Protein AF-0000000065917282 (afdb_homodimer)

pLDDT: mean 94.34, std 6.45, range [41.69, 98.94]

Solvent-accessible surface area (backbone atoms only — not comparable to full-atom values): 44345 Å² total; per-residue (Å²): 129,66,62,30,32,34,39,34,48,49,34,66,62,44,73,68,46,73,60,94,60,43,47,39,60,44,75,43,54,79,36,37,26,33,56,35,34,52,48,23,42,47,71,49,56,40,54,41,34,33,38,26,24,26,60,68,38,63,63,56,49,60,72,50,58,86,47,83,46,60,44,80,20,69,34,88,68,89,47,36,60,18,47,43,55,46,44,39,45,73,84,49,61,89,57,76,35,35,33,34,36,41,42,16,44,25,41,55,42,47,30,66,58,49,41,50,45,54,51,51,32,62,75,68,64,36,45,32,29,37,33,26,34,71,40,95,72,41,81,83,36,28,20,59,38,60,46,96,84,65,39,54,46,36,52,38,45,52,91,72,38,48,77,72,51,63,67,42,35,40,24,52,49,69,32,38,42,26,32,33,67,58,47,61,55,44,40,74,62,57,61,40,89,57,95,81,57,34,20,50,48,54,52,48,46,37,52,34,49,74,69,70,40,47,44,43,75,40,74,53,93,52,60,70,30,52,42,66,48,61,31,63,69,43,44,53,51,50,33,52,52,51,33,47,52,50,47,43,54,42,10,60,59,9,19,41,41,59,36,58,92,48,37,46,52,20,71,76,52,42,71,24,40,52,16,37,39,30,42,54,22,36,41,32,53,81,20,35,39,31,34,47,21,40,39,28,41,42,18,36,39,32,38,23,39,38,30,37,44,24,36,36,28,42,49,17,35,40,34,46,28,43,37,33,33,40,26,37,37,28,40,49,16,38,37,30,42,29,40,36,31,37,48,20,38,37,28,38,44,15,38,39,31,51,53,25,34,38,31,39,45,20,35,37,14,34,51,20,36,36,29,40,24,39,37,25,44,52,15,35,38,51,31,48,24,40,46,36,36,30,43,36,29,36,46,21,42,42,26,43,49,22,32,45,44,25,63,79,86,78,55,75,30,47,34,37,36,34,38,45,22,40,37,29,32,43,22,37,39,41,38,60,33,43,37,27,36,51,16,38,33,39,61,52,15,59,42,72,60,67,38,61,57,68,35,79,46,79,51,73,47,74,66,43,77,42,76,45,44,47,61,56,54,68,77,96,128,65,61,30,31,34,38,33,46,48,37,64,62,44,72,58,31,46,54,94,61,43,48,38,60,43,74,43,50,76,36,35,28,34,55,35,38,53,50,22,44,48,72,48,55,39,56,39,33,34,38,27,24,27,59,68,36,64,63,56,48,60,72,51,57,84,47,84,45,60,42,80,22,72,35,87,66,88,46,36,59,17,47,43,56,46,44,39,45,73,83,48,61,90,56,76,37,35,33,35,36,40,42,18,45,24,39,55,41,49,30,68,59,51,41,50,45,52,50,50,31,62,74,68,64,36,46,32,28,36,34,28,33,73,41,95,74,43,79,83,37,28,21,59,38,62,45,95,85,64,40,55,46,39,54,38,45,52,90,73,36,48,77,71,52,63,66,42,36,42,24,54,49,69,32,38,40,27,32,32,69,59,48,63,54,45,41,73,63,58,61,41,91,56,95,82,57,34,19,50,50,53,52,49,44,37,52,35,48,75,69,70,40,47,44,44,74,40,73,53,92,53,61,69,29,52,43,66,47,62,30,29,50,41,43,25,52,51,29,50,55,52,31,46,52,49,46,48,52,43,40,77,59,43,25,44,57,78,36,56,91,49,34,47,52,20,68,77,47,43,71,25,44,60,15,38,39,30,41,52,20,34,40,28,52,81,18,34,38,29,35,48,22,39,39,30,42,43,19,36,39,30,38,23,38,37,30,38,43,23,37,36,28,41,50,17,35,40,32,47,28,41,37,34,34,40,26,37,38,28,39,48,17,38,37,31,40,27,40,38,31,37,48,20,39,37,26,39,42,16,39,39,31,54,53,24,35,37,32,38,45,20,37,37,14,36,51,19,36,36,28,38,23,40,37,23,45,50,15,36,37,53,30,49,24,41,44,35,36,30,42,36,28,35,46,22,44,43,26,44,46,22,34,43,41,25,63,78,89,80,53,76,32,48,33,38,36,34,38,45,21,40,37,29,36,42,22,36,40,39,38,61,33,42,36,28,36,46,15,38,34,40,59,49,14,46,41,70,60,65,38,60,51,23,13,34,36,43,12,62,76,80,89,81,88,68,83,65,47,70,63,55,58,75,74,103

Sequence (952 aa):
MGDLAAIILAAGKGTRMKSDLVKVMHPLAGAPMVAWPVEAARQAGTSRMVLVVGHQADTIREHFAGTEQVAFALQEEQLGTGHAVASAAAALDGFTGRVLILCGDVPLIRPETLRGMIDAHGATGAALTVLTTRLENPFGYGRIIRGFDGRVIRIVEEKDATPEERGRREVNAGIYCAEAAFLFDAVTRIGNDNAQGEYYLTDIVTMANEQGLRCTAHPVADPVEVMGVNDRAQLAEAGRFARQRINRELMLDGVTIVDPAATYIDRGAVVGRDTTVHPGVHLSGETRIGEGCTIEQGAVIKGSTLGNGCVVEPGAVIRSCRLGSHVMVKAGSVMEDAIIHDHTAIGPMAHLRPGTELMAHVKIGNFVETKKITMGEGSKASHLTYLGDASIGNNVNVGCGTITCNYDGVRKHRTVIEDDVFVGSDVQFVAPVTVGRNSLIAAGTTVTRDVPPDSLAIARAPQVNKDGWKLKQRDQMGDLAAIILAAGKGTRMKSDLVKVMHPLAGAPMVAWPVEAARQAGTSRMVLVVGHQADTIREHFAGTEQVAFALQEEQLGTGHAVASAAAALDGFTGRVLILCGDVPLIRPETLRGMIDAHGATGAALTVLTTRLENPFGYGRIIRGFDGRVIRIVEEKDATPEERGRREVNAGIYCAEAAFLFDAVTRIGNDNAQGEYYLTDIVTMANEQGLRCTAHPVADPVEVMGVNDRAQLAEAGRFARQRINRELMLDGVTIVDPAATYIDRGAVVGRDTTVHPGVHLSGETRIGEGCTIEQGAVIKGSTLGNGCVVEPGAVIRSCRLGSHVMVKAGSVMEDAIIHDHTAIGPMAHLRPGTELMAHVKIGNFVETKKITMGEGSKASHLTYLGDASIGNNVNVGCGTITCNYDGVRKHRTVIEDDVFVGSDVQFVAPVTVGRNSLIAAGTTVTRDVPPDSLAIARAPQVNKDGWKLKQRDQ

Secondary structure (DSSP, 8-state):
--SEEEEEEE----GGG-SSS-GGGSEETTEETTHHHHHHHHHTT-SEEEEEEBTBHHHHHHHTTT-TTEEEEE-SS---HHHHHHHTTGGGTT--SEEEEEETT-TT--HHHHHHHHHHHHHHT-SEEEEEEE-S--TTSPEEEE-TTS-EEEEE-GGG--HHHHT--EEEEEEEEEEHHHHHHHHHH----SSS----TTHHHHHHHHTT--EEEEE-S-GGGG----SHHHHHHHHHHHHHHHHHHHHHTT-EES-GGG-EE-TT-EE-TT-EE-TT-EEESS-EE-SS-EE-TT-EEES-EE-TT-EE-T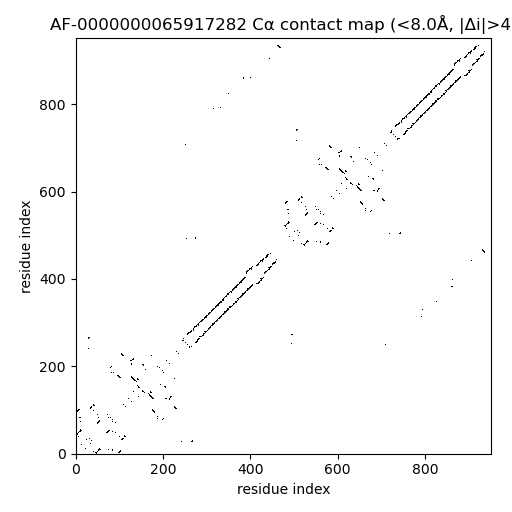T-EEES-EE-SS-EE-TT-EEES-EE-TT-EE-SS-EE-TT-EE-TT-EEEEEEEEEEEEE-TT-EEEEEEEEEEEEE-SS-EE-TT-EEE-B-SSSB--EEE-TT-EE-SS-EEESSEEE-TT-EE-TTPEE-S-B-TT-EE---PPPEEETTHHHHHHH-/--SEEEEEEE----GGG-SSS-GGGSEETTEETTHHHHHHHHHTT-SEEEEEE-TTHHHHHHHTTT-TTEEEEE-SS---HHHHHHHTTGGGTT--SEEEEEETT-TT--HHHHHHHHHHHHHHT-SEEEEEEE-S--TTSPEEEE-TTS-EEEEE-GGG--HHHHT--EEEEEEEEEEHHHHHHHHTT----SSS----TTHHHHHHHHTT--EEEEE-S-GGGG----SHHHHHHHHHHHHHHHHHHHHHTT-EES-GGG-EE-TT-EE-TT-EE-TT-EEESS-EE-SS-EE-TT-EEES-EE-TT-EE-TT-EEES-EE-SS-EE-TT-EEES-EE-TT-EE-SS-EE-TT-EE-TT-EEEEEEEEEEEEE-TT-EEEEEEEEEEEEE-SSPEEPTT-EEE-B-SS-B--EEE-TT-EE-TT-EEESSEEE-TT-EEPTT-EE-S-B-TT-EEE--PPP---TTHHHHHHT-

Organism: Geobacter metallireducens (strain ATCC 53774 / DSM 7210 / GS-15) (NCBI:txid269799)

Foldseek 3Di:
DDQEEEEEEQADQLVQQVDPDRQQQDDFQFGGLLVQVVVLRVLLPHQAYEYEYEVPRVVVCVVCPPPPRYHYFYDHDPQEDLVSVLRCCVVCDPRFHKYKYHYSQLRQAHSVLVNVQVVVCVVVVFQKEFEKEFDPQCAQFWAFDADPVRFGQFTHGNVRDDPVRNPHRIGTLRIMMHGSVLSNVQSVVFAQPDPVSGRYSRCSSNVCVVVVGGYYYDYDPDPSSSQGDSYDVSSVVNSQVVQLVVVVVVVVQAEAEPDSSQERHGPQEAEEHCEYAYGLEHEHANEYEEEQEYEYHNEYAHNEYEYANEYAEAQEYHENEYEYYNEYHYHCEYEYQEYYYACEYAEDCEYEYHLHYEYHCEYHYYLEYEENEYAEYNEYDHECEYYYQEYHEENEYAEYQEYEQQDPPDDGAYDYEYACEYEYHNEYEDPPEYEEYNEYEYHPAYDDYYHHHPYYHHDDDDDDDDPCPVVVVVVD/DDQEEEEEEQADQLVQQVDPDRQQQDDFQFGGLLVQVVVLSVLLPHQAYEYEYEVPRVVVCVVCPPPPRYHYFYDHDPQEDLVSVLRCCVVCDPRFHKYKYHYSQLRQAHSVLVNVQVVVCVVVVFQKEFEKEFDPQCAQFWAFDADPVRAGQFTHGNVRDDPVRNPHRIGTLRIMMHGSVLSNVQSVVFAQPDPVSGRYSRCSSNVCVVVVGGYYYDYDPDPSSSQGDSYVVSSVVNSQVVQLVVLVVVVVQAEAEPDSSQERHGPQEAAEHCEYAYGLEHEHANEYEEENEYEYHNEYAYCEYEYANEYAEHCEYHENEYEYYNEYHYYCEYAYQEYYYACEYAEDCEYEYHLHYEYHCEYHYYCEYEENEYAEYNEYDHECEYYYQEYHYEPEYAEYQEYEQQDPPPDGAYDYEYACEYEYHNEYEDPPEYEAYNEYEYHPAYHDYYHYHPYYHHDDDDDDDDPCPVVVVVVD

Nearest PDB structures (foldseek):
  5vmk-assembly1_A  TM=8.388E-01  e=1.160E-47  Acinetobacter baumannii
  8cu9-assembly1_A  TM=8.690E-01  e=7.665E-47  Klebsiella pneumoniae subsp. pneumoniae
  3d8v-assembly1_A  TM=8.683E-01  e=6.774E-46  Mycobacterium tuberculosis
  3d98-assembly1_A  TM=8.565E-01  e=3.536E-38  Mycobacterium tuberculosis
  5vmk-assembly1_C  TM=8.124E-01  e=8.684E-39  Acinetobacter baumannii

Radius of gyration: 35.91 Å; Cα contacts (8 Å, |Δi|>4): 2703; chains: 2; bounding box: 87×112×72 Å

InterPro domains:
  IPR001451 Hexapeptide repeat [PF00132] (268-303)
  IPR001451 Hexapeptide repeat [PF00132] (415-449)
  IPR005882 Bifunctional protein GlmU [MF_01631] (3-472)
  IPR011004 Trimeric LpxA-like superfamily [SSF51161] (256-465)
  IPR025877 MobA-like NTP transferase [PF12804] (6-134)
  IPR029044 Nucleotide-diphospho-sugar transferases [G3DSA:3.90.550.10] (2-230)
  IPR029044 Nucleotide-diphospho-sugar transferases [SSF53448] (5-343)
  IPR038009 GlmU, C-terminal LbH domain [cd03353] (254-463)
  IPR050065 Bifunctional protein GlmU-like [PTHR43584] (5-329)

Structure (mmCIF, N/CA/C/O backbone):
data_AF-0000000065917282-model_v1
#
loop_
_entity.id
_entity.type
_entity.pdbx_description
1 polymer 'Bifunctional protein GlmU'
#
loop_
_atom_site.group_PDB
_atom_site.id
_atom_site.type_symbol
_atom_site.label_atom_id
_atom_site.label_alt_id
_atom_site.label_comp_id
_atom_site.label_asym_id
_atom_site.label_entity_id
_atom_site.label_seq_id
_atom_site.pdbx_PDB_ins_code
_atom_site.Cartn_x
_atom_site.Cartn_y
_atom_site.Cartn_z
_atom_site.occupancy
_atom_site.B_iso_or_equiv
_atom_site.auth_seq_id
_atom_site.auth_comp_id
_atom_site.auth_asym_id
_atom_site.auth_atom_id
_atom_site.pdbx_PDB_model_num
ATOM 1 N N . MET A 1 1 ? 23.016 37.781 -14.523 1 41.69 1 MET A N 1
ATOM 2 C CA . MET A 1 1 ? 23.422 36.844 -13.477 1 41.69 1 MET A CA 1
ATOM 3 C C . MET A 1 1 ? 22.531 37 -12.25 1 41.69 1 MET A C 1
ATOM 5 O O . MET A 1 1 ? 22.141 38.094 -11.875 1 41.69 1 MET A O 1
ATOM 9 N N . GLY A 1 2 ? 21.891 36 -11.852 1 60.12 2 GLY A N 1
ATOM 10 C CA . GLY A 1 2 ? 20.891 36.125 -10.805 1 60.12 2 GLY A CA 1
ATOM 11 C C . GLY A 1 2 ? 21.438 36.719 -9.523 1 60.12 2 GLY A C 1
ATOM 12 O O . GLY A 1 2 ? 22.656 36.656 -9.281 1 60.12 2 GLY A O 1
ATOM 13 N N . ASP A 1 3 ? 20.688 37.531 -8.711 1 86.62 3 ASP A N 1
ATOM 14 C CA . ASP A 1 3 ? 21.078 38.344 -7.582 1 86.62 3 ASP A CA 1
ATOM 15 C C . ASP A 1 3 ? 21.125 37.531 -6.293 1 86.62 3 ASP A C 1
ATOM 17 O O . ASP A 1 3 ? 21.25 38.094 -5.203 1 86.62 3 ASP A O 1
ATOM 21 N N . LEU A 1 4 ? 21.156 36.094 -6.516 1 96.25 4 LEU A N 1
ATOM 22 C CA . LEU A 1 4 ? 21.141 35.281 -5.312 1 96.25 4 LEU A CA 1
ATOM 23 C C . LEU A 1 4 ? 22.062 34.062 -5.465 1 96.25 4 LEU A C 1
ATOM 25 O O . LEU A 1 4 ? 22 33.375 -6.473 1 96.25 4 LEU A O 1
ATOM 29 N N . ALA A 1 5 ? 22.984 33.844 -4.586 1 97.31 5 ALA A N 1
ATOM 30 C CA . ALA A 1 5 ? 23.859 32.688 -4.523 1 97.31 5 ALA A CA 1
ATOM 31 C C . ALA A 1 5 ? 23.656 31.922 -3.217 1 97.31 5 ALA A C 1
ATOM 33 O O . ALA A 1 5 ? 23.016 32.406 -2.291 1 97.31 5 ALA A O 1
ATOM 34 N N . ALA A 1 6 ? 24.156 30.672 -3.199 1 98 6 ALA A N 1
ATOM 35 C CA . ALA A 1 6 ? 24.047 29.875 -1.977 1 98 6 ALA A CA 1
ATOM 36 C C . ALA A 1 6 ? 25.359 29.203 -1.643 1 98 6 ALA A C 1
ATOM 38 O O . ALA A 1 6 ? 26.078 28.734 -2.539 1 98 6 ALA A O 1
ATOM 39 N N . ILE A 1 7 ? 25.734 29.234 -0.401 1 98.19 7 ILE A N 1
ATOM 40 C CA . ILE A 1 7 ? 26.828 28.438 0.149 1 98.19 7 ILE A CA 1
ATOM 41 C C . ILE A 1 7 ? 26.266 27.328 1.029 1 98.19 7 ILE A C 1
ATOM 43 O O . ILE A 1 7 ? 25.531 27.594 1.984 1 98.19 7 ILE A O 1
ATOM 47 N N . ILE A 1 8 ? 26.562 26.078 0.701 1 98.25 8 ILE A N 1
ATOM 48 C CA . ILE A 1 8 ? 26.094 24.938 1.479 1 98.25 8 ILE A CA 1
ATOM 49 C C . ILE A 1 8 ? 27.281 24.312 2.215 1 98.25 8 ILE A C 1
ATOM 51 O O . ILE A 1 8 ? 28.219 23.812 1.587 1 98.25 8 ILE A O 1
ATOM 55 N N . LEU A 1 9 ? 27.188 24.312 3.535 1 97.25 9 LEU A N 1
ATOM 56 C CA . LEU A 1 9 ? 28.266 23.797 4.371 1 97.25 9 LEU A CA 1
ATOM 57 C C . LEU A 1 9 ? 28.172 22.266 4.484 1 97.25 9 LEU A C 1
ATOM 59 O O . LEU A 1 9 ? 27.219 21.75 5.078 1 97.25 9 LEU A O 1
ATOM 63 N N . ALA A 1 10 ? 29.141 21.562 3.936 1 95.81 10 ALA A N 1
ATOM 64 C CA . ALA A 1 10 ? 29.109 20.094 3.898 1 95.81 10 ALA A CA 1
ATOM 65 C C . ALA A 1 10 ? 30.484 19.5 4.203 1 95.81 10 ALA A C 1
ATOM 67 O O . ALA A 1 10 ? 30.844 18.453 3.67 1 95.81 10 ALA A O 1
ATOM 68 N N . ALA A 1 11 ? 31.234 20.172 5.066 1 91.88 11 ALA A N 1
ATOM 69 C CA . ALA A 1 11 ? 32.625 19.75 5.27 1 91.88 11 ALA A CA 1
ATOM 70 C C . ALA A 1 11 ? 32.781 18.969 6.57 1 91.88 11 ALA A C 1
ATOM 72 O O . ALA A 1 11 ? 33.812 18.312 6.789 1 91.88 11 ALA A O 1
ATOM 73 N N . GLY A 1 12 ? 31.812 18.984 7.398 1 85.75 12 GLY A N 1
ATOM 74 C CA . GLY A 1 12 ? 31.953 18.359 8.703 1 85.75 12 GLY A CA 1
ATOM 75 C C . GLY A 1 12 ? 32.125 16.859 8.641 1 85.75 12 GLY A C 1
ATOM 76 O O . GLY A 1 12 ? 31.531 16.188 7.797 1 85.75 12 GLY A O 1
ATOM 77 N N . LYS A 1 13 ? 32.969 16.266 9.555 1 83.56 13 LYS A N 1
ATOM 78 C CA . LYS A 1 13 ? 33.25 14.844 9.594 1 83.56 13 LYS A CA 1
ATOM 79 C C . LYS A 1 13 ? 32.062 14.039 10.086 1 83.56 13 LYS A C 1
ATOM 81 O O . LYS A 1 13 ? 31.781 12.945 9.586 1 83.56 13 LYS A O 1
ATOM 86 N N . GLY A 1 14 ? 31.297 14.625 10.992 1 89.25 14 GLY A N 1
ATOM 87 C CA . GLY A 1 14 ? 30.125 13.945 11.516 1 89.25 14 GLY A CA 1
ATOM 88 C C . GLY A 1 14 ? 30.484 12.727 12.352 1 89.25 14 GLY A C 1
ATOM 89 O O . GLY A 1 14 ? 29.922 11.641 12.141 1 89.25 14 GLY A O 1
ATOM 90 N N . THR A 1 15 ? 31.297 12.844 13.375 1 90.62 15 THR A N 1
ATOM 91 C CA . THR A 1 15 ? 31.859 11.734 14.148 1 90.62 15 THR A CA 1
ATOM 92 C C . THR A 1 15 ? 30.75 11.008 14.906 1 90.62 15 THR A C 1
ATOM 94 O O . THR A 1 15 ? 30.828 9.797 15.125 1 90.62 15 THR A O 1
ATOM 97 N N . ARG A 1 16 ? 29.703 11.617 15.32 1 92.62 16 ARG A N 1
ATOM 98 C CA . ARG A 1 16 ? 28.625 11.023 16.109 1 92.62 16 ARG A CA 1
ATOM 99 C C . ARG A 1 16 ? 27.781 10.086 15.242 1 92.62 16 ARG A C 1
ATOM 101 O O . ARG A 1 16 ? 27 9.297 15.773 1 92.62 16 ARG A O 1
ATOM 108 N N . MET A 1 17 ? 27.922 10.227 14.008 1 95.19 17 MET A N 1
ATOM 109 C CA . MET A 1 17 ? 27.266 9.273 13.109 1 95.19 17 MET A CA 1
ATOM 110 C C . MET A 1 17 ? 27.875 7.883 13.258 1 95.19 17 MET A C 1
ATOM 112 O O . MET A 1 17 ? 27.234 6.883 12.945 1 95.19 17 MET A O 1
ATOM 116 N N . LYS A 1 18 ? 29.125 7.805 13.711 1 96.62 18 LYS A N 1
ATOM 117 C CA . LYS A 1 18 ? 29.844 6.539 13.836 1 96.62 18 LYS A CA 1
ATOM 118 C C . LYS A 1 18 ? 29.812 5.754 12.531 1 96.62 18 LYS A C 1
ATOM 120 O O . LYS A 1 18 ? 29.438 4.578 12.516 1 96.62 18 LYS A O 1
ATOM 125 N N . SER A 1 19 ? 30.25 6.32 11.531 1 95.62 19 SER A N 1
ATOM 126 C CA . SER A 1 19 ? 30.156 5.727 10.203 1 95.62 19 SER A CA 1
ATOM 127 C C . SER A 1 19 ? 31.391 6.043 9.359 1 95.62 19 SER A C 1
ATOM 129 O O . SER A 1 19 ? 32.031 7.066 9.57 1 95.62 19 SER A O 1
ATOM 131 N N . ASP A 1 20 ? 31.578 5.102 8.445 1 94.94 20 ASP A N 1
ATOM 132 C CA . ASP A 1 20 ? 32.594 5.355 7.445 1 94.94 20 ASP A CA 1
ATOM 133 C C . ASP A 1 20 ? 32.094 6.293 6.355 1 94.94 20 ASP A C 1
ATOM 135 O O . ASP A 1 20 ? 32.875 6.883 5.613 1 94.94 20 ASP A O 1
ATOM 139 N N . LEU A 1 21 ? 30.891 6.504 6.23 1 95.5 21 LEU A N 1
ATOM 140 C CA . LEU A 1 21 ? 30.266 7.418 5.277 1 95.5 21 LEU A CA 1
ATOM 141 C C . LEU A 1 21 ? 30.109 8.812 5.887 1 95.5 21 LEU A C 1
ATOM 143 O O . LEU A 1 21 ? 29.656 8.953 7.02 1 95.5 21 LEU A O 1
ATOM 147 N N . VAL A 1 22 ? 30.594 9.805 5.145 1 95.38 22 VAL A N 1
ATOM 148 C CA . VAL A 1 22 ? 30.5 11.172 5.633 1 95.38 22 VAL A CA 1
ATOM 149 C C . VAL A 1 22 ? 29.031 11.5 5.945 1 95.38 22 VAL A C 1
ATOM 151 O O . VAL A 1 22 ? 28.125 11.094 5.219 1 95.38 22 VAL A O 1
ATOM 154 N N . LYS A 1 23 ? 28.812 12.281 6.898 1 96.19 23 LYS A N 1
ATOM 155 C CA . LYS A 1 23 ? 27.5 12.555 7.484 1 96.19 23 LYS A CA 1
ATOM 156 C C . LYS A 1 23 ? 26.5 13 6.418 1 96.19 23 LYS A C 1
ATOM 158 O O . LYS A 1 23 ? 25.422 12.422 6.285 1 96.19 23 LYS A O 1
ATOM 163 N N . VAL A 1 24 ? 26.859 13.93 5.598 1 97.25 24 VAL A N 1
ATOM 164 C CA . VAL A 1 24 ? 25.922 14.617 4.707 1 97.25 24 VAL A CA 1
ATOM 165 C C . VAL A 1 24 ? 25.562 13.711 3.533 1 97.25 24 VAL A C 1
ATOM 167 O O . VAL A 1 24 ? 24.641 14 2.775 1 97.25 24 VAL A O 1
ATOM 170 N N . MET A 1 25 ? 26.219 12.531 3.412 1 97.38 25 MET A N 1
ATOM 171 C CA . MET A 1 25 ? 25.953 11.617 2.303 1 97.38 25 MET A CA 1
ATOM 172 C C . MET A 1 25 ? 25.031 10.492 2.742 1 97.38 25 MET A C 1
ATOM 174 O O . MET A 1 25 ? 24.609 9.672 1.923 1 97.38 25 MET A O 1
ATOM 178 N N . HIS A 1 26 ? 24.766 10.438 4.023 1 97.81 26 HIS A N 1
ATOM 179 C CA . HIS A 1 26 ? 23.797 9.43 4.461 1 97.81 26 HIS A CA 1
ATOM 180 C C . HIS A 1 26 ? 22.469 9.602 3.76 1 97.81 26 HIS A C 1
ATOM 182 O O . HIS A 1 26 ? 22 10.727 3.574 1 97.81 26 HIS A O 1
ATOM 188 N N . PRO A 1 27 ? 21.859 8.484 3.357 1 97.12 27 PRO A N 1
ATOM 189 C CA . PRO A 1 27 ? 20.625 8.555 2.578 1 97.12 27 PRO A CA 1
ATOM 190 C C . PRO A 1 27 ? 19.422 8.961 3.424 1 97.12 27 PRO A C 1
ATOM 192 O O . PRO A 1 27 ? 19.297 8.531 4.574 1 97.12 27 PRO A O 1
ATOM 195 N N . LEU A 1 28 ? 18.625 9.75 2.881 1 97.56 28 LEU A N 1
ATOM 196 C CA . LEU A 1 28 ? 17.344 10.211 3.436 1 97.56 28 LEU A CA 1
ATOM 197 C C . LEU A 1 28 ? 16.266 10.219 2.367 1 97.56 28 LEU A C 1
ATOM 199 O O . LEU A 1 28 ? 16.266 11.07 1.476 1 97.56 28 LEU A O 1
ATOM 203 N N . ALA A 1 29 ? 15.305 9.242 2.484 1 96.81 29 ALA A N 1
ATOM 204 C CA . ALA A 1 29 ? 14.188 9.094 1.557 1 96.81 29 ALA A CA 1
ATOM 205 C C . ALA A 1 29 ? 14.672 9.07 0.11 1 96.81 29 ALA A C 1
ATOM 207 O O . ALA A 1 29 ? 14.172 9.812 -0.735 1 96.81 29 ALA A O 1
ATOM 208 N N . GLY A 1 30 ? 15.703 8.367 -0.128 1 95.75 30 GLY A N 1
ATOM 209 C CA . GLY A 1 30 ? 16.125 8.062 -1.488 1 95.75 30 GLY A CA 1
ATOM 210 C C . GLY A 1 30 ? 17.219 8.984 -2.002 1 95.75 30 GLY A C 1
ATOM 211 O O . GLY A 1 30 ? 17.703 8.805 -3.121 1 95.75 30 GLY A O 1
ATOM 212 N N . ALA A 1 31 ? 17.641 9.977 -1.251 1 96.06 31 ALA A N 1
ATOM 213 C CA . ALA A 1 31 ? 18.688 10.906 -1.65 1 96.06 31 ALA A CA 1
ATOM 214 C C . ALA A 1 31 ? 19.641 11.195 -0.485 1 96.06 31 ALA A C 1
ATOM 216 O O . ALA A 1 31 ? 19.234 11.102 0.679 1 96.06 31 ALA A O 1
ATOM 217 N N . PRO A 1 32 ? 20.844 11.562 -0.882 1 97.12 32 PRO A N 1
ATOM 218 C CA . PRO A 1 32 ? 21.734 11.977 0.21 1 97.12 32 PRO A CA 1
ATOM 219 C C . PRO A 1 32 ? 21.219 13.211 0.943 1 97.12 32 PRO A C 1
ATOM 221 O O . PRO A 1 32 ? 20.609 14.094 0.328 1 97.12 32 PRO A O 1
ATOM 224 N N . MET A 1 33 ? 21.547 13.328 2.178 1 97.75 33 MET A N 1
ATOM 225 C CA . MET A 1 33 ? 21.078 14.414 3.037 1 97.75 33 MET A CA 1
ATOM 226 C C . MET A 1 33 ? 21.406 15.773 2.422 1 97.75 33 MET A C 1
ATOM 228 O O . MET A 1 33 ? 20.547 16.656 2.367 1 97.75 33 MET A O 1
ATOM 232 N N . VAL A 1 34 ? 22.547 15.953 1.854 1 97.56 34 VAL A N 1
ATOM 233 C CA . VAL A 1 34 ? 23.031 17.234 1.36 1 97.56 34 VAL A CA 1
ATOM 234 C C . VAL A 1 34 ? 22.266 17.625 0.093 1 97.56 34 VAL A C 1
ATOM 236 O O . VAL A 1 34 ? 22.203 18.797 -0.271 1 97.56 34 VAL A O 1
ATOM 239 N N . ALA A 1 35 ? 21.703 16.688 -0.568 1 96.75 35 ALA A N 1
ATOM 240 C CA . ALA A 1 35 ? 20.953 16.969 -1.794 1 96.75 35 ALA A CA 1
ATOM 241 C C . ALA A 1 35 ? 19.703 17.781 -1.499 1 96.75 35 ALA A C 1
ATOM 243 O O . ALA A 1 35 ? 19.203 18.5 -2.361 1 96.75 35 ALA A O 1
ATOM 244 N N . TRP A 1 36 ? 19.219 17.703 -0.291 1 97.81 36 TRP A N 1
ATOM 245 C CA . TRP A 1 36 ? 17.953 18.328 0.082 1 97.81 36 TRP A CA 1
ATOM 246 C C . TRP A 1 36 ? 18.125 19.844 0.185 1 97.81 36 TRP A C 1
ATOM 248 O O . TRP A 1 36 ? 17.406 20.609 -0.488 1 97.81 36 TRP A O 1
ATOM 258 N N . PRO A 1 37 ? 19.047 20.328 0.955 1 97.81 37 PRO A N 1
ATOM 259 C CA . PRO A 1 37 ? 19.219 21.781 0.97 1 97.81 37 PRO A CA 1
ATOM 260 C C . PRO A 1 37 ? 19.672 22.344 -0.38 1 97.81 37 PRO A C 1
ATOM 262 O O . PRO A 1 37 ? 19.344 23.469 -0.728 1 97.81 37 PRO A O 1
ATOM 265 N N . VAL A 1 38 ? 20.438 21.578 -1.149 1 97.06 38 VAL A N 1
ATOM 266 C CA . VAL A 1 38 ? 20.828 22 -2.486 1 97.06 38 VAL A CA 1
ATOM 267 C C . VAL A 1 38 ? 19.594 22.25 -3.344 1 97.06 38 VAL A C 1
ATOM 269 O O . VAL A 1 38 ? 19.469 23.281 -3.986 1 97.06 38 VAL A O 1
ATOM 272 N N . GLU A 1 39 ? 18.719 21.328 -3.279 1 95.88 39 GLU A N 1
ATOM 273 C CA . GLU A 1 39 ? 17.5 21.453 -4.059 1 95.88 39 GLU A CA 1
ATOM 274 C C . GLU A 1 39 ? 16.625 22.609 -3.549 1 95.88 39 GLU A C 1
ATOM 276 O O . GLU A 1 39 ? 16.031 23.328 -4.34 1 95.88 39 GLU A O 1
ATOM 281 N N . ALA A 1 40 ? 16.547 22.75 -2.238 1 97.38 40 ALA A N 1
ATOM 282 C CA . ALA A 1 40 ? 15.789 23.859 -1.656 1 97.38 40 ALA A CA 1
ATOM 283 C C . ALA A 1 40 ? 16.344 25.203 -2.131 1 97.38 40 ALA A C 1
ATOM 285 O O . ALA A 1 40 ? 15.57 26.109 -2.473 1 97.38 40 ALA A O 1
ATOM 286 N N . ALA A 1 41 ? 17.625 25.328 -2.162 1 97.12 41 ALA A N 1
ATOM 287 C CA . ALA A 1 41 ? 18.266 26.547 -2.631 1 97.12 41 ALA A CA 1
ATOM 288 C C . ALA A 1 41 ? 17.953 26.812 -4.098 1 97.12 41 ALA A C 1
ATOM 290 O O . ALA A 1 41 ? 17.641 27.938 -4.484 1 97.12 41 ALA A O 1
ATOM 291 N N . ARG A 1 42 ? 18.047 25.766 -4.883 1 95.94 42 ARG A N 1
ATOM 292 C CA . ARG A 1 42 ? 17.734 25.875 -6.305 1 95.94 42 ARG A CA 1
ATOM 293 C C . ARG A 1 42 ? 16.312 26.375 -6.512 1 95.94 42 ARG A C 1
ATOM 295 O O . ARG A 1 42 ? 16.094 27.312 -7.281 1 95.94 42 ARG A O 1
ATOM 302 N N . GLN A 1 43 ? 15.422 25.859 -5.801 1 95.81 43 GLN A N 1
ATOM 303 C CA . GLN A 1 43 ? 14.016 26.219 -5.93 1 95.81 43 GLN A CA 1
ATOM 304 C C . GLN A 1 43 ? 13.75 27.625 -5.387 1 95.81 43 GLN A C 1
ATOM 306 O O . GLN A 1 43 ? 12.758 28.266 -5.754 1 95.81 43 GLN A O 1
ATOM 311 N N . ALA A 1 44 ? 14.602 27.984 -4.488 1 96.56 44 ALA A N 1
ATOM 312 C CA . ALA A 1 44 ? 14.461 29.328 -3.93 1 96.56 44 ALA A CA 1
ATOM 313 C C . ALA A 1 44 ? 14.969 30.391 -4.91 1 96.56 44 ALA A C 1
ATOM 315 O O . ALA A 1 44 ? 14.805 31.594 -4.68 1 96.56 44 ALA A O 1
ATOM 316 N N . GLY A 1 45 ? 15.672 29.969 -5.988 1 94.12 45 GLY A N 1
ATOM 317 C CA . GLY A 1 45 ? 16.031 30.891 -7.047 1 94.12 45 GLY A CA 1
ATOM 318 C C . GLY A 1 45 ? 17.516 31.172 -7.113 1 94.12 45 GLY A C 1
ATOM 319 O O . GLY A 1 45 ? 17.953 32.125 -7.742 1 94.12 45 GLY A O 1
ATOM 320 N N . THR A 1 46 ? 18.312 30.359 -6.539 1 94.62 46 THR A N 1
ATOM 321 C CA . THR A 1 46 ? 19.75 30.578 -6.559 1 94.62 46 THR A CA 1
ATOM 322 C C . THR A 1 46 ? 20.328 30.281 -7.941 1 94.62 46 THR A C 1
ATOM 324 O O . THR A 1 46 ? 19.906 29.328 -8.602 1 94.62 46 THR A O 1
ATOM 327 N N . SER A 1 47 ? 21.203 31.156 -8.383 1 90.62 47 SER A N 1
ATOM 328 C CA . SER A 1 47 ? 21.828 31.016 -9.695 1 90.62 47 SER A CA 1
ATOM 329 C C . SER A 1 47 ? 23.188 30.344 -9.594 1 90.62 47 SER A C 1
ATOM 331 O O . SER A 1 47 ? 23.688 29.766 -10.57 1 90.62 47 SER A O 1
ATOM 333 N N . ARG A 1 48 ? 23.844 30.438 -8.516 1 93.38 48 ARG A N 1
ATOM 334 C CA . ARG A 1 48 ? 25.156 29.859 -8.234 1 93.38 48 ARG A CA 1
ATOM 335 C C . ARG A 1 48 ? 25.188 29.234 -6.844 1 93.38 48 ARG A C 1
ATOM 337 O O . ARG A 1 48 ? 24.719 29.828 -5.875 1 93.38 48 ARG A O 1
ATOM 344 N N . MET A 1 49 ? 25.688 28.047 -6.789 1 96.44 49 MET A N 1
ATOM 345 C CA . MET A 1 49 ? 25.812 27.359 -5.5 1 96.44 49 MET A CA 1
ATOM 346 C C . MET A 1 49 ? 27.219 26.844 -5.277 1 96.44 49 MET A C 1
ATOM 348 O O . MET A 1 49 ? 27.859 26.375 -6.211 1 96.44 49 MET A O 1
ATOM 352 N N . VAL A 1 50 ? 27.703 27.016 -4.102 1 97.31 50 VAL A N 1
ATOM 353 C CA . VAL A 1 50 ? 29.016 26.516 -3.719 1 97.31 50 VAL A CA 1
ATOM 354 C C . VAL A 1 50 ? 28.859 25.516 -2.572 1 97.31 50 VAL A C 1
ATOM 356 O O . VAL A 1 50 ? 28.344 25.859 -1.503 1 97.31 50 VAL A O 1
ATOM 359 N N . LEU A 1 51 ? 29.25 24.328 -2.811 1 97.5 51 LEU A N 1
ATOM 360 C CA . LEU A 1 51 ? 29.312 23.312 -1.76 1 97.5 51 LEU A CA 1
ATOM 361 C C . LEU A 1 51 ? 30.688 23.281 -1.106 1 97.5 51 LEU A C 1
ATOM 363 O O . LEU A 1 51 ? 31.688 23.031 -1.778 1 97.5 51 LEU A O 1
ATOM 367 N N . VAL A 1 52 ? 30.703 23.578 0.155 1 97.62 52 VAL A N 1
ATOM 368 C CA . VAL A 1 52 ? 31.969 23.484 0.891 1 97.62 52 VAL A CA 1
ATOM 369 C C . VAL A 1 52 ? 32.156 22.062 1.385 1 97.62 52 VAL A C 1
ATOM 371 O O . VAL A 1 52 ? 31.422 21.578 2.232 1 97.62 52 VAL A O 1
ATOM 374 N N . VAL A 1 53 ? 33.219 21.438 0.85 1 96.5 53 VAL A N 1
ATOM 375 C CA . VAL A 1 53 ? 33.438 20.031 1.148 1 96.5 53 VAL A CA 1
ATOM 376 C C . VAL A 1 53 ? 34.75 19.859 1.886 1 96.5 53 VAL A C 1
ATOM 378 O O . VAL A 1 53 ? 35.594 20.75 1.85 1 96.5 53 VAL A O 1
ATOM 381 N N . GLY A 1 54 ? 34.875 18.828 2.646 1 94.06 54 GLY A N 1
ATOM 382 C CA . GLY A 1 54 ? 36.062 18.453 3.379 1 94.06 54 GLY A CA 1
ATOM 383 C C . GLY A 1 54 ? 36.344 16.953 3.344 1 94.06 54 GLY A C 1
ATOM 384 O O . GLY A 1 54 ? 36.75 16.422 2.311 1 94.06 54 GLY A O 1
ATOM 385 N N . HIS A 1 55 ? 35.938 16.312 4.469 1 89.06 55 HIS A N 1
ATOM 386 C CA . HIS A 1 55 ? 36.094 14.867 4.551 1 89.06 55 HIS A CA 1
ATOM 387 C C . HIS A 1 55 ? 35.312 14.172 3.441 1 89.06 55 HIS A C 1
ATOM 389 O O . HIS A 1 55 ? 34.125 14.469 3.229 1 89.06 55 HIS A O 1
ATOM 395 N N . GLN A 1 56 ? 36 13.242 2.648 1 92.44 56 GLN A N 1
ATOM 396 C CA . GLN A 1 56 ? 35.406 12.484 1.552 1 92.44 56 GLN A CA 1
ATOM 397 C C . GLN A 1 56 ? 34.812 13.406 0.493 1 92.44 56 GLN A C 1
ATOM 399 O O . GLN A 1 56 ? 33.719 13.172 -0.004 1 92.44 56 GLN A O 1
ATOM 404 N N . ALA A 1 57 ? 35.5 14.445 0.217 1 94.38 57 ALA A N 1
ATOM 405 C CA . ALA A 1 57 ? 35.094 15.445 -0.765 1 94.38 57 ALA A CA 1
ATOM 406 C C . ALA A 1 57 ? 34.812 14.805 -2.113 1 94.38 57 ALA A C 1
ATOM 408 O O . ALA A 1 57 ? 33.875 15.211 -2.809 1 94.38 57 ALA A O 1
ATOM 409 N N . ASP A 1 58 ? 35.5 13.789 -2.414 1 94.75 58 ASP A N 1
ATOM 410 C CA . ASP A 1 58 ? 35.344 13.148 -3.715 1 94.75 58 ASP A CA 1
ATOM 411 C C . ASP A 1 58 ? 33.969 12.5 -3.846 1 94.75 58 ASP A C 1
ATOM 413 O O . ASP A 1 58 ? 33.344 12.547 -4.914 1 94.75 58 ASP A O 1
ATOM 417 N N . THR A 1 59 ? 33.562 11.891 -2.814 1 94.69 59 THR A N 1
ATOM 418 C CA . THR A 1 59 ? 32.25 11.258 -2.807 1 94.69 59 THR A CA 1
ATOM 419 C C . THR A 1 59 ? 31.141 12.289 -3.082 1 94.69 59 THR A C 1
ATOM 421 O O . THR A 1 59 ? 30.234 12.031 -3.865 1 94.69 59 THR A O 1
ATOM 424 N N . ILE A 1 60 ? 31.234 13.422 -2.496 1 95.31 60 ILE A N 1
ATOM 425 C CA . ILE A 1 60 ? 30.25 14.484 -2.668 1 95.31 60 ILE A CA 1
ATOM 426 C C . ILE A 1 60 ? 30.328 15.047 -4.086 1 95.31 60 ILE A C 1
ATOM 428 O O . ILE A 1 60 ? 29.312 15.227 -4.75 1 95.31 60 ILE A O 1
ATOM 432 N N . ARG A 1 61 ? 31.562 15.234 -4.551 1 95.19 61 ARG A N 1
ATOM 433 C CA . ARG A 1 61 ? 31.797 15.758 -5.895 1 95.19 61 ARG A CA 1
ATOM 434 C C . ARG A 1 61 ? 31.203 14.82 -6.953 1 95.19 61 ARG A C 1
ATOM 436 O O . ARG A 1 61 ? 30.594 15.281 -7.914 1 95.19 61 ARG A O 1
ATOM 443 N N . GLU A 1 62 ? 31.406 13.57 -6.758 1 95.12 62 GLU A N 1
ATOM 444 C CA . GLU A 1 62 ? 30.906 12.57 -7.703 1 95.12 62 GLU A CA 1
ATOM 445 C C . GLU A 1 62 ? 29.375 12.617 -7.789 1 95.12 62 GLU A C 1
ATOM 447 O O . GLU A 1 62 ? 28.812 12.508 -8.875 1 95.12 62 GLU A O 1
ATOM 452 N N . HIS A 1 63 ? 28.734 12.75 -6.652 1 94.31 63 HIS A N 1
ATOM 453 C CA . HIS A 1 63 ? 27.281 12.781 -6.621 1 94.31 63 HIS A CA 1
ATOM 454 C C . HIS A 1 63 ? 26.734 13.984 -7.387 1 94.31 63 HIS A C 1
ATOM 456 O O . HIS A 1 63 ? 25.719 13.883 -8.062 1 94.31 63 HIS A O 1
ATOM 462 N N . PHE A 1 64 ? 27.375 15.094 -7.301 1 94.69 64 PHE A N 1
ATOM 463 C CA . PHE A 1 64 ? 26.859 16.312 -7.914 1 94.69 64 PHE A CA 1
ATOM 464 C C . PHE A 1 64 ? 27.578 16.594 -9.234 1 94.69 64 PHE A C 1
ATOM 466 O O . PHE A 1 64 ? 27.484 17.688 -9.773 1 94.69 64 PHE A O 1
ATOM 473 N N . ALA A 1 65 ? 28.25 15.516 -9.656 1 89.75 65 ALA A N 1
ATOM 474 C CA . ALA A 1 65 ? 28.938 15.656 -10.945 1 89.75 65 ALA A CA 1
ATOM 475 C C . ALA A 1 65 ? 27.938 15.953 -12.062 1 89.75 65 ALA A C 1
ATOM 477 O O . ALA A 1 65 ? 26.922 15.258 -12.195 1 89.75 65 ALA A O 1
ATOM 478 N N . GLY A 1 66 ? 28.016 17.031 -12.766 1 84.69 66 GLY A N 1
ATOM 479 C CA . GLY A 1 66 ? 27.125 17.344 -13.883 1 84.69 66 GLY A CA 1
ATOM 480 C C . GLY A 1 66 ? 26.031 18.312 -13.508 1 84.69 66 GLY A C 1
ATOM 481 O O . GLY A 1 66 ? 25.266 18.766 -14.375 1 84.69 66 GLY A O 1
ATOM 482 N N . THR A 1 67 ? 25.797 18.484 -12.219 1 85.19 67 THR A N 1
ATOM 483 C CA . THR A 1 67 ? 24.828 19.484 -11.797 1 85.19 67 THR A CA 1
ATOM 484 C C . THR A 1 67 ? 25.328 20.891 -12.102 1 85.19 67 THR A C 1
ATOM 486 O O . THR A 1 67 ? 26.328 21.328 -11.539 1 85.19 67 THR A O 1
ATOM 489 N N . GLU A 1 68 ? 24.484 21.516 -13.008 1 78.38 68 GLU A N 1
ATOM 490 C CA . GLU A 1 68 ? 24.859 22.859 -13.438 1 78.38 68 GLU A CA 1
ATOM 491 C C . GLU A 1 68 ? 24.703 23.859 -12.297 1 78.38 68 GLU A C 1
ATOM 493 O O . GLU A 1 68 ? 23.922 23.641 -11.375 1 78.38 68 GLU A O 1
ATOM 498 N N . GLN A 1 69 ? 25.641 24.531 -11.828 1 84.75 69 GLN A N 1
ATOM 499 C CA . GLN A 1 69 ? 25.547 25.672 -10.938 1 84.75 69 GLN A CA 1
ATOM 500 C C . GLN A 1 69 ? 26.203 25.391 -9.594 1 84.75 69 GLN A C 1
ATOM 502 O O . GLN A 1 69 ? 26.188 26.234 -8.688 1 84.75 69 GLN A O 1
ATOM 507 N N . VAL A 1 70 ? 26.641 24.078 -9.57 1 92.88 70 VAL A N 1
ATOM 508 C CA . VAL A 1 70 ? 27.25 23.734 -8.281 1 92.88 70 VAL A CA 1
ATOM 509 C C . VAL A 1 70 ? 28.766 23.75 -8.398 1 92.88 70 VAL A C 1
ATOM 511 O O . VAL A 1 70 ? 29.344 23.047 -9.227 1 92.88 70 VAL A O 1
ATOM 514 N N . ALA A 1 71 ? 29.375 24.609 -7.707 1 94.69 71 ALA A N 1
ATOM 515 C CA . ALA A 1 71 ? 30.828 24.641 -7.543 1 94.69 71 ALA A CA 1
ATOM 516 C C . ALA A 1 71 ? 31.25 24.078 -6.188 1 94.69 71 ALA A C 1
ATOM 518 O O . ALA A 1 71 ? 30.406 23.922 -5.289 1 94.69 71 ALA A O 1
ATOM 519 N N . PHE A 1 72 ? 32.531 23.703 -6.133 1 96 72 PHE A N 1
ATOM 520 C CA . PHE A 1 72 ? 33.031 23.109 -4.898 1 96 72 PHE A CA 1
ATOM 521 C C . PHE A 1 72 ? 34.156 23.953 -4.301 1 96 72 PHE A C 1
ATOM 523 O O . PHE A 1 72 ? 35 24.484 -5.027 1 96 72 PHE A O 1
ATOM 530 N N . ALA A 1 73 ? 34.125 24.141 -3.051 1 96.44 73 ALA A N 1
ATOM 531 C CA . ALA A 1 73 ? 35.219 24.734 -2.268 1 96.44 73 ALA A CA 1
ATOM 532 C C . ALA A 1 73 ? 35.719 23.75 -1.208 1 96.44 73 ALA A C 1
ATOM 534 O O . ALA A 1 73 ? 34.906 23.109 -0.521 1 96.44 73 ALA A O 1
ATOM 535 N N . LEU A 1 74 ? 37 23.672 -1.109 1 95.5 74 LEU A N 1
ATOM 536 C CA . LEU A 1 74 ? 37.594 22.703 -0.194 1 95.5 74 LEU A CA 1
ATOM 537 C C . LEU A 1 74 ? 37.969 23.359 1.124 1 95.5 74 LEU A C 1
ATOM 539 O O . LEU A 1 74 ? 38.656 24.375 1.131 1 95.5 74 LEU A O 1
ATOM 543 N N . GLN A 1 75 ? 37.406 22.797 2.115 1 93.94 75 GLN A N 1
ATOM 544 C CA . GLN A 1 75 ? 37.906 23.109 3.457 1 93.94 75 GLN A CA 1
ATOM 545 C C . GLN A 1 75 ? 38.812 22 3.988 1 93.94 75 GLN A C 1
ATOM 547 O O . GLN A 1 75 ? 38.312 21.047 4.605 1 93.94 75 GLN A O 1
ATOM 552 N N . GLU A 1 76 ? 40.031 22.156 3.904 1 88.5 76 GLU A N 1
ATOM 553 C CA . GLU A 1 76 ? 40.969 21.109 4.234 1 88.5 76 GLU A CA 1
ATOM 554 C C . GLU A 1 76 ? 41 20.812 5.73 1 88.5 76 GLU A C 1
ATOM 556 O O . GLU A 1 76 ? 40.906 19.656 6.141 1 88.5 76 GLU A O 1
ATOM 561 N N . GLU A 1 77 ? 41.125 21.922 6.484 1 88.62 77 GLU A N 1
ATOM 562 C CA . GLU A 1 77 ? 41.031 21.797 7.934 1 88.62 77 GLU A CA 1
ATOM 563 C C . GLU A 1 77 ? 39.719 22.344 8.461 1 88.62 77 GLU A C 1
ATOM 565 O O . GLU A 1 77 ? 39.344 23.469 8.125 1 88.62 77 GLU A O 1
ATOM 570 N N . GLN A 1 78 ? 39.094 21.531 9.195 1 86 78 GLN A N 1
ATOM 571 C CA . GLN A 1 78 ? 37.781 21.938 9.742 1 86 78 GLN A CA 1
ATOM 572 C C . GLN A 1 78 ? 37.969 22.891 10.922 1 86 78 GLN A C 1
ATOM 574 O O . GLN A 1 78 ? 37.812 22.484 12.078 1 86 78 GLN A O 1
ATOM 579 N N . LEU A 1 79 ? 38.062 24.141 10.609 1 89.88 79 LEU A N 1
ATOM 580 C CA . LEU A 1 79 ? 38.375 25.141 11.625 1 89.88 79 LEU A CA 1
ATOM 581 C C . LEU A 1 79 ? 37.125 25.922 12.031 1 89.88 79 LEU A C 1
ATOM 583 O O . LEU A 1 79 ? 37.25 27 12.609 1 89.88 79 LEU A O 1
ATOM 587 N N . GLY A 1 80 ? 36 25.406 11.594 1 89.94 80 GLY A N 1
ATOM 588 C CA . GLY A 1 80 ? 34.75 26.078 11.977 1 89.94 80 GLY A CA 1
ATOM 589 C C . GLY A 1 80 ? 33.906 26.5 10.789 1 89.94 80 GLY A C 1
ATOM 590 O O . GLY A 1 80 ? 34.375 26.484 9.648 1 89.94 80 GLY A O 1
ATOM 591 N N . THR A 1 81 ? 32.688 26.953 11.117 1 91.88 81 THR A N 1
ATOM 592 C CA . THR A 1 81 ? 31.734 27.312 10.086 1 91.88 81 THR A CA 1
ATOM 593 C C . THR A 1 81 ? 32.125 28.609 9.406 1 91.88 81 THR A C 1
ATOM 595 O O . THR A 1 81 ? 31.859 28.812 8.219 1 91.88 81 THR A O 1
ATOM 598 N N . GLY A 1 82 ? 32.656 29.562 10.156 1 94.25 82 GLY A N 1
ATOM 599 C CA . GLY A 1 82 ? 33.156 30.781 9.547 1 94.25 82 GLY A CA 1
ATOM 600 C C . GLY A 1 82 ? 34.25 30.531 8.523 1 94.25 82 GLY A C 1
ATOM 601 O O . GLY A 1 82 ? 34.25 31.125 7.449 1 94.25 82 GLY A O 1
ATOM 602 N N . HIS A 1 83 ? 35.125 29.688 8.914 1 94.5 83 HIS A N 1
ATOM 603 C CA . HIS A 1 83 ? 36.188 29.297 8 1 94.5 83 HIS A CA 1
ATOM 604 C C . HIS A 1 83 ? 35.625 28.609 6.762 1 94.5 83 HIS A C 1
ATOM 606 O O . HIS A 1 83 ? 36.125 28.812 5.656 1 94.5 83 HIS A O 1
ATOM 612 N N . ALA A 1 84 ? 34.594 27.844 6.957 1 94.88 84 ALA A N 1
ATOM 613 C CA . ALA A 1 84 ? 33.938 27.172 5.836 1 94.88 84 ALA A CA 1
ATOM 614 C C . ALA A 1 84 ? 33.406 28.188 4.828 1 94.88 84 ALA A C 1
ATOM 616 O O . ALA A 1 84 ? 33.656 28.078 3.627 1 94.88 84 ALA A O 1
ATOM 617 N N . VAL A 1 85 ? 32.719 29.172 5.289 1 96.5 85 VAL A N 1
ATOM 618 C CA . VAL A 1 85 ? 32.188 30.203 4.418 1 96.5 85 VAL A CA 1
ATOM 619 C C . VAL A 1 85 ? 33.312 30.953 3.73 1 96.5 85 VAL A C 1
ATOM 621 O O . VAL A 1 85 ? 33.219 31.266 2.539 1 96.5 85 VAL A O 1
ATOM 624 N N . ALA A 1 86 ? 34.344 31.234 4.473 1 95.56 86 ALA A N 1
ATOM 625 C CA . ALA A 1 86 ? 35.5 31.922 3.902 1 95.56 86 ALA A CA 1
ATOM 626 C C . ALA A 1 86 ? 36.094 31.125 2.742 1 95.56 86 ALA A C 1
ATOM 628 O O . ALA A 1 86 ? 36.562 31.703 1.758 1 95.56 86 ALA A O 1
ATOM 629 N N . SER A 1 87 ? 36.094 29.875 2.873 1 95.19 87 SER A N 1
ATOM 630 C CA . SER A 1 87 ? 36.656 29 1.846 1 95.19 87 SER A CA 1
ATOM 631 C C . SER A 1 87 ? 35.875 29.094 0.546 1 95.19 87 SER A C 1
ATOM 633 O O . SER A 1 87 ? 36.375 28.75 -0.523 1 95.19 87 SER A O 1
ATOM 635 N N . ALA A 1 88 ? 34.656 29.5 0.595 1 95.94 88 ALA A N 1
ATOM 636 C CA . ALA A 1 88 ? 33.781 29.594 -0.573 1 95.94 88 ALA A CA 1
ATOM 637 C C . ALA A 1 88 ? 33.969 30.938 -1.288 1 95.94 88 ALA A C 1
ATOM 639 O O . ALA A 1 88 ? 33.438 31.141 -2.379 1 95.94 88 ALA A O 1
ATOM 640 N N . ALA A 1 89 ? 34.719 31.875 -0.773 1 94.38 89 ALA A N 1
ATOM 641 C CA . ALA A 1 89 ? 34.844 33.25 -1.281 1 94.38 89 ALA A CA 1
ATOM 642 C C . ALA A 1 89 ? 35.406 33.25 -2.707 1 94.38 89 ALA A C 1
ATOM 644 O O . ALA A 1 89 ? 34.906 33.969 -3.564 1 94.38 89 ALA A O 1
ATOM 645 N N . ALA A 1 90 ? 36.344 32.406 -2.926 1 93.69 90 ALA A N 1
ATOM 646 C CA . ALA A 1 90 ? 37 32.375 -4.238 1 93.69 90 ALA A CA 1
ATOM 647 C C . ALA A 1 90 ? 36 31.969 -5.324 1 93.69 90 ALA A C 1
ATOM 649 O O . ALA A 1 90 ? 36.031 32.5 -6.434 1 93.69 90 ALA A O 1
ATOM 650 N N . ALA A 1 91 ? 35.156 31.016 -5.039 1 93.75 91 ALA A N 1
ATOM 651 C CA . ALA A 1 91 ? 34.188 30.516 -6 1 93.75 91 ALA A CA 1
ATOM 652 C C . ALA A 1 91 ? 33.125 31.562 -6.305 1 93.75 91 ALA A C 1
ATOM 654 O O . ALA A 1 91 ? 32.438 31.469 -7.328 1 93.75 91 ALA A O 1
ATOM 655 N N . LEU A 1 92 ? 32.938 32.531 -5.414 1 94.31 92 LEU A N 1
ATOM 656 C CA . LEU A 1 92 ? 31.953 33.562 -5.605 1 94.31 92 LEU A CA 1
ATOM 657 C C . LEU A 1 92 ? 32.625 34.906 -5.824 1 94.31 92 LEU A C 1
ATOM 659 O O . LEU A 1 92 ? 32.062 35.969 -5.492 1 94.31 92 LEU A O 1
ATOM 663 N N . ASP A 1 93 ? 33.75 34.812 -6.359 1 90.06 93 ASP A N 1
ATOM 664 C CA . ASP A 1 93 ? 34.469 36.031 -6.621 1 90.06 93 ASP A CA 1
ATOM 665 C C . ASP A 1 93 ? 33.719 36.938 -7.574 1 90.06 93 ASP A C 1
ATOM 667 O O . ASP A 1 93 ? 33.219 36.5 -8.602 1 90.06 93 ASP A O 1
ATOM 671 N N . GLY A 1 94 ? 33.562 38.25 -7.23 1 88.25 94 GLY A N 1
ATOM 672 C CA . GLY A 1 94 ? 32.906 39.219 -8.07 1 88.25 94 GLY A CA 1
ATOM 673 C C . GLY A 1 94 ? 31.391 39.25 -7.891 1 88.25 94 GLY A C 1
ATOM 674 O O . GLY A 1 94 ? 30.703 40.094 -8.461 1 88.25 94 GLY A O 1
ATOM 675 N N . PHE A 1 95 ? 30.938 38.344 -7.129 1 91.94 95 PHE A N 1
ATOM 676 C CA . PHE A 1 95 ? 29.5 38.312 -6.887 1 91.94 95 PHE A CA 1
ATOM 677 C C . PHE A 1 95 ? 29.078 39.469 -5.961 1 91.94 95 PHE A C 1
ATOM 679 O O . PHE A 1 95 ? 29.703 39.688 -4.922 1 91.94 95 PHE A O 1
ATOM 686 N N . THR A 1 96 ? 28.031 40.281 -6.289 1 90.88 96 THR A N 1
ATOM 687 C CA . THR A 1 96 ? 27.625 41.438 -5.5 1 90.88 96 THR A CA 1
ATOM 688 C C . THR A 1 96 ? 26.172 41.281 -5.027 1 90.88 96 THR A C 1
ATOM 690 O O . THR A 1 96 ? 25.594 42.25 -4.5 1 90.88 96 THR A O 1
ATOM 693 N N . GLY A 1 97 ? 25.562 40.219 -5.074 1 94.38 97 GLY A N 1
ATOM 694 C CA . GLY A 1 97 ? 24.188 40.031 -4.664 1 94.38 97 GLY A CA 1
ATOM 695 C C . GLY A 1 97 ? 24.062 39.469 -3.256 1 94.38 97 GLY A C 1
ATOM 696 O O . GLY A 1 97 ? 24.828 39.844 -2.365 1 94.38 97 GLY A O 1
ATOM 697 N N . ARG A 1 98 ? 22.969 38.719 -2.969 1 97.06 98 ARG A N 1
ATOM 698 C CA . ARG A 1 98 ? 22.703 38.094 -1.68 1 97.06 98 ARG A CA 1
ATOM 699 C C . ARG A 1 98 ? 23.203 36.656 -1.649 1 97.06 98 ARG A C 1
ATOM 701 O O . ARG A 1 98 ? 23.188 35.969 -2.672 1 97.06 98 ARG A O 1
ATOM 708 N N . VAL A 1 99 ? 23.641 36.344 -0.506 1 97.88 99 VAL A N 1
ATOM 709 C CA . VAL A 1 99 ? 24.172 35 -0.347 1 97.88 99 VAL A CA 1
ATOM 710 C C . VAL A 1 99 ? 23.391 34.25 0.739 1 97.88 99 VAL A C 1
ATOM 712 O O . VAL A 1 99 ? 23.281 34.719 1.871 1 97.88 99 VAL A O 1
ATOM 715 N N . LEU A 1 100 ? 22.812 33.156 0.341 1 98.25 100 LEU A N 1
ATOM 716 C CA . LEU A 1 100 ? 22.234 32.219 1.313 1 98.25 100 LEU A CA 1
ATOM 717 C C . LEU A 1 100 ? 23.297 31.297 1.879 1 98.25 100 LEU A C 1
ATOM 719 O O . LEU A 1 100 ? 24.125 30.766 1.135 1 98.25 100 LEU A O 1
ATOM 723 N N . ILE A 1 101 ? 23.312 31.156 3.152 1 98.5 101 ILE A N 1
ATOM 724 C CA . ILE A 1 101 ? 24.141 30.156 3.795 1 98.5 101 ILE A CA 1
ATOM 725 C C . ILE A 1 101 ? 23.266 29.031 4.371 1 98.5 101 ILE A C 1
ATOM 727 O O . ILE A 1 101 ? 22.422 29.297 5.219 1 98.5 101 ILE A O 1
ATOM 731 N N . LEU A 1 102 ? 23.484 27.812 3.895 1 98.44 102 LEU A N 1
ATOM 732 C CA . LEU A 1 102 ? 22.703 26.656 4.324 1 98.44 102 LEU A CA 1
ATOM 733 C C . LEU A 1 102 ? 23.625 25.594 4.926 1 98.44 102 LEU A C 1
ATOM 735 O O . LEU A 1 102 ? 24.844 25.625 4.734 1 98.44 102 LEU A O 1
ATOM 739 N N . CYS A 1 103 ? 23 24.719 5.688 1 97.25 103 CYS A N 1
ATOM 740 C CA . CYS A 1 103 ? 23.734 23.609 6.293 1 97.25 103 CYS A CA 1
ATOM 741 C C . CYS A 1 103 ? 23.406 22.297 5.582 1 97.25 103 CYS A C 1
ATOM 743 O O . CYS A 1 103 ? 22.234 21.969 5.371 1 97.25 103 CYS A O 1
ATOM 745 N N . GLY A 1 104 ? 24.422 21.594 5.262 1 97.31 104 GLY A N 1
ATOM 746 C CA . GLY A 1 104 ? 24.234 20.328 4.566 1 97.31 104 GLY A CA 1
ATOM 747 C C . GLY A 1 104 ? 23.531 19.281 5.402 1 97.31 104 GLY A C 1
ATOM 748 O O . GLY A 1 104 ? 23.031 18.297 4.871 1 97.31 104 GLY A O 1
ATOM 749 N N . ASP A 1 105 ? 23.547 19.453 6.719 1 96.94 105 ASP A N 1
ATOM 750 C CA . ASP A 1 105 ? 22.953 18.453 7.605 1 96.94 105 ASP A CA 1
ATOM 751 C C . ASP A 1 105 ? 21.578 18.906 8.094 1 96.94 105 ASP A C 1
ATOM 753 O O . ASP A 1 105 ? 21.062 18.375 9.078 1 96.94 105 ASP A O 1
ATOM 757 N N . VAL A 1 106 ? 20.953 19.906 7.469 1 97.62 106 VAL A N 1
ATOM 758 C CA . VAL A 1 106 ? 19.594 20.375 7.715 1 97.62 106 VAL A CA 1
ATOM 759 C C . VAL A 1 106 ? 18.734 20.125 6.48 1 97.62 106 VAL A C 1
ATOM 761 O O . VAL A 1 106 ? 18.406 21.047 5.742 1 97.62 106 VAL A O 1
ATOM 764 N N . PRO A 1 107 ? 18.281 18.922 6.332 1 98.12 107 PRO A N 1
ATOM 765 C CA . PRO A 1 107 ? 17.703 18.5 5.051 1 98.12 107 PRO A CA 1
ATOM 766 C C . PRO A 1 107 ? 16.25 18.953 4.891 1 98.12 107 PRO A C 1
ATOM 768 O O . PRO A 1 107 ? 15.734 19 3.771 1 98.12 107 PRO A O 1
ATOM 771 N N . LEU A 1 108 ? 15.555 19.453 5.906 1 98.31 108 LEU A N 1
ATOM 772 C CA . LEU A 1 108 ? 14.109 19.578 5.812 1 98.31 108 LEU A CA 1
ATOM 773 C C . LEU A 1 108 ? 13.695 21.016 5.547 1 98.31 108 LEU A C 1
ATOM 775 O O . LEU A 1 108 ? 12.5 21.328 5.492 1 98.31 108 LEU A O 1
ATOM 779 N N . ILE A 1 109 ? 14.672 21.906 5.332 1 98.31 109 ILE A N 1
ATOM 780 C CA . ILE A 1 109 ? 14.367 23.297 5.043 1 98.31 109 ILE A CA 1
ATOM 781 C C . ILE A 1 109 ? 13.539 23.391 3.766 1 98.31 109 ILE A C 1
ATOM 783 O O . ILE A 1 109 ? 13.812 22.688 2.787 1 98.31 109 ILE A O 1
ATOM 787 N N . ARG A 1 110 ? 12.547 24.266 3.783 1 97.69 110 ARG A N 1
ATOM 788 C CA . ARG A 1 110 ? 11.648 24.406 2.643 1 97.69 110 ARG A CA 1
ATOM 789 C C . ARG A 1 110 ? 12.016 25.609 1.785 1 97.69 110 ARG A C 1
ATOM 791 O O . ARG A 1 110 ? 12.414 26.641 2.309 1 97.69 110 ARG A O 1
ATOM 798 N N . PRO A 1 111 ? 11.844 25.469 0.469 1 97.38 111 PRO A N 1
ATOM 799 C CA . PRO A 1 111 ? 12.117 26.594 -0.413 1 97.38 111 PRO A CA 1
ATOM 800 C C . PRO A 1 111 ? 11.258 27.812 -0.083 1 97.38 111 PRO A C 1
ATOM 802 O O . PRO A 1 111 ? 11.719 28.953 -0.197 1 97.38 111 PRO A O 1
ATOM 805 N N . GLU A 1 112 ? 10.047 27.609 0.342 1 97 112 GLU A N 1
ATOM 806 C CA . GLU A 1 112 ? 9.141 28.703 0.687 1 97 112 GLU A CA 1
ATOM 807 C C . GLU A 1 112 ? 9.672 29.5 1.87 1 97 112 GLU A C 1
ATOM 809 O O . GLU A 1 112 ? 9.562 30.734 1.894 1 97 112 GLU A O 1
ATOM 814 N N . THR A 1 113 ? 10.203 28.766 2.803 1 97.5 113 THR A N 1
ATOM 815 C CA . THR A 1 113 ? 10.789 29.422 3.963 1 97.5 113 THR A CA 1
ATOM 816 C C . THR A 1 113 ? 11.992 30.266 3.557 1 97.5 113 THR A C 1
ATOM 818 O O . THR A 1 113 ? 12.141 31.406 4.004 1 97.5 113 THR A O 1
ATOM 821 N N . LEU A 1 114 ? 12.805 29.75 2.703 1 98.06 114 LEU A N 1
ATOM 822 C CA . LEU A 1 114 ? 13.961 30.484 2.205 1 98.06 114 LEU A CA 1
ATOM 823 C C . LEU A 1 114 ? 13.531 31.734 1.442 1 98.06 114 LEU A C 1
ATOM 825 O O . LEU A 1 114 ? 14.086 32.812 1.65 1 98.06 114 LEU A O 1
ATOM 829 N N . ARG A 1 115 ? 12.555 31.594 0.602 1 97.69 115 ARG A N 1
ATOM 830 C CA . ARG A 1 115 ? 12.055 32.75 -0.151 1 97.69 115 ARG A CA 1
ATOM 831 C C . ARG A 1 115 ? 11.516 33.812 0.785 1 97.69 115 ARG A C 1
ATOM 833 O O . ARG A 1 115 ? 11.773 35 0.582 1 97.69 115 ARG A O 1
ATOM 840 N N . GLY A 1 116 ? 10.797 33.344 1.772 1 97.12 116 GLY A N 1
ATOM 841 C CA . GLY A 1 116 ? 10.305 34.281 2.766 1 97.12 116 GLY A CA 1
ATOM 842 C C . GLY A 1 116 ? 11.422 35.062 3.461 1 97.12 116 GLY A C 1
ATOM 843 O O . GLY A 1 116 ? 11.312 36.281 3.672 1 97.12 116 GLY A O 1
ATOM 844 N N . MET A 1 117 ? 12.422 34.375 3.791 1 97.44 117 MET A N 1
ATOM 845 C CA . MET A 1 117 ? 13.57 35 4.449 1 97.44 117 MET A CA 1
ATOM 846 C C . MET A 1 117 ? 14.258 36 3.52 1 97.44 117 MET A C 1
ATOM 848 O O . MET A 1 117 ? 14.617 37.094 3.943 1 97.44 117 MET A O 1
ATOM 852 N N . ILE A 1 118 ? 14.453 35.656 2.277 1 97.12 118 ILE A N 1
ATOM 853 C CA . ILE A 1 118 ? 15.078 36.5 1.277 1 97.12 118 ILE A CA 1
ATOM 854 C C . ILE A 1 118 ? 14.258 37.781 1.094 1 97.12 118 ILE A C 1
ATOM 856 O O . ILE A 1 118 ? 14.812 38.875 1.048 1 97.12 118 ILE A O 1
ATOM 860 N N . ASP A 1 119 ? 12.961 37.594 0.999 1 96.75 119 ASP A N 1
ATOM 861 C CA . ASP A 1 119 ? 12.07 38.75 0.851 1 96.75 119 ASP A CA 1
ATOM 862 C C . ASP A 1 119 ? 12.164 39.656 2.057 1 96.75 119 ASP A C 1
ATOM 864 O O . ASP A 1 119 ? 12.258 40.875 1.898 1 96.75 119 ASP A O 1
ATOM 868 N N . ALA A 1 120 ? 12.133 39.094 3.186 1 95.44 120 ALA A N 1
ATOM 869 C CA . ALA A 1 120 ? 12.25 39.906 4.406 1 95.44 120 ALA A CA 1
ATOM 870 C C . ALA A 1 120 ? 13.578 40.625 4.461 1 95.44 120 ALA A C 1
ATOM 872 O O . ALA A 1 120 ? 13.641 41.812 4.875 1 95.44 120 ALA A O 1
ATOM 873 N N . HIS A 1 121 ? 14.617 39.969 4.102 1 96 121 HIS A N 1
ATOM 874 C CA . HIS A 1 121 ? 15.945 40.562 4.035 1 96 121 HIS A CA 1
ATOM 875 C C . HIS A 1 121 ? 15.961 41.781 3.131 1 96 121 HIS A C 1
ATOM 877 O O . HIS A 1 121 ? 16.438 42.844 3.529 1 96 12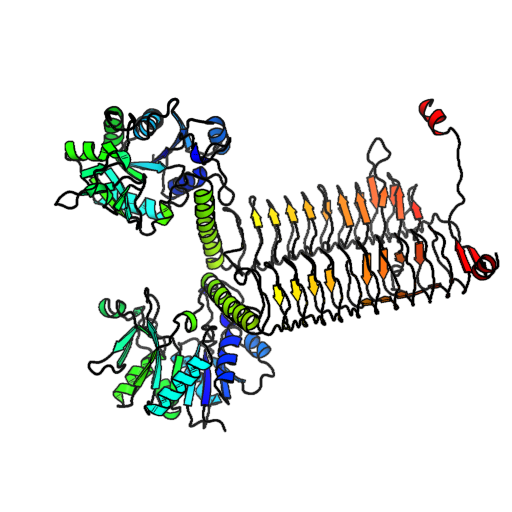1 HIS A O 1
ATOM 883 N N . GLY A 1 122 ? 15.406 41.656 2.006 1 94.44 122 GLY A N 1
ATOM 884 C CA . GLY A 1 122 ? 15.328 42.75 1.062 1 94.44 122 GLY A CA 1
ATOM 885 C C . GLY A 1 122 ? 14.453 43.906 1.549 1 94.44 122 GLY A C 1
ATOM 886 O O . GLY A 1 122 ? 14.828 45.062 1.428 1 94.44 122 GLY A O 1
ATOM 887 N N . ALA A 1 123 ? 13.375 43.562 2.125 1 95.25 123 ALA A N 1
ATOM 888 C CA . ALA A 1 123 ? 12.391 44.562 2.559 1 95.25 123 ALA A CA 1
ATOM 889 C C . ALA A 1 123 ? 12.945 45.406 3.691 1 95.25 123 ALA A C 1
ATOM 891 O O . ALA A 1 123 ? 12.617 46.594 3.791 1 95.25 123 ALA A O 1
ATOM 892 N N . THR A 1 124 ? 13.797 44.875 4.473 1 92.88 124 THR A N 1
ATOM 893 C CA . THR A 1 124 ? 14.305 45.594 5.637 1 92.88 124 THR A CA 1
ATOM 894 C C . THR A 1 124 ? 15.617 46.281 5.309 1 92.88 124 THR A C 1
ATOM 896 O O . THR A 1 124 ? 16.078 47.125 6.07 1 92.88 124 THR A O 1
ATOM 899 N N . GLY A 1 125 ? 16.219 45.875 4.227 1 93.25 125 GLY A N 1
ATOM 900 C CA . GLY A 1 125 ? 17.531 46.406 3.891 1 93.25 125 GLY A CA 1
ATOM 901 C C . GLY A 1 125 ? 18.625 45.938 4.832 1 93.25 125 GLY A C 1
ATOM 902 O O . GLY A 1 125 ? 19.562 46.656 5.137 1 93.25 125 GLY A O 1
ATOM 903 N N . ALA A 1 126 ? 18.453 44.781 5.363 1 94.56 126 ALA A N 1
ATOM 904 C CA . ALA A 1 126 ? 19.406 44.219 6.316 1 94.56 126 ALA A CA 1
ATOM 905 C C . ALA A 1 126 ? 20.703 43.812 5.621 1 94.56 126 ALA A C 1
ATOM 907 O O . ALA A 1 126 ? 20.688 43.469 4.434 1 94.56 126 ALA A O 1
ATOM 908 N N . ALA A 1 127 ? 21.781 43.906 6.383 1 96.12 127 ALA A N 1
ATOM 909 C CA . ALA A 1 127 ? 23.047 43.344 5.91 1 96.12 127 ALA A CA 1
ATOM 910 C C . ALA A 1 127 ? 23.109 41.844 6.164 1 96.12 127 ALA A C 1
ATOM 912 O O . ALA A 1 127 ? 23.812 41.125 5.461 1 96.12 127 ALA A O 1
ATOM 913 N N . LEU A 1 128 ? 22.359 41.469 7.168 1 96.75 128 LEU A N 1
ATOM 914 C CA . LEU A 1 128 ? 22.344 40.062 7.609 1 96.75 128 LEU A CA 1
ATOM 915 C C . LEU A 1 128 ? 20.984 39.688 8.195 1 96.75 128 LEU A C 1
ATOM 917 O O . LEU A 1 128 ? 20.422 40.438 8.992 1 96.75 128 LEU A O 1
ATOM 921 N N . THR A 1 129 ? 20.422 38.656 7.727 1 97.06 129 THR A N 1
ATOM 922 C CA . THR A 1 129 ? 19.203 38.062 8.297 1 97.06 129 THR A CA 1
ATOM 923 C C . THR A 1 129 ? 19.484 36.625 8.781 1 97.06 129 THR A C 1
ATOM 925 O O . THR A 1 129 ? 20.047 35.812 8.047 1 97.06 129 THR A O 1
ATOM 928 N N . VAL A 1 130 ? 19.141 36.375 10.039 1 97.25 130 VAL A N 1
ATOM 929 C CA . VAL A 1 130 ? 19.344 35.062 10.648 1 97.25 130 VAL A CA 1
ATOM 930 C C . VAL A 1 130 ? 18.016 34.344 10.758 1 97.25 130 VAL A C 1
ATOM 932 O O . VAL A 1 130 ? 17.016 34.906 11.203 1 97.25 130 VAL A O 1
ATOM 935 N N . LEU A 1 131 ? 18.016 33.094 10.273 1 97.81 131 LEU A N 1
ATOM 936 C CA . LEU A 1 131 ? 16.844 32.25 10.5 1 97.81 131 LEU A CA 1
ATOM 937 C C . LEU A 1 131 ? 16.828 31.719 11.93 1 97.81 131 LEU A C 1
ATOM 939 O O . LEU A 1 131 ? 17.828 31.203 12.414 1 97.81 131 LEU A O 1
ATOM 943 N N . THR A 1 132 ? 15.68 31.875 12.625 1 97.12 132 THR A N 1
ATOM 944 C CA . THR A 1 132 ? 15.602 31.453 14.023 1 97.12 132 THR A CA 1
ATOM 945 C C . THR A 1 132 ? 14.398 30.547 14.242 1 97.12 132 THR A C 1
ATOM 947 O O . THR A 1 132 ? 13.539 30.422 13.367 1 97.12 132 THR A O 1
ATOM 950 N N . THR A 1 133 ? 14.453 29.828 15.281 1 96.06 133 THR A N 1
ATOM 951 C CA . THR A 1 133 ? 13.32 29.016 15.727 1 96.06 133 THR A CA 1
ATOM 952 C C . THR A 1 133 ? 13.25 28.969 17.25 1 96.06 133 THR A C 1
ATOM 954 O O . THR A 1 133 ? 14.227 29.297 17.938 1 96.06 133 THR A O 1
ATOM 957 N N . ARG A 1 134 ? 12.062 28.719 17.781 1 94.88 134 ARG A N 1
ATOM 958 C CA . ARG A 1 134 ? 11.883 28.531 19.219 1 94.88 134 ARG A CA 1
ATOM 959 C C . ARG A 1 134 ? 11.688 27.062 19.562 1 94.88 134 ARG A C 1
ATOM 961 O O . ARG A 1 134 ? 10.859 26.375 18.953 1 94.88 134 ARG A O 1
ATOM 968 N N . LEU A 1 135 ? 12.484 26.609 20.453 1 92.62 135 LEU A N 1
ATOM 969 C CA . LEU A 1 135 ? 12.43 25.203 20.875 1 92.62 135 LEU A CA 1
ATOM 970 C C . LEU A 1 135 ? 12.109 25.094 22.359 1 92.62 135 LEU A C 1
ATOM 972 O O . LEU A 1 135 ? 12.516 25.938 23.156 1 92.62 135 LEU A O 1
ATOM 976 N N . GLU A 1 136 ? 11.398 23.984 22.641 1 89.56 136 GLU A N 1
ATOM 977 C CA . GLU A 1 136 ? 11.172 23.703 24.047 1 89.56 136 GLU A CA 1
ATOM 978 C C . GLU A 1 136 ? 12.477 23.359 24.766 1 89.56 136 GLU A C 1
ATOM 980 O O . GLU A 1 136 ? 12.734 23.844 25.875 1 89.56 136 GLU A O 1
ATOM 985 N N . ASN A 1 137 ? 13.281 22.578 24.125 1 89.56 137 ASN A N 1
ATOM 986 C CA . ASN A 1 137 ? 14.617 22.266 24.609 1 89.56 137 ASN A CA 1
ATOM 987 C C . ASN A 1 137 ? 15.695 22.797 23.672 1 89.56 137 ASN A C 1
ATOM 989 O O . ASN A 1 137 ? 16.062 22.141 22.703 1 89.56 137 ASN A O 1
ATOM 993 N N . PRO A 1 138 ? 16.25 23.922 24.016 1 91.56 138 PRO A N 1
ATOM 994 C CA . PRO A 1 138 ? 17.203 24.594 23.125 1 91.56 138 PRO A CA 1
ATOM 995 C C . PRO A 1 138 ? 18.625 24.078 23.297 1 91.56 138 PRO A C 1
ATOM 997 O O . PRO A 1 138 ? 19.547 24.562 22.641 1 91.56 138 PRO A O 1
ATOM 1000 N N . PHE A 1 139 ? 18.844 23.031 24.062 1 87.88 139 PHE A N 1
ATOM 1001 C CA . PHE A 1 139 ? 20.188 22.547 24.375 1 87.88 139 PHE A CA 1
ATOM 1002 C C . PHE A 1 139 ? 20.938 22.203 23.094 1 87.88 139 PHE A C 1
ATOM 1004 O O . PHE A 1 139 ? 20.391 21.562 22.203 1 87.88 139 PHE A O 1
ATOM 1011 N N . GLY A 1 140 ? 22.156 22.734 22.984 1 86.12 140 GLY A N 1
ATOM 1012 C CA . GLY A 1 140 ? 23.016 22.406 21.859 1 86.12 140 GLY A CA 1
ATOM 1013 C C . GLY A 1 140 ? 22.969 23.453 20.766 1 86.12 140 GLY A C 1
ATOM 1014 O O . GLY A 1 140 ? 23.781 23.422 19.828 1 86.12 140 GLY A O 1
ATOM 1015 N N . TYR A 1 141 ? 22.047 24.344 20.859 1 90.12 141 TYR A N 1
ATOM 1016 C CA . TYR A 1 141 ? 21.906 25.359 19.828 1 90.12 141 TYR A CA 1
ATOM 1017 C C . TYR A 1 141 ? 22.438 26.703 20.312 1 90.12 141 TYR A C 1
ATOM 1019 O O . TYR A 1 141 ? 22.484 26.953 21.516 1 90.12 141 TYR A O 1
ATOM 1027 N N . GLY A 1 142 ? 22.875 27.5 19.359 1 92.19 142 GLY A N 1
ATOM 1028 C CA . GLY A 1 142 ? 23.203 28.875 19.688 1 92.19 142 GLY A CA 1
ATOM 1029 C C . GLY A 1 142 ? 22 29.734 20.031 1 92.19 142 GLY A C 1
ATOM 1030 O O . GLY A 1 142 ? 20.984 29.703 19.328 1 92.19 142 GLY A O 1
ATOM 1031 N N . ARG A 1 143 ? 22.141 30.531 21.062 1 95.44 143 ARG A N 1
ATOM 1032 C CA . ARG A 1 143 ? 21.031 31.328 21.562 1 95.44 143 ARG A CA 1
ATOM 1033 C C . ARG A 1 143 ? 21.031 32.719 20.922 1 95.44 143 ARG A C 1
ATOM 1035 O O . ARG A 1 143 ? 22.078 33.344 20.75 1 95.44 143 ARG A O 1
ATOM 1042 N N . ILE A 1 144 ? 19.828 33.094 20.562 1 95.44 144 ILE A N 1
ATOM 1043 C CA . ILE A 1 144 ? 19.656 34.469 20.031 1 95.44 144 ILE A CA 1
ATOM 1044 C C . ILE A 1 144 ? 19.562 35.438 21.188 1 95.44 144 ILE A C 1
ATOM 1046 O O . ILE A 1 144 ? 18.688 35.344 22.047 1 95.44 144 ILE A O 1
ATOM 1050 N N . ILE A 1 145 ? 20.469 36.406 21.203 1 93.88 145 ILE A N 1
ATOM 1051 C CA . ILE A 1 145 ? 20.438 37.5 22.188 1 93.88 145 ILE A CA 1
ATOM 1052 C C . ILE A 1 145 ? 19.953 38.781 21.531 1 93.88 145 ILE A C 1
ATOM 1054 O O . ILE A 1 145 ? 20.547 39.25 20.562 1 93.88 145 ILE A O 1
ATOM 1058 N N . ARG A 1 146 ? 18.875 39.281 22.078 1 92.38 146 ARG A N 1
ATOM 1059 C CA . ARG A 1 146 ? 18.266 40.5 21.516 1 92.38 146 ARG A CA 1
ATOM 1060 C C . ARG A 1 146 ? 18.516 41.688 22.422 1 92.38 146 ARG A C 1
ATOM 1062 O O . ARG A 1 146 ? 18.578 41.562 23.641 1 92.38 146 ARG A O 1
ATOM 1069 N N . GLY A 1 147 ? 18.672 42.812 21.703 1 86.56 147 GLY A N 1
ATOM 1070 C CA . GLY A 1 147 ? 18.75 44.062 22.438 1 86.56 147 GLY A CA 1
ATOM 1071 C C . GLY A 1 147 ? 17.406 44.562 22.891 1 86.56 147 GLY A C 1
ATOM 1072 O O . GLY A 1 147 ? 16.375 43.938 22.656 1 86.56 147 GLY A O 1
ATOM 1073 N N . PHE A 1 148 ? 17.375 45.719 23.5 1 85.19 148 PHE A N 1
ATOM 1074 C CA . PHE A 1 148 ? 16.172 46.344 24.047 1 85.19 148 PHE A CA 1
ATOM 1075 C C . PHE A 1 148 ? 15.219 46.75 22.922 1 85.19 148 PHE A C 1
ATOM 1077 O O . PHE A 1 148 ? 14 46.781 23.125 1 85.19 148 PHE A O 1
ATOM 1084 N N . ASP A 1 149 ? 15.797 46.969 21.781 1 80.06 149 ASP A N 1
ATOM 1085 C CA . ASP A 1 149 ? 14.977 47.375 20.656 1 80.06 149 ASP A CA 1
ATOM 1086 C C . ASP A 1 149 ? 14.508 46.188 19.844 1 80.06 149 ASP A C 1
ATOM 1088 O O . ASP A 1 149 ? 13.883 46.344 18.797 1 80.06 149 ASP A O 1
ATOM 1092 N N . GLY A 1 150 ? 14.867 44.938 20.281 1 82.25 150 GLY A N 1
ATOM 1093 C CA . GLY A 1 150 ? 14.391 43.75 19.625 1 82.25 150 GLY A CA 1
ATOM 1094 C C . GLY A 1 150 ? 15.344 43.25 18.547 1 82.25 150 GLY A C 1
ATOM 1095 O O . GLY A 1 150 ? 15.164 42.125 18.016 1 82.25 150 GLY A O 1
ATOM 1096 N N . ARG A 1 151 ? 16.328 44.031 18.312 1 85.94 151 ARG A N 1
ATOM 1097 C CA . ARG A 1 151 ? 17.297 43.656 17.281 1 85.94 151 ARG A CA 1
ATOM 1098 C C . ARG A 1 151 ? 18.188 42.531 17.781 1 85.94 151 ARG A C 1
ATOM 1100 O O . ARG A 1 151 ? 18.484 42.438 18.969 1 85.94 151 ARG A O 1
ATOM 1107 N N . VAL A 1 152 ? 18.625 41.688 16.859 1 92.56 152 VAL A N 1
ATOM 1108 C CA . VAL A 1 152 ? 19.562 40.625 17.203 1 92.56 152 VAL A CA 1
ATOM 1109 C C . VAL A 1 152 ? 20.953 41.219 17.406 1 92.56 152 VAL A C 1
ATOM 1111 O O . VAL A 1 152 ? 21.516 41.812 16.484 1 92.56 152 VAL A O 1
ATOM 1114 N N . ILE A 1 153 ? 21.547 41 18.562 1 92.12 153 ILE A N 1
ATOM 1115 C CA . ILE A 1 153 ? 22.812 41.625 18.906 1 92.12 153 ILE A CA 1
ATOM 1116 C C . ILE A 1 153 ? 23.953 40.625 18.75 1 92.12 153 ILE A C 1
ATOM 1118 O O . ILE A 1 153 ? 25.031 40.969 18.281 1 92.12 153 ILE A O 1
ATOM 1122 N N . ARG A 1 154 ? 23.641 39.5 19.219 1 93.38 154 ARG A N 1
ATOM 1123 C CA . ARG A 1 154 ? 24.656 38.469 19.094 1 93.38 154 ARG A CA 1
ATOM 1124 C C . ARG A 1 154 ? 24.047 37.094 19.234 1 93.38 154 ARG A C 1
ATOM 1126 O O . ARG A 1 154 ? 22.891 36.938 19.625 1 93.38 154 ARG A O 1
ATOM 1133 N N . ILE A 1 155 ? 24.75 36.094 18.797 1 93.69 155 ILE A N 1
ATOM 1134 C CA . ILE A 1 155 ? 24.438 34.688 18.984 1 93.69 155 ILE A CA 1
ATOM 1135 C C . ILE A 1 155 ? 25.5 34.031 19.875 1 93.69 155 ILE A C 1
ATOM 1137 O O . ILE A 1 155 ? 26.703 34.219 19.641 1 93.69 155 ILE A O 1
ATOM 1141 N N . VAL A 1 156 ? 25.016 33.375 20.922 1 92.5 156 VAL A N 1
ATOM 1142 C CA . VAL A 1 156 ? 25.953 32.781 21.859 1 92.5 156 VAL A CA 1
ATOM 1143 C C . VAL A 1 156 ? 25.828 31.25 21.797 1 92.5 156 VAL A C 1
ATOM 1145 O O . VAL A 1 156 ? 24.734 30.703 22.031 1 92.5 156 VAL A O 1
ATOM 1148 N N . GLU A 1 157 ? 26.953 30.609 21.438 1 90.56 157 GLU A N 1
ATOM 1149 C CA . GLU A 1 157 ? 26.953 29.156 21.359 1 90.56 157 GLU A CA 1
ATOM 1150 C C . GLU A 1 157 ? 26.75 28.531 22.734 1 90.56 157 GLU A C 1
ATOM 1152 O O . GLU A 1 157 ? 27.078 29.141 23.75 1 90.56 157 GLU A O 1
ATOM 1157 N N . GLU A 1 158 ? 26.281 27.297 22.781 1 87.75 158 GLU A N 1
ATOM 1158 C CA . GLU A 1 158 ? 25.906 26.578 24 1 87.75 158 GLU A CA 1
ATOM 1159 C C . GLU A 1 158 ? 27.047 26.562 25.016 1 87.75 158 GLU A C 1
ATOM 1161 O O . GLU A 1 158 ? 26.844 26.891 26.188 1 87.75 158 GLU A O 1
ATOM 1166 N N . LYS A 1 159 ? 28.25 26.281 24.516 1 87.12 159 LYS A N 1
ATOM 1167 C CA . LYS A 1 159 ? 29.391 26.109 25.406 1 87.12 159 LYS A CA 1
ATOM 1168 C C . LYS A 1 159 ? 29.859 27.469 25.938 1 87.12 159 LYS A C 1
ATOM 1170 O O . LYS A 1 159 ? 30.578 27.516 26.953 1 87.12 159 LYS A O 1
ATOM 1175 N N . ASP A 1 160 ? 29.516 28.562 25.281 1 89.69 160 ASP A N 1
ATOM 1176 C CA . ASP A 1 160 ? 29.984 29.891 25.656 1 89.69 160 ASP A CA 1
ATOM 1177 C C . ASP A 1 160 ? 28.875 30.688 26.359 1 89.69 160 ASP A C 1
ATOM 1179 O O . ASP A 1 160 ? 29.125 31.812 26.828 1 89.69 160 ASP A O 1
ATOM 1183 N N . ALA A 1 161 ? 27.75 30.094 26.516 1 90.62 161 ALA A N 1
ATOM 1184 C CA . ALA A 1 161 ? 26.578 30.797 27.047 1 90.62 161 ALA A CA 1
ATOM 1185 C C . ALA A 1 161 ? 26.578 30.766 28.562 1 90.62 161 ALA A C 1
ATOM 1187 O O . ALA A 1 161 ? 26.922 29.766 29.172 1 90.62 161 ALA A O 1
ATOM 1188 N N . THR A 1 162 ? 26.172 31.844 29.109 1 92.69 162 THR A N 1
ATOM 1189 C CA . THR A 1 162 ? 25.922 31.891 30.547 1 92.69 162 THR A CA 1
ATOM 1190 C C . THR A 1 162 ? 24.641 31.156 30.891 1 92.69 162 THR A C 1
ATOM 1192 O O . THR A 1 162 ? 23.828 30.844 30.016 1 92.69 162 THR A O 1
ATOM 1195 N N . PRO A 1 163 ? 24.5 30.891 32.156 1 91.75 163 PRO A N 1
ATOM 1196 C CA . PRO A 1 163 ? 23.266 30.219 32.562 1 91.75 163 PRO A CA 1
ATOM 1197 C C . PRO A 1 163 ? 22.016 31 32.156 1 91.75 163 PRO A C 1
ATOM 1199 O O . PRO A 1 163 ? 21.016 30.391 31.734 1 91.75 163 PRO A O 1
ATOM 1202 N N . GLU A 1 164 ? 22.062 32.25 32.219 1 91.5 164 GLU A N 1
ATOM 1203 C CA . GLU A 1 164 ? 20.922 33.094 31.828 1 91.5 164 GLU A CA 1
ATOM 1204 C C . GLU A 1 164 ? 20.672 33 30.328 1 91.5 164 GLU A C 1
ATOM 1206 O O . GLU A 1 164 ? 19.531 32.875 29.891 1 91.5 164 GLU A O 1
ATOM 1211 N N . GLU A 1 165 ? 21.672 33.031 29.641 1 91.19 165 GLU A N 1
ATOM 1212 C CA . GLU A 1 165 ? 21.578 32.938 28.188 1 91.19 165 GLU A CA 1
ATOM 1213 C C . GLU A 1 165 ? 21.078 31.578 27.734 1 91.19 165 GLU A C 1
ATOM 1215 O O . GLU A 1 165 ? 20.312 31.469 26.766 1 91.19 165 GLU A O 1
ATOM 1220 N N . ARG A 1 166 ? 21.453 30.531 28.5 1 90.81 166 ARG A N 1
ATOM 1221 C CA . ARG A 1 166 ? 21.047 29.156 28.172 1 90.81 166 ARG A CA 1
ATOM 1222 C C . ARG A 1 166 ? 19.547 28.969 28.328 1 90.81 166 ARG A C 1
ATOM 1224 O O . ARG A 1 166 ? 18.969 28.047 27.766 1 90.81 166 ARG A O 1
ATOM 1231 N N . GLY A 1 167 ? 18.922 29.859 29.016 1 89.06 167 GLY A N 1
ATOM 1232 C CA . GLY A 1 167 ? 17.484 29.781 29.25 1 89.06 167 GLY A CA 1
ATOM 1233 C C . GLY A 1 167 ? 16.656 30.328 28.109 1 89.06 167 GLY A C 1
ATOM 1234 O O . GLY A 1 167 ? 15.461 30.078 28.031 1 89.06 167 GLY A O 1
ATOM 1235 N N . ARG A 1 168 ? 17.312 31.031 27.188 1 91.38 168 ARG A N 1
ATOM 1236 C CA . ARG A 1 168 ? 16.609 31.562 26.016 1 91.38 168 ARG A CA 1
ATOM 1237 C C . ARG A 1 168 ? 16.172 30.438 25.078 1 91.38 168 ARG A C 1
ATOM 1239 O O . ARG A 1 168 ? 16.953 29.516 24.828 1 91.38 168 ARG A O 1
ATOM 1246 N N . ARG A 1 169 ? 14.945 30.578 24.578 1 93.56 169 ARG A N 1
ATOM 1247 C CA . ARG A 1 169 ? 14.383 29.484 23.797 1 93.56 169 ARG A CA 1
ATOM 1248 C C . ARG A 1 169 ? 14.5 29.75 22.312 1 93.56 169 ARG A C 1
ATOM 1250 O O . ARG A 1 169 ? 14.32 28.844 21.484 1 93.56 169 ARG A O 1
ATOM 1257 N N . GLU A 1 170 ? 14.758 30.984 21.953 1 95.25 170 GLU A N 1
ATOM 1258 C CA . GLU A 1 170 ? 14.992 31.281 20.531 1 95.25 170 GLU A CA 1
ATOM 1259 C C . GLU A 1 170 ? 16.422 30.953 20.141 1 95.25 170 GLU A C 1
ATOM 1261 O O . GLU A 1 170 ? 17.375 31.438 20.75 1 95.25 170 GLU A O 1
ATOM 1266 N N . VAL A 1 171 ? 16.547 30.125 19.172 1 95.62 171 VAL A N 1
ATOM 1267 C CA . VAL A 1 171 ? 17.875 29.609 18.844 1 95.62 171 VAL A CA 1
ATOM 1268 C C . VAL A 1 171 ? 18.203 29.875 17.391 1 95.62 171 VAL A C 1
ATOM 1270 O O . VAL A 1 171 ? 17.297 30.188 16.594 1 95.62 171 VAL A O 1
ATOM 1273 N N . ASN A 1 172 ? 19.5 29.828 17.078 1 95.25 172 ASN A N 1
ATOM 1274 C CA . ASN A 1 172 ? 20.047 29.953 15.727 1 95.25 172 ASN A CA 1
ATOM 1275 C C . ASN A 1 172 ? 19.844 28.672 14.922 1 95.25 172 ASN A C 1
ATOM 1277 O O . ASN A 1 172 ? 20.234 27.594 15.367 1 95.25 172 ASN A O 1
ATOM 1281 N N . ALA A 1 173 ? 19.281 28.844 13.727 1 95 173 ALA A N 1
ATOM 1282 C CA . ALA A 1 173 ? 19.016 27.672 12.898 1 95 173 ALA A CA 1
ATOM 1283 C C . ALA A 1 173 ? 20.203 27.344 12 1 95 173 ALA A C 1
ATOM 1285 O O . ALA A 1 173 ? 20.203 26.328 11.305 1 95 173 ALA A O 1
ATOM 1286 N N . GLY A 1 174 ? 21.172 28.203 11.969 1 94.88 174 GLY A N 1
ATOM 1287 C CA . GLY A 1 174 ? 22.359 27.984 11.148 1 94.88 174 GLY A CA 1
ATOM 1288 C C . GLY A 1 174 ? 22.156 28.391 9.695 1 94.88 174 GLY A C 1
ATOM 1289 O O . GLY A 1 174 ? 22.969 28.047 8.836 1 94.88 174 GLY A O 1
ATOM 1290 N N . ILE A 1 175 ? 21.109 29.031 9.391 1 97.94 175 ILE A N 1
ATOM 1291 C CA . ILE A 1 175 ? 20.781 29.484 8.047 1 97.94 175 ILE A CA 1
ATOM 1292 C C . ILE A 1 175 ? 20.734 31.016 8.023 1 97.94 175 ILE A C 1
ATOM 1294 O O . ILE A 1 175 ? 20.125 31.641 8.898 1 97.94 175 ILE A O 1
ATOM 1298 N N . TYR A 1 176 ? 21.375 31.625 6.98 1 98 176 TYR A N 1
ATOM 1299 C CA . TYR A 1 176 ? 21.516 33.062 6.918 1 98 176 TYR A CA 1
ATOM 1300 C C . TYR A 1 176 ? 21.281 33.594 5.504 1 98 176 TYR A C 1
ATOM 1302 O O . TYR A 1 176 ? 21.422 32.844 4.531 1 98 176 TYR A O 1
ATOM 1310 N N . CYS A 1 177 ? 20.875 34.75 5.43 1 98.12 177 CYS A N 1
ATOM 1311 C CA . CYS A 1 177 ? 20.906 35.562 4.215 1 98.12 177 CYS A CA 1
ATOM 1312 C C . CYS A 1 177 ? 21.703 36.812 4.426 1 98.12 177 CYS A C 1
ATOM 1314 O O . CYS A 1 177 ? 21.406 37.594 5.332 1 98.12 177 CYS A O 1
ATOM 1316 N N . ALA A 1 178 ? 22.734 37.062 3.621 1 97.81 178 ALA A N 1
ATOM 1317 C CA . ALA A 1 178 ? 23.625 38.188 3.828 1 97.81 178 ALA A CA 1
ATOM 1318 C C . ALA A 1 178 ? 23.969 38.875 2.506 1 97.81 178 ALA A C 1
ATOM 1320 O O . ALA A 1 178 ? 23.969 38.219 1.453 1 97.81 178 ALA A O 1
ATOM 1321 N N . GLU A 1 179 ? 24.234 40.125 2.65 1 97 179 GLU A N 1
ATOM 1322 C CA . GLU A 1 179 ? 24.844 40.812 1.513 1 97 179 GLU A CA 1
ATOM 1323 C C . GLU A 1 179 ? 26.281 40.344 1.282 1 97 179 GLU A C 1
ATOM 1325 O O . GLU A 1 179 ? 27.078 40.25 2.223 1 97 179 GLU A O 1
ATOM 1330 N N . ALA A 1 180 ? 26.625 40.094 0.037 1 96.44 180 ALA A N 1
ATOM 1331 C CA . ALA A 1 180 ? 27.906 39.5 -0.304 1 96.44 180 ALA A CA 1
ATOM 1332 C C . ALA A 1 180 ? 29.062 40.344 0.185 1 96.44 180 ALA A C 1
ATOM 1334 O O . ALA A 1 180 ? 30.031 39.844 0.759 1 96.44 180 ALA A O 1
ATOM 1335 N N . ALA A 1 181 ? 28.969 41.625 0.009 1 93.81 181 ALA A N 1
ATOM 1336 C CA . ALA A 1 181 ? 30.047 42.531 0.372 1 93.81 181 ALA A CA 1
ATOM 1337 C C . ALA A 1 181 ? 30.328 42.469 1.867 1 93.81 181 ALA A C 1
ATOM 1339 O O . ALA A 1 181 ? 31.5 42.344 2.273 1 93.81 181 ALA A O 1
ATOM 1340 N N . PHE A 1 182 ? 29.328 42.531 2.604 1 95.81 182 PHE A N 1
ATOM 1341 C CA . PHE A 1 182 ? 29.5 42.438 4.051 1 95.81 182 PHE A CA 1
ATOM 1342 C C . PHE A 1 182 ? 30.031 41.062 4.441 1 95.81 182 PHE A C 1
ATOM 1344 O O . PHE A 1 182 ? 30.969 40.969 5.23 1 95.81 182 PHE A O 1
ATOM 1351 N N . LEU A 1 183 ? 29.438 40 3.893 1 97.19 183 LEU A N 1
ATOM 1352 C CA . LEU A 1 183 ? 29.719 38.625 4.277 1 97.19 183 LEU A CA 1
ATOM 1353 C C . LEU A 1 183 ? 31.203 38.312 4.086 1 97.19 183 LEU A C 1
ATOM 1355 O O . LEU A 1 183 ? 31.875 37.844 5.02 1 97.19 183 LEU A O 1
ATOM 1359 N N . PHE A 1 184 ? 31.75 38.562 2.955 1 95.25 184 PHE A N 1
ATOM 1360 C CA . PHE A 1 184 ? 33.094 38.125 2.635 1 95.25 184 PHE A CA 1
ATOM 1361 C C . PHE A 1 184 ? 34.125 39.031 3.344 1 95.25 184 PHE A C 1
ATOM 1363 O O . PHE A 1 184 ? 35.219 38.562 3.668 1 95.25 184 PHE A O 1
ATOM 1370 N N . ASP A 1 185 ? 33.719 40.219 3.65 1 94.69 185 ASP A N 1
ATOM 1371 C CA . ASP A 1 185 ? 34.562 41.031 4.504 1 94.69 185 ASP A CA 1
ATOM 1372 C C . ASP A 1 185 ? 34.594 40.531 5.938 1 94.69 185 ASP A C 1
ATOM 1374 O O . ASP A 1 185 ? 35.656 40.375 6.539 1 94.69 185 ASP A O 1
ATOM 1378 N N . ALA A 1 186 ? 33.5 40.219 6.438 1 95.19 186 ALA A N 1
ATOM 1379 C CA . ALA A 1 186 ? 33.312 39.781 7.824 1 95.19 186 ALA A CA 1
ATOM 1380 C C . ALA A 1 186 ? 34.031 38.469 8.086 1 95.19 186 ALA A C 1
ATOM 1382 O O . ALA A 1 186 ? 34.75 38.312 9.086 1 95.19 186 ALA A O 1
ATOM 1383 N N . VAL A 1 187 ? 33.906 37.5 7.164 1 94.81 187 VAL A N 1
ATOM 1384 C CA . VAL A 1 187 ? 34.406 36.156 7.422 1 94.81 187 VAL A CA 1
ATOM 1385 C C . VAL A 1 187 ? 35.938 36.156 7.391 1 94.81 187 VAL A C 1
ATOM 1387 O O . VAL A 1 187 ? 36.594 35.281 7.953 1 94.81 187 VAL A O 1
ATOM 1390 N N . THR A 1 188 ? 36.531 37.094 6.812 1 90.88 188 THR A N 1
ATOM 1391 C CA . THR A 1 188 ? 38 37.219 6.812 1 90.88 188 THR A CA 1
ATOM 1392 C C . THR A 1 188 ? 38.5 37.781 8.141 1 90.88 188 THR A C 1
ATOM 1394 O O . THR A 1 188 ? 39.688 37.656 8.469 1 90.88 188 THR A O 1
ATOM 1397 N N . ARG A 1 189 ? 37.656 38.281 8.875 1 92.5 189 ARG A N 1
ATOM 1398 C CA . ARG A 1 189 ? 38.031 39 10.086 1 92.5 189 ARG A CA 1
ATOM 1399 C C . ARG A 1 189 ? 37.594 38.25 11.336 1 92.5 189 ARG A C 1
ATOM 1401 O O . ARG A 1 189 ? 37.938 38.625 12.461 1 92.5 189 ARG A O 1
ATOM 1408 N N . ILE A 1 190 ? 36.906 37.188 11.125 1 91.81 190 ILE A N 1
ATOM 1409 C CA . ILE A 1 190 ? 36.406 36.406 12.266 1 91.81 190 ILE A CA 1
ATOM 1410 C C . ILE A 1 190 ? 37.594 35.875 13.07 1 91.81 190 ILE A C 1
ATOM 1412 O O . ILE A 1 190 ? 38.594 35.438 12.492 1 91.81 190 ILE A O 1
ATOM 1416 N N . GLY A 1 191 ? 37.531 36 14.398 1 88.62 191 GLY A N 1
ATOM 1417 C CA . GLY A 1 191 ? 38.531 35.438 15.281 1 88.62 191 GLY A CA 1
ATOM 1418 C C . GLY A 1 191 ? 38.156 34.062 15.805 1 88.62 191 GLY A C 1
ATOM 1419 O O . GLY A 1 191 ? 37.062 33.562 15.508 1 88.62 191 GLY A O 1
ATOM 1420 N N . ASN A 1 192 ? 39.094 33.375 16.562 1 88.56 192 ASN A N 1
ATOM 1421 C CA . ASN A 1 192 ? 38.844 32.062 17.094 1 88.56 192 ASN A CA 1
ATOM 1422 C C . ASN A 1 192 ? 39.031 32 18.609 1 88.56 192 ASN A C 1
ATOM 1424 O O . ASN A 1 192 ? 39.375 30.969 19.172 1 88.56 192 ASN A O 1
ATOM 1428 N N . ASP A 1 193 ? 38.812 33.156 19.172 1 87 193 ASP A N 1
ATOM 1429 C CA . ASP A 1 193 ? 38.969 33.219 20.625 1 87 193 ASP A CA 1
ATOM 1430 C C . ASP A 1 193 ? 37.688 32.781 21.328 1 87 193 ASP A C 1
ATOM 1432 O O . ASP A 1 193 ? 36.906 33.594 21.781 1 87 193 ASP A O 1
ATOM 1436 N N . ASN A 1 194 ? 37.438 31.609 21.516 1 87.25 194 ASN A N 1
ATOM 1437 C CA . ASN A 1 194 ? 36.281 30.984 22.156 1 87.25 194 ASN A CA 1
ATOM 1438 C C . ASN A 1 194 ? 36.625 29.609 22.719 1 87.25 194 ASN A C 1
ATOM 1440 O O . ASN A 1 194 ? 37.781 29.188 22.656 1 87.25 194 ASN A O 1
ATOM 1444 N N . ALA A 1 195 ? 35.656 28.922 23.359 1 83.5 195 ALA A N 1
ATOM 1445 C CA . ALA A 1 195 ? 35.875 27.672 24.094 1 83.5 195 ALA A CA 1
ATOM 1446 C C . ALA A 1 195 ? 36.375 26.578 23.172 1 83.5 195 ALA A C 1
ATOM 1448 O O . ALA A 1 195 ? 37.125 25.688 23.594 1 83.5 195 ALA A O 1
ATOM 1449 N N . GLN A 1 196 ? 36.062 26.609 21.781 1 83.31 196 GLN A N 1
ATOM 1450 C CA . GLN A 1 196 ? 36.406 25.516 20.875 1 83.31 196 GLN A CA 1
ATOM 1451 C C . GLN A 1 196 ? 37.594 25.875 19.984 1 83.31 196 GLN A C 1
ATOM 1453 O O . GLN A 1 196 ? 38.125 25.031 19.281 1 83.31 196 GLN A O 1
ATOM 1458 N N . GLY A 1 197 ? 37.969 27.125 20 1 87.19 197 GLY A N 1
ATOM 1459 C CA . GLY A 1 197 ? 39.031 27.578 19.156 1 87.19 197 GLY A CA 1
ATOM 1460 C C . GLY A 1 197 ? 38.688 27.562 17.672 1 87.19 197 GLY A C 1
ATOM 1461 O O . GLY A 1 197 ? 39.562 27.312 16.844 1 87.19 197 GLY A O 1
ATOM 1462 N N . GLU A 1 198 ? 37.406 27.656 17.391 1 89.5 198 GLU A N 1
ATOM 1463 C CA . GLU A 1 198 ? 36.938 27.609 16.016 1 89.5 198 GLU A CA 1
ATOM 1464 C C . GLU A 1 198 ? 36.469 28.984 15.531 1 89.5 198 GLU A C 1
ATOM 1466 O O . GLU A 1 198 ? 36.188 29.859 16.344 1 89.5 198 GLU A O 1
ATOM 1471 N N . TYR A 1 199 ? 36.5 29.219 14.234 1 92.06 199 TYR A N 1
ATOM 1472 C CA . TYR A 1 199 ? 35.938 30.406 13.602 1 92.06 199 TYR A CA 1
ATOM 1473 C C . TYR A 1 199 ? 34.438 30.25 13.422 1 92.06 199 TYR A C 1
ATOM 1475 O O . TYR A 1 199 ? 33.969 29.625 12.469 1 92.06 199 TYR A O 1
ATOM 1483 N N . TYR A 1 200 ? 33.719 30.891 14.328 1 91.06 200 TYR A N 1
ATOM 1484 C CA . TYR A 1 200 ? 32.25 30.734 14.312 1 91.06 200 TYR A CA 1
ATOM 1485 C C . TYR A 1 200 ? 31.609 31.719 13.352 1 91.06 200 TYR A C 1
ATOM 1487 O O . TYR A 1 200 ? 31.812 32.938 13.469 1 91.06 200 TYR A O 1
ATOM 1495 N N . LEU A 1 201 ? 30.781 31.188 12.5 1 92.38 201 LEU A N 1
ATOM 1496 C CA . LEU A 1 201 ? 30.031 32.062 11.602 1 92.38 201 LEU A CA 1
ATOM 1497 C C . LEU A 1 201 ? 29.109 32.969 12.383 1 92.38 201 LEU A C 1
ATOM 1499 O O . LEU A 1 201 ? 28.844 34.094 11.961 1 92.38 201 LEU A O 1
ATOM 1503 N N . THR A 1 202 ? 28.672 32.562 13.539 1 92.56 202 THR A N 1
ATOM 1504 C CA . THR A 1 202 ? 27.719 33.312 14.352 1 92.56 202 THR A CA 1
ATOM 1505 C C . THR A 1 202 ? 28.281 34.656 14.75 1 92.56 202 THR A C 1
ATOM 1507 O O . THR A 1 202 ? 27.547 35.594 15.031 1 92.56 202 THR A O 1
ATOM 1510 N N . ASP A 1 203 ? 29.562 34.812 14.688 1 92.75 203 ASP A N 1
ATOM 1511 C CA . ASP A 1 203 ? 30.219 36.062 15.125 1 92.75 203 ASP A CA 1
ATOM 1512 C C . ASP A 1 203 ? 29.938 37.188 14.156 1 92.75 203 ASP A C 1
ATOM 1514 O O . ASP A 1 203 ? 30.125 38.375 14.508 1 92.75 203 ASP A O 1
ATOM 1518 N N . ILE A 1 204 ? 29.484 36.812 13 1 94.44 204 ILE A N 1
ATOM 1519 C CA . ILE A 1 204 ? 29.281 37.875 12.016 1 94.44 204 ILE A CA 1
ATOM 1520 C C . ILE A 1 204 ? 28.094 38.75 12.445 1 94.44 204 ILE A C 1
ATOM 1522 O O . ILE A 1 204 ? 27.969 39.875 11.992 1 94.44 204 ILE A O 1
ATOM 1526 N N . VAL A 1 205 ? 27.25 38.188 13.25 1 94.94 205 VAL A N 1
ATOM 1527 C CA . VAL A 1 205 ? 26.125 38.969 13.773 1 94.94 205 VAL A CA 1
ATOM 1528 C C . VAL A 1 205 ? 26.656 40.125 14.617 1 94.94 205 VAL A C 1
ATOM 1530 O O . VAL A 1 205 ? 26.25 41.281 14.422 1 94.94 205 VAL A O 1
ATOM 1533 N N . THR A 1 206 ? 27.562 39.844 15.492 1 92.94 206 THR A N 1
ATOM 1534 C CA . THR A 1 206 ? 28.188 40.875 16.328 1 92.94 206 THR A CA 1
ATOM 1535 C C . THR A 1 206 ? 28.938 41.875 15.477 1 92.94 206 THR A C 1
ATOM 1537 O O . THR A 1 206 ? 28.828 43.094 15.711 1 92.94 206 THR A O 1
ATOM 1540 N N . MET A 1 207 ? 29.578 41.406 14.539 1 94 207 MET A N 1
ATOM 1541 C CA . MET A 1 207 ? 30.359 42.25 13.656 1 94 207 MET A CA 1
ATOM 1542 C C . MET A 1 207 ? 29.469 43.25 12.898 1 94 207 MET A C 1
ATOM 1544 O O . MET A 1 207 ? 29.812 44.406 12.75 1 94 207 MET A O 1
ATOM 1548 N N . ALA A 1 208 ? 28.391 42.75 12.398 1 95.06 208 ALA A N 1
ATOM 1549 C CA . ALA A 1 208 ? 27.438 43.625 11.703 1 95.06 208 ALA A CA 1
ATOM 1550 C C . ALA A 1 208 ? 26.922 44.719 12.617 1 95.06 208 ALA A C 1
ATOM 1552 O O . ALA A 1 208 ? 26.891 45.906 12.227 1 95.06 208 ALA A O 1
ATOM 1553 N N . ASN A 1 209 ? 26.594 44.375 13.797 1 93 209 ASN A N 1
ATOM 1554 C CA . ASN A 1 209 ? 26.094 45.344 14.766 1 93 209 ASN A CA 1
ATOM 1555 C C . ASN A 1 209 ? 27.156 46.406 15.094 1 93 209 ASN A C 1
ATOM 1557 O O . ASN A 1 209 ? 26.859 47.594 15.219 1 93 209 ASN A O 1
ATOM 1561 N N . GLU A 1 210 ? 28.328 45.969 15.227 1 91.88 210 GLU A N 1
ATOM 1562 C CA . GLU A 1 210 ? 29.438 46.875 15.539 1 91.88 210 GLU A CA 1
ATOM 1563 C C . GLU A 1 210 ? 29.672 47.875 14.406 1 91.88 210 GLU A C 1
ATOM 1565 O O . GLU A 1 210 ? 30.125 48.969 14.648 1 91.88 210 GLU A O 1
ATOM 1570 N N . GLN A 1 211 ? 29.312 47.438 13.266 1 93.5 211 GLN A N 1
ATOM 1571 C CA . GLN A 1 211 ? 29.484 48.312 12.102 1 93.5 211 GLN A CA 1
ATOM 1572 C C . GLN A 1 211 ? 28.234 49.156 11.852 1 93.5 211 GLN A C 1
ATOM 1574 O O . GLN A 1 211 ? 28.156 49.875 10.859 1 93.5 211 GLN A O 1
ATOM 1579 N N . GLY A 1 212 ? 27.219 49 12.633 1 92.19 212 GLY A N 1
ATOM 1580 C CA . GLY A 1 212 ? 25.984 49.75 12.508 1 92.19 212 GLY A CA 1
ATOM 1581 C C . GLY A 1 212 ? 25.062 49.219 11.414 1 92.19 212 GLY A C 1
ATOM 1582 O O . GLY A 1 212 ? 24.172 49.938 10.953 1 92.19 212 GLY A O 1
ATOM 1583 N N . LEU A 1 213 ? 25.375 48.062 10.961 1 94.44 213 LEU A N 1
ATOM 1584 C CA . LEU A 1 213 ? 24.547 47.438 9.922 1 94.44 213 LEU A CA 1
ATOM 1585 C C . LEU A 1 213 ? 23.344 46.719 10.523 1 94.44 213 LEU A C 1
ATOM 1587 O O . LEU A 1 213 ? 23.422 46.219 11.641 1 94.44 213 LEU A O 1
ATOM 1591 N N . ARG A 1 214 ? 22.281 46.719 9.836 1 92.5 214 ARG A N 1
ATOM 1592 C CA . ARG A 1 214 ? 21.047 46.094 10.328 1 92.5 214 ARG A CA 1
ATOM 1593 C C . ARG A 1 214 ? 21.109 44.594 10.266 1 92.5 214 ARG A C 1
ATOM 1595 O O . ARG A 1 214 ? 21.406 44.031 9.211 1 92.5 214 ARG A O 1
ATOM 1602 N N . CYS A 1 215 ? 20.875 44 11.391 1 94.56 215 CYS A N 1
ATOM 1603 C CA . CYS A 1 215 ? 20.719 42.562 11.508 1 94.56 215 CYS A CA 1
ATOM 1604 C C . CYS A 1 215 ? 19.312 42.188 11.938 1 94.56 215 CYS A C 1
ATOM 1606 O O . CYS A 1 215 ? 18.797 42.719 12.93 1 94.56 215 CYS A O 1
ATOM 1608 N N . THR A 1 216 ? 18.641 41.344 11.148 1 93.75 216 THR A N 1
ATOM 1609 C CA . THR A 1 216 ? 17.266 40.969 11.453 1 93.75 216 THR A CA 1
ATOM 1610 C C . THR A 1 216 ? 17.141 39.438 11.648 1 93.75 216 THR A C 1
ATOM 1612 O O . THR A 1 216 ? 18.047 38.688 11.258 1 93.75 216 THR A O 1
ATOM 1615 N N . ALA A 1 217 ? 16.109 39.062 12.352 1 95.5 217 ALA A N 1
ATOM 1616 C CA . ALA A 1 217 ? 15.766 37.656 12.531 1 95.5 217 ALA A CA 1
ATOM 1617 C C . ALA A 1 217 ? 14.492 37.312 11.773 1 95.5 217 ALA A C 1
ATOM 1619 O O . ALA A 1 217 ? 13.547 38.094 11.719 1 95.5 217 ALA A O 1
ATOM 1620 N N . HIS A 1 218 ? 14.508 36.25 11.109 1 96.12 218 HIS A N 1
ATOM 1621 C CA . HIS A 1 218 ? 13.336 35.688 10.453 1 96.12 218 HIS A CA 1
ATOM 1622 C C . HIS A 1 218 ? 12.945 34.344 11.062 1 96.12 218 HIS A C 1
ATOM 1624 O O . HIS A 1 218 ? 13.664 33.375 10.898 1 96.12 218 HIS A O 1
ATOM 1630 N N . PRO A 1 219 ? 11.82 34.281 11.789 1 96 219 PRO A N 1
ATOM 1631 C CA . PRO A 1 219 ? 11.422 33.031 12.43 1 96 219 PRO A CA 1
ATOM 1632 C C . PRO A 1 219 ? 10.844 32.031 11.445 1 96 219 PRO A C 1
ATOM 1634 O O . PRO A 1 219 ? 10.102 32.406 10.531 1 96 219 PRO A O 1
ATOM 1637 N N . VAL A 1 220 ? 11.242 30.781 11.633 1 96.12 220 VAL A N 1
ATOM 1638 C CA . VAL A 1 220 ? 10.641 29.719 10.852 1 96.12 220 VAL A CA 1
ATOM 1639 C C . VAL A 1 220 ? 9.312 29.297 11.477 1 96.12 220 VAL A C 1
ATOM 1641 O O . VAL A 1 220 ? 9.188 29.25 12.703 1 96.12 220 VAL A O 1
ATOM 1644 N N . ALA A 1 221 ? 8.328 29.016 10.719 1 91.38 221 ALA A N 1
ATOM 1645 C CA . ALA A 1 221 ? 7.004 28.641 11.211 1 91.38 221 ALA A CA 1
ATOM 1646 C C . ALA A 1 221 ? 7.012 27.234 11.797 1 91.38 221 ALA A C 1
ATOM 1648 O O . ALA A 1 221 ? 6.359 26.969 12.812 1 91.38 221 ALA A O 1
ATOM 1649 N N . ASP A 1 222 ? 7.781 26.344 11.258 1 94.56 222 ASP A N 1
ATOM 1650 C CA . ASP A 1 222 ? 7.859 24.938 11.672 1 94.56 222 ASP A CA 1
ATOM 1651 C C . ASP A 1 222 ? 9.281 24.562 12.086 1 94.56 222 ASP A C 1
ATOM 1653 O O . ASP A 1 222 ? 10.164 24.422 11.242 1 94.56 222 ASP A O 1
ATOM 1657 N N . PRO A 1 223 ? 9.453 24.312 13.336 1 95.19 223 PRO A N 1
ATOM 1658 C CA . PRO A 1 223 ? 10.805 24.031 13.82 1 95.19 223 PRO A CA 1
ATOM 1659 C C . PRO A 1 223 ? 11.414 22.797 13.164 1 95.19 223 PRO A C 1
ATOM 1661 O O . PRO A 1 223 ? 12.641 22.656 13.133 1 95.19 223 PRO A O 1
ATOM 1664 N N . VAL A 1 224 ? 10.656 21.922 12.648 1 95.88 224 VAL A N 1
ATOM 1665 C CA . VAL A 1 224 ? 11.125 20.703 12.016 1 95.88 224 VAL A CA 1
ATOM 1666 C C . VAL A 1 224 ? 11.992 21.047 10.805 1 95.88 224 VAL A C 1
ATOM 1668 O O . VAL A 1 224 ? 12.93 20.312 10.484 1 95.88 224 VAL A O 1
ATOM 1671 N N . GLU A 1 225 ? 11.766 22.141 10.172 1 97.31 225 GLU A N 1
ATOM 1672 C CA . GLU A 1 225 ? 12.469 22.547 8.953 1 97.31 225 GLU A CA 1
ATOM 1673 C C . GLU A 1 225 ? 13.953 22.781 9.227 1 97.31 225 GLU A C 1
ATOM 1675 O O . GLU A 1 225 ? 14.773 22.688 8.312 1 97.31 225 GLU A O 1
ATOM 1680 N N . VAL A 1 226 ? 14.266 23.078 10.5 1 96.12 226 VAL A N 1
ATOM 1681 C CA . VAL A 1 226 ? 15.648 23.453 10.781 1 96.12 226 VAL A CA 1
ATOM 1682 C C . VAL A 1 226 ? 16.297 22.422 11.695 1 96.12 226 VAL A C 1
ATOM 1684 O O . VAL A 1 226 ? 17.297 22.688 12.352 1 96.12 226 VAL A O 1
ATOM 1687 N N . MET A 1 227 ? 15.672 21.312 11.68 1 94 227 MET A N 1
ATOM 1688 C CA . MET A 1 227 ? 16.219 20.203 12.461 1 94 227 MET A CA 1
ATOM 1689 C C . MET A 1 227 ? 17.547 19.734 11.867 1 94 227 MET A C 1
ATOM 1691 O O . MET A 1 227 ? 17.625 19.375 10.695 1 94 227 MET A O 1
ATOM 1695 N N . GLY A 1 228 ? 18.578 19.781 12.695 1 93.62 228 GLY A N 1
ATOM 1696 C CA . GLY A 1 228 ? 19.859 19.25 12.289 1 93.62 228 GLY A CA 1
ATOM 1697 C C . GLY A 1 228 ? 20 17.75 12.555 1 93.62 228 GLY A C 1
ATOM 1698 O O . GLY A 1 228 ? 19.391 17.234 13.492 1 93.62 228 GLY A O 1
ATOM 1699 N N . VAL A 1 229 ? 20.766 17.062 11.727 1 96.31 229 VAL A N 1
ATOM 1700 C CA . VAL A 1 229 ? 21.016 15.633 11.875 1 96.31 229 VAL A CA 1
ATOM 1701 C C . VAL A 1 229 ? 22.469 15.398 12.289 1 96.31 229 VAL A C 1
ATOM 1703 O O . VAL A 1 229 ? 23.391 15.656 11.508 1 96.31 229 VAL A O 1
ATOM 1706 N N . ASN A 1 230 ? 22.641 14.883 13.523 1 93.25 230 ASN A N 1
ATOM 1707 C CA . ASN A 1 230 ? 24 14.703 14.031 1 93.25 230 ASN A CA 1
ATOM 1708 C C . ASN A 1 230 ? 24.297 13.234 14.336 1 93.25 230 ASN A C 1
ATOM 1710 O O . ASN A 1 230 ? 25.453 12.859 14.531 1 93.25 230 ASN A O 1
ATOM 1714 N N . ASP A 1 231 ? 23.281 12.406 14.422 1 96.25 231 ASP A N 1
ATOM 1715 C CA . ASP A 1 231 ? 23.438 10.977 14.664 1 96.25 231 ASP A CA 1
ATOM 1716 C C . ASP A 1 231 ? 22.375 10.172 13.93 1 96.25 231 ASP A C 1
ATOM 1718 O O . ASP A 1 231 ? 21.531 10.75 13.219 1 96.25 231 ASP A O 1
ATOM 1722 N N . ARG A 1 232 ? 22.422 8.883 14.156 1 97.69 232 ARG A N 1
ATOM 1723 C CA . ARG A 1 232 ? 21.547 8 13.383 1 97.69 232 ARG A CA 1
ATOM 1724 C C . ARG A 1 232 ? 20.094 8.125 13.836 1 97.69 232 ARG A C 1
ATOM 1726 O O . ARG A 1 232 ? 19.172 7.922 13.047 1 97.69 232 ARG A O 1
ATOM 1733 N N . ALA A 1 233 ? 19.828 8.359 15.094 1 97.81 233 ALA A N 1
ATOM 1734 C CA . ALA A 1 233 ? 18.469 8.547 15.602 1 97.81 233 ALA A CA 1
ATOM 1735 C C . ALA A 1 233 ? 17.828 9.781 14.977 1 97.81 233 ALA A C 1
ATOM 1737 O O . ALA A 1 233 ? 16.672 9.734 14.555 1 97.81 233 ALA A O 1
ATOM 1738 N N . GLN A 1 234 ? 18.609 10.875 14.906 1 96.44 234 GLN A N 1
ATOM 1739 C CA . GLN A 1 234 ? 18.109 12.094 14.273 1 96.44 234 GLN A CA 1
ATOM 1740 C C . GLN A 1 234 ? 17.891 11.891 12.781 1 96.44 234 GLN A C 1
ATOM 1742 O O . GLN A 1 234 ? 16.969 12.469 12.195 1 96.44 234 GLN A O 1
ATOM 1747 N N . LEU A 1 235 ? 18.734 11.055 12.18 1 98 235 LEU A N 1
ATOM 1748 C CA . LEU A 1 235 ? 18.562 10.719 10.766 1 98 235 LEU A CA 1
ATOM 1749 C C . LEU A 1 235 ? 17.219 10.047 10.531 1 98 235 LEU A C 1
ATOM 1751 O O . LEU A 1 235 ? 16.484 10.406 9.602 1 98 235 LEU A O 1
ATOM 1755 N N . ALA A 1 236 ? 16.891 9.141 11.406 1 98 236 ALA A N 1
ATOM 1756 C CA . ALA A 1 236 ? 15.625 8.438 11.305 1 98 236 ALA A CA 1
ATOM 1757 C C . ALA A 1 236 ? 14.445 9.391 11.477 1 98 236 ALA A C 1
ATOM 1759 O O . ALA A 1 236 ? 13.438 9.281 10.773 1 98 236 ALA A O 1
ATOM 1760 N N . GLU A 1 237 ? 14.609 10.297 12.367 1 97.75 237 GLU A N 1
ATOM 1761 C CA . GLU A 1 237 ? 13.555 11.281 12.609 1 97.75 237 GLU A CA 1
ATOM 1762 C C . GLU A 1 237 ? 13.352 12.18 11.391 1 97.75 237 GLU A C 1
ATOM 1764 O O . GLU A 1 237 ? 12.219 12.422 10.977 1 97.75 237 GLU A O 1
ATOM 1769 N N . ALA A 1 238 ? 14.445 12.602 10.859 1 98 238 ALA A N 1
ATOM 1770 C CA . ALA A 1 238 ? 14.367 13.406 9.641 1 98 238 ALA A CA 1
ATOM 1771 C C . ALA A 1 238 ? 13.711 12.617 8.508 1 98 238 ALA A C 1
ATOM 1773 O O . ALA A 1 238 ? 12.906 13.164 7.754 1 98 238 ALA A O 1
ATOM 1774 N N . GLY A 1 239 ? 14.086 11.398 8.461 1 98.06 239 GLY A N 1
ATOM 1775 C CA . GLY A 1 239 ? 13.484 10.539 7.453 1 98.06 239 GLY A CA 1
ATOM 1776 C C . GLY A 1 239 ? 11.977 10.414 7.598 1 98.06 239 GLY A C 1
ATOM 1777 O O . GLY A 1 239 ? 11.25 10.445 6.602 1 98.06 239 GLY A O 1
ATOM 1778 N N . ARG A 1 240 ? 11.555 10.281 8.766 1 97.75 240 ARG A N 1
ATOM 1779 C CA . ARG A 1 240 ? 10.125 10.195 9.039 1 97.75 240 ARG A CA 1
ATOM 1780 C C . ARG A 1 240 ? 9.398 11.445 8.539 1 97.75 240 ARG A C 1
ATOM 1782 O O . ARG A 1 240 ? 8.375 11.336 7.852 1 97.75 240 ARG A O 1
ATOM 1789 N N . PHE A 1 241 ? 9.938 12.602 8.828 1 98 241 PHE A N 1
ATOM 1790 C CA . PHE A 1 241 ? 9.312 13.859 8.414 1 98 241 PHE A CA 1
ATOM 1791 C C . PHE A 1 241 ? 9.367 14.008 6.895 1 98 241 PHE A C 1
ATOM 1793 O O . PHE A 1 241 ? 8.398 14.461 6.277 1 98 241 PHE A O 1
ATOM 1800 N N . ALA A 1 242 ? 10.484 13.648 6.316 1 98.12 242 ALA A N 1
ATOM 1801 C CA . ALA A 1 242 ? 10.609 13.711 4.863 1 98.12 242 ALA A CA 1
ATOM 1802 C C . ALA A 1 242 ? 9.555 12.852 4.18 1 98.12 242 ALA A C 1
ATOM 1804 O O . ALA A 1 242 ? 8.875 13.297 3.252 1 98.12 242 ALA A O 1
ATOM 1805 N N . ARG A 1 243 ? 9.375 11.695 4.68 1 97.69 243 ARG A N 1
ATOM 1806 C CA . ARG A 1 243 ? 8.398 10.766 4.109 1 97.69 243 ARG A CA 1
ATOM 1807 C C . ARG A 1 243 ? 6.977 11.281 4.301 1 97.69 243 ARG A C 1
ATOM 1809 O O . ARG A 1 243 ? 6.137 11.133 3.416 1 97.69 243 ARG A O 1
ATOM 1816 N N . GLN A 1 244 ? 6.773 11.812 5.43 1 97.88 244 GLN A N 1
ATOM 1817 C CA . GLN A 1 244 ? 5.461 12.398 5.691 1 97.88 244 GLN A CA 1
ATOM 1818 C C . GLN A 1 244 ? 5.129 13.477 4.668 1 97.88 244 GLN A C 1
ATOM 1820 O O . GLN A 1 244 ? 4.008 13.539 4.16 1 97.88 244 GLN A O 1
ATOM 1825 N N . ARG A 1 245 ? 6.078 14.328 4.367 1 97.5 245 ARG A N 1
ATOM 1826 C CA . ARG A 1 245 ? 5.887 15.398 3.393 1 97.5 245 ARG A CA 1
ATOM 1827 C C . ARG A 1 245 ? 5.633 14.828 2 1 97.5 245 ARG A C 1
ATOM 1829 O O . ARG A 1 245 ? 4.707 15.258 1.307 1 97.5 245 ARG A O 1
ATOM 1836 N N . ILE A 1 246 ? 6.434 13.891 1.651 1 97.94 246 ILE A N 1
ATOM 1837 C CA . ILE A 1 246 ? 6.328 13.266 0.335 1 97.94 246 ILE A CA 1
ATOM 1838 C C . ILE A 1 246 ? 4.957 12.617 0.179 1 97.94 246 ILE A C 1
ATOM 1840 O O . ILE A 1 246 ? 4.25 12.875 -0.799 1 97.94 246 ILE A O 1
ATOM 1844 N N . ASN A 1 247 ? 4.59 11.844 1.12 1 98.69 247 ASN A N 1
ATOM 1845 C CA . ASN A 1 247 ? 3.312 11.133 1.08 1 98.69 247 ASN A CA 1
ATOM 1846 C C . ASN A 1 247 ? 2.135 12.102 1.06 1 98.69 247 ASN A C 1
ATOM 1848 O O . ASN A 1 247 ? 1.157 11.891 0.342 1 98.69 247 ASN A O 1
ATOM 1852 N N . ARG A 1 248 ? 2.205 13.133 1.845 1 98.38 248 ARG A N 1
ATOM 1853 C CA . ARG A 1 248 ? 1.13 14.117 1.881 1 98.38 248 ARG A CA 1
ATOM 1854 C C . ARG A 1 248 ? 0.951 14.789 0.521 1 98.38 248 ARG A C 1
ATOM 1856 O O . ARG A 1 248 ? -0.177 14.977 0.059 1 98.38 248 ARG A O 1
ATOM 1863 N N . GLU A 1 249 ? 2.029 15.156 -0.094 1 97.69 249 GLU A N 1
ATOM 1864 C CA . GLU A 1 249 ? 1.968 15.773 -1.417 1 97.69 249 GLU A CA 1
ATOM 1865 C C . GLU A 1 249 ? 1.287 14.844 -2.422 1 97.69 249 GLU A C 1
ATOM 1867 O O . GLU A 1 249 ? 0.444 15.289 -3.207 1 97.69 249 GLU A O 1
ATOM 1872 N N . LEU A 1 250 ? 1.664 13.648 -2.371 1 98.56 250 LEU A N 1
ATOM 1873 C CA . LEU A 1 250 ? 1.05 12.672 -3.264 1 98.56 250 LEU A CA 1
ATOM 1874 C C . LEU A 1 250 ? -0.442 12.539 -2.979 1 98.56 250 LEU A C 1
ATOM 1876 O O . LEU A 1 250 ? -1.251 12.461 -3.908 1 98.56 250 LEU A O 1
ATOM 1880 N N . MET A 1 251 ? -0.77 12.484 -1.761 1 98.69 251 MET A N 1
ATOM 1881 C CA . MET A 1 251 ? -2.176 12.367 -1.382 1 98.69 251 MET A CA 1
ATOM 1882 C C . MET A 1 251 ? -2.969 13.578 -1.855 1 98.69 251 MET A C 1
ATOM 1884 O O . MET A 1 251 ? -4.086 13.438 -2.357 1 98.69 251 MET A O 1
ATOM 1888 N N . LEU A 1 252 ? -2.414 14.734 -1.701 1 98.12 252 LEU A N 1
ATOM 1889 C CA . LEU A 1 252 ? -3.08 15.953 -2.15 1 98.12 252 LEU A CA 1
ATOM 1890 C C . LEU A 1 252 ? -3.213 15.969 -3.67 1 98.12 252 LEU A C 1
ATOM 1892 O O . LEU A 1 252 ? -4.055 16.688 -4.215 1 98.12 252 LEU A O 1
ATOM 1896 N N . ASP A 1 253 ? -2.391 15.133 -4.34 1 97.69 253 ASP A N 1
ATOM 1897 C CA . ASP A 1 253 ? -2.439 15.055 -5.797 1 97.69 253 ASP A CA 1
ATOM 1898 C C . ASP A 1 253 ? -3.34 13.906 -6.25 1 97.69 253 ASP A C 1
ATOM 1900 O O . ASP A 1 253 ? -3.369 13.562 -7.434 1 97.69 253 ASP A O 1
ATOM 1904 N N . GLY A 1 254 ? -3.986 13.297 -5.375 1 98.25 254 GLY A N 1
ATOM 1905 C CA . GLY A 1 254 ? -5.039 12.367 -5.754 1 98.25 254 GLY A CA 1
ATOM 1906 C C . GLY A 1 254 ? -4.664 10.914 -5.52 1 98.25 254 GLY A C 1
ATOM 1907 O O . GLY A 1 254 ? -5.398 10.008 -5.914 1 98.25 254 GLY A O 1
ATOM 1908 N N . VAL A 1 255 ? -3.551 10.672 -4.918 1 98.81 255 VAL A N 1
ATOM 1909 C CA . VAL A 1 255 ? -3.127 9.312 -4.602 1 98.81 255 VAL A CA 1
ATOM 1910 C C . VAL A 1 255 ? -3.695 8.891 -3.246 1 98.81 255 VAL A C 1
ATOM 1912 O O . VAL A 1 255 ? -3.682 9.68 -2.293 1 98.81 255 VAL A O 1
ATOM 1915 N N . THR A 1 256 ? -4.227 7.719 -3.18 1 98.75 256 THR A N 1
ATOM 1916 C CA . THR A 1 256 ? -4.652 7.172 -1.896 1 98.75 256 THR A CA 1
ATOM 1917 C C . THR A 1 256 ? -3.52 6.387 -1.241 1 98.75 256 THR A C 1
ATOM 1919 O O . THR A 1 256 ? -3.037 5.398 -1.8 1 98.75 256 THR A O 1
ATOM 1922 N N . ILE A 1 257 ? -3.104 6.84 -0.108 1 98.75 257 ILE A N 1
ATOM 1923 C CA . ILE A 1 257 ? -2.174 6.094 0.734 1 98.75 257 ILE A CA 1
ATOM 1924 C C . ILE A 1 257 ? -2.879 5.652 2.014 1 98.75 257 ILE A C 1
ATOM 1926 O O . ILE A 1 257 ? -3.25 6.484 2.846 1 98.75 257 ILE A O 1
ATOM 1930 N N . VAL A 1 258 ? -3.016 4.355 2.193 1 98.25 258 VAL A N 1
ATOM 1931 C CA . VAL A 1 258 ? -3.867 3.779 3.229 1 98.25 258 VAL A CA 1
ATOM 1932 C C . VAL A 1 258 ? -3.303 4.117 4.609 1 98.25 258 VAL A C 1
ATOM 1934 O O . VAL A 1 258 ? -4.055 4.457 5.527 1 98.25 258 VAL A O 1
ATOM 1937 N N . ASP A 1 259 ? -2.059 3.98 4.77 1 98.12 259 ASP A N 1
ATOM 1938 C CA . ASP A 1 259 ? -1.333 4.301 5.992 1 98.12 259 ASP A CA 1
ATOM 1939 C C . ASP A 1 259 ? -0.023 5.023 5.684 1 98.12 259 ASP A C 1
ATOM 1941 O O . ASP A 1 259 ? 1.03 4.391 5.582 1 98.12 259 ASP A O 1
ATOM 1945 N N . PRO A 1 260 ? -0.104 6.352 5.625 1 98.31 260 PRO A N 1
ATOM 1946 C CA . PRO A 1 260 ? 1.089 7.105 5.23 1 98.31 260 PRO A CA 1
ATOM 1947 C C . PRO A 1 260 ? 2.258 6.902 6.191 1 98.31 260 PRO A C 1
ATOM 1949 O O . PRO A 1 260 ? 3.42 7.02 5.793 1 98.31 260 PRO A O 1
ATOM 1952 N N . ALA A 1 261 ? 2.016 6.578 7.438 1 97.12 261 ALA A N 1
ATOM 1953 C CA . ALA A 1 261 ? 3.074 6.418 8.43 1 97.12 261 ALA A CA 1
ATOM 1954 C C . ALA A 1 261 ? 3.854 5.125 8.195 1 97.12 261 ALA A C 1
ATOM 1956 O O . ALA A 1 261 ? 4.977 4.977 8.688 1 97.12 261 ALA A O 1
ATOM 1957 N N . ALA A 1 262 ? 3.244 4.195 7.457 1 97.62 262 ALA A N 1
ATOM 1958 C CA . ALA A 1 262 ? 3.893 2.908 7.215 1 97.62 262 ALA A CA 1
ATOM 1959 C C . ALA A 1 262 ? 4.043 2.646 5.719 1 97.62 262 ALA A C 1
ATOM 1961 O O . ALA A 1 262 ? 3.912 1.506 5.266 1 97.62 262 ALA A O 1
ATOM 1962 N N . THR A 1 263 ? 4.133 3.645 4.977 1 98.44 263 THR A N 1
ATOM 1963 C CA . THR A 1 263 ? 4.383 3.578 3.543 1 98.44 263 THR A CA 1
ATOM 1964 C C . THR A 1 263 ? 5.641 4.363 3.174 1 98.44 263 THR A C 1
ATOM 1966 O O . THR A 1 263 ? 5.816 5.5 3.611 1 98.44 263 THR A O 1
ATOM 1969 N N . TYR A 1 264 ? 6.516 3.809 2.371 1 98.62 264 TYR A N 1
ATOM 1970 C CA . TYR A 1 264 ? 7.855 4.344 2.156 1 98.62 264 TYR A CA 1
ATOM 1971 C C . TYR A 1 264 ? 8.062 4.719 0.695 1 98.62 264 TYR A C 1
ATOM 1973 O O . TYR A 1 264 ? 8.398 3.863 -0.131 1 98.62 264 TYR A O 1
ATOM 1981 N N . ILE A 1 265 ? 7.918 5.996 0.42 1 98.69 265 ILE A N 1
ATOM 1982 C CA . ILE A 1 265 ? 8.078 6.5 -0.939 1 98.69 265 ILE A CA 1
ATOM 1983 C C . ILE A 1 265 ? 9.227 7.504 -0.988 1 98.69 265 ILE A C 1
ATOM 1985 O O . ILE A 1 265 ? 9.242 8.477 -0.232 1 98.69 265 ILE A O 1
ATOM 1989 N N . ASP A 1 266 ? 10.148 7.25 -1.832 1 97.81 266 ASP A N 1
ATOM 1990 C CA . ASP A 1 266 ? 11.328 8.102 -1.964 1 97.81 266 ASP A CA 1
ATOM 1991 C C . ASP A 1 266 ? 11.008 9.359 -2.777 1 97.81 266 ASP A C 1
ATOM 1993 O O . ASP A 1 266 ? 10.047 9.375 -3.547 1 97.81 266 ASP A O 1
ATOM 1997 N N . ARG A 1 267 ? 11.836 10.336 -2.541 1 95.31 267 ARG A N 1
ATOM 1998 C CA . ARG A 1 267 ? 11.734 11.57 -3.32 1 95.31 267 ARG A CA 1
ATOM 1999 C C . ARG A 1 267 ? 11.914 11.289 -4.809 1 95.31 267 ARG A C 1
ATOM 2001 O O . ARG A 1 267 ? 12.75 10.477 -5.199 1 95.31 267 ARG A O 1
ATOM 2008 N N . GLY A 1 268 ? 11.125 11.953 -5.602 1 94.06 268 GLY A N 1
ATOM 2009 C CA . GLY A 1 268 ? 11.266 11.828 -7.043 1 94.06 268 GLY A CA 1
ATOM 2010 C C . GLY A 1 268 ? 10.32 10.805 -7.645 1 94.06 268 GLY A C 1
ATOM 2011 O O . GLY A 1 268 ? 10.094 10.797 -8.859 1 94.06 268 GLY A O 1
ATOM 2012 N N . ALA A 1 269 ? 9.812 9.906 -6.812 1 97 269 ALA A N 1
ATOM 2013 C CA . ALA A 1 269 ? 8.812 8.961 -7.32 1 97 269 ALA A CA 1
ATOM 2014 C C . ALA A 1 269 ? 7.559 9.688 -7.793 1 97 269 ALA A C 1
ATOM 2016 O O . ALA A 1 269 ? 7.148 10.688 -7.191 1 97 269 ALA A O 1
ATOM 2017 N N . VAL A 1 270 ? 7 9.195 -8.867 1 98.25 270 VAL A N 1
ATOM 2018 C CA . VAL A 1 270 ? 5.762 9.734 -9.414 1 98.25 270 VAL A CA 1
ATOM 2019 C C . VAL A 1 270 ? 4.656 8.688 -9.336 1 98.25 270 VAL A C 1
ATOM 2021 O O . VAL A 1 270 ? 4.867 7.523 -9.688 1 98.25 270 VAL A O 1
ATOM 2024 N N . VAL A 1 271 ? 3.533 9.094 -8.844 1 98.81 271 VAL A N 1
ATOM 2025 C CA . VAL A 1 271 ? 2.383 8.203 -8.734 1 98.81 271 VAL A CA 1
ATOM 2026 C C . VAL A 1 271 ? 1.133 8.914 -9.258 1 98.81 271 VAL A C 1
ATOM 2028 O O . VAL A 1 271 ? 0.818 10.023 -8.836 1 98.81 271 VAL A O 1
ATOM 2031 N N . GLY A 1 272 ? 0.456 8.227 -10.141 1 98.69 272 GLY A N 1
ATOM 2032 C CA . GLY A 1 272 ? -0.687 8.836 -10.805 1 98.69 272 GLY A CA 1
ATOM 2033 C C . GLY A 1 272 ? -1.929 8.875 -9.93 1 98.69 272 GLY A C 1
ATOM 2034 O O . GLY A 1 272 ? -2.037 8.117 -8.961 1 98.69 272 GLY A O 1
ATOM 2035 N N . ARG A 1 273 ? -2.873 9.711 -10.344 1 97.88 273 ARG A N 1
ATOM 2036 C CA . ARG A 1 273 ? -4.137 9.922 -9.641 1 97.88 273 ARG A CA 1
ATOM 2037 C C . ARG A 1 273 ? -4.922 8.617 -9.523 1 97.88 273 ARG A C 1
ATOM 2039 O O . ARG A 1 273 ? -4.879 7.777 -10.422 1 97.88 273 ARG A O 1
ATOM 2046 N N . ASP A 1 274 ? -5.609 8.398 -8.359 1 98.31 274 ASP A N 1
ATOM 2047 C CA . ASP A 1 274 ? -6.531 7.301 -8.094 1 98.31 274 ASP A CA 1
ATOM 2048 C C . ASP A 1 274 ? -5.781 5.98 -7.941 1 98.31 274 ASP A C 1
ATOM 2050 O O . ASP A 1 274 ? -6.398 4.91 -7.902 1 98.31 274 ASP A O 1
ATOM 2054 N N . THR A 1 275 ? -4.488 6.074 -7.93 1 98.81 275 THR A N 1
ATOM 2055 C CA . THR A 1 275 ? -3.715 4.91 -7.504 1 98.81 275 THR A CA 1
ATOM 2056 C C . THR A 1 275 ? -3.789 4.738 -5.988 1 98.81 275 THR A C 1
ATOM 2058 O O . THR A 1 275 ? -3.764 5.723 -5.246 1 98.81 275 THR A O 1
ATOM 2061 N N . THR A 1 276 ? -3.961 3.533 -5.57 1 98.81 276 THR A N 1
ATOM 2062 C CA . THR A 1 276 ? -3.986 3.199 -4.152 1 98.81 276 THR A CA 1
ATOM 2063 C C . THR A 1 276 ? -2.705 2.482 -3.74 1 98.81 276 THR A C 1
ATOM 2065 O O . THR A 1 276 ? -2.32 1.484 -4.355 1 98.81 276 THR A O 1
ATOM 2068 N N . VAL A 1 277 ? -2.033 2.98 -2.703 1 98.88 277 VAL A N 1
ATOM 2069 C CA . VAL A 1 277 ? -0.805 2.395 -2.174 1 98.88 277 VAL A CA 1
ATOM 2070 C C . VAL A 1 277 ? -1.041 1.895 -0.751 1 98.88 277 VAL A C 1
ATOM 2072 O O . VAL A 1 277 ? -1.396 2.674 0.137 1 98.88 277 VAL A O 1
ATOM 2075 N N . HIS A 1 278 ? -0.84 0.631 -0.543 1 98.62 278 HIS A N 1
ATOM 2076 C CA . HIS A 1 278 ? -1.104 -0.02 0.735 1 98.62 278 HIS A CA 1
ATOM 2077 C C . HIS A 1 278 ? 0.117 0.045 1.647 1 98.62 278 HIS A C 1
ATOM 2079 O O . HIS A 1 278 ? 1.202 0.438 1.213 1 98.62 278 HIS A O 1
ATOM 2085 N N . PRO A 1 279 ? -0.078 -0.303 2.957 1 97.88 279 PRO A N 1
ATOM 2086 C CA . PRO A 1 279 ? 1.021 -0.192 3.92 1 97.88 279 PRO A CA 1
ATOM 2087 C C . PRO A 1 279 ? 2.186 -1.125 3.594 1 97.88 279 PRO A C 1
ATOM 2089 O O . PRO A 1 279 ? 1.978 -2.209 3.041 1 97.88 279 PRO A O 1
ATOM 2092 N N . GLY A 1 280 ? 3.4 -0.715 3.994 1 97.5 280 GLY A N 1
ATOM 2093 C CA . GLY A 1 280 ? 4.59 -1.535 3.836 1 97.5 280 GLY A CA 1
ATOM 2094 C C . GLY A 1 280 ? 5.215 -1.419 2.459 1 97.5 280 GLY A C 1
ATOM 2095 O O . GLY A 1 280 ? 6.289 -1.969 2.211 1 97.5 280 GLY A O 1
ATOM 2096 N N . VAL A 1 281 ? 4.609 -0.717 1.58 1 98.56 281 VAL A N 1
ATOM 2097 C CA . VAL A 1 281 ? 5.105 -0.561 0.218 1 98.56 281 VAL A CA 1
ATOM 2098 C C . VAL A 1 281 ? 6.34 0.337 0.219 1 98.56 281 VAL A C 1
ATOM 2100 O O . VAL A 1 281 ? 6.41 1.311 0.974 1 98.56 281 VAL A O 1
ATOM 2103 N N . HIS A 1 282 ? 7.266 -0.008 -0.609 1 98.62 282 HIS A N 1
ATOM 2104 C CA . HIS A 1 282 ? 8.469 0.799 -0.814 1 98.62 282 HIS A CA 1
ATOM 2105 C C . HIS A 1 282 ? 8.648 1.153 -2.287 1 98.62 282 HIS A C 1
ATOM 2107 O O . HIS A 1 282 ? 8.797 0.265 -3.129 1 98.62 282 HIS A O 1
ATOM 2113 N N . LEU A 1 283 ? 8.586 2.393 -2.645 1 98.81 283 LEU A N 1
ATOM 2114 C CA . LEU A 1 283 ? 8.867 2.908 -3.98 1 98.81 283 LEU A CA 1
ATOM 2115 C C . LEU A 1 283 ? 10.18 3.691 -3.996 1 98.81 283 LEU A C 1
ATOM 2117 O O . LEU A 1 283 ? 10.305 4.711 -3.314 1 98.81 283 LEU A O 1
ATOM 2121 N N . SER A 1 284 ? 11.102 3.174 -4.734 1 97.88 284 SER A N 1
ATOM 2122 C CA . SER A 1 284 ? 12.406 3.816 -4.738 1 97.88 284 SER A CA 1
ATOM 2123 C C . SER A 1 284 ? 12.992 3.877 -6.148 1 97.88 284 SER A C 1
ATOM 2125 O O . SER A 1 284 ? 12.445 3.275 -7.078 1 97.88 284 SER A O 1
ATOM 2127 N N . GLY A 1 285 ? 13.992 4.543 -6.367 1 90 285 GLY A N 1
ATOM 2128 C CA . GLY A 1 285 ? 14.672 4.613 -7.648 1 90 285 GLY A CA 1
ATOM 2129 C C . GLY A 1 285 ? 13.828 5.238 -8.742 1 90 285 GLY A C 1
ATOM 2130 O O . GLY A 1 285 ? 13.258 4.527 -9.57 1 90 285 GLY A O 1
ATOM 2131 N N . GLU A 1 286 ? 13.852 6.34 -9.242 1 90.81 286 GLU A N 1
ATOM 2132 C CA . GLU A 1 286 ? 13.094 7.039 -10.281 1 90.81 286 GLU A CA 1
ATOM 2133 C C . GLU A 1 286 ? 11.898 6.215 -10.734 1 90.81 286 GLU A C 1
ATOM 2135 O O . GLU A 1 286 ? 11.711 5.996 -11.938 1 90.81 286 GLU A O 1
ATOM 2140 N N . THR A 1 287 ? 11.141 5.703 -9.805 1 98.19 287 THR A N 1
ATOM 2141 C CA . THR A 1 287 ? 9.953 4.895 -10.047 1 98.19 287 THR A CA 1
ATOM 2142 C C . THR A 1 287 ? 8.789 5.77 -10.492 1 98.19 287 THR A C 1
ATOM 2144 O O . THR A 1 287 ? 8.562 6.848 -9.938 1 98.19 287 THR A O 1
ATOM 2147 N N . ARG A 1 288 ? 8.094 5.34 -11.516 1 98.81 288 ARG A N 1
ATOM 2148 C CA . ARG A 1 288 ? 6.914 6.027 -12.039 1 98.81 288 ARG A CA 1
ATOM 2149 C C . ARG A 1 288 ? 5.73 5.066 -12.156 1 98.81 288 ARG A C 1
ATOM 2151 O O . ARG A 1 288 ? 5.809 4.062 -12.859 1 98.81 288 ARG A O 1
ATOM 2158 N N . ILE A 1 289 ? 4.664 5.383 -11.531 1 98.94 289 ILE A N 1
ATOM 2159 C CA . ILE A 1 289 ? 3.451 4.574 -11.547 1 98.94 289 ILE A CA 1
ATOM 2160 C C . ILE A 1 289 ? 2.307 5.375 -12.164 1 98.94 289 ILE A C 1
ATOM 2162 O O . ILE A 1 289 ? 2.076 6.531 -11.797 1 98.94 289 ILE A O 1
ATOM 2166 N N . GLY A 1 290 ? 1.614 4.793 -13.07 1 98.75 290 GLY A N 1
ATOM 2167 C CA . GLY A 1 290 ? 0.509 5.453 -13.75 1 98.75 290 GLY A CA 1
ATOM 2168 C C . GLY A 1 290 ? -0.712 5.625 -12.867 1 98.75 290 GLY A C 1
ATOM 2169 O O . GLY A 1 290 ? -0.618 5.527 -11.641 1 98.75 290 GLY A O 1
ATOM 2170 N N . GLU A 1 291 ? -1.88 5.93 -13.531 1 98.69 291 GLU A N 1
ATOM 2171 C CA . GLU A 1 291 ? -3.141 6.203 -12.852 1 98.69 291 GLU A CA 1
ATOM 2172 C C . GLU A 1 291 ? -3.92 4.918 -12.594 1 98.69 291 GLU A C 1
ATOM 2174 O O . GLU A 1 291 ? -3.783 3.945 -13.336 1 98.69 291 GLU A O 1
ATOM 2179 N N . GLY A 1 292 ? -4.699 4.902 -11.531 1 98.56 292 GLY A N 1
ATOM 2180 C CA . GLY A 1 292 ? -5.652 3.832 -11.281 1 98.56 292 GLY A CA 1
ATOM 2181 C C . GLY A 1 292 ? -4.988 2.506 -10.961 1 98.56 292 GLY A C 1
ATOM 2182 O O . GLY A 1 292 ? -5.512 1.443 -11.297 1 98.56 292 GLY A O 1
ATOM 2183 N N . CYS A 1 293 ? -3.809 2.531 -10.445 1 98.88 293 CYS A N 1
ATOM 2184 C CA . CYS A 1 293 ? -3.111 1.311 -10.055 1 98.88 293 CYS A CA 1
ATOM 2185 C C . CYS A 1 293 ? -3.422 0.94 -8.609 1 98.88 293 CYS A C 1
ATOM 2187 O O . CYS A 1 293 ? -3.979 1.747 -7.863 1 98.88 293 CYS A O 1
ATOM 2189 N N . THR A 1 294 ? -3.203 -0.255 -8.266 1 98.88 294 THR A N 1
ATOM 2190 C CA . THR A 1 294 ? -3.258 -0.751 -6.898 1 98.88 294 THR A CA 1
ATOM 2191 C C . THR A 1 294 ? -1.948 -1.438 -6.52 1 98.88 294 THR A C 1
ATOM 2193 O O . THR A 1 294 ? -1.586 -2.461 -7.105 1 98.88 294 THR A O 1
ATOM 2196 N N . ILE A 1 295 ? -1.244 -0.874 -5.582 1 98.94 295 ILE A N 1
ATOM 2197 C CA . ILE A 1 295 ? -0.013 -1.452 -5.055 1 98.94 295 ILE A CA 1
ATOM 2198 C C . ILE A 1 295 ? -0.258 -1.998 -3.65 1 98.94 295 ILE A C 1
ATOM 2200 O O . ILE A 1 295 ? -0.365 -1.231 -2.689 1 98.94 295 ILE A O 1
ATOM 2204 N N . GLU A 1 296 ? -0.269 -3.293 -3.537 1 98.25 296 GLU A N 1
ATOM 2205 C CA . GLU A 1 296 ? -0.737 -3.93 -2.311 1 98.25 296 GLU A CA 1
ATOM 2206 C C . GLU A 1 296 ? 0.402 -4.105 -1.31 1 98.25 296 GLU A C 1
ATOM 2208 O O . GLU A 1 296 ? 1.533 -3.688 -1.569 1 98.25 296 GLU A O 1
ATOM 2213 N N . GLN A 1 297 ? 0.083 -4.629 -0.24 1 97 297 GLN A N 1
ATOM 2214 C CA . GLN A 1 297 ? 0.878 -4.59 0.983 1 97 297 GLN A CA 1
ATOM 2215 C C . GLN A 1 297 ? 2.264 -5.188 0.756 1 97 297 GLN A C 1
ATOM 2217 O O . GLN A 1 297 ? 2.391 -6.289 0.217 1 97 297 GLN A O 1
ATOM 2222 N N . GLY A 1 298 ? 3.273 -4.426 1.154 1 96.88 298 GLY A N 1
ATOM 2223 C CA . GLY A 1 298 ? 4.633 -4.934 1.245 1 96.88 298 GLY A CA 1
ATOM 2224 C C . GLY A 1 298 ? 5.328 -5.027 -0.1 1 96.88 298 GLY A C 1
ATOM 2225 O O . GLY A 1 298 ? 6.473 -5.473 -0.184 1 96.88 298 GLY A O 1
ATOM 2226 N N . ALA A 1 299 ? 4.734 -4.672 -1.12 1 98.31 299 ALA A N 1
ATOM 2227 C CA . ALA A 1 299 ? 5.391 -4.688 -2.426 1 98.31 299 ALA A CA 1
ATOM 2228 C C . ALA A 1 299 ? 6.57 -3.723 -2.461 1 98.31 299 ALA A C 1
ATOM 2230 O O . ALA A 1 299 ? 6.562 -2.693 -1.781 1 98.31 299 ALA A O 1
ATOM 2231 N N . VAL A 1 300 ? 7.578 -4.074 -3.229 1 98.75 300 VAL A N 1
ATOM 2232 C CA . VAL A 1 300 ? 8.773 -3.262 -3.404 1 98.75 300 VAL A CA 1
ATOM 2233 C C . VAL A 1 300 ? 8.992 -2.975 -4.887 1 98.75 300 VAL A C 1
ATOM 2235 O O . VAL A 1 300 ? 9.094 -3.898 -5.699 1 98.75 300 VAL A O 1
ATOM 2238 N N . ILE A 1 301 ? 9.047 -1.737 -5.273 1 98.88 301 ILE A N 1
ATOM 2239 C CA . ILE A 1 301 ? 9.273 -1.331 -6.656 1 98.88 301 ILE A CA 1
ATOM 2240 C C . ILE A 1 301 ? 10.438 -0.35 -6.723 1 98.88 301 ILE A C 1
ATOM 2242 O O . ILE A 1 301 ? 10.406 0.705 -6.082 1 98.88 301 ILE A O 1
ATOM 2246 N N . LYS A 1 302 ? 11.438 -0.684 -7.414 1 98.56 302 LYS A N 1
ATOM 2247 C CA . LYS A 1 302 ? 12.625 0.153 -7.527 1 98.56 302 LYS A CA 1
ATOM 2248 C C . LYS A 1 302 ? 12.977 0.414 -8.992 1 98.56 302 LYS A C 1
ATOM 2250 O O . LYS A 1 302 ? 13.148 -0.525 -9.773 1 98.56 302 LYS A O 1
ATOM 2255 N N . GLY A 1 303 ? 13.141 1.664 -9.336 1 98.19 303 GLY A N 1
ATOM 2256 C CA . GLY A 1 303 ? 13.617 2.035 -10.656 1 98.19 303 GLY A CA 1
ATOM 2257 C C . GLY A 1 303 ? 12.781 1.456 -11.781 1 98.19 303 GLY A C 1
ATOM 2258 O O . GLY A 1 303 ? 13.32 0.934 -12.758 1 98.19 303 GLY A O 1
ATOM 2259 N N . SER A 1 304 ? 11.508 1.502 -11.617 1 98.81 304 SER A N 1
ATOM 2260 C CA . SER A 1 304 ? 10.633 0.865 -12.594 1 98.81 304 SER A CA 1
ATOM 2261 C C . SER A 1 304 ? 9.508 1.804 -13.023 1 98.81 304 SER A C 1
ATOM 2263 O O . SER A 1 304 ? 9.203 2.773 -12.328 1 98.81 304 SER A O 1
ATOM 2265 N N . THR A 1 305 ? 8.961 1.539 -14.18 1 98.88 305 THR A N 1
ATOM 2266 C CA . THR A 1 305 ? 7.832 2.289 -14.719 1 98.88 305 THR A CA 1
ATOM 2267 C C . THR A 1 305 ? 6.633 1.372 -14.945 1 98.88 305 THR A C 1
ATOM 2269 O O . THR A 1 305 ? 6.758 0.324 -15.578 1 98.88 305 THR A O 1
ATOM 2272 N N . LEU A 1 306 ? 5.535 1.681 -14.422 1 98.94 306 LEU A N 1
ATOM 2273 C CA . LEU A 1 306 ? 4.27 0.975 -14.609 1 98.94 306 LEU A CA 1
ATOM 2274 C C . LEU A 1 306 ? 3.24 1.874 -15.281 1 98.94 306 LEU A C 1
ATOM 2276 O O . LEU A 1 306 ? 3.043 3.02 -14.867 1 98.94 306 LEU A O 1
ATOM 2280 N N . GLY A 1 307 ? 2.574 1.377 -16.297 1 98.81 307 GLY A N 1
ATOM 2281 C CA . GLY A 1 307 ? 1.481 2.104 -16.922 1 98.81 307 GLY A CA 1
ATOM 2282 C C . GLY A 1 307 ? 0.252 2.209 -16.047 1 98.81 307 GLY A C 1
ATOM 2283 O O . GLY A 1 307 ? 0.35 2.115 -14.82 1 98.81 307 GLY A O 1
ATOM 2284 N N . ASN A 1 308 ? -0.91 2.48 -16.688 1 98.81 308 ASN A N 1
ATOM 2285 C CA . ASN A 1 308 ? -2.146 2.699 -15.938 1 98.81 308 ASN A CA 1
ATOM 2286 C C . ASN A 1 308 ? -2.814 1.379 -15.562 1 98.81 308 ASN A C 1
ATOM 2288 O O . ASN A 1 308 ? -2.654 0.376 -16.266 1 98.81 308 ASN A O 1
ATOM 2292 N N . GLY A 1 309 ? -3.521 1.327 -14.461 1 98.75 309 GLY A N 1
ATOM 2293 C CA . GLY A 1 309 ? -4.414 0.234 -14.109 1 98.75 309 GLY A CA 1
ATOM 2294 C C . GLY A 1 309 ? -3.682 -1.034 -13.719 1 98.75 309 GLY A C 1
ATOM 2295 O O . GLY A 1 309 ? -4.223 -2.135 -13.852 1 98.75 309 GLY A O 1
ATOM 2296 N N . CYS A 1 310 ? -2.447 -0.927 -13.328 1 98.88 310 CYS A N 1
ATOM 2297 C CA . CYS A 1 310 ? -1.686 -2.098 -12.906 1 98.88 310 CYS A CA 1
ATOM 2298 C C . CYS A 1 310 ? -2.041 -2.492 -11.477 1 98.88 310 CYS A C 1
ATOM 2300 O O . CYS A 1 310 ? -2.461 -1.65 -10.688 1 98.88 310 CYS A O 1
ATOM 2302 N N . VAL A 1 311 ? -1.959 -3.76 -11.219 1 98.94 311 VAL A N 1
ATOM 2303 C CA . VAL A 1 311 ? -2.109 -4.293 -9.867 1 98.94 311 VAL A CA 1
ATOM 2304 C C . VAL A 1 311 ? -0.841 -5.043 -9.461 1 98.94 311 VAL A C 1
ATOM 2306 O O . VAL A 1 311 ? -0.394 -5.945 -10.18 1 98.94 311 VAL A O 1
ATOM 2309 N N . VAL A 1 312 ? -0.24 -4.637 -8.375 1 98.94 312 VAL A N 1
ATOM 2310 C CA . VAL A 1 312 ? 0.901 -5.328 -7.781 1 98.94 312 VAL A CA 1
ATOM 2311 C C . VAL A 1 312 ? 0.498 -5.934 -6.438 1 98.94 312 VAL A C 1
ATOM 2313 O O . VAL A 1 312 ? 0.262 -5.211 -5.469 1 98.94 312 VAL A O 1
ATOM 2316 N N . GLU A 1 313 ? 0.465 -7.234 -6.367 1 98.62 313 GLU A N 1
ATOM 2317 C CA . GLU A 1 313 ? -0.064 -7.938 -5.203 1 98.62 313 GLU A CA 1
ATOM 2318 C C . GLU A 1 313 ? 0.976 -8.023 -4.09 1 98.62 313 GLU A C 1
ATOM 2320 O O . GLU A 1 313 ? 2.119 -7.598 -4.266 1 98.62 313 GLU A O 1
ATOM 2325 N N . PRO A 1 314 ? 0.562 -8.508 -2.92 1 98.06 314 PRO A N 1
ATOM 2326 C CA . PRO A 1 314 ? 1.41 -8.43 -1.729 1 98.06 314 PRO A CA 1
ATOM 2327 C C . PRO A 1 314 ? 2.75 -9.141 -1.91 1 98.06 314 PRO A C 1
ATOM 2329 O O . PRO A 1 314 ? 2.797 -10.25 -2.439 1 98.06 314 PRO A O 1
ATOM 2332 N N . GLY A 1 315 ? 3.801 -8.461 -1.486 1 97.38 315 GLY A N 1
ATOM 2333 C CA . GLY A 1 315 ? 5.117 -9.07 -1.384 1 97.38 315 GLY A CA 1
ATOM 2334 C C . GLY A 1 315 ? 5.836 -9.172 -2.715 1 97.38 315 GLY A C 1
ATOM 2335 O O . GLY A 1 315 ? 6.945 -9.703 -2.791 1 97.38 315 GLY A O 1
ATOM 2336 N N . ALA A 1 316 ? 5.277 -8.703 -3.73 1 98.5 316 ALA A N 1
ATOM 2337 C CA . ALA A 1 316 ? 5.961 -8.711 -5.023 1 98.5 316 ALA A CA 1
ATOM 2338 C C . ALA A 1 316 ? 7.129 -7.73 -5.035 1 98.5 316 ALA A C 1
ATOM 2340 O O . ALA A 1 316 ? 7.094 -6.707 -4.348 1 98.5 316 ALA A O 1
ATOM 2341 N N . VAL A 1 317 ? 8.18 -8.055 -5.805 1 98.75 317 VAL A N 1
ATOM 2342 C CA . VAL A 1 317 ? 9.375 -7.227 -5.922 1 98.75 317 VAL A CA 1
ATOM 2343 C C . VAL A 1 317 ? 9.664 -6.941 -7.395 1 98.75 317 VAL A C 1
ATOM 2345 O O . VAL A 1 317 ? 9.836 -7.867 -8.195 1 98.75 317 VAL A O 1
ATOM 2348 N N . ILE A 1 318 ? 9.719 -5.719 -7.793 1 98.88 318 ILE A N 1
ATOM 2349 C CA . ILE A 1 318 ? 9.945 -5.281 -9.164 1 98.88 318 ILE A CA 1
ATOM 2350 C C . ILE A 1 318 ? 11.148 -4.348 -9.219 1 98.88 318 ILE A C 1
ATOM 2352 O O . ILE A 1 318 ? 11.141 -3.271 -8.617 1 98.88 318 ILE A O 1
ATOM 2356 N N . ARG A 1 319 ? 12.188 -4.73 -9.906 1 98.69 319 ARG A N 1
ATOM 2357 C CA . ARG A 1 319 ? 13.391 -3.91 -9.992 1 98.69 319 ARG A CA 1
ATOM 2358 C C . ARG A 1 319 ? 13.789 -3.668 -11.438 1 98.69 319 ARG A C 1
ATOM 2360 O O . ARG A 1 319 ? 13.969 -4.617 -12.203 1 98.69 319 ARG A O 1
ATOM 2367 N N . SER A 1 320 ? 13.891 -2.393 -11.898 1 98.44 320 SER A N 1
ATOM 2368 C CA . SER A 1 320 ? 14.414 -1.979 -13.203 1 98.44 320 SER A CA 1
ATOM 2369 C C . SER A 1 320 ? 13.586 -2.566 -14.336 1 98.44 320 SER A C 1
ATOM 2371 O O . SER A 1 320 ? 14.133 -3.092 -15.305 1 98.44 320 SER A O 1
ATOM 2373 N N . CYS A 1 321 ? 12.258 -2.49 -14.164 1 98.81 321 CYS A N 1
ATOM 2374 C CA . CYS A 1 321 ? 11.359 -3.051 -15.172 1 98.81 321 CYS A CA 1
ATOM 2375 C C . CYS A 1 321 ? 10.516 -1.96 -15.812 1 98.81 321 CYS A C 1
ATOM 2377 O O . CYS A 1 321 ? 10.367 -0.874 -15.25 1 98.81 321 CYS A O 1
ATOM 2379 N N . ARG A 1 322 ? 10.055 -2.205 -17.016 1 98.69 322 ARG A N 1
ATOM 2380 C CA . ARG A 1 322 ? 9.055 -1.39 -17.703 1 98.69 322 ARG A CA 1
ATOM 2381 C C . ARG A 1 322 ? 7.785 -2.189 -17.969 1 98.69 322 ARG A C 1
ATOM 2383 O O . ARG A 1 322 ? 7.809 -3.172 -18.703 1 98.69 322 ARG A O 1
ATOM 2390 N N . LEU A 1 323 ? 6.758 -1.847 -17.344 1 98.88 323 LEU A N 1
ATOM 2391 C CA . LEU A 1 323 ? 5.469 -2.504 -17.5 1 98.88 323 LEU A CA 1
ATOM 2392 C C . LEU A 1 323 ? 4.48 -1.596 -18.234 1 98.88 323 LEU A C 1
ATOM 2394 O O . LEU A 1 323 ? 4.41 -0.398 -17.953 1 98.88 323 LEU A O 1
ATOM 2398 N N . GLY A 1 324 ? 3.717 -2.162 -19.172 1 98.81 324 GLY A N 1
ATOM 2399 C CA . GLY A 1 324 ? 2.609 -1.443 -19.797 1 98.81 324 GLY A CA 1
ATOM 2400 C C . GLY A 1 324 ? 1.427 -1.267 -18.859 1 98.81 324 GLY A C 1
ATOM 2401 O O . GLY A 1 324 ? 1.595 -1.218 -17.641 1 98.81 324 GLY A O 1
ATOM 2402 N N . SER A 1 325 ? 0.218 -1.06 -19.453 1 98.88 325 SER A N 1
ATOM 2403 C CA . SER A 1 325 ? -0.998 -0.824 -18.688 1 98.88 325 SER A CA 1
ATOM 2404 C C . SER A 1 325 ? -1.74 -2.127 -18.406 1 98.88 325 SER A C 1
ATOM 2406 O O . SER A 1 325 ? -1.623 -3.086 -19.172 1 98.88 325 SER A O 1
ATOM 2408 N N . HIS A 1 326 ? -2.477 -2.154 -17.281 1 98.75 326 HIS A N 1
ATOM 2409 C CA . HIS A 1 326 ? -3.344 -3.262 -16.906 1 98.75 326 HIS A CA 1
ATOM 2410 C C . HIS A 1 326 ? -2.553 -4.559 -16.766 1 98.75 326 HIS A C 1
ATOM 2412 O O . HIS A 1 326 ? -2.998 -5.613 -17.219 1 98.75 326 HIS A O 1
ATOM 2418 N N . VAL A 1 327 ? -1.364 -4.438 -16.25 1 98.88 327 VAL A N 1
ATOM 2419 C CA . VAL A 1 327 ? -0.545 -5.598 -15.914 1 98.88 327 VAL A CA 1
ATOM 2420 C C . VAL A 1 327 ? -0.835 -6.043 -14.484 1 98.88 327 VAL A C 1
ATOM 2422 O O . VAL A 1 327 ? -0.978 -5.211 -13.586 1 98.88 327 VAL A O 1
ATOM 2425 N N . MET A 1 328 ? -0.986 -7.309 -14.328 1 98.81 328 MET A N 1
ATOM 2426 C CA . MET A 1 328 ? -1.165 -7.898 -13.008 1 98.81 328 MET A CA 1
ATOM 2427 C C . MET A 1 328 ? 0.099 -8.625 -12.562 1 98.81 328 MET A C 1
ATOM 2429 O O . MET A 1 328 ? 0.525 -9.586 -13.203 1 98.81 328 MET A O 1
ATOM 2433 N N . VAL A 1 329 ? 0.74 -8.164 -11.484 1 98.88 329 VAL A N 1
ATOM 2434 C CA . VAL A 1 329 ? 1.852 -8.852 -10.844 1 98.88 329 VAL A CA 1
ATOM 2435 C C . VAL A 1 329 ? 1.383 -9.477 -9.531 1 98.88 329 VAL A C 1
ATOM 2437 O O . VAL A 1 329 ? 1.179 -8.773 -8.539 1 98.88 329 VAL A O 1
ATOM 2440 N N . LYS A 1 330 ? 1.276 -10.758 -9.508 1 98.56 330 LYS A N 1
ATOM 2441 C CA . LYS A 1 330 ? 0.64 -11.453 -8.391 1 98.56 330 LYS A CA 1
ATOM 2442 C C . LYS A 1 330 ? 1.624 -11.672 -7.246 1 98.56 330 LYS A C 1
ATOM 2444 O O . LYS A 1 330 ? 2.822 -11.414 -7.395 1 98.56 330 LYS A O 1
ATOM 2449 N N . ALA A 1 331 ? 1.082 -12.125 -6.168 1 98.38 331 ALA A N 1
ATOM 2450 C CA . ALA A 1 331 ? 1.751 -12.133 -4.867 1 98.38 331 ALA A CA 1
ATOM 2451 C C . ALA A 1 331 ? 3.066 -12.906 -4.934 1 98.38 331 ALA A C 1
ATOM 2453 O O . ALA A 1 331 ? 3.127 -13.992 -5.512 1 98.38 331 ALA A O 1
ATOM 2454 N N . GLY A 1 332 ? 4.121 -12.297 -4.359 1 97.56 332 GLY A N 1
ATOM 2455 C CA . GLY A 1 332 ? 5.391 -12.977 -4.145 1 97.56 332 GLY A CA 1
ATOM 2456 C C . GLY A 1 332 ? 6.227 -13.086 -5.406 1 97.56 332 GLY A C 1
ATOM 2457 O O . GLY A 1 332 ? 7.309 -13.672 -5.391 1 97.56 332 GLY A O 1
ATOM 2458 N N . SER A 1 333 ? 5.805 -12.562 -6.484 1 98.62 333 SER A N 1
ATOM 2459 C CA . SER A 1 333 ? 6.594 -12.602 -7.707 1 98.62 333 SER A CA 1
ATOM 2460 C C . SER A 1 333 ? 7.773 -11.633 -7.633 1 98.62 333 SER A C 1
ATOM 2462 O O . SER A 1 333 ? 7.676 -10.578 -7.004 1 98.62 333 SER A O 1
ATOM 2464 N N . VAL A 1 334 ? 8.891 -12.047 -8.258 1 98.75 334 VAL A N 1
ATOM 2465 C CA . VAL A 1 334 ? 10.109 -11.25 -8.281 1 98.75 334 VAL A CA 1
ATOM 2466 C C . VAL A 1 334 ? 10.555 -11.031 -9.727 1 98.75 334 VAL A C 1
ATOM 2468 O O . VAL A 1 334 ? 10.688 -11.992 -10.492 1 98.75 334 VAL A O 1
ATOM 2471 N N . MET A 1 335 ? 10.82 -9.82 -10.086 1 98.69 335 MET A N 1
ATOM 2472 C CA . MET A 1 335 ? 11.219 -9.555 -11.469 1 98.69 335 MET A CA 1
ATOM 2473 C C . MET A 1 335 ? 12.297 -8.477 -11.523 1 98.69 335 MET A C 1
ATOM 2475 O O . MET A 1 335 ? 12.273 -7.531 -10.734 1 98.69 335 MET A O 1
ATOM 2479 N N . GLU A 1 336 ? 13.172 -8.594 -12.438 1 98.75 336 GLU A N 1
ATOM 2480 C CA . GLU A 1 336 ? 14.273 -7.66 -12.633 1 98.75 336 GLU A CA 1
ATOM 2481 C C . GLU A 1 336 ? 14.609 -7.5 -14.117 1 98.75 336 GLU A C 1
ATOM 2483 O O . GLU A 1 336 ? 14.672 -8.492 -14.852 1 98.75 336 GLU A O 1
ATOM 2488 N N . ASP A 1 337 ? 14.797 -6.262 -14.555 1 98.56 337 ASP A N 1
ATOM 2489 C CA . ASP A 1 337 ? 15.273 -5.93 -15.891 1 98.56 337 ASP A CA 1
ATOM 2490 C C . ASP A 1 337 ? 14.445 -6.633 -16.969 1 98.56 337 ASP A C 1
ATOM 2492 O O . ASP A 1 337 ? 14.992 -7.336 -17.812 1 98.56 337 ASP A O 1
ATOM 2496 N N . ALA A 1 338 ? 13.172 -6.418 -16.875 1 98.81 338 ALA A N 1
ATOM 2497 C CA . ALA A 1 338 ? 12.242 -7.047 -17.797 1 98.81 338 ALA A CA 1
ATOM 2498 C C . ALA A 1 338 ? 11.297 -6.016 -18.422 1 98.81 338 ALA A C 1
ATOM 2500 O O . ALA A 1 338 ? 11.102 -4.934 -17.859 1 98.81 338 ALA A O 1
ATOM 2501 N N . ILE A 1 339 ? 10.828 -6.305 -19.609 1 98.88 339 ILE A N 1
ATOM 2502 C CA . ILE A 1 339 ? 9.844 -5.488 -20.297 1 98.88 339 ILE A CA 1
ATOM 2503 C C . ILE A 1 339 ? 8.531 -6.258 -20.422 1 98.88 339 ILE A C 1
ATOM 2505 O O . ILE A 1 339 ? 8.484 -7.34 -21.016 1 98.88 339 ILE A O 1
ATOM 2509 N N . ILE A 1 340 ? 7.469 -5.766 -19.891 1 98.94 340 ILE A N 1
ATOM 2510 C CA . ILE A 1 340 ? 6.16 -6.41 -19.859 1 98.94 340 ILE A CA 1
ATOM 2511 C C . ILE A 1 340 ? 5.129 -5.527 -20.562 1 98.94 340 ILE A C 1
ATOM 2513 O O . ILE A 1 340 ? 4.91 -4.383 -20.156 1 98.94 340 ILE A O 1
ATOM 2517 N N . HIS A 1 341 ? 4.465 -6.023 -21.578 1 98.81 341 HIS A N 1
ATOM 2518 C CA . HIS A 1 341 ? 3.477 -5.246 -22.312 1 98.81 341 HIS A CA 1
ATOM 2519 C C . HIS A 1 341 ? 2.086 -5.402 -21.703 1 98.81 341 HIS A C 1
ATOM 2521 O O . HIS A 1 341 ? 1.916 -6.102 -20.703 1 98.81 341 HIS A O 1
ATOM 2527 N N . ASP A 1 342 ? 1.1 -4.742 -22.344 1 98.81 342 ASP A N 1
ATOM 2528 C CA . ASP A 1 342 ? -0.213 -4.504 -21.75 1 98.81 342 ASP A CA 1
ATOM 2529 C C . ASP A 1 342 ? -0.945 -5.816 -21.484 1 98.81 342 ASP A C 1
ATOM 2531 O O . ASP A 1 342 ? -0.792 -6.781 -22.234 1 98.81 342 ASP A O 1
ATOM 2535 N N . HIS A 1 343 ? -1.747 -5.895 -20.406 1 98.69 343 HIS A N 1
ATOM 2536 C CA . HIS A 1 343 ? -2.721 -6.938 -20.125 1 98.69 343 HIS A CA 1
ATOM 2537 C C . HIS A 1 343 ? -2.035 -8.281 -19.891 1 98.69 343 HIS A C 1
ATOM 2539 O O . HIS A 1 343 ? -2.543 -9.32 -20.297 1 98.69 343 HIS A O 1
ATOM 2545 N N . THR A 1 344 ? -0.83 -8.219 -19.328 1 98.69 344 THR A N 1
ATOM 2546 C CA . THR A 1 344 ? -0.102 -9.438 -18.969 1 98.69 344 THR A CA 1
ATOM 2547 C C . THR A 1 344 ? -0.342 -9.797 -17.516 1 98.69 344 THR A C 1
ATOM 2549 O O . THR A 1 344 ? -0.588 -8.914 -16.688 1 98.69 344 THR A O 1
ATOM 2552 N N . ALA A 1 345 ? -0.35 -11.07 -17.234 1 98.75 345 ALA A N 1
ATOM 2553 C CA . ALA A 1 345 ? -0.483 -11.57 -15.867 1 98.75 345 ALA A CA 1
ATOM 2554 C C . ALA A 1 345 ? 0.744 -12.375 -15.461 1 98.75 345 ALA A C 1
ATOM 2556 O O . ALA A 1 345 ? 1.122 -13.336 -16.141 1 98.75 345 ALA A O 1
ATOM 2557 N N . ILE A 1 346 ? 1.328 -12.047 -14.289 1 98.81 346 ILE A N 1
ATOM 2558 C CA . ILE A 1 346 ? 2.559 -12.68 -13.828 1 98.81 346 ILE A CA 1
ATOM 2559 C C . ILE A 1 346 ? 2.35 -13.258 -12.43 1 98.81 346 ILE A C 1
ATOM 2561 O O . ILE A 1 346 ? 2.004 -12.523 -11.5 1 98.81 346 ILE A O 1
ATOM 2565 N N . GLY A 1 347 ? 2.602 -14.594 -12.32 1 97.75 347 GLY A N 1
ATOM 2566 C CA . GLY A 1 347 ? 2.602 -15.211 -11 1 97.75 347 GLY A CA 1
ATOM 2567 C C . GLY A 1 347 ? 1.296 -15.898 -10.664 1 97.75 347 GLY A C 1
ATOM 2568 O O . GLY A 1 347 ? 0.504 -16.219 -11.555 1 97.75 347 GLY A O 1
ATOM 2569 N N . PRO A 1 348 ? 1.222 -16.141 -9.297 1 98.12 348 PRO A N 1
ATOM 2570 C CA . PRO A 1 348 ? 2.062 -15.727 -8.18 1 98.12 348 PRO A CA 1
ATOM 2571 C C . PRO A 1 348 ? 3.391 -16.484 -8.117 1 98.12 348 PRO A C 1
ATOM 2573 O O . PRO A 1 348 ? 3.57 -17.469 -8.828 1 98.12 348 PRO A O 1
ATOM 2576 N N . MET A 1 349 ? 4.453 -15.945 -7.293 1 98 349 MET A N 1
ATOM 2577 C CA . MET A 1 349 ? 5.75 -16.562 -7.012 1 98 349 MET A CA 1
ATOM 2578 C C . MET A 1 349 ? 6.477 -16.906 -8.305 1 98 349 MET A C 1
ATOM 2580 O O . MET A 1 349 ? 7.09 -17.969 -8.406 1 98 349 MET A O 1
ATOM 2584 N N . ALA A 1 350 ? 6.289 -16.141 -9.281 1 98.44 350 ALA A N 1
ATOM 2585 C CA . ALA A 1 350 ? 7.086 -16.25 -10.5 1 98.44 350 ALA A CA 1
ATOM 2586 C C . ALA A 1 350 ? 8.398 -15.477 -10.359 1 98.44 350 ALA A C 1
ATOM 2588 O O . ALA A 1 350 ? 8.531 -14.617 -9.484 1 98.44 350 ALA A O 1
ATOM 2589 N N . HIS A 1 351 ? 9.391 -15.82 -11.18 1 98.75 351 HIS A N 1
ATOM 2590 C CA . HIS A 1 351 ? 10.688 -15.156 -11.188 1 98.75 351 HIS A CA 1
ATOM 2591 C C . HIS A 1 351 ? 11.109 -14.773 -12.602 1 98.75 351 HIS A C 1
ATOM 2593 O O . HIS A 1 351 ? 11.562 -15.625 -13.367 1 98.75 351 HIS A O 1
ATOM 2599 N N . LEU A 1 352 ? 10.984 -13.492 -12.945 1 98.88 352 LEU A N 1
ATOM 2600 C CA . LEU A 1 352 ? 11.406 -12.992 -14.25 1 98.88 352 LEU A CA 1
ATOM 2601 C C . LEU A 1 352 ? 12.781 -12.336 -14.164 1 98.88 352 LEU A C 1
ATOM 2603 O O . LEU A 1 352 ? 12.938 -11.297 -13.531 1 98.88 352 LEU A O 1
ATOM 2607 N N . ARG A 1 353 ? 13.695 -12.875 -14.797 1 98.56 353 ARG A N 1
ATOM 2608 C CA . ARG A 1 353 ? 15.086 -12.438 -14.766 1 98.56 353 ARG A CA 1
ATOM 2609 C C . ARG A 1 353 ? 15.414 -11.562 -15.977 1 98.56 353 ARG A C 1
ATOM 2611 O O . ARG A 1 353 ? 14.57 -11.375 -16.859 1 98.56 353 ARG A O 1
ATOM 2618 N N . PRO A 1 354 ? 16.562 -10.977 -16.016 1 98.44 354 PRO A N 1
ATOM 2619 C CA . PRO A 1 354 ? 16.922 -10 -17.031 1 98.44 354 PRO A CA 1
ATOM 2620 C C . PRO A 1 354 ? 16.797 -10.562 -18.453 1 98.44 354 PRO A C 1
ATOM 2622 O O . PRO A 1 354 ? 17.141 -11.719 -18.703 1 98.44 354 PRO A O 1
ATOM 2625 N N . GLY A 1 355 ? 16.344 -9.711 -19.312 1 98.38 355 GLY A N 1
ATOM 2626 C CA . GLY A 1 355 ? 16.219 -10.078 -20.719 1 98.38 355 GLY A CA 1
ATOM 2627 C C . GLY A 1 355 ? 14.867 -10.648 -21.062 1 98.38 355 GLY A C 1
ATOM 2628 O O . GLY A 1 355 ? 14.602 -10.977 -22.219 1 98.38 355 GLY A O 1
ATOM 2629 N N . THR A 1 356 ? 13.992 -10.703 -20.156 1 98.81 356 THR A N 1
ATOM 2630 C CA . THR A 1 356 ? 12.633 -11.18 -20.406 1 98.81 356 THR A CA 1
ATOM 2631 C C . THR A 1 356 ? 11.781 -10.078 -21.047 1 98.81 356 THR A C 1
ATOM 2633 O O . THR A 1 356 ? 11.727 -8.961 -20.531 1 98.81 356 THR A O 1
ATOM 2636 N N . GLU A 1 357 ? 11.234 -10.367 -22.125 1 98.88 357 GLU A N 1
ATOM 2637 C CA . GLU A 1 357 ? 10.242 -9.5 -22.75 1 98.88 357 GLU A CA 1
ATOM 2638 C C . GLU A 1 357 ? 8.953 -10.258 -23.047 1 98.88 357 GLU A C 1
ATOM 2640 O O . GLU A 1 357 ? 8.953 -11.211 -23.828 1 98.88 357 GLU A O 1
ATOM 2645 N N . LEU A 1 358 ? 7.859 -9.859 -22.469 1 98.94 358 LEU A N 1
ATOM 2646 C CA . LEU A 1 358 ? 6.547 -10.469 -22.656 1 98.94 358 LEU A CA 1
ATOM 2647 C C . LEU A 1 358 ? 5.617 -9.539 -23.422 1 98.94 358 LEU A C 1
ATOM 2649 O O . LEU A 1 358 ? 5.344 -8.422 -22.984 1 98.94 358 LEU A O 1
ATOM 2653 N N . MET A 1 359 ? 5.121 -10.008 -24.547 1 98.75 359 MET A N 1
ATOM 2654 C CA . MET A 1 359 ? 4.16 -9.227 -25.328 1 98.75 359 MET A CA 1
ATOM 2655 C C . MET A 1 359 ? 2.795 -9.211 -24.641 1 98.75 359 MET A C 1
ATOM 2657 O O . MET A 1 359 ? 2.623 -9.797 -23.578 1 98.75 359 MET A O 1
ATOM 2661 N N . ALA A 1 360 ? 1.858 -8.5 -25.25 1 98.69 360 ALA A N 1
ATOM 2662 C CA . ALA A 1 360 ? 0.56 -8.273 -24.625 1 98.69 360 ALA A CA 1
ATOM 2663 C C . ALA A 1 360 ? -0.18 -9.586 -24.406 1 98.69 360 ALA A C 1
ATOM 2665 O O . ALA A 1 360 ? -0.058 -10.523 -25.203 1 98.69 360 ALA A O 1
ATOM 2666 N N . HIS A 1 361 ? -0.919 -9.688 -23.297 1 98.56 361 HIS A N 1
ATOM 2667 C CA . HIS A 1 361 ? -1.843 -10.766 -22.984 1 98.56 361 HIS A CA 1
ATOM 2668 C C . HIS A 1 361 ? -1.093 -12.07 -22.703 1 98.56 361 HIS A C 1
ATOM 2670 O O . HIS A 1 361 ? -1.675 -13.156 -22.781 1 98.56 361 HIS A O 1
ATOM 2676 N N . VAL A 1 362 ? 0.184 -12.008 -22.438 1 98.75 362 VAL A N 1
ATOM 2677 C CA . VAL A 1 362 ? 0.937 -13.188 -22.031 1 98.75 362 VAL A CA 1
ATOM 2678 C C . VAL A 1 362 ? 0.598 -13.531 -20.578 1 98.75 362 VAL A C 1
ATOM 2680 O O . VAL A 1 362 ? 0.293 -12.648 -19.781 1 98.75 362 VAL A O 1
ATOM 2683 N N . LYS A 1 363 ? 0.614 -14.797 -20.266 1 98.69 363 LYS A N 1
ATOM 2684 C CA . LYS A 1 363 ? 0.406 -15.273 -18.906 1 98.69 363 LYS A CA 1
ATOM 2685 C C . LYS A 1 363 ? 1.606 -16.078 -18.406 1 98.69 363 LYS A C 1
ATOM 2687 O O . LYS A 1 363 ? 1.978 -17.094 -19.016 1 98.69 363 LYS A O 1
ATOM 2692 N N . ILE A 1 364 ? 2.23 -15.641 -17.375 1 98.75 364 ILE A N 1
ATOM 2693 C CA . ILE A 1 364 ? 3.24 -16.375 -16.625 1 98.75 364 ILE A CA 1
ATOM 2694 C C . ILE A 1 364 ? 2.68 -16.781 -15.258 1 98.75 364 ILE A C 1
ATOM 2696 O O . ILE A 1 364 ? 2.289 -15.922 -14.461 1 98.75 364 ILE A O 1
ATOM 2700 N N . GLY A 1 365 ? 2.66 -18.062 -15.016 1 97.69 365 GLY A N 1
ATOM 2701 C CA . GLY A 1 365 ? 2.023 -18.516 -13.789 1 97.69 365 GLY A CA 1
ATOM 2702 C C . GLY A 1 365 ? 3.008 -18.781 -12.664 1 97.69 365 GLY A C 1
ATOM 2703 O O . GLY A 1 365 ? 4.117 -18.25 -12.672 1 97.69 365 GLY A O 1
ATOM 2704 N N . ASN A 1 366 ? 2.504 -19.5 -11.664 1 96.31 366 ASN A N 1
ATOM 2705 C CA . ASN A 1 366 ? 3.287 -19.75 -10.453 1 96.31 366 ASN A CA 1
ATOM 2706 C C . ASN A 1 366 ? 4.512 -20.609 -10.742 1 96.31 366 ASN A C 1
ATOM 2708 O O . ASN A 1 366 ? 4.445 -21.531 -11.562 1 96.31 366 ASN A O 1
ATOM 2712 N N . PHE A 1 367 ? 5.641 -20.312 -10.07 1 96.81 367 PHE A N 1
ATOM 2713 C CA . PHE A 1 367 ? 6.875 -21.094 -10.07 1 96.81 367 PHE A CA 1
ATOM 2714 C C . PHE A 1 367 ? 7.461 -21.172 -11.477 1 96.81 367 PHE A C 1
ATOM 2716 O O . PHE A 1 367 ? 8.047 -22.188 -11.844 1 96.81 367 PHE A O 1
ATOM 2723 N N . VAL A 1 368 ? 7.164 -20.234 -12.242 1 98.31 368 VAL A N 1
ATOM 2724 C CA . VAL A 1 368 ? 7.77 -20.125 -13.562 1 98.31 368 VAL A CA 1
ATOM 2725 C C . VAL A 1 368 ? 8.953 -19.172 -13.523 1 98.31 368 VAL A C 1
ATOM 2727 O O . VAL A 1 368 ? 8.867 -18.094 -12.906 1 98.31 368 VAL A O 1
ATOM 2730 N N . GLU A 1 369 ? 10.055 -19.547 -14.086 1 98.5 369 GLU A N 1
ATOM 2731 C CA . GLU A 1 369 ? 11.25 -18.719 -14.219 1 98.5 369 GLU A CA 1
ATOM 2732 C C . GLU A 1 369 ? 11.57 -18.438 -15.688 1 98.5 369 GLU A C 1
ATOM 2734 O O . GLU A 1 369 ? 11.562 -19.344 -16.516 1 98.5 369 GLU A O 1
ATOM 2739 N N . THR A 1 370 ? 11.844 -17.188 -16 1 98.69 370 THR A N 1
ATOM 2740 C CA . THR A 1 370 ? 12.25 -16.797 -17.344 1 98.69 370 THR A CA 1
ATOM 2741 C C . THR A 1 370 ? 13.57 -16.016 -17.297 1 98.69 370 THR A C 1
ATOM 2743 O O . THR A 1 370 ? 13.852 -15.312 -16.328 1 98.69 370 THR A O 1
ATOM 2746 N N . LYS A 1 371 ? 14.344 -16.156 -18.297 1 98.12 371 LYS A N 1
ATOM 2747 C CA . LYS A 1 371 ? 15.602 -15.43 -18.453 1 98.12 371 LYS A CA 1
ATOM 2748 C C . LYS A 1 371 ? 15.977 -15.312 -19.938 1 98.12 371 LYS A C 1
ATOM 2750 O O . LYS A 1 371 ? 16.156 -16.328 -20.625 1 98.12 371 LYS A O 1
ATOM 2755 N N . LYS A 1 372 ? 16.125 -14.133 -20.469 1 98.06 372 LYS A N 1
ATOM 2756 C CA . LYS A 1 372 ? 16.516 -13.891 -21.844 1 98.06 372 LYS A CA 1
ATOM 2757 C C . LYS A 1 372 ? 15.555 -14.57 -22.812 1 98.06 372 LYS A C 1
ATOM 2759 O O . LYS A 1 372 ? 15.977 -15.336 -23.688 1 98.06 372 LYS A O 1
ATOM 2764 N N . ILE A 1 373 ? 14.297 -14.242 -22.641 1 98.56 373 ILE A N 1
ATOM 2765 C CA . ILE A 1 373 ? 13.297 -14.797 -23.547 1 98.56 373 ILE A CA 1
ATOM 2766 C C . ILE A 1 373 ? 12.445 -13.664 -24.125 1 98.56 373 ILE A C 1
ATOM 2768 O O . ILE A 1 373 ? 12.344 -12.594 -23.531 1 98.56 373 ILE A O 1
ATOM 2772 N N . THR A 1 374 ? 11.93 -13.922 -25.234 1 98.75 374 THR A N 1
ATOM 2773 C CA . THR A 1 374 ? 10.797 -13.18 -25.781 1 98.75 374 THR A CA 1
ATOM 2774 C C . THR A 1 374 ? 9.586 -14.102 -25.953 1 98.75 374 THR A C 1
ATOM 2776 O O . THR A 1 374 ? 9.719 -15.234 -26.422 1 98.75 374 THR A O 1
ATOM 2779 N N . MET A 1 375 ? 8.508 -13.688 -25.547 1 98.69 375 MET A N 1
ATOM 2780 C CA . MET A 1 375 ? 7.277 -14.461 -25.656 1 98.69 375 MET A CA 1
ATOM 2781 C C . MET A 1 375 ? 6.188 -13.664 -26.359 1 98.69 375 MET A C 1
ATOM 2783 O O . MET A 1 375 ? 5.832 -12.57 -25.938 1 98.69 375 MET A O 1
ATOM 2787 N N . GLY A 1 376 ? 5.621 -14.211 -27.406 1 98.69 376 GLY A N 1
ATOM 2788 C CA . GLY A 1 376 ? 4.672 -13.531 -28.266 1 98.69 376 GLY A CA 1
ATOM 2789 C C . GLY A 1 376 ? 3.303 -13.367 -27.625 1 98.69 376 GLY A C 1
ATOM 2790 O O . GLY A 1 376 ? 3.029 -13.945 -26.578 1 98.69 376 GLY A O 1
ATOM 2791 N N . GLU A 1 377 ? 2.471 -12.641 -28.344 1 98.62 377 GLU A N 1
ATOM 2792 C CA . GLU A 1 377 ? 1.159 -12.25 -27.828 1 98.62 377 GLU A CA 1
ATOM 2793 C C . GLU A 1 377 ? 0.292 -13.477 -27.547 1 98.62 377 GLU A C 1
ATOM 2795 O O . GLU A 1 377 ? 0.226 -14.398 -28.375 1 98.62 377 GLU A O 1
ATOM 2800 N N . GLY A 1 378 ? -0.269 -13.5 -26.375 1 98.19 378 GLY A N 1
ATOM 2801 C CA . GLY A 1 378 ? -1.262 -14.508 -26.031 1 98.19 378 GLY A CA 1
ATOM 2802 C C . GLY A 1 378 ? -0.649 -15.82 -25.578 1 98.19 378 GLY A C 1
ATOM 2803 O O . GLY A 1 378 ? -1.366 -16.75 -25.188 1 98.19 378 GLY A O 1
ATOM 2804 N N . SER A 1 379 ? 0.629 -15.969 -25.594 1 98.56 379 SER A N 1
ATOM 2805 C CA . SER A 1 379 ? 1.292 -17.188 -25.156 1 98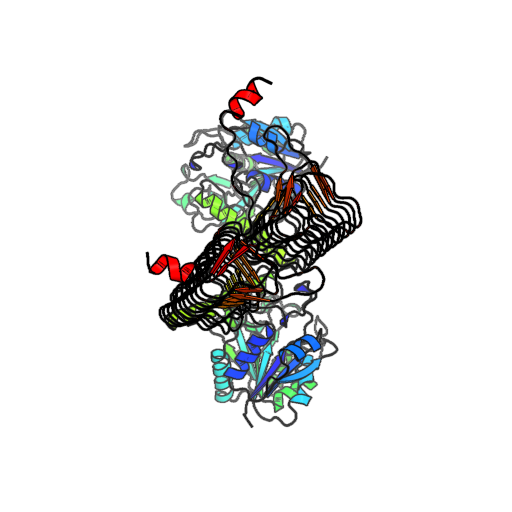.56 379 SER A CA 1
ATOM 2806 C C . SER A 1 379 ? 1.237 -17.344 -23.641 1 98.56 379 SER A C 1
ATOM 2808 O O . SER A 1 379 ? 1.006 -16.359 -22.938 1 98.56 379 SER A O 1
ATOM 2810 N N . LYS A 1 380 ? 1.376 -18.625 -23.203 1 98.25 380 LYS A N 1
ATOM 2811 C CA . LYS A 1 380 ? 1.237 -18.859 -21.766 1 98.25 380 LYS A CA 1
ATOM 2812 C C . LYS A 1 380 ? 2.211 -19.938 -21.297 1 98.25 380 LYS A C 1
ATOM 2814 O O . LYS A 1 380 ? 2.471 -20.906 -22 1 98.25 380 LYS A O 1
ATOM 2819 N N . ALA A 1 381 ? 2.795 -19.766 -20.188 1 98.06 381 ALA A N 1
ATOM 2820 C CA . ALA A 1 381 ? 3.482 -20.734 -19.328 1 98.06 381 ALA A CA 1
ATOM 2821 C C . ALA A 1 381 ? 2.996 -20.609 -17.891 1 98.06 381 ALA A C 1
ATOM 2823 O O . ALA A 1 381 ? 3.49 -19.781 -17.125 1 98.06 381 ALA A O 1
ATOM 2824 N N . SER A 1 382 ? 2.215 -21.5 -17.5 1 95.5 382 SER A N 1
ATOM 2825 C CA . SER A 1 382 ? 1.367 -21.188 -16.344 1 95.5 382 SER A CA 1
ATOM 2826 C C . SER A 1 382 ? 1.868 -21.891 -15.086 1 95.5 382 SER A C 1
ATOM 2828 O O . SER A 1 382 ? 1.439 -21.562 -13.977 1 95.5 382 SER A O 1
ATOM 2830 N N . HIS A 1 383 ? 2.764 -22.922 -15.344 1 94.38 383 HIS A N 1
ATOM 2831 C CA . HIS A 1 383 ? 3.025 -23.734 -14.156 1 94.38 383 HIS A CA 1
ATOM 2832 C C . HIS A 1 383 ? 4.441 -24.297 -14.18 1 94.38 383 HIS A C 1
ATOM 2834 O O . HIS A 1 383 ? 4.879 -24.859 -15.188 1 94.38 383 HIS A O 1
ATOM 2840 N N . LEU A 1 384 ? 5.164 -24.219 -13.086 1 95.62 384 LEU A N 1
ATOM 2841 C CA . LEU A 1 384 ? 6.375 -25 -12.836 1 95.62 384 LEU A CA 1
ATOM 2842 C C . LEU A 1 384 ? 7.207 -25.141 -14.109 1 95.62 384 LEU A C 1
ATOM 2844 O O . LEU A 1 384 ? 7.469 -26.25 -14.562 1 95.62 384 LEU A O 1
ATOM 2848 N N . THR A 1 385 ? 7.707 -24.062 -14.594 1 96.94 385 THR A N 1
ATOM 2849 C CA . THR A 1 385 ? 8.375 -24.078 -15.891 1 96.94 385 THR A CA 1
ATOM 2850 C C . THR A 1 385 ? 9.609 -23.188 -15.875 1 96.94 385 THR A C 1
ATOM 2852 O O . THR A 1 385 ? 9.617 -22.141 -15.211 1 96.94 385 THR A O 1
ATOM 2855 N N . TYR A 1 386 ? 10.641 -23.656 -16.562 1 97.69 386 TYR A N 1
ATOM 2856 C CA . TYR A 1 386 ? 11.812 -22.828 -16.781 1 97.69 386 TYR A CA 1
ATOM 2857 C C . TYR A 1 386 ? 12.008 -22.547 -18.266 1 97.69 386 TYR A C 1
ATOM 2859 O O . TYR A 1 386 ? 12.141 -23.484 -19.078 1 97.69 386 TYR A O 1
ATOM 2867 N N . LEU A 1 387 ? 12.094 -21.281 -18.641 1 98.38 387 LEU A N 1
ATOM 2868 C CA . LEU A 1 387 ? 12.344 -20.828 -20.016 1 98.38 387 LEU A CA 1
ATOM 2869 C C . LEU A 1 387 ? 13.547 -19.906 -20.062 1 98.38 387 LEU A C 1
ATOM 2871 O O . LEU A 1 387 ? 13.484 -18.766 -19.578 1 98.38 387 LEU A O 1
ATOM 2875 N N . GLY A 1 388 ? 14.578 -20.359 -20.562 1 98 388 GLY A N 1
ATOM 2876 C CA . GLY A 1 388 ? 15.797 -19.594 -20.719 1 98 388 GLY A CA 1
ATOM 2877 C C . GLY A 1 388 ? 16.312 -19.594 -22.156 1 98 388 GLY A C 1
ATOM 2878 O O . GLY A 1 388 ? 16.297 -20.609 -22.828 1 98 388 GLY A O 1
ATOM 2879 N N . ASP A 1 389 ? 16.781 -18.422 -22.656 1 97.81 389 ASP A N 1
ATOM 2880 C CA . ASP A 1 389 ? 17.359 -18.297 -23.984 1 97.81 389 ASP A CA 1
ATOM 2881 C C . ASP A 1 389 ? 16.422 -18.859 -25.047 1 97.81 389 ASP A C 1
ATOM 2883 O O . ASP A 1 389 ? 16.797 -19.75 -25.812 1 97.81 389 ASP A O 1
ATOM 2887 N N . ALA A 1 390 ? 15.297 -18.281 -25.094 1 98.56 390 ALA A N 1
ATOM 2888 C CA . ALA A 1 390 ? 14.281 -18.844 -25.984 1 98.56 390 ALA A CA 1
ATOM 2889 C C . ALA A 1 390 ? 13.477 -17.734 -26.656 1 98.56 390 ALA A C 1
ATOM 2891 O O . ALA A 1 390 ? 13.375 -16.625 -26.125 1 98.56 390 ALA A O 1
ATOM 2892 N N . SER A 1 391 ? 13.062 -17.969 -27.844 1 98.69 391 SER A N 1
ATOM 2893 C CA . SER A 1 391 ? 12.062 -17.188 -28.562 1 98.69 391 SER A CA 1
ATOM 2894 C C . SER A 1 391 ? 10.766 -17.953 -28.734 1 98.69 391 SER A C 1
ATOM 2896 O O . SER A 1 391 ? 10.727 -18.969 -29.438 1 98.69 391 SER A O 1
ATOM 2898 N N . ILE A 1 392 ? 9.797 -17.5 -28.109 1 98.81 392 ILE A N 1
ATOM 2899 C CA . ILE A 1 392 ? 8.492 -18.156 -28.141 1 98.81 392 ILE A CA 1
ATOM 2900 C C . ILE A 1 392 ? 7.496 -17.297 -28.906 1 98.81 392 ILE A C 1
ATOM 2902 O O . ILE A 1 392 ? 7.32 -16.109 -28.609 1 98.81 392 ILE A O 1
ATOM 2906 N N . GLY A 1 393 ? 6.863 -17.859 -29.891 1 98.56 393 GLY A N 1
ATOM 2907 C CA . GLY A 1 393 ? 5.965 -17.141 -30.781 1 98.56 393 GLY A CA 1
ATOM 2908 C C . GLY A 1 393 ? 4.633 -16.812 -30.141 1 98.56 393 GLY A C 1
ATOM 2909 O O . GLY A 1 393 ? 4.523 -16.766 -28.906 1 98.56 393 GLY A O 1
ATOM 2910 N N . ASN A 1 394 ? 3.598 -16.5 -31.062 1 98.56 394 ASN A N 1
ATOM 2911 C CA . ASN A 1 394 ? 2.256 -16.125 -30.625 1 98.56 394 ASN A CA 1
ATOM 2912 C C . ASN A 1 394 ? 1.395 -17.359 -30.359 1 98.56 394 ASN A C 1
ATOM 2914 O O . ASN A 1 394 ? 1.518 -18.375 -31.047 1 98.56 394 ASN A O 1
ATOM 2918 N N . ASN A 1 395 ? 0.537 -17.266 -29.328 1 97.69 395 ASN A N 1
ATOM 2919 C CA . ASN A 1 395 ? -0.474 -18.281 -29.016 1 97.69 395 ASN A CA 1
ATOM 2920 C C . ASN A 1 395 ? 0.154 -19.641 -28.766 1 97.69 395 ASN A C 1
ATOM 2922 O O . ASN A 1 395 ? -0.327 -20.656 -29.266 1 97.69 395 ASN A O 1
ATOM 2926 N N . VAL A 1 396 ? 1.238 -19.641 -28.078 1 97.94 396 VAL A N 1
ATOM 2927 C CA . VAL A 1 396 ? 1.898 -20.891 -27.688 1 97.94 396 VAL A CA 1
ATOM 2928 C C . VAL A 1 396 ? 1.461 -21.281 -26.281 1 97.94 396 VAL A C 1
ATOM 2930 O O . VAL A 1 396 ? 1.36 -20.422 -25.391 1 97.94 396 VAL A O 1
ATOM 2933 N N . ASN A 1 397 ? 1.119 -22.531 -26.125 1 97.5 397 ASN A N 1
ATOM 2934 C CA . ASN A 1 397 ? 0.869 -23.078 -24.797 1 97.5 397 ASN A CA 1
ATOM 2935 C C . ASN A 1 397 ? 2.041 -23.938 -24.312 1 97.5 397 ASN A C 1
ATOM 2937 O O . ASN A 1 397 ? 2.334 -24.984 -24.891 1 97.5 397 ASN A O 1
ATOM 2941 N N . VAL A 1 398 ? 2.629 -23.5 -23.219 1 97.56 398 VAL A N 1
ATOM 2942 C CA . VAL A 1 398 ? 3.74 -24.234 -22.641 1 97.56 398 VAL A CA 1
ATOM 2943 C C . VAL A 1 398 ? 3.258 -25.031 -21.422 1 97.56 398 VAL A C 1
ATOM 2945 O O . VAL A 1 398 ? 2.914 -24.453 -20.391 1 97.56 398 VAL A O 1
ATOM 2948 N N . GLY A 1 399 ? 3.314 -26.297 -21.562 1 95.69 399 GLY A N 1
ATOM 2949 C CA . GLY A 1 399 ? 2.787 -27.172 -20.531 1 95.69 399 GLY A CA 1
ATOM 2950 C C . GLY A 1 399 ? 3.629 -27.172 -19.266 1 95.69 399 GLY A C 1
ATOM 2951 O O . GLY A 1 399 ? 4.797 -26.781 -19.297 1 95.69 399 GLY A O 1
ATOM 2952 N N . CYS A 1 400 ? 2.99 -27.656 -18.219 1 95.88 400 CYS A N 1
ATOM 2953 C CA . CYS A 1 400 ? 3.629 -27.734 -16.906 1 95.88 400 CYS A CA 1
ATOM 2954 C C . CYS A 1 400 ? 4.887 -28.594 -16.969 1 95.88 400 CYS A C 1
ATOM 2956 O O . CYS A 1 400 ? 4.895 -29.641 -17.594 1 95.88 400 CYS A O 1
ATOM 2958 N N . GLY A 1 401 ? 5.977 -28.094 -16.266 1 95.44 401 GLY A N 1
ATOM 2959 C CA . GLY A 1 401 ? 7.184 -28.891 -16.141 1 95.44 401 GLY A CA 1
ATOM 2960 C C . GLY A 1 401 ? 8.125 -28.75 -17.312 1 95.44 401 GLY A C 1
ATOM 2961 O O . GLY A 1 401 ? 9.188 -29.359 -17.344 1 95.44 401 GLY A O 1
ATOM 2962 N N . THR A 1 402 ? 7.832 -27.906 -18.203 1 96.12 402 THR A N 1
ATOM 2963 C CA . THR A 1 402 ? 8.648 -27.719 -19.391 1 96.12 402 THR A CA 1
ATOM 2964 C C . THR A 1 402 ? 9.961 -27.016 -19.047 1 96.12 402 THR A C 1
ATOM 2966 O O . THR A 1 402 ? 9.969 -26.094 -18.219 1 96.12 402 THR A O 1
ATOM 2969 N N . ILE A 1 403 ? 11.039 -27.469 -19.703 1 97.38 403 ILE A N 1
ATOM 2970 C CA . ILE A 1 403 ? 12.359 -26.891 -19.469 1 97.38 403 ILE A CA 1
ATOM 2971 C C . ILE A 1 403 ? 13.062 -26.641 -20.797 1 97.38 403 ILE A C 1
ATOM 2973 O O . ILE A 1 403 ? 13.156 -27.547 -21.641 1 97.38 403 ILE A O 1
ATOM 2977 N N . THR A 1 404 ? 13.523 -25.469 -21 1 97.12 404 THR A N 1
ATOM 2978 C CA . THR A 1 404 ? 14.516 -25.25 -22.047 1 97.12 404 THR A CA 1
ATOM 2979 C C . THR A 1 404 ? 15.914 -25.578 -21.547 1 97.12 404 THR A C 1
ATOM 2981 O O . THR A 1 404 ? 16.484 -24.828 -20.75 1 97.12 404 THR A O 1
ATOM 2984 N N . CYS A 1 405 ? 16.438 -26.656 -22.031 1 95.69 405 CYS A N 1
ATOM 2985 C CA . CYS A 1 405 ? 17.797 -27.047 -21.688 1 95.69 405 CYS A CA 1
ATOM 2986 C C . CYS A 1 405 ? 18.812 -26.266 -22.5 1 95.69 405 CYS A C 1
ATOM 2988 O O . CYS A 1 405 ? 19.359 -26.781 -23.484 1 95.69 405 CYS A O 1
ATOM 2990 N N . ASN A 1 406 ? 19.234 -25.156 -21.938 1 92.44 406 ASN A N 1
ATOM 2991 C CA . ASN A 1 406 ? 19.922 -24.172 -22.781 1 92.44 406 ASN A CA 1
ATOM 2992 C C . ASN A 1 406 ? 21.438 -24.25 -22.609 1 92.44 406 ASN A C 1
ATOM 2994 O O . ASN A 1 406 ? 22.172 -23.578 -23.312 1 92.44 406 ASN A O 1
ATOM 2998 N N . TYR A 1 407 ? 21.984 -24.891 -21.672 1 90.81 407 TYR A N 1
ATOM 2999 C CA . TYR A 1 407 ? 23.406 -24.922 -21.359 1 90.81 407 TYR A CA 1
ATOM 3000 C C . TYR A 1 407 ? 23.969 -26.328 -21.547 1 90.81 407 TYR A C 1
ATOM 3002 O O . TYR A 1 407 ? 23.453 -27.297 -20.969 1 90.81 407 TYR A O 1
ATOM 3010 N N . ASP A 1 408 ? 24.984 -26.422 -22.344 1 85.62 408 ASP A N 1
ATOM 3011 C CA . ASP A 1 408 ? 25.516 -27.75 -22.641 1 85.62 408 ASP A CA 1
ATOM 3012 C C . ASP A 1 408 ? 26.797 -28.016 -21.844 1 85.62 408 ASP A C 1
ATOM 3014 O O . ASP A 1 408 ? 27.531 -28.969 -22.141 1 85.62 408 ASP A O 1
ATOM 3018 N N . GLY A 1 409 ? 26.969 -27.109 -20.844 1 82.69 409 GLY A N 1
ATOM 3019 C CA . GLY A 1 409 ? 28.188 -27.234 -20.047 1 82.69 409 GLY A CA 1
ATOM 3020 C C . GLY A 1 409 ? 29.281 -26.297 -20.5 1 82.69 409 GLY A C 1
ATOM 3021 O O . GLY A 1 409 ? 30.25 -26.078 -19.766 1 82.69 409 GLY A O 1
ATOM 3022 N N . VAL A 1 410 ? 29.078 -25.719 -21.703 1 84.44 410 VAL A N 1
ATOM 3023 C CA . VAL A 1 410 ? 30.078 -24.812 -22.25 1 84.44 410 VAL A CA 1
ATOM 3024 C C . VAL A 1 410 ? 29.406 -23.531 -22.719 1 84.44 410 VAL A C 1
ATOM 3026 O O . VAL A 1 410 ? 29.828 -22.422 -22.344 1 84.44 410 VAL A O 1
ATOM 3029 N N . ARG A 1 411 ? 28.625 -23.656 -23.516 1 86.56 411 ARG A N 1
ATOM 3030 C CA . ARG A 1 411 ? 27.938 -22.5 -24.109 1 86.56 411 ARG A CA 1
ATOM 3031 C C . ARG A 1 411 ? 26.438 -22.609 -23.922 1 86.56 411 ARG A C 1
ATOM 3033 O O . ARG A 1 411 ? 25.906 -23.688 -23.688 1 86.56 411 ARG A O 1
ATOM 3040 N N . LYS A 1 412 ? 25.734 -21.547 -24.078 1 93.69 412 LYS A N 1
ATOM 3041 C CA . LYS A 1 412 ? 24.266 -21.484 -24.078 1 93.69 412 LYS A CA 1
ATOM 3042 C C . LYS A 1 412 ? 23.734 -21.438 -25.516 1 93.69 412 LYS A C 1
ATOM 3044 O O . LYS A 1 412 ? 24.328 -20.812 -26.391 1 93.69 412 LYS A O 1
ATOM 3049 N N . HIS A 1 413 ? 22.594 -22.203 -25.625 1 94.69 413 HIS A N 1
ATOM 3050 C CA . HIS A 1 413 ? 21.969 -22.281 -26.938 1 94.69 413 HIS A CA 1
ATOM 3051 C C . HIS A 1 413 ? 20.5 -21.875 -26.875 1 94.69 413 HIS A C 1
ATOM 3053 O O . HIS A 1 413 ? 19.891 -21.922 -25.797 1 94.69 413 HIS A O 1
ATOM 3059 N N . ARG A 1 414 ? 20 -21.578 -28.078 1 96.56 414 ARG A N 1
ATOM 3060 C CA . ARG A 1 414 ? 18.656 -20.984 -28.125 1 96.56 414 ARG A CA 1
ATOM 3061 C C . ARG A 1 414 ? 17.625 -22.031 -28.516 1 96.56 414 ARG A C 1
ATOM 3063 O O . ARG A 1 414 ? 17.891 -22.891 -29.359 1 96.56 414 ARG A O 1
ATOM 3070 N N . THR A 1 415 ? 16.469 -21.969 -27.953 1 97.75 415 THR A N 1
ATOM 3071 C CA . THR A 1 415 ? 15.266 -22.688 -28.344 1 97.75 415 THR A CA 1
ATOM 3072 C C . THR A 1 415 ? 14.281 -21.75 -29.047 1 97.75 415 THR A C 1
ATOM 3074 O O . THR A 1 415 ? 14 -20.656 -28.562 1 97.75 415 THR A O 1
ATOM 3077 N N . VAL A 1 416 ? 13.852 -22.141 -30.234 1 98.44 416 VAL A N 1
ATOM 3078 C CA . VAL A 1 416 ? 12.867 -21.359 -30.953 1 98.44 416 VAL A CA 1
ATOM 3079 C C . VAL A 1 416 ? 11.562 -22.141 -31.062 1 98.44 416 VAL A C 1
ATOM 3081 O O . VAL A 1 416 ? 11.539 -23.25 -31.609 1 98.44 416 VAL A O 1
ATOM 3084 N N . ILE A 1 417 ? 10.508 -21.625 -30.562 1 98.5 417 ILE A N 1
ATOM 3085 C CA . ILE A 1 417 ? 9.164 -22.188 -30.656 1 98.5 417 ILE A CA 1
ATOM 3086 C C . ILE A 1 417 ? 8.266 -21.266 -31.453 1 98.5 417 ILE A C 1
ATOM 3088 O O . ILE A 1 417 ? 7.965 -20.141 -31.016 1 98.5 417 ILE A O 1
ATOM 3092 N N . GLU A 1 418 ? 7.77 -21.672 -32.625 1 97.56 418 GLU A N 1
ATOM 3093 C CA . GLU A 1 418 ? 6.996 -20.828 -33.531 1 97.56 418 GLU A CA 1
ATOM 3094 C C . GLU A 1 418 ? 5.535 -20.75 -33.094 1 97.56 418 GLU A C 1
ATOM 3096 O O . GLU A 1 418 ? 5.164 -21.281 -32.031 1 97.56 418 GLU A O 1
ATOM 3101 N N . ASP A 1 419 ? 4.73 -20.062 -33.938 1 97.69 419 ASP A N 1
ATOM 3102 C CA . ASP A 1 419 ? 3.365 -19.719 -33.562 1 97.69 419 ASP A CA 1
ATOM 3103 C C . ASP A 1 419 ? 2.496 -20.953 -33.438 1 97.69 419 ASP A C 1
ATOM 3105 O O . ASP A 1 419 ? 2.699 -21.938 -34.156 1 97.69 419 ASP A O 1
ATOM 3109 N N . ASP A 1 420 ? 1.546 -20.922 -32.5 1 95.88 420 ASP A N 1
ATOM 3110 C CA . ASP A 1 420 ? 0.435 -21.859 -32.375 1 95.88 420 ASP A CA 1
ATOM 3111 C C . ASP A 1 420 ? 0.933 -23.25 -32.031 1 95.88 420 ASP A C 1
ATOM 3113 O O . ASP A 1 420 ? 0.338 -24.25 -32.438 1 95.88 420 ASP A O 1
ATOM 3117 N N . VAL A 1 421 ? 2.057 -23.359 -31.359 1 94.94 421 VAL A N 1
ATOM 3118 C CA . VAL A 1 421 ? 2.576 -24.641 -30.891 1 94.94 421 VAL A CA 1
ATOM 3119 C C . VAL A 1 421 ? 1.958 -24.984 -29.531 1 94.94 421 VAL A C 1
ATOM 3121 O O . VAL A 1 421 ? 1.788 -24.109 -28.672 1 94.94 421 VAL A O 1
ATOM 3124 N N . PHE A 1 422 ? 1.571 -26.25 -29.359 1 96.06 422 PHE A N 1
ATOM 3125 C CA . PHE A 1 422 ? 1.126 -26.781 -28.078 1 96.06 422 PHE A CA 1
ATOM 3126 C C . PHE A 1 422 ? 2.186 -27.703 -27.469 1 96.06 422 PHE A C 1
ATOM 3128 O O . PHE A 1 422 ? 2.422 -28.797 -27.969 1 96.06 422 PHE A O 1
ATOM 3135 N N . VAL A 1 423 ? 2.756 -27.266 -26.375 1 95.31 423 VAL A N 1
ATOM 3136 C CA . VAL A 1 423 ? 3.764 -28.062 -25.672 1 95.31 423 VAL A CA 1
ATOM 3137 C C . VAL A 1 423 ? 3.115 -28.812 -24.516 1 95.31 423 VAL A C 1
ATOM 3139 O O . VAL A 1 423 ? 2.615 -28.203 -23.578 1 95.31 423 VAL A O 1
ATOM 3142 N N . GLY A 1 424 ? 3.145 -30.078 -24.641 1 92.38 424 GLY A N 1
ATOM 3143 C CA . GLY A 1 424 ? 2.631 -30.891 -23.547 1 92.38 424 GLY A CA 1
ATOM 3144 C C . GLY A 1 424 ? 3.439 -30.75 -22.266 1 92.38 424 GLY A C 1
ATOM 3145 O O . GLY A 1 424 ? 4.41 -30 -22.219 1 92.38 424 GLY A O 1
ATOM 3146 N N . SER A 1 425 ? 2.98 -31.469 -21.219 1 93.25 425 SER A N 1
ATOM 3147 C CA . SER A 1 425 ? 3.621 -31.359 -19.906 1 93.25 425 SER A CA 1
ATOM 3148 C C . SER A 1 425 ? 4.934 -32.125 -19.875 1 93.25 425 SER A C 1
ATOM 3150 O O . SER A 1 425 ? 5.094 -33.125 -20.562 1 93.25 425 SER A O 1
ATOM 3152 N N . ASP A 1 426 ? 5.801 -31.562 -19 1 94.44 426 ASP A N 1
ATOM 3153 C CA . ASP A 1 426 ? 7.059 -32.219 -18.703 1 94.44 426 ASP A CA 1
ATOM 3154 C C . ASP A 1 426 ? 7.879 -32.469 -19.969 1 94.44 426 ASP A C 1
ATOM 3156 O O . ASP A 1 426 ? 8.375 -33.562 -20.188 1 94.44 426 ASP A O 1
ATOM 3160 N N . VAL A 1 427 ? 7.992 -31.469 -20.75 1 93.31 427 VAL A N 1
ATOM 3161 C CA . VAL A 1 427 ? 8.766 -31.516 -21.984 1 93.31 427 VAL A CA 1
ATOM 3162 C C . VAL A 1 427 ? 10.125 -30.859 -21.781 1 93.31 427 VAL A C 1
ATOM 3164 O O . VAL A 1 427 ? 10.227 -29.844 -21.094 1 93.31 427 VAL A O 1
ATOM 3167 N N . GLN A 1 428 ? 11.164 -31.453 -22.359 1 95 428 GLN A N 1
ATOM 3168 C CA . GLN A 1 428 ? 12.5 -30.875 -22.375 1 95 428 GLN A CA 1
ATOM 3169 C C . GLN A 1 428 ? 12.938 -30.516 -23.797 1 95 428 GLN A C 1
ATOM 3171 O O . GLN A 1 428 ? 12.914 -31.375 -24.688 1 95 428 GLN A O 1
ATOM 3176 N N . PHE A 1 429 ? 13.32 -29.297 -23.953 1 95.69 429 PHE A N 1
ATOM 3177 C CA . PHE A 1 429 ? 13.898 -28.859 -25.219 1 95.69 429 PHE A CA 1
ATOM 3178 C C . PHE A 1 429 ? 15.414 -28.766 -25.125 1 95.69 429 PHE A C 1
ATOM 3180 O O . PHE A 1 429 ? 15.945 -27.812 -24.547 1 95.69 429 PHE A O 1
ATOM 3187 N N . VAL A 1 430 ? 16.062 -29.75 -25.703 1 95.94 430 VAL A N 1
ATOM 3188 C CA . VAL A 1 430 ? 17.516 -29.719 -25.703 1 95.94 430 VAL A CA 1
ATOM 3189 C C . VAL A 1 430 ? 18.016 -28.781 -26.812 1 95.94 430 VAL A C 1
ATOM 3191 O O . VAL A 1 430 ? 18.109 -29.188 -27.969 1 95.94 430 VAL A O 1
ATOM 3194 N N . ALA A 1 431 ? 18.422 -27.656 -26.344 1 95.12 431 ALA A N 1
ATOM 3195 C CA . ALA A 1 431 ? 18.797 -26.609 -27.297 1 95.12 431 ALA A CA 1
ATOM 3196 C C . ALA A 1 431 ? 20.141 -26.922 -27.953 1 95.12 431 ALA A C 1
ATOM 3198 O O . ALA A 1 431 ? 21.016 -27.547 -27.328 1 95.12 431 ALA A O 1
ATOM 3199 N N . PRO A 1 432 ? 20.453 -26.328 -29.219 1 96 432 PRO A N 1
ATOM 3200 C CA . PRO A 1 432 ? 19.516 -25.531 -30.016 1 96 432 PRO A CA 1
ATOM 3201 C C . PRO A 1 432 ? 18.453 -26.391 -30.703 1 96 432 PRO A C 1
ATOM 3203 O O . PRO A 1 432 ? 18.75 -27.5 -31.156 1 96 432 PRO A O 1
ATOM 3206 N N . VAL A 1 433 ? 17.203 -26.016 -30.781 1 96.44 433 VAL A N 1
ATOM 3207 C CA . VAL A 1 433 ? 16.125 -26.703 -31.484 1 96.44 433 VAL A CA 1
ATOM 3208 C C . VAL A 1 433 ? 15.055 -25.688 -31.906 1 96.44 433 VAL A C 1
ATOM 3210 O O . VAL A 1 433 ? 14.859 -24.672 -31.25 1 96.44 433 VAL A O 1
ATOM 3213 N N . THR A 1 434 ? 14.469 -25.984 -33.062 1 96.75 434 THR A N 1
ATOM 3214 C CA . THR A 1 434 ? 13.344 -25.219 -33.562 1 96.75 434 THR A CA 1
ATOM 3215 C C . THR A 1 434 ? 12.086 -26.078 -33.656 1 96.75 434 THR A C 1
ATOM 3217 O O . THR A 1 434 ? 12.125 -27.172 -34.25 1 96.75 434 THR A O 1
ATOM 3220 N N . VAL A 1 435 ? 11.047 -25.562 -33.094 1 96.69 435 VAL A N 1
ATOM 3221 C CA . VAL A 1 435 ? 9.742 -26.203 -33.188 1 96.69 435 VAL A CA 1
ATOM 3222 C C . VAL A 1 435 ? 8.859 -25.438 -34.156 1 96.69 435 VAL A C 1
ATOM 3224 O O . VAL A 1 435 ? 8.477 -24.297 -33.875 1 96.69 435 VAL A O 1
ATOM 3227 N N . GLY A 1 436 ? 8.477 -26.078 -35.25 1 95.25 436 GLY A N 1
ATOM 3228 C CA . GLY A 1 436 ? 7.688 -25.422 -36.281 1 95.25 436 GLY A CA 1
ATOM 3229 C C . GLY A 1 436 ? 6.273 -25.109 -35.844 1 95.25 436 GLY A C 1
ATOM 3230 O O . GLY A 1 436 ? 5.723 -25.781 -34.969 1 95.25 436 GLY A O 1
ATOM 3231 N N . ARG A 1 437 ? 5.672 -24.141 -36.594 1 94.69 437 ARG A N 1
ATOM 3232 C CA . ARG A 1 437 ? 4.363 -23.609 -36.25 1 94.69 437 ARG A CA 1
ATOM 3233 C C . ARG A 1 437 ? 3.309 -24.719 -36.25 1 94.69 437 ARG A C 1
ATOM 3235 O O . ARG A 1 437 ? 3.398 -25.672 -37 1 94.69 437 ARG A O 1
ATOM 3242 N N . ASN A 1 438 ? 2.33 -24.578 -35.406 1 93.75 438 ASN A N 1
ATOM 3243 C CA . ASN A 1 438 ? 1.131 -25.406 -35.344 1 93.75 438 ASN A CA 1
ATOM 3244 C C . ASN A 1 438 ? 1.47 -26.859 -35.031 1 93.75 438 ASN A C 1
ATOM 3246 O O . ASN A 1 438 ? 0.779 -27.781 -35.469 1 93.75 438 ASN A O 1
ATOM 3250 N N . SER A 1 439 ? 2.506 -27.109 -34.25 1 91.12 439 SER A N 1
ATOM 3251 C CA . SER A 1 439 ? 2.908 -28.453 -33.875 1 91.12 439 SER A CA 1
ATOM 3252 C C . SER A 1 439 ? 2.498 -28.781 -32.438 1 91.12 439 SER A C 1
ATOM 3254 O O . SER A 1 439 ? 2.197 -27.891 -31.656 1 91.12 439 SER A O 1
ATOM 3256 N N . LEU A 1 440 ? 2.365 -30.062 -32.219 1 94.5 440 LEU A N 1
ATOM 3257 C CA . LEU A 1 440 ? 2.061 -30.594 -30.891 1 94.5 440 LEU A CA 1
ATOM 3258 C C . LEU A 1 440 ? 3.217 -31.438 -30.359 1 94.5 440 LEU A C 1
ATOM 3260 O O . LEU A 1 440 ? 3.699 -32.344 -31.047 1 94.5 440 LEU A O 1
ATOM 3264 N N . ILE A 1 441 ? 3.633 -31.094 -29.188 1 92.38 441 ILE A N 1
ATOM 3265 C CA . ILE A 1 441 ? 4.641 -31.906 -28.5 1 92.38 441 ILE A CA 1
ATOM 3266 C C . ILE A 1 441 ? 3.984 -32.719 -27.375 1 92.38 441 ILE A C 1
ATOM 3268 O O . ILE A 1 441 ? 3.475 -32.125 -26.406 1 92.38 441 ILE A O 1
ATOM 3272 N N . ALA A 1 442 ? 4.074 -33.969 -27.469 1 89.62 442 ALA A N 1
ATOM 3273 C CA . ALA A 1 442 ? 3.406 -34.844 -26.5 1 89.62 442 ALA A CA 1
ATOM 3274 C C . ALA A 1 442 ? 4.047 -34.719 -25.125 1 89.62 442 ALA A C 1
ATOM 3276 O O . ALA A 1 442 ? 5.254 -34.5 -25 1 89.62 442 ALA A O 1
ATOM 3277 N N . ALA A 1 443 ? 3.191 -34.938 -24.125 1 90.06 443 ALA A N 1
ATOM 3278 C CA . ALA A 1 443 ? 3.686 -34.906 -22.75 1 90.06 443 ALA A CA 1
ATOM 3279 C C . ALA A 1 443 ? 4.824 -35.906 -22.562 1 90.06 443 ALA A C 1
ATOM 3281 O O . ALA A 1 443 ? 4.789 -37 -23.109 1 90.06 443 ALA A O 1
ATOM 3282 N N . GLY A 1 444 ? 5.789 -35.469 -21.797 1 88.44 444 GLY A N 1
ATOM 3283 C CA . GLY A 1 444 ? 6.895 -36.375 -21.453 1 88.44 444 GLY A CA 1
ATOM 3284 C C . GLY A 1 444 ? 7.926 -36.5 -22.562 1 88.44 444 GLY A C 1
ATOM 3285 O O . GLY A 1 444 ? 8.797 -37.344 -22.516 1 88.44 444 GLY A O 1
ATOM 3286 N N . THR A 1 445 ? 7.914 -35.625 -23.516 1 89.69 445 THR A N 1
ATOM 3287 C CA . THR A 1 445 ? 8.797 -35.719 -24.672 1 89.69 445 THR A CA 1
ATOM 3288 C C . THR A 1 445 ? 10.086 -34.938 -24.438 1 89.69 445 THR A C 1
ATOM 3290 O O . THR A 1 445 ? 10.062 -33.812 -23.906 1 89.69 445 THR A O 1
ATOM 3293 N N . THR A 1 446 ? 11.164 -35.562 -24.703 1 92.81 446 THR A N 1
ATOM 3294 C CA . THR A 1 446 ? 12.422 -34.844 -24.844 1 92.81 446 THR A CA 1
ATOM 3295 C C . THR A 1 446 ? 12.734 -34.562 -26.312 1 92.81 446 THR A C 1
ATOM 3297 O O . THR A 1 446 ? 12.945 -35.5 -27.094 1 92.81 446 THR A O 1
ATOM 3300 N N . VAL A 1 447 ? 12.789 -33.312 -26.672 1 92.31 447 VAL A N 1
ATOM 3301 C CA . VAL A 1 447 ? 13.008 -32.906 -28.062 1 92.31 447 VAL A CA 1
ATOM 3302 C C . VAL A 1 447 ? 14.492 -32.656 -28.297 1 92.31 447 VAL A C 1
ATOM 3304 O O . VAL A 1 447 ? 15.062 -31.719 -27.719 1 92.31 447 VAL A O 1
ATOM 3307 N N . THR A 1 448 ? 15.078 -33.406 -29.156 1 93.31 448 THR A N 1
ATOM 3308 C CA . THR A 1 448 ? 16.516 -33.281 -29.375 1 93.31 448 THR A CA 1
ATOM 3309 C C . THR A 1 448 ? 16.797 -32.875 -30.812 1 93.31 448 THR A C 1
ATOM 3311 O O . THR A 1 448 ? 17.953 -32.625 -31.172 1 93.31 448 THR A O 1
ATOM 3314 N N . ARG A 1 449 ? 15.797 -32.781 -31.672 1 93.31 449 ARG A N 1
ATOM 3315 C CA . ARG A 1 449 ? 15.938 -32.312 -33.062 1 93.31 449 ARG A CA 1
ATOM 3316 C C . ARG A 1 449 ? 14.75 -31.453 -33.469 1 93.31 449 ARG A C 1
ATOM 3318 O O . ARG A 1 449 ? 13.711 -31.469 -32.812 1 93.31 449 ARG A O 1
ATOM 3325 N N . ASP A 1 450 ? 14.945 -30.781 -34.531 1 94.38 450 ASP A N 1
ATOM 3326 C CA . ASP A 1 450 ? 13.906 -29.859 -35 1 94.38 450 ASP A CA 1
ATOM 3327 C C . ASP A 1 450 ? 12.602 -30.594 -35.281 1 94.38 450 ASP A C 1
ATOM 3329 O O . ASP A 1 450 ? 12.617 -31.75 -35.719 1 94.38 450 ASP A O 1
ATOM 3333 N N . VAL A 1 451 ? 11.5 -29.891 -35.062 1 93.19 451 VAL A N 1
ATOM 3334 C CA . VAL A 1 451 ? 10.156 -30.391 -35.375 1 93.19 451 VAL A CA 1
ATOM 3335 C C . VAL A 1 451 ? 9.547 -29.578 -36.5 1 93.19 451 VAL A C 1
ATOM 3337 O O . VAL A 1 451 ? 9.32 -28.375 -36.375 1 93.19 451 VAL A O 1
ATOM 3340 N N . PRO A 1 452 ? 9.281 -30.203 -37.625 1 93.12 452 PRO A N 1
ATOM 3341 C CA . PRO A 1 452 ? 8.664 -29.469 -38.75 1 93.12 452 PRO A CA 1
ATOM 3342 C C . PRO A 1 452 ? 7.277 -28.922 -38.375 1 93.12 452 PRO A C 1
ATOM 3344 O O . PRO A 1 452 ? 6.629 -29.438 -37.469 1 93.12 452 PRO A O 1
ATOM 3347 N N . PRO A 1 453 ? 6.848 -27.938 -39.188 1 93.25 453 PRO A N 1
ATOM 3348 C CA . PRO A 1 453 ? 5.5 -27.422 -38.938 1 93.25 453 PRO A CA 1
ATOM 3349 C C . PRO A 1 453 ? 4.426 -28.5 -39.062 1 93.25 453 PRO A C 1
ATOM 3351 O O . PRO A 1 453 ? 4.609 -29.484 -39.781 1 93.25 453 PRO A O 1
ATOM 3354 N N . ASP A 1 454 ? 3.367 -28.312 -38.344 1 92.69 454 ASP A N 1
ATOM 3355 C CA . ASP A 1 454 ? 2.17 -29.141 -38.438 1 92.69 454 ASP A CA 1
ATOM 3356 C C . ASP A 1 454 ? 2.475 -30.594 -38.062 1 92.69 454 ASP A C 1
ATOM 3358 O O . ASP A 1 454 ? 1.961 -31.516 -38.688 1 92.69 454 ASP A O 1
ATOM 3362 N N . SER A 1 455 ? 3.328 -30.797 -36.969 1 90.38 455 SER A N 1
ATOM 3363 C CA . SER A 1 455 ? 3.777 -32.156 -36.656 1 90.38 455 SER A CA 1
ATOM 3364 C C . SER A 1 455 ? 3.451 -32.5 -35.188 1 90.38 455 SER A C 1
ATOM 3366 O O . SER A 1 455 ? 3.104 -31.641 -34.406 1 90.38 455 SER A O 1
ATOM 3368 N N . LEU A 1 456 ? 3.412 -33.781 -34.969 1 88.44 456 LEU A N 1
ATOM 3369 C CA . LEU A 1 456 ? 3.436 -34.344 -33.625 1 88.44 456 LEU A CA 1
ATOM 3370 C C . LEU A 1 456 ? 4.824 -34.875 -33.281 1 88.44 456 LEU A C 1
ATOM 3372 O O . LEU A 1 456 ? 5.398 -35.656 -34.031 1 88.44 456 LEU A O 1
ATOM 3376 N N . ALA A 1 457 ? 5.332 -34.438 -32.125 1 88.19 457 ALA A N 1
ATOM 3377 C CA . ALA A 1 457 ? 6.594 -34.969 -31.609 1 88.19 457 ALA A CA 1
ATOM 3378 C C . ALA A 1 457 ? 6.379 -35.781 -30.328 1 88.19 457 ALA A C 1
ATOM 3380 O O . ALA A 1 457 ? 5.711 -35.312 -29.406 1 88.19 457 ALA A O 1
ATOM 3381 N N . ILE A 1 458 ? 6.965 -37 -30.234 1 79.06 458 ILE A N 1
ATOM 3382 C CA . ILE A 1 458 ? 6.848 -37.844 -29.062 1 79.06 458 ILE A CA 1
ATOM 3383 C C . ILE A 1 458 ? 8.141 -38.656 -28.859 1 79.06 458 ILE A C 1
ATOM 3385 O O . ILE A 1 458 ? 8.719 -39.156 -29.828 1 79.06 458 ILE A O 1
ATOM 3389 N N . ALA A 1 459 ? 8.664 -38.625 -27.609 1 79.31 459 ALA A N 1
ATOM 3390 C CA . ALA A 1 459 ? 9.875 -39.375 -27.281 1 79.31 459 ALA A CA 1
ATOM 3391 C C . ALA A 1 459 ? 9.734 -40.094 -25.953 1 79.31 459 ALA A C 1
ATOM 3393 O O . ALA A 1 459 ? 10.391 -39.719 -24.969 1 79.31 459 ALA A O 1
ATOM 3394 N N . ARG A 1 460 ? 8.789 -41.094 -25.75 1 76.06 460 ARG A N 1
ATOM 3395 C CA . ARG A 1 460 ? 8.68 -41.875 -24.516 1 76.06 460 ARG A CA 1
ATOM 3396 C C . ARG A 1 460 ? 8.336 -43.312 -24.797 1 76.06 460 ARG A C 1
ATOM 3398 O O . ARG A 1 460 ? 7.809 -43.656 -25.859 1 76.06 460 ARG A O 1
ATOM 3405 N N . ALA A 1 461 ? 8.695 -44.125 -23.672 1 77.44 461 ALA A N 1
ATOM 3406 C CA . ALA A 1 461 ? 8.352 -45.531 -23.75 1 77.44 461 ALA A CA 1
ATOM 3407 C C . ALA A 1 461 ? 6.871 -45.781 -23.453 1 77.44 461 ALA A C 1
ATOM 3409 O O . ALA A 1 461 ? 6.273 -45.031 -22.656 1 77.44 461 ALA A O 1
ATOM 3410 N N . PRO A 1 462 ? 6.242 -46.812 -24.109 1 80.69 462 PRO A N 1
ATOM 3411 C CA . PRO A 1 462 ? 4.84 -47.094 -23.828 1 80.69 462 PRO A CA 1
ATOM 3412 C C . PRO A 1 462 ? 4.621 -47.594 -22.391 1 80.69 462 PRO A C 1
ATOM 3414 O O . PRO A 1 462 ? 5.496 -48.25 -21.812 1 80.69 462 PRO A O 1
ATOM 3417 N N . GLN A 1 463 ? 3.5 -47.438 -21.859 1 79.25 463 GLN A N 1
ATOM 3418 C CA . GLN A 1 463 ? 3.096 -47.812 -20.516 1 79.25 463 GLN A CA 1
ATOM 3419 C C . GLN A 1 463 ? 2.939 -49.344 -20.422 1 79.25 463 GLN A C 1
ATOM 3421 O O . GLN A 1 463 ? 2.387 -49.969 -21.312 1 79.25 463 GLN A O 1
ATOM 3426 N N . VAL A 1 464 ? 3.48 -49.875 -19.297 1 78.69 464 VAL A N 1
ATOM 3427 C CA . VAL A 1 464 ? 3.277 -51.281 -18.969 1 78.69 464 VAL A CA 1
ATOM 3428 C C . VAL A 1 464 ? 2.627 -51.406 -17.594 1 78.69 464 VAL A C 1
ATOM 3430 O O . VAL A 1 464 ? 3.072 -50.781 -16.641 1 78.69 464 VAL A O 1
ATOM 3433 N N . ASN A 1 465 ? 1.439 -52.25 -17.594 1 86.88 465 ASN A N 1
ATOM 3434 C CA . ASN A 1 465 ? 0.776 -52.562 -16.328 1 86.88 465 ASN A CA 1
ATOM 3435 C C . ASN A 1 465 ? 1.068 -54 -15.883 1 86.88 465 ASN A C 1
ATOM 3437 O O . ASN A 1 465 ? 0.821 -54.938 -16.625 1 86.88 465 ASN A O 1
ATOM 3441 N N . LYS A 1 466 ? 1.607 -54.125 -14.727 1 84.94 466 LYS A N 1
ATOM 3442 C CA . LYS A 1 466 ? 1.766 -55.438 -14.102 1 84.94 466 LYS A CA 1
ATOM 3443 C C . LYS A 1 466 ? 0.679 -55.688 -13.062 1 84.94 466 LYS A C 1
ATOM 3445 O O . LYS A 1 466 ? 0.836 -55.312 -11.891 1 84.94 466 LYS A O 1
ATOM 3450 N N . ASP A 1 467 ? -0.385 -56.375 -13.5 1 85.56 467 ASP A N 1
ATOM 3451 C CA . ASP A 1 467 ? -1.579 -56.594 -12.688 1 85.56 467 ASP A CA 1
ATOM 3452 C C . ASP A 1 467 ? -1.259 -57.469 -11.477 1 85.56 467 ASP A C 1
ATOM 3454 O O . ASP A 1 467 ? -0.513 -58.438 -11.586 1 85.56 467 ASP A O 1
ATOM 3458 N N . GLY A 1 468 ? -1.793 -57.031 -10.312 1 78.06 468 GLY A N 1
ATOM 3459 C CA . GLY A 1 468 ? -1.671 -57.844 -9.102 1 78.06 468 GLY A CA 1
ATOM 3460 C C . GLY A 1 468 ? -0.29 -57.75 -8.477 1 78.06 468 GLY A C 1
ATOM 3461 O O . GLY A 1 468 ? -0.008 -58.469 -7.496 1 78.06 468 GLY A O 1
ATOM 3462 N N . TRP A 1 469 ? 0.512 -57.062 -9.055 1 82.19 469 TRP A N 1
ATOM 3463 C CA . TRP A 1 469 ? 1.896 -56.938 -8.609 1 82.19 469 TRP A CA 1
ATOM 3464 C C . TRP A 1 469 ? 1.961 -56.656 -7.113 1 82.19 469 TRP A C 1
ATOM 3466 O O . TRP A 1 469 ? 2.771 -57.219 -6.391 1 82.19 469 TRP A O 1
ATOM 3476 N N . LYS A 1 470 ? 1.159 -55.781 -6.598 1 83.56 470 LYS A N 1
ATOM 3477 C CA . LYS A 1 470 ? 1.173 -55.375 -5.199 1 83.56 470 LYS A CA 1
ATOM 3478 C C . LYS A 1 470 ? 0.774 -56.531 -4.277 1 83.56 470 LYS A C 1
ATOM 3480 O O . LYS A 1 470 ? 1.28 -56.625 -3.158 1 83.56 470 LYS A O 1
ATOM 3485 N N . LEU A 1 471 ? -0.18 -57.312 -4.723 1 80.81 471 LEU A N 1
ATOM 3486 C CA . LEU A 1 471 ? -0.604 -58.469 -3.941 1 80.81 471 LEU A CA 1
ATOM 3487 C C . LEU A 1 471 ? 0.538 -59.469 -3.785 1 80.81 471 LEU A C 1
ATOM 3489 O O . LEU A 1 471 ? 0.691 -60.094 -2.727 1 80.81 471 LEU A O 1
ATOM 3493 N N . LYS A 1 472 ? 1.322 -59.594 -4.812 1 80.75 472 LYS A N 1
ATOM 3494 C CA . LYS A 1 472 ? 2.434 -60.531 -4.797 1 80.75 472 LYS A CA 1
ATOM 3495 C C . LYS A 1 472 ? 3.559 -60.062 -3.889 1 80.75 472 LYS A C 1
ATOM 3497 O O . LYS A 1 472 ? 4.266 -60.875 -3.281 1 80.75 472 LYS A O 1
ATOM 3502 N N . GLN A 1 473 ? 3.826 -58.781 -3.797 1 72.81 473 GLN A N 1
ATOM 3503 C CA . GLN A 1 473 ? 4.891 -58.219 -2.969 1 72.81 473 GLN A CA 1
ATOM 3504 C C . GLN A 1 473 ? 4.566 -58.375 -1.485 1 72.81 473 GLN A C 1
ATOM 3506 O O . GLN A 1 473 ? 5.469 -58.5 -0.656 1 72.81 473 GLN A O 1
ATOM 3511 N N . ARG A 1 474 ? 3.34 -58.375 -1.039 1 61.75 474 ARG A N 1
ATOM 3512 C CA . ARG A 1 474 ? 2.941 -58.562 0.35 1 61.75 474 ARG A CA 1
ATOM 3513 C C . ARG A 1 474 ? 3.209 -60 0.795 1 61.75 474 ARG A C 1
ATOM 3515 O O . ARG A 1 474 ? 3.533 -60.25 1.959 1 61.75 474 ARG A O 1
ATOM 3522 N N . ASP A 1 475 ? 2.959 -60.875 -0.086 1 54.97 475 ASP A N 1
ATOM 3523 C CA . ASP A 1 475 ? 3.191 -62.281 0.255 1 54.97 475 ASP A CA 1
ATOM 3524 C C . ASP A 1 475 ? 4.688 -62.594 0.349 1 54.97 475 ASP A C 1
ATOM 3526 O O . ASP A 1 475 ? 5.086 -63.594 0.93 1 54.97 475 ASP A O 1
ATOM 3530 N N . GLN A 1 476 ? 5.504 -61.719 -0.066 1 45.22 476 GLN A N 1
ATOM 3531 C CA . GLN A 1 476 ? 6.93 -61.969 0.102 1 45.22 476 GLN A CA 1
ATOM 3532 C C . GLN A 1 476 ? 7.477 -61.25 1.336 1 45.22 476 GLN A C 1
ATOM 3534 O O . GLN A 1 476 ? 7.031 -60.156 1.674 1 45.22 476 GLN A O 1
ATOM 3539 N N . MET B 1 1 ? -44.344 3.957 14.352 1 41.84 1 MET B N 1
ATOM 3540 C CA . MET B 1 1 ? -43.344 4.547 13.484 1 41.84 1 MET B CA 1
ATOM 3541 C C . MET B 1 1 ? -42.312 5.348 14.289 1 41.84 1 MET B C 1
ATOM 3543 O O . MET B 1 1 ? -42.688 6.074 15.211 1 41.84 1 MET B O 1
ATOM 3547 N N . GLY B 1 2 ? -41.125 4.984 14.305 1 59.84 2 GLY B N 1
ATOM 3548 C CA . GLY B 1 2 ? -40.156 5.562 15.25 1 59.84 2 GLY B CA 1
ATOM 3549 C C . GLY B 1 2 ? -40.094 7.074 15.148 1 59.84 2 GLY B C 1
ATOM 3550 O O . GLY B 1 2 ? -40.438 7.656 14.125 1 59.84 2 GLY B O 1
ATOM 3551 N N . ASP B 1 3 ? -39.844 7.859 16.234 1 86.62 3 ASP B N 1
ATOM 3552 C CA . ASP B 1 3 ? -39.906 9.305 16.422 1 86.62 3 ASP B CA 1
ATOM 3553 C C . ASP B 1 3 ? -38.625 9.992 15.984 1 86.62 3 ASP B C 1
ATOM 3555 O O . ASP B 1 3 ? -38.438 11.188 16.219 1 86.62 3 ASP B O 1
ATOM 3559 N N . LEU B 1 4 ? -37.781 9.109 15.172 1 96.06 4 LEU B N 1
ATOM 3560 C CA . LEU B 1 4 ? -36.5 9.695 14.797 1 96.06 4 LEU B CA 1
ATOM 3561 C C . LEU B 1 4 ? -36.156 9.328 13.359 1 96.06 4 LEU B C 1
ATOM 3563 O O . LEU B 1 4 ? -36.219 8.164 12.977 1 96.06 4 LEU B O 1
ATOM 3567 N N . ALA B 1 5 ? -35.875 10.266 12.5 1 97.25 5 ALA B N 1
ATOM 3568 C CA . ALA B 1 5 ? -35.375 10.078 11.141 1 97.25 5 ALA B CA 1
ATOM 3569 C C . ALA B 1 5 ? -34 10.711 10.953 1 97.25 5 ALA B C 1
ATOM 3571 O O . ALA B 1 5 ? -33.531 11.469 11.805 1 97.25 5 ALA B O 1
ATOM 3572 N N . ALA B 1 6 ? -33.344 10.312 9.859 1 97.94 6 ALA B N 1
ATOM 3573 C CA . ALA B 1 6 ? -32.031 10.891 9.578 1 97.94 6 ALA B CA 1
ATOM 3574 C C . ALA B 1 6 ? -31.922 11.305 8.117 1 97.94 6 ALA B C 1
ATOM 3576 O O . ALA B 1 6 ? -32.406 10.609 7.227 1 97.94 6 ALA B O 1
ATOM 3577 N N . ILE B 1 7 ? -31.359 12.461 7.875 1 98.12 7 ILE B N 1
ATOM 3578 C CA . ILE B 1 7 ? -30.953 12.922 6.551 1 98.12 7 ILE B CA 1
ATOM 3579 C C . ILE B 1 7 ? -29.422 12.914 6.461 1 98.12 7 ILE B C 1
ATOM 3581 O O . ILE B 1 7 ? -28.75 13.555 7.27 1 98.12 7 ILE B O 1
ATOM 3585 N N . ILE B 1 8 ? -28.891 12.156 5.52 1 98.19 8 ILE B N 1
ATOM 3586 C CA . ILE B 1 8 ? -27.453 12.086 5.312 1 98.19 8 ILE B CA 1
ATOM 3587 C C . ILE B 1 8 ? -27.078 12.805 4.016 1 98.19 8 ILE B C 1
ATOM 3589 O O . ILE B 1 8 ? -27.5 12.398 2.932 1 98.19 8 ILE B O 1
ATOM 3593 N N . LEU B 1 9 ? -26.281 13.844 4.152 1 97.12 9 LEU B N 1
ATOM 3594 C CA . LEU B 1 9 ? -25.875 14.656 3.008 1 97.12 9 LEU B CA 1
ATOM 3595 C C . LEU B 1 9 ? -24.719 14 2.264 1 97.12 9 LEU B C 1
ATOM 3597 O O . LEU B 1 9 ? -23.609 13.898 2.797 1 97.12 9 LEU B O 1
ATOM 3601 N N . ALA B 1 10 ? -24.938 13.555 1.01 1 95.44 10 ALA B N 1
ATOM 3602 C CA . ALA B 1 10 ? -23.922 12.828 0.243 1 95.44 10 ALA B CA 1
ATOM 3603 C C . ALA B 1 10 ? -23.906 13.281 -1.215 1 95.44 10 ALA B C 1
ATOM 3605 O O . ALA B 1 10 ? -23.656 12.477 -2.117 1 95.44 10 ALA B O 1
ATOM 3606 N N . ALA B 1 11 ? -24.141 14.555 -1.465 1 91.38 11 ALA B N 1
ATOM 3607 C CA . ALA B 1 11 ? -24.328 15 -2.844 1 91.38 11 ALA B CA 1
ATOM 3608 C C . ALA B 1 11 ? -23.094 15.734 -3.348 1 91.38 11 ALA B C 1
ATOM 3610 O O . ALA B 1 11 ? -22.938 15.969 -4.551 1 91.38 11 ALA B O 1
ATOM 3611 N N . GLY B 1 12 ? -22.172 16.047 -2.514 1 85.88 12 GLY B N 1
ATOM 3612 C CA . GLY B 1 12 ? -21.031 16.875 -2.914 1 85.88 12 GLY B CA 1
ATOM 3613 C C . GLY B 1 12 ? -20.109 16.172 -3.877 1 85.88 12 GLY B C 1
ATOM 3614 O O . GLY B 1 12 ? -19.875 14.961 -3.756 1 85.88 12 GLY B O 1
ATOM 3615 N N . LYS B 1 13 ? -19.516 16.906 -4.883 1 83.94 13 LYS B N 1
ATOM 3616 C CA . LYS B 1 13 ? -18.625 16.359 -5.902 1 83.94 13 LYS B CA 1
ATOM 3617 C C . LYS B 1 13 ? -17.266 15.977 -5.301 1 83.94 13 LYS B C 1
ATOM 3619 O O . LYS B 1 13 ? -16.688 14.961 -5.684 1 83.94 13 LYS B O 1
ATOM 3624 N N . GLY B 1 14 ? -16.828 16.766 -4.344 1 90.06 14 GLY B N 1
ATOM 3625 C CA . GLY B 1 14 ? -15.555 16.469 -3.707 1 90.06 14 GLY B CA 1
ATOM 3626 C C . GLY B 1 14 ? -14.367 16.688 -4.625 1 90.06 14 GLY B C 1
ATOM 3627 O O . GLY B 1 14 ? -13.5 15.812 -4.746 1 90.06 14 GLY B O 1
ATOM 3628 N N . THR B 1 15 ? -14.18 17.828 -5.266 1 90.81 15 THR B N 1
ATOM 3629 C CA . THR B 1 15 ? -13.188 18.125 -6.285 1 90.81 15 THR B CA 1
ATOM 3630 C C . THR B 1 15 ? -11.773 18.047 -5.703 1 90.81 15 THR B C 1
ATOM 3632 O O . THR B 1 15 ? -10.828 17.672 -6.406 1 90.81 15 THR B O 1
ATOM 3635 N N . ARG B 1 16 ? -11.594 18.281 -4.441 1 92.5 16 ARG B N 1
ATOM 3636 C CA . ARG B 1 16 ? -10.281 18.281 -3.805 1 92.5 16 ARG B CA 1
ATOM 3637 C C . ARG B 1 16 ? -9.75 16.875 -3.646 1 92.5 16 ARG B C 1
ATOM 3639 O O . ARG B 1 16 ? -8.562 16.672 -3.377 1 92.5 16 ARG B O 1
ATOM 3646 N N . MET B 1 17 ? -10.594 15.922 -3.76 1 95.69 17 MET B N 1
ATOM 3647 C CA . MET B 1 17 ? -10.164 14.523 -3.734 1 95.69 17 MET B CA 1
ATOM 3648 C C . MET B 1 17 ? -9.352 14.18 -4.98 1 95.69 17 MET B C 1
ATOM 3650 O O . MET B 1 17 ? -8.594 13.211 -4.984 1 95.69 17 MET B O 1
ATOM 3654 N N . LYS B 1 18 ? -9.578 14.977 -6.109 1 96.69 18 LYS B N 1
ATOM 3655 C CA . LYS B 1 18 ? -8.93 14.727 -7.395 1 96.69 18 LYS B CA 1
ATOM 3656 C C . LYS B 1 18 ? -9.125 13.281 -7.836 1 96.69 18 LYS B C 1
ATOM 3658 O O . LYS B 1 18 ? -8.156 12.578 -8.125 1 96.69 18 LYS B O 1
ATOM 3663 N N . SER B 1 19 ? -10.336 12.914 -7.938 1 96.69 19 SER B N 1
ATOM 3664 C CA . SER B 1 19 ? -10.672 11.523 -8.211 1 96.69 19 SER B CA 1
ATOM 3665 C C . SER B 1 19 ? -11.859 11.414 -9.156 1 96.69 19 SER B C 1
ATOM 3667 O O . SER B 1 19 ? -12.68 12.336 -9.242 1 96.69 19 SER B O 1
ATOM 3669 N N . ASP B 1 20 ? -11.852 10.305 -9.828 1 94.81 20 ASP B N 1
ATOM 3670 C CA . ASP B 1 20 ? -13.039 9.961 -10.609 1 94.81 20 ASP B CA 1
ATOM 3671 C C . ASP B 1 20 ? -14.125 9.352 -9.719 1 94.81 20 ASP B C 1
ATOM 3673 O O . ASP B 1 20 ? -15.281 9.273 -10.117 1 94.81 20 ASP B O 1
ATOM 3677 N N . LEU B 1 21 ? -13.828 8.977 -8.602 1 95.12 21 LEU B N 1
ATOM 3678 C CA . LEU B 1 21 ? -14.766 8.422 -7.625 1 95.12 21 LEU B CA 1
ATOM 3679 C C . LEU B 1 21 ? -15.328 9.516 -6.723 1 95.12 21 LEU B C 1
ATOM 3681 O O . LEU B 1 21 ? -14.578 10.352 -6.211 1 95.12 21 LEU B O 1
ATOM 3685 N N . VAL B 1 22 ? -16.641 9.5 -6.547 1 95.38 22 VAL B N 1
ATOM 3686 C CA . VAL B 1 22 ? -17.266 10.508 -5.691 1 95.38 22 VAL B CA 1
ATOM 3687 C C . VAL B 1 22 ? -16.703 10.406 -4.277 1 95.38 22 VAL B C 1
ATOM 3689 O O . VAL B 1 22 ? -16.453 9.305 -3.775 1 95.38 22 VAL B O 1
ATOM 3692 N N . LYS B 1 23 ? -16.625 11.508 -3.609 1 95.75 23 LYS B N 1
ATOM 3693 C CA . LYS B 1 23 ? -15.922 11.656 -2.342 1 95.75 23 LYS B CA 1
ATOM 3694 C C . LYS B 1 23 ? -16.438 10.664 -1.303 1 95.75 23 LYS B C 1
ATOM 3696 O O . LYS B 1 23 ? -15.648 9.922 -0.706 1 95.75 23 LYS B O 1
ATOM 3701 N N . VAL B 1 24 ? -17.703 10.523 -1.147 1 97.19 24 VAL B N 1
ATOM 3702 C CA . VAL B 1 24 ? -18.297 9.805 -0.029 1 97.19 24 VAL B CA 1
ATOM 3703 C C . VAL B 1 24 ? -18.188 8.305 -0.271 1 97.19 24 VAL B C 1
ATOM 3705 O O . VAL B 1 24 ? -18.438 7.504 0.637 1 97.19 24 VAL B O 1
ATOM 3708 N N . MET B 1 25 ? -17.75 7.918 -1.497 1 97.19 25 MET B N 1
ATOM 3709 C CA . MET B 1 25 ? -17.641 6.496 -1.812 1 97.19 25 MET B CA 1
ATOM 3710 C C . MET B 1 25 ? -16.219 6.008 -1.632 1 97.19 25 MET B C 1
ATOM 3712 O O . MET B 1 25 ? -15.938 4.816 -1.774 1 97.19 25 MET B O 1
ATOM 3716 N N . HIS B 1 26 ? -15.289 6.902 -1.382 1 97.75 26 HIS B N 1
ATOM 3717 C CA . HIS B 1 26 ? -13.93 6.457 -1.105 1 97.75 26 HIS B CA 1
ATOM 3718 C C . HIS B 1 26 ? -13.898 5.488 0.073 1 97.75 26 HIS B C 1
ATOM 3720 O O . HIS B 1 26 ? -14.594 5.695 1.071 1 97.75 26 HIS B O 1
ATOM 3726 N N . PRO B 1 27 ? -13.148 4.473 -0.064 1 96.75 27 PRO B N 1
ATOM 3727 C CA . PRO B 1 27 ? -13.117 3.436 0.972 1 96.75 27 PRO B CA 1
ATOM 3728 C C . PRO B 1 27 ? -12.391 3.889 2.238 1 96.75 27 PRO B C 1
ATOM 3730 O O . PRO B 1 27 ? -11.375 4.578 2.156 1 96.75 27 PRO B O 1
ATOM 3733 N N . LEU B 1 28 ? -12.93 3.52 3.35 1 97.19 28 LEU B N 1
ATOM 3734 C CA . LEU B 1 28 ? -12.383 3.752 4.684 1 97.19 28 LEU B CA 1
ATOM 3735 C C . LEU B 1 28 ? -12.539 2.512 5.555 1 97.19 28 LEU B C 1
ATOM 3737 O O . LEU B 1 28 ? -13.648 2.182 5.98 1 97.19 28 LEU B O 1
ATOM 3741 N N . ALA B 1 29 ? -11.414 1.821 5.816 1 96.62 29 ALA B N 1
ATOM 3742 C CA . ALA B 1 29 ? -11.367 0.608 6.633 1 96.62 29 ALA B CA 1
ATOM 3743 C C . ALA B 1 29 ? -12.406 -0.406 6.156 1 96.62 29 ALA B C 1
ATOM 3745 O O . ALA B 1 29 ? -13.195 -0.917 6.953 1 96.62 29 ALA B O 1
ATOM 3746 N N . GLY B 1 30 ? -12.477 -0.571 4.902 1 95.38 30 GLY B N 1
ATOM 3747 C CA . GLY B 1 30 ? -13.234 -1.679 4.344 1 95.38 30 GLY B CA 1
ATOM 3748 C C . GLY B 1 30 ? -14.633 -1.284 3.912 1 95.38 30 GLY B C 1
ATOM 3749 O O . GLY B 1 30 ? -15.383 -2.107 3.375 1 95.38 30 GLY B O 1
ATOM 3750 N N . ALA B 1 31 ? -15.062 -0.08 4.113 1 96 31 ALA B N 1
ATOM 3751 C CA . ALA B 1 31 ? -16.391 0.391 3.719 1 96 31 ALA B CA 1
ATOM 3752 C C . ALA B 1 31 ? -16.312 1.802 3.141 1 96 31 ALA B C 1
ATOM 3754 O O . ALA B 1 31 ? -15.422 2.576 3.482 1 96 31 ALA B O 1
ATOM 3755 N N . PRO B 1 32 ? -17.297 2.102 2.277 1 97.06 32 PRO B N 1
ATOM 3756 C CA . PRO B 1 32 ? -17.344 3.49 1.813 1 97.06 32 PRO B CA 1
ATOM 3757 C C . PRO B 1 32 ? -17.562 4.484 2.951 1 97.06 32 PRO B C 1
ATOM 3759 O O . PRO B 1 32 ? -18.266 4.184 3.91 1 97.06 32 PRO B O 1
ATOM 3762 N N . MET B 1 33 ? -17.031 5.664 2.814 1 97.62 33 MET B N 1
ATOM 3763 C CA . MET B 1 33 ? -17.094 6.711 3.834 1 97.62 33 MET B CA 1
ATOM 3764 C C . MET B 1 33 ? -18.531 6.945 4.281 1 97.62 33 MET B C 1
ATOM 3766 O O . MET B 1 33 ? -18.812 7.012 5.477 1 97.62 33 MET B O 1
ATOM 3770 N N . VAL B 1 34 ? -19.469 6.957 3.383 1 97.56 34 VAL B N 1
ATOM 3771 C CA . VAL B 1 34 ? -20.859 7.32 3.658 1 97.56 34 VAL B CA 1
ATOM 3772 C C . VAL B 1 34 ? -21.531 6.199 4.445 1 97.56 34 VAL B C 1
ATOM 3774 O O . VAL B 1 34 ? -22.547 6.43 5.125 1 97.56 34 VAL B O 1
ATOM 3777 N N . ALA B 1 35 ? -21.031 5.031 4.395 1 96.81 35 ALA B N 1
ATOM 3778 C CA . ALA B 1 35 ? -21.609 3.906 5.113 1 96.81 35 ALA B CA 1
ATOM 3779 C C . ALA B 1 35 ? -21.484 4.09 6.621 1 96.81 35 ALA B C 1
ATOM 3781 O O . ALA B 1 35 ? -22.281 3.553 7.395 1 96.81 35 ALA B O 1
ATOM 3782 N N . TRP B 1 36 ? -20.531 4.871 7.043 1 97.81 36 TRP B N 1
ATOM 3783 C CA . TRP B 1 36 ? -20.219 5.035 8.461 1 97.81 36 TRP B CA 1
ATOM 3784 C C . TRP B 1 36 ? -21.297 5.879 9.148 1 97.81 36 TRP B C 1
ATOM 3786 O O . TRP B 1 36 ? -21.906 5.434 10.117 1 97.81 36 TRP B O 1
ATOM 3796 N N . PRO B 1 37 ? -21.578 7.062 8.672 1 97.81 37 PRO B N 1
ATOM 3797 C CA . PRO B 1 37 ? -22.656 7.816 9.305 1 97.81 37 PRO B CA 1
ATOM 3798 C C . PRO B 1 37 ? -24.016 7.129 9.172 1 97.81 37 PRO B C 1
ATOM 3800 O O . PRO B 1 37 ? -24.875 7.262 10.055 1 97.81 37 PRO B O 1
ATOM 3803 N N . VAL B 1 38 ? -24.25 6.41 8.094 1 97 38 VAL B N 1
ATOM 3804 C CA . VAL B 1 38 ? -25.484 5.656 7.93 1 97 38 VAL B CA 1
ATOM 3805 C C . VAL B 1 38 ? -25.625 4.645 9.062 1 97 38 VAL B C 1
ATOM 3807 O O . VAL B 1 38 ? -26.672 4.562 9.703 1 97 38 VAL B O 1
ATOM 3810 N N . GLU B 1 39 ? -24.578 3.963 9.305 1 95.81 39 GLU B N 1
ATOM 3811 C CA . GLU B 1 39 ? -24.594 2.957 10.359 1 95.81 39 GLU B CA 1
ATOM 3812 C C . GLU B 1 39 ? -24.734 3.605 11.734 1 95.81 39 GLU B C 1
ATOM 3814 O O . GLU B 1 39 ? -25.438 3.082 12.609 1 95.81 39 GLU B O 1
ATOM 3819 N N . ALA B 1 40 ? -24.078 4.699 11.961 1 97.31 40 ALA B N 1
ATOM 3820 C CA . ALA B 1 40 ? -24.203 5.426 13.227 1 97.31 40 ALA B CA 1
ATOM 3821 C C . ALA B 1 40 ? -25.641 5.859 13.477 1 97.31 40 ALA B C 1
ATOM 3823 O O . ALA B 1 40 ? -26.141 5.73 14.586 1 97.31 40 ALA B O 1
ATOM 3824 N N . ALA B 1 41 ? -26.281 6.367 12.461 1 97.06 41 ALA B N 1
ATOM 3825 C CA . ALA B 1 41 ? -27.672 6.781 12.555 1 97.06 41 ALA B CA 1
ATOM 3826 C C . ALA B 1 41 ? -28.578 5.594 12.898 1 97.06 41 ALA B C 1
ATOM 3828 O O . ALA B 1 41 ? -29.469 5.703 13.75 1 97.06 41 ALA B O 1
ATOM 3829 N N . ARG B 1 42 ? -28.328 4.496 12.211 1 95.81 42 ARG B N 1
ATOM 3830 C CA . ARG B 1 42 ? -29.094 3.285 12.477 1 95.81 42 ARG B CA 1
ATOM 3831 C C . ARG B 1 42 ? -28.969 2.855 13.93 1 95.81 42 ARG B C 1
ATOM 3833 O O . ARG B 1 42 ? -29.969 2.588 14.594 1 95.81 42 ARG B O 1
ATOM 3840 N N . GLN B 1 43 ? -27.812 2.877 14.43 1 95.88 43 GLN B N 1
ATOM 3841 C CA . GLN B 1 43 ? -27.547 2.447 15.797 1 95.88 43 GLN B CA 1
ATOM 3842 C C . GLN B 1 43 ? -28.094 3.449 16.812 1 95.88 43 GLN B C 1
ATOM 3844 O O . GLN B 1 43 ? -28.328 3.104 17.969 1 95.88 43 GLN B O 1
ATOM 3849 N N . ALA B 1 44 ? -28.203 4.656 16.344 1 96.56 44 ALA B N 1
ATOM 3850 C CA . ALA B 1 44 ? -28.766 5.691 17.203 1 96.56 44 ALA B CA 1
ATOM 3851 C C . ALA B 1 44 ? -30.281 5.562 17.312 1 96.56 44 ALA B C 1
ATOM 3853 O O . ALA B 1 44 ? -30.906 6.254 18.125 1 96.56 44 ALA B O 1
ATOM 3854 N N . GLY B 1 45 ? -30.906 4.727 16.469 1 94.12 45 GLY B N 1
ATOM 3855 C CA . GLY B 1 45 ? -32.312 4.43 16.625 1 94.12 45 GLY B CA 1
ATOM 3856 C C . GLY B 1 45 ? -33.188 5.023 15.531 1 94.12 45 GLY B C 1
ATOM 3857 O O . GLY B 1 45 ? -34.406 5.098 15.672 1 94.12 45 GLY B O 1
ATOM 3858 N N . THR B 1 46 ? -32.625 5.391 14.453 1 94.62 46 THR B N 1
ATOM 3859 C CA . THR B 1 46 ? -33.406 5.977 13.367 1 94.62 46 THR B CA 1
ATOM 3860 C C . THR B 1 46 ? -34.219 4.91 12.664 1 94.62 46 THR B C 1
ATOM 3862 O O . THR B 1 46 ? -33.781 3.785 12.461 1 94.62 46 THR B O 1
ATOM 3865 N N . SER B 1 47 ? -35.469 5.273 12.367 1 90.62 47 SER B N 1
ATOM 3866 C CA . SER B 1 47 ? -36.406 4.348 11.711 1 90.62 47 SER B CA 1
ATOM 3867 C C . SER B 1 47 ? -36.438 4.59 10.211 1 90.62 47 SER B C 1
ATOM 3869 O O . SER B 1 47 ? -36.812 3.699 9.445 1 90.62 47 SER B O 1
ATOM 3871 N N . ARG B 1 48 ? -36.125 5.77 9.758 1 93.38 48 ARG B N 1
ATOM 3872 C CA . ARG B 1 48 ? -36.125 6.18 8.359 1 93.38 48 ARG B CA 1
ATOM 3873 C C . ARG B 1 48 ? -34.875 7.02 8.055 1 93.38 48 ARG B C 1
ATOM 3875 O O . ARG B 1 48 ? -34.531 7.922 8.82 1 93.38 48 ARG B O 1
ATOM 3882 N N . MET B 1 49 ? -34.25 6.684 6.984 1 96.25 49 MET B N 1
ATOM 3883 C CA . MET B 1 49 ? -33.062 7.449 6.578 1 96.25 49 MET B CA 1
ATOM 3884 C C . MET B 1 49 ? -33.188 7.883 5.117 1 96.25 49 MET B C 1
ATOM 3886 O O . MET B 1 49 ? -33.656 7.117 4.277 1 96.25 49 MET B O 1
ATOM 3890 N N . VAL B 1 50 ? -32.812 9.086 4.871 1 97.19 50 VAL B N 1
ATOM 3891 C CA . VAL B 1 50 ? -32.781 9.609 3.51 1 97.19 50 VAL B CA 1
ATOM 3892 C C . VAL B 1 50 ? -31.359 10.031 3.146 1 97.19 50 VAL B C 1
ATOM 3894 O O . VAL B 1 50 ? -30.766 10.883 3.811 1 97.19 50 VAL B O 1
ATOM 3897 N N . LEU B 1 51 ? -30.828 9.414 2.15 1 97.31 51 LEU B N 1
ATOM 3898 C CA . LEU B 1 51 ? -29.531 9.812 1.602 1 97.31 51 LEU B CA 1
ATOM 3899 C C . LEU B 1 51 ? -29.719 10.805 0.458 1 97.31 51 LEU B C 1
ATOM 3901 O O . LEU B 1 51 ? -30.359 10.492 -0.544 1 97.31 51 LEU B O 1
ATOM 3905 N N . VAL B 1 52 ? -29.188 11.984 0.665 1 97.44 52 VAL B N 1
ATOM 3906 C CA . VAL B 1 52 ? -29.219 12.969 -0.406 1 97.44 52 VAL B CA 1
ATOM 3907 C C . VAL B 1 52 ? -28.031 12.773 -1.337 1 97.44 52 VAL B C 1
ATOM 3909 O O . VAL B 1 52 ? -26.875 12.984 -0.938 1 97.44 52 VAL B O 1
ATOM 3912 N N . VAL B 1 53 ? -28.328 12.391 -2.584 1 96.25 53 VAL B N 1
ATOM 3913 C CA . VAL B 1 53 ? -27.266 12.047 -3.521 1 96.25 53 VAL B CA 1
ATOM 3914 C C . VAL B 1 53 ? -27.281 13.023 -4.699 1 96.25 53 VAL B C 1
ATOM 3916 O O . VAL B 1 53 ? -28.281 13.695 -4.945 1 96.25 53 VAL B O 1
ATOM 3919 N N . GLY B 1 54 ? -26.156 13.195 -5.336 1 93.94 54 GLY B N 1
ATOM 3920 C CA . GLY B 1 54 ? -25.984 14.023 -6.516 1 93.94 54 GLY B CA 1
ATOM 3921 C C . GLY B 1 54 ? -25.062 13.391 -7.551 1 93.94 54 GLY B C 1
ATOM 3922 O O . GLY B 1 54 ? -25.469 12.453 -8.242 1 93.94 54 GLY B O 1
ATOM 3923 N N . HIS B 1 55 ? -23.797 13.867 -7.535 1 88.69 55 HIS B N 1
ATOM 3924 C CA . HIS B 1 55 ? -22.797 13.312 -8.445 1 88.69 55 HIS B CA 1
ATOM 3925 C C . HIS B 1 55 ? -22.625 11.812 -8.219 1 88.69 55 HIS B C 1
ATOM 3927 O O . HIS B 1 55 ? -22.453 11.375 -7.082 1 88.69 55 HIS B O 1
ATOM 3933 N N . GLN B 1 56 ? -22.75 10.992 -9.336 1 92.19 56 GLN B N 1
ATOM 3934 C CA . GLN B 1 56 ? -22.609 9.539 -9.297 1 92.19 56 GLN B CA 1
ATOM 3935 C C . GLN B 1 56 ? -23.625 8.906 -8.352 1 92.19 56 GLN B C 1
ATOM 3937 O O . GLN B 1 56 ? -23.281 8.016 -7.566 1 92.19 56 GLN B O 1
ATOM 3942 N N . ALA B 1 57 ? -24.781 9.375 -8.367 1 93.94 57 ALA B N 1
ATOM 3943 C CA . ALA B 1 57 ? -25.891 8.906 -7.523 1 93.94 57 ALA B CA 1
ATOM 3944 C C . ALA B 1 57 ? -26.078 7.398 -7.672 1 93.94 57 ALA B C 1
ATOM 3946 O O . ALA B 1 57 ? -26.375 6.703 -6.695 1 93.94 57 ALA B O 1
ATOM 3947 N N . ASP B 1 58 ? -25.875 6.898 -8.828 1 94.38 58 ASP B N 1
ATOM 3948 C CA . ASP B 1 58 ? -26.109 5.48 -9.102 1 94.38 58 ASP B CA 1
ATOM 3949 C C . ASP B 1 58 ? -25.141 4.602 -8.305 1 94.38 58 ASP B C 1
ATOM 3951 O O . ASP B 1 58 ? -25.531 3.545 -7.809 1 94.38 58 ASP B O 1
ATOM 3955 N N . THR B 1 59 ? -23.969 5.031 -8.242 1 94.31 59 THR B N 1
ATOM 3956 C CA . THR B 1 59 ? -22.969 4.293 -7.48 1 94.31 59 THR B CA 1
ATOM 3957 C C . THR B 1 59 ? -23.375 4.176 -6.016 1 94.31 59 THR B C 1
ATOM 3959 O O . THR B 1 59 ? -23.266 3.105 -5.418 1 94.31 59 THR B O 1
ATOM 3962 N N . ILE B 1 60 ? -23.859 5.215 -5.445 1 94.94 60 ILE B N 1
ATOM 3963 C CA . ILE B 1 60 ? -24.297 5.238 -4.051 1 94.94 60 ILE B CA 1
ATOM 3964 C C . ILE B 1 60 ? -25.531 4.371 -3.885 1 94.94 60 ILE B C 1
ATOM 3966 O O . ILE B 1 60 ? -25.625 3.562 -2.955 1 94.94 60 ILE B O 1
ATOM 3970 N N . ARG B 1 61 ? -26.469 4.496 -4.816 1 95 61 ARG B N 1
ATOM 3971 C CA . ARG B 1 61 ? -27.703 3.723 -4.777 1 95 61 ARG B CA 1
ATOM 3972 C C . ARG B 1 61 ? -27.406 2.227 -4.84 1 95 61 ARG B C 1
ATOM 3974 O O . ARG B 1 61 ? -28.016 1.44 -4.113 1 95 61 ARG B O 1
ATOM 3981 N N . GLU B 1 62 ? -26.5 1.873 -5.672 1 94.94 62 GLU B N 1
ATOM 3982 C CA . GLU B 1 62 ? -26.125 0.468 -5.828 1 94.94 62 GLU B CA 1
ATOM 3983 C C . GLU B 1 62 ? -25.562 -0.105 -4.531 1 94.94 62 GLU B C 1
ATOM 3985 O O . GLU B 1 62 ? -25.875 -1.24 -4.164 1 94.94 62 GLU B O 1
ATOM 3990 N N . HIS B 1 63 ? -24.75 0.668 -3.906 1 93.94 63 HIS B N 1
ATOM 3991 C CA . HIS B 1 63 ? -24.141 0.205 -2.662 1 93.94 63 HIS B CA 1
ATOM 3992 C C . HIS B 1 63 ? -25.203 -0.036 -1.59 1 93.94 63 HIS B C 1
ATOM 3994 O O . HIS B 1 63 ? -25.094 -0.984 -0.809 1 93.94 63 HIS B O 1
ATOM 4000 N N . PHE B 1 64 ? -26.203 0.774 -1.514 1 94.38 64 PHE B N 1
ATOM 4001 C CA . PHE B 1 64 ? -27.203 0.672 -0.454 1 94.38 64 PHE B CA 1
ATOM 4002 C C . PHE B 1 64 ? -28.453 -0.029 -0.958 1 94.38 64 PHE B C 1
ATOM 4004 O O . PHE B 1 64 ? -29.5 0.012 -0.305 1 94.38 64 PHE B O 1
ATOM 4011 N N . ALA B 1 65 ? -28.266 -0.643 -2.115 1 89.81 65 ALA B N 1
ATOM 4012 C CA . ALA B 1 65 ? -29.406 -1.399 -2.65 1 89.81 65 ALA B CA 1
ATOM 4013 C C . ALA B 1 65 ? -29.812 -2.516 -1.696 1 89.81 65 ALA B C 1
ATOM 4015 O O . ALA B 1 65 ? -28.969 -3.285 -1.229 1 89.81 65 ALA B O 1
ATOM 4016 N N . GLY B 1 66 ? -31 -2.539 -1.243 1 84.5 66 GLY B N 1
ATOM 4017 C CA . GLY B 1 66 ? -31.484 -3.598 -0.376 1 84.5 66 GLY B CA 1
ATOM 4018 C C . GLY B 1 66 ? -31.5 -3.213 1.091 1 84.5 66 GLY B C 1
ATOM 4019 O O . GLY B 1 66 ? -31.984 -3.967 1.933 1 84.5 66 GLY B O 1
ATOM 4020 N N . THR B 1 67 ? -30.766 -2.18 1.438 1 84.81 67 THR B N 1
ATOM 4021 C CA . THR B 1 67 ? -30.797 -1.707 2.818 1 84.81 67 THR B CA 1
ATOM 4022 C C . THR B 1 67 ? -32.156 -1.122 3.152 1 84.81 67 THR B C 1
ATOM 4024 O O . THR B 1 67 ? -32.562 -0.112 2.574 1 84.81 67 THR B O 1
ATOM 4027 N N . GLU B 1 68 ? -32.75 -1.842 4.148 1 78.75 68 GLU B N 1
ATOM 4028 C CA . GLU B 1 68 ? -34.094 -1.444 4.562 1 78.75 68 GLU B CA 1
ATOM 4029 C C . GLU B 1 68 ? -34.094 -0.101 5.285 1 78.75 68 GLU B C 1
ATOM 4031 O O . GLU B 1 68 ? -33.062 0.29 5.852 1 78.75 68 GLU B O 1
ATOM 4036 N N . GLN B 1 69 ? -34.688 0.927 4.895 1 84.75 69 GLN B N 1
ATOM 4037 C CA . GLN B 1 69 ? -34.938 2.16 5.633 1 84.75 69 GLN B CA 1
ATOM 4038 C C . GLN B 1 69 ? -34.219 3.342 4.98 1 84.75 69 GLN B C 1
ATOM 4040 O O . GLN B 1 69 ? -34.281 4.465 5.492 1 84.75 69 GLN B O 1
ATOM 4045 N N . VAL B 1 70 ? -33.5 2.906 3.891 1 92.56 70 VAL B N 1
ATOM 4046 C CA . VAL B 1 70 ? -32.75 3.992 3.254 1 92.56 70 VAL B CA 1
ATOM 4047 C C . VAL B 1 70 ? -33.469 4.438 1.985 1 92.56 70 VAL B C 1
ATOM 4049 O O . VAL B 1 70 ? -33.688 3.633 1.079 1 92.56 70 VAL B O 1
ATOM 4052 N N . ALA B 1 71 ? -33.938 5.594 1.992 1 94.62 71 ALA B N 1
ATOM 4053 C CA . ALA B 1 71 ? -34.469 6.242 0.798 1 94.62 71 ALA B CA 1
ATOM 4054 C C . ALA B 1 71 ? -33.469 7.219 0.2 1 94.62 71 ALA B C 1
ATOM 4056 O O . ALA B 1 71 ? -32.469 7.582 0.852 1 94.62 71 ALA B O 1
ATOM 4057 N N . PHE B 1 72 ? -33.719 7.562 -1.101 1 95.75 72 PHE B N 1
ATOM 4058 C CA . PHE B 1 72 ? -32.781 8.461 -1.784 1 95.75 72 PHE B CA 1
ATOM 4059 C C . PHE B 1 72 ? -33.5 9.727 -2.242 1 95.75 72 PHE B C 1
ATOM 4061 O O . PHE B 1 72 ? -34.656 9.672 -2.688 1 95.75 72 PHE B O 1
ATOM 4068 N N . ALA B 1 73 ? -32.875 10.812 -2.023 1 96.12 73 ALA B N 1
ATOM 4069 C CA . ALA B 1 73 ? -33.281 12.094 -2.588 1 96.12 73 ALA B CA 1
ATOM 4070 C C . ALA B 1 73 ? -32.219 12.672 -3.492 1 96.12 73 ALA B C 1
ATOM 4072 O O . ALA B 1 73 ? -31.031 12.641 -3.148 1 96.12 73 ALA B O 1
ATOM 4073 N N . LEU B 1 74 ? -32.625 13.172 -4.633 1 95.19 74 LEU B N 1
ATOM 4074 C CA . LEU B 1 74 ? -31.672 13.664 -5.617 1 95.19 74 LEU B CA 1
ATOM 4075 C C . LEU B 1 74 ? -31.531 15.18 -5.531 1 95.19 74 LEU B C 1
ATOM 4077 O O . LEU B 1 74 ? -32.531 15.906 -5.555 1 95.19 74 LEU B O 1
ATOM 4081 N N . GLN B 1 75 ? -30.312 15.523 -5.293 1 93.69 75 GLN B N 1
ATOM 4082 C CA . GLN B 1 75 ? -29.953 16.922 -5.477 1 93.69 75 GLN B CA 1
ATOM 4083 C C . GLN B 1 75 ? -29.25 17.141 -6.816 1 93.69 75 GLN B C 1
ATOM 4085 O O . GLN B 1 75 ? -28.031 17.031 -6.918 1 93.69 75 GLN B O 1
ATOM 4090 N N . GLU B 1 76 ? -29.906 17.562 -7.777 1 88.25 76 GLU B N 1
ATOM 4091 C CA . GLU B 1 76 ? -29.391 17.656 -9.141 1 88.25 76 GLU B CA 1
ATOM 4092 C C . GLU B 1 76 ? -28.312 18.734 -9.25 1 88.25 76 GLU B C 1
ATOM 4094 O O . GLU B 1 76 ? -27.25 18.484 -9.797 1 88.25 76 GLU B O 1
ATOM 4099 N N . GLU B 1 77 ? -28.703 19.922 -8.75 1 88.38 77 GLU B N 1
ATOM 4100 C CA . GLU B 1 77 ? -27.734 21 -8.688 1 88.38 77 GLU B CA 1
ATOM 4101 C C . GLU B 1 77 ? -27.25 21.234 -7.258 1 88.38 77 GLU B C 1
ATOM 4103 O O . GLU B 1 77 ? -28.047 21.328 -6.332 1 88.38 77 GLU B O 1
ATOM 4108 N N . GLN B 1 78 ? -25.969 21.25 -7.137 1 85.38 78 GLN B N 1
ATOM 4109 C CA . GLN B 1 78 ? -25.391 21.422 -5.809 1 85.38 78 GLN B CA 1
ATOM 4110 C C . GLN B 1 78 ? -25.438 22.891 -5.391 1 85.38 78 GLN B C 1
ATOM 4112 O O . GLN B 1 78 ? -24.422 23.594 -5.465 1 85.38 78 GLN B O 1
ATOM 4117 N N . LEU B 1 79 ? -26.531 23.281 -4.793 1 89.44 79 LEU B N 1
ATOM 4118 C CA . LEU B 1 79 ? -26.766 24.672 -4.473 1 89.44 79 LEU B CA 1
ATOM 4119 C C . LEU B 1 79 ? -26.547 24.938 -2.988 1 89.44 79 LEU B C 1
ATOM 4121 O O . LEU B 1 79 ? -27 25.953 -2.459 1 89.44 79 LEU B O 1
ATOM 4125 N N . GLY B 1 80 ? -25.984 23.938 -2.291 1 89.88 80 GLY B N 1
ATOM 4126 C CA . GLY B 1 80 ? -25.688 24.125 -0.879 1 89.88 80 GLY B CA 1
ATOM 4127 C C . GLY B 1 80 ? -26.344 23.078 0.011 1 89.88 80 GLY B C 1
ATOM 4128 O O . GLY B 1 80 ? -27.188 22.312 -0.44 1 89.88 80 GLY B O 1
ATOM 4129 N N . THR B 1 81 ? -25.969 23.156 1.262 1 91.56 81 THR B N 1
ATOM 4130 C CA . THR B 1 81 ? -26.406 22.156 2.225 1 91.56 81 THR B CA 1
ATOM 4131 C C . THR B 1 81 ? -27.875 22.359 2.58 1 91.56 81 THR B C 1
ATOM 4133 O O . THR B 1 81 ? -28.594 21.391 2.854 1 91.56 81 THR B O 1
ATOM 4136 N N . GLY B 1 82 ? -28.297 23.609 2.68 1 93.88 82 GLY B N 1
ATOM 4137 C CA . GLY B 1 82 ? -29.719 23.859 2.893 1 93.88 82 GLY B CA 1
ATOM 4138 C C . GLY B 1 82 ? -30.609 23.297 1.804 1 93.88 82 GLY B C 1
ATOM 4139 O O . GLY B 1 82 ? -31.641 22.703 2.092 1 93.88 82 GLY B O 1
ATOM 4140 N N . HIS B 1 83 ? -30.172 23.5 0.65 1 94 83 HIS B N 1
ATOM 4141 C CA . HIS B 1 83 ? -30.891 22.938 -0.495 1 94 83 HIS B CA 1
ATOM 4142 C C . HIS B 1 83 ? -30.891 21.406 -0.442 1 94 83 HIS B C 1
ATOM 4144 O O . HIS B 1 83 ? -31.891 20.781 -0.819 1 94 83 HIS B O 1
ATOM 4150 N N . ALA B 1 84 ? -29.828 20.859 -0.001 1 94.69 84 ALA B N 1
ATOM 4151 C CA . ALA B 1 84 ? -29.734 19.406 0.141 1 94.69 84 ALA B CA 1
ATOM 4152 C C . ALA B 1 84 ? -30.812 18.875 1.095 1 94.69 84 ALA B C 1
ATOM 4154 O O . ALA B 1 84 ? -31.531 17.938 0.769 1 94.69 84 ALA B O 1
ATOM 4155 N N . VAL B 1 85 ? -30.938 19.484 2.227 1 96.12 85 VAL B N 1
ATOM 4156 C CA . VAL B 1 85 ? -31.938 19.078 3.211 1 96.12 85 VAL B CA 1
ATOM 4157 C C . VAL B 1 85 ? -33.344 19.266 2.637 1 96.12 85 VAL B C 1
ATOM 4159 O O . VAL B 1 85 ? -34.219 18.422 2.818 1 96.12 85 VAL B O 1
ATOM 4162 N N . ALA B 1 86 ? -33.531 20.344 1.939 1 95.12 86 ALA B N 1
ATOM 4163 C CA . ALA B 1 86 ? -34.844 20.609 1.313 1 95.12 86 ALA B CA 1
ATOM 4164 C C . ALA B 1 86 ? -35.219 19.5 0.342 1 95.12 86 ALA B C 1
ATOM 4166 O O . ALA B 1 86 ? -36.375 19.141 0.221 1 95.12 86 ALA B O 1
ATOM 4167 N N . SER B 1 87 ? -34.281 19.016 -0.345 1 95.06 87 SER B N 1
ATOM 4168 C CA . SER B 1 87 ? -34.5 17.953 -1.327 1 95.06 87 SER B CA 1
ATOM 4169 C C . SER B 1 87 ? -34.969 16.688 -0.661 1 95.06 87 SER B C 1
ATOM 4171 O O . SER B 1 87 ? -35.594 15.828 -1.314 1 95.06 87 SER B O 1
ATOM 4173 N N . ALA B 1 88 ? -34.719 16.5 0.567 1 95.69 88 ALA B N 1
ATOM 4174 C CA . ALA B 1 88 ? -35.094 15.297 1.298 1 95.69 88 ALA B CA 1
ATOM 4175 C C . ALA B 1 88 ? -36.531 15.406 1.838 1 95.69 88 ALA B C 1
ATOM 4177 O O . ALA B 1 88 ? -37.062 14.43 2.352 1 95.69 88 ALA B O 1
ATOM 4178 N N . ALA B 1 89 ? -37.188 16.516 1.757 1 94.06 89 ALA B N 1
ATOM 4179 C CA . ALA B 1 89 ? -38.5 16.797 2.357 1 94.06 89 ALA B CA 1
ATOM 4180 C C . ALA B 1 89 ? -39.562 15.828 1.845 1 94.06 89 ALA B C 1
ATOM 4182 O O . ALA B 1 89 ? -40.375 15.312 2.621 1 94.06 89 ALA B O 1
ATOM 4183 N N . ALA B 1 90 ? -39.531 15.586 0.594 1 93.25 90 ALA B N 1
ATOM 4184 C CA . ALA B 1 90 ? -40.531 14.727 -0.019 1 93.25 90 ALA B CA 1
ATOM 4185 C C . ALA B 1 90 ? -40.469 13.305 0.544 1 93.25 90 ALA B C 1
ATOM 4187 O O . ALA B 1 90 ? -41.5 12.664 0.757 1 93.25 90 ALA B O 1
ATOM 4188 N N . ALA B 1 91 ? -39.25 12.82 0.748 1 93.5 91 ALA B N 1
ATOM 4189 C CA . ALA B 1 91 ? -39.062 11.461 1.241 1 93.5 91 ALA B CA 1
ATOM 4190 C C . ALA B 1 91 ? -39.5 11.32 2.689 1 93.5 91 ALA B C 1
ATOM 4192 O O . ALA B 1 91 ? -39.781 10.219 3.166 1 93.5 91 ALA B O 1
ATOM 4193 N N . LEU B 1 92 ? -39.594 12.438 3.396 1 93.94 92 LEU B N 1
ATOM 4194 C CA . LEU B 1 92 ? -40.031 12.43 4.793 1 93.94 92 LEU B CA 1
ATOM 4195 C C . LEU B 1 92 ? -41.375 13.109 4.953 1 93.94 92 LEU B C 1
ATOM 4197 O O . LEU B 1 92 ? -41.656 13.672 6.012 1 93.94 92 LEU B O 1
ATOM 4201 N N . ASP B 1 93 ? -42.062 13.031 3.936 1 90 93 ASP B N 1
ATOM 4202 C CA . ASP B 1 93 ? -43.375 13.648 3.973 1 90 93 ASP B CA 1
ATOM 4203 C C . ASP B 1 93 ? -44.25 13.023 5.066 1 90 93 ASP B C 1
ATOM 4205 O O . ASP B 1 93 ? -44.312 11.797 5.207 1 90 93 ASP B O 1
ATOM 4209 N N . GLY B 1 94 ? -44.906 13.852 5.887 1 88.25 94 GLY B N 1
ATOM 4210 C CA . GLY B 1 94 ? -45.812 13.398 6.938 1 88.25 94 GLY B CA 1
ATOM 4211 C C . GLY B 1 94 ? -45.094 13.031 8.219 1 88.25 94 GLY B C 1
ATOM 4212 O O . GLY B 1 94 ? -45.719 12.758 9.242 1 88.25 94 GLY B O 1
ATOM 4213 N N . PHE B 1 95 ? -43.812 13.086 8.172 1 91.81 95 PHE B N 1
ATOM 4214 C CA . PHE B 1 95 ? -43.062 12.766 9.367 1 91.81 95 PHE B CA 1
ATOM 4215 C C . PHE B 1 95 ? -43.125 13.906 10.383 1 91.81 95 PHE B C 1
ATOM 4217 O O . PHE B 1 95 ? -42.938 15.07 10.023 1 91.81 95 PHE B O 1
ATOM 4224 N N . THR B 1 96 ? -43.438 13.648 11.719 1 90.94 96 THR B N 1
ATOM 4225 C CA . THR B 1 96 ? -43.625 14.695 12.719 1 90.94 96 THR B CA 1
ATOM 4226 C C . THR B 1 96 ? -42.625 14.523 13.867 1 90.94 96 THR B C 1
ATOM 4228 O O . THR B 1 96 ? -42.719 15.211 14.883 1 90.94 96 THR B O 1
ATOM 4231 N N . GLY B 1 97 ? -41.688 13.742 13.797 1 94.31 97 GLY B N 1
ATOM 4232 C CA . GLY B 1 97 ? -40.719 13.508 14.867 1 94.31 97 GLY B CA 1
ATOM 4233 C C . GLY B 1 97 ? -39.469 14.352 14.727 1 94.31 97 GLY B C 1
ATOM 4234 O O . GLY B 1 97 ? -39.531 15.516 14.328 1 94.31 97 GLY B O 1
ATOM 4235 N N . ARG B 1 98 ? -38.344 13.82 15.234 1 97 98 ARG B N 1
ATOM 4236 C CA . ARG B 1 98 ? -37.031 14.477 15.188 1 97 98 ARG B CA 1
ATOM 4237 C C . ARG B 1 98 ? -36.25 14 13.992 1 97 98 ARG B C 1
ATOM 4239 O O . ARG B 1 98 ? -36.344 12.844 13.578 1 97 98 ARG B O 1
ATOM 4246 N N . VAL B 1 99 ? -35.5 14.977 13.477 1 97.94 99 VAL B N 1
ATOM 4247 C CA . VAL B 1 99 ? -34.656 14.656 12.312 1 97.94 99 VAL B CA 1
ATOM 4248 C C . VAL B 1 99 ? -33.188 14.922 12.625 1 97.94 99 VAL B C 1
ATOM 4250 O O . VAL B 1 99 ? -32.844 16.031 13.023 1 97.94 99 VAL B O 1
ATOM 4253 N N . LEU B 1 100 ? -32.406 13.875 12.508 1 98.19 100 LEU B N 1
ATOM 4254 C CA . LEU B 1 100 ? -30.969 14.031 12.531 1 98.19 100 LEU B CA 1
ATOM 4255 C C . LEU B 1 100 ? -30.438 14.422 11.156 1 98.19 100 LEU B C 1
ATOM 4257 O O . LEU B 1 100 ? -30.859 13.859 10.141 1 98.19 100 LEU B O 1
ATOM 4261 N N . ILE B 1 101 ? -29.609 15.398 11.109 1 98.44 101 ILE B N 1
ATOM 4262 C CA . ILE B 1 101 ? -28.891 15.742 9.891 1 98.44 101 ILE B CA 1
ATOM 4263 C C . ILE B 1 101 ? -27.406 15.391 10.039 1 98.44 101 ILE B C 1
ATOM 4265 O O . ILE B 1 101 ? -26.734 15.906 10.938 1 98.44 101 ILE B O 1
ATOM 4269 N N . LEU B 1 102 ? -26.938 14.5 9.195 1 98.38 102 LEU B N 1
ATOM 4270 C CA . LEU B 1 102 ? -25.562 14.039 9.227 1 98.38 102 LEU B CA 1
ATOM 4271 C C . LEU B 1 102 ? -24.859 14.344 7.91 1 98.38 102 LEU B C 1
ATOM 4273 O O . LEU B 1 102 ? -25.5 14.625 6.902 1 98.38 102 LEU B O 1
ATOM 4277 N N . CYS B 1 103 ? -23.562 14.359 7.973 1 97.19 103 CYS B N 1
ATOM 4278 C CA . CYS B 1 103 ? -22.734 14.586 6.789 1 97.19 103 CYS B CA 1
ATOM 4279 C C . CYS B 1 103 ? -22.109 13.281 6.316 1 97.19 103 CYS B C 1
ATOM 4281 O O . CYS B 1 103 ? -21.5 12.555 7.109 1 97.19 103 CYS B O 1
ATOM 4283 N N . GLY B 1 104 ? -22.219 13.023 5.027 1 97.31 104 GLY B N 1
ATOM 4284 C CA . GLY B 1 104 ? -21.672 11.805 4.465 1 97.31 104 GLY B CA 1
ATOM 4285 C C . GLY B 1 104 ? -20.156 11.75 4.512 1 97.31 104 GLY B C 1
ATOM 4286 O O . GLY B 1 104 ? -19.562 10.68 4.375 1 97.31 104 GLY B O 1
ATOM 4287 N N . ASP B 1 105 ? -19.5 12.906 4.668 1 96.69 105 ASP B N 1
ATOM 4288 C CA . ASP B 1 105 ? -18.047 12.953 4.66 1 96.69 105 ASP B CA 1
ATOM 4289 C C . ASP B 1 105 ? -17.5 13.078 6.078 1 96.69 105 ASP B C 1
ATOM 4291 O O . ASP B 1 105 ? -16.328 13.461 6.266 1 96.69 105 ASP B O 1
ATOM 4295 N N . VAL B 1 106 ? -18.281 12.852 7.125 1 97.69 106 VAL B N 1
ATOM 4296 C CA . VAL B 1 106 ? -17.875 12.789 8.523 1 97.69 106 VAL B CA 1
ATOM 4297 C C . VAL B 1 106 ? -18.062 11.367 9.055 1 97.69 106 VAL B C 1
ATOM 4299 O O . VAL B 1 106 ? -19 11.086 9.797 1 97.69 106 VAL B O 1
ATOM 4302 N N . PRO B 1 107 ? -17.141 10.523 8.758 1 98.06 107 PRO B N 1
ATOM 4303 C CA . PRO B 1 107 ? -17.359 9.086 8.961 1 98.06 107 PRO B CA 1
ATOM 4304 C C . PRO B 1 107 ? -17.156 8.664 10.414 1 98.06 107 PRO B C 1
ATOM 4306 O O . PRO B 1 107 ? -17.609 7.59 10.82 1 98.06 107 PRO B O 1
ATOM 4309 N N . LEU B 1 108 ? -16.609 9.477 11.328 1 98.19 108 LEU B N 1
ATOM 4310 C CA . LEU B 1 108 ? -16.141 8.953 12.602 1 98.19 108 LEU B CA 1
ATOM 4311 C C . LEU B 1 108 ? -17.125 9.258 13.719 1 98.19 108 LEU B C 1
ATOM 4313 O O . LEU B 1 108 ? -16.859 8.953 14.883 1 98.19 108 LEU B O 1
ATOM 4317 N N . ILE B 1 109 ? -18.281 9.828 13.375 1 98.31 109 ILE B N 1
ATOM 4318 C CA . ILE B 1 109 ? -19.297 10.133 14.375 1 98.31 109 ILE B CA 1
ATOM 4319 C C . ILE B 1 109 ? -19.75 8.844 15.062 1 98.31 109 ILE B C 1
ATOM 4321 O O . ILE B 1 109 ? -19.938 7.82 14.406 1 98.31 109 ILE B O 1
ATOM 4325 N N . ARG B 1 110 ? -19.969 8.922 16.391 1 97.5 110 ARG B N 1
ATOM 4326 C CA . ARG B 1 110 ? -20.344 7.742 17.172 1 97.5 110 ARG B CA 1
ATOM 4327 C C . ARG B 1 110 ? -21.844 7.734 17.469 1 97.5 110 ARG B C 1
ATOM 4329 O O . ARG B 1 110 ? -22.438 8.781 17.719 1 97.5 110 ARG B O 1
ATOM 4336 N N . PRO B 1 111 ? -22.391 6.539 17.469 1 97.38 111 PRO B N 1
ATOM 4337 C CA . PRO B 1 111 ? -23.812 6.438 17.828 1 97.38 111 PRO B CA 1
ATOM 4338 C C . PRO B 1 111 ? -24.109 6.98 19.219 1 97.38 111 PRO B C 1
ATOM 4340 O O . PRO B 1 111 ? -25.156 7.582 19.438 1 97.38 111 PRO B O 1
ATOM 4343 N N . GLU B 1 112 ? -23.203 6.801 20.141 1 97.25 112 GLU B N 1
ATOM 4344 C CA . GLU B 1 112 ? -23.375 7.281 21.516 1 97.25 112 GLU B CA 1
ATOM 4345 C C . GLU B 1 112 ? -23.469 8.805 21.547 1 97.25 112 GLU B C 1
ATOM 4347 O O . GLU B 1 112 ? -24.266 9.359 22.312 1 97.25 112 GLU B O 1
ATOM 4352 N N . THR B 1 113 ? -22.641 9.438 20.75 1 97.62 113 THR B N 1
ATOM 4353 C CA . THR B 1 113 ? -22.672 10.891 20.672 1 97.62 113 THR B CA 1
ATOM 4354 C C . THR B 1 113 ? -24 11.375 20.109 1 97.62 113 THR B C 1
ATOM 4356 O O . THR B 1 113 ? -24.594 12.328 20.625 1 97.62 113 THR B O 1
ATOM 4359 N N . LEU B 1 114 ? -24.484 10.719 19.094 1 98.06 114 LEU B N 1
ATOM 4360 C CA . LEU B 1 114 ? -25.766 11.062 18.5 1 98.06 114 LEU B CA 1
ATOM 4361 C C . LEU B 1 114 ? -26.906 10.883 19.5 1 98.06 114 LEU B C 1
ATOM 4363 O O . LEU B 1 114 ? -27.766 11.75 19.641 1 98.06 114 LEU B O 1
ATOM 4367 N N . ARG B 1 115 ? -26.906 9.797 20.25 1 97.75 115 ARG B N 1
ATOM 4368 C CA . ARG B 1 115 ? -27.922 9.547 21.25 1 97.75 115 ARG B CA 1
ATOM 4369 C C . ARG B 1 115 ? -27.906 10.633 22.328 1 97.75 115 ARG B C 1
ATOM 4371 O O . ARG B 1 115 ? -28.969 11.109 22.75 1 97.75 115 ARG B O 1
ATOM 4378 N N . GLY B 1 116 ? -26.703 10.945 22.719 1 97.31 116 GLY B N 1
ATOM 4379 C CA . GLY B 1 116 ? -26.594 12.031 23.688 1 97.31 116 GLY B CA 1
ATOM 4380 C C . GLY B 1 116 ? -27.188 13.336 23.188 1 97.31 116 GLY B C 1
ATOM 4381 O O . GLY B 1 116 ? -27.859 14.039 23.953 1 97.31 116 GLY B O 1
ATOM 4382 N N . MET B 1 117 ? -26.938 13.672 21.969 1 97.5 117 MET B N 1
ATOM 4383 C CA . MET B 1 117 ? -27.469 14.891 21.375 1 97.5 117 MET B CA 1
ATOM 4384 C C . MET B 1 117 ? -28.984 14.844 21.312 1 97.5 117 MET B C 1
ATOM 4386 O O . MET B 1 117 ? -29.656 15.828 21.609 1 97.5 117 MET B O 1
ATOM 4390 N N . ILE B 1 118 ? -29.531 13.727 20.922 1 97.19 118 ILE B N 1
ATOM 4391 C CA . ILE B 1 118 ? -30.984 13.531 20.812 1 97.19 118 ILE B CA 1
ATOM 4392 C C . ILE B 1 118 ? -31.625 13.695 22.188 1 97.19 118 ILE B C 1
ATOM 4394 O O . ILE B 1 118 ? -32.656 14.367 22.328 1 97.19 118 ILE B O 1
ATOM 4398 N N . ASP B 1 119 ? -31.016 13.094 23.172 1 96.88 119 ASP B N 1
ATOM 4399 C CA . ASP B 1 119 ? -31.516 13.203 24.531 1 96.88 119 ASP B CA 1
ATOM 4400 C C . ASP B 1 119 ? -31.516 14.656 25 1 96.88 119 ASP B C 1
ATOM 4402 O O . ASP B 1 119 ? -32.5 15.125 25.594 1 96.88 119 ASP B O 1
ATOM 4406 N N . ALA B 1 120 ? -30.469 15.297 24.766 1 95.62 120 ALA B N 1
ATOM 4407 C CA . ALA B 1 120 ? -30.359 16.703 25.156 1 95.62 120 ALA B CA 1
ATOM 4408 C C . ALA B 1 120 ? -31.406 17.562 24.438 1 95.62 120 ALA B C 1
ATOM 4410 O O . ALA B 1 120 ? -31.984 18.469 25.031 1 95.62 120 ALA B O 1
ATOM 4411 N N . HIS B 1 121 ? -31.531 17.312 23.219 1 96.12 121 HIS B N 1
ATOM 4412 C CA . HIS B 1 121 ? -32.562 18 22.422 1 96.12 121 HIS B CA 1
ATOM 4413 C C . HIS B 1 121 ? -33.938 17.844 23.047 1 96.12 121 HIS B C 1
ATOM 4415 O O . HIS B 1 121 ? -34.656 18.828 23.219 1 96.12 121 HIS B O 1
ATOM 4421 N N . GLY B 1 122 ? -34.281 16.688 23.375 1 94.5 122 GLY B N 1
ATOM 4422 C CA . GLY B 1 122 ? -35.562 16.406 24 1 94.5 122 GLY B CA 1
ATOM 4423 C C . GLY B 1 122 ? -35.688 17.031 25.375 1 94.5 122 GLY B C 1
ATOM 4424 O O . GLY B 1 122 ? -36.75 17.594 25.703 1 94.5 122 GLY B O 1
ATOM 4425 N N . ALA B 1 123 ? -34.688 16.969 26.125 1 95.44 123 ALA B N 1
ATOM 4426 C CA . ALA B 1 123 ? -34.688 17.453 27.5 1 95.44 123 ALA B CA 1
ATOM 4427 C C . ALA B 1 123 ? -34.875 18.969 27.547 1 95.44 123 ALA B C 1
ATOM 4429 O O . ALA B 1 123 ? -35.5 19.484 28.469 1 95.44 123 ALA B O 1
ATOM 4430 N N . THR B 1 124 ? -34.406 19.641 26.578 1 93 124 THR B N 1
ATOM 4431 C CA . THR B 1 124 ? -34.438 21.094 26.594 1 93 124 THR B CA 1
ATOM 4432 C C . THR B 1 124 ? -35.688 21.609 25.859 1 93 124 THR B C 1
ATOM 4434 O O . THR B 1 124 ? -36.031 22.797 25.984 1 93 124 THR B O 1
ATOM 4437 N N . GLY B 1 125 ? -36.25 20.75 25.125 1 93.25 125 GLY B N 1
ATOM 4438 C CA . GLY B 1 125 ? -37.375 21.188 24.297 1 93.25 125 GLY B CA 1
ATOM 4439 C C . GLY B 1 125 ? -36.938 22.094 23.156 1 93.25 125 GLY B C 1
ATOM 4440 O O . GLY B 1 125 ? -37.688 23.031 22.797 1 93.25 125 GLY B O 1
ATOM 4441 N N . ALA B 1 126 ? -35.75 21.906 22.688 1 94.38 126 ALA B N 1
ATOM 4442 C CA . ALA B 1 126 ? -35.219 22.75 21.625 1 94.38 126 ALA B CA 1
ATOM 4443 C C . ALA B 1 126 ? -35.875 22.438 20.281 1 94.38 126 ALA B C 1
ATOM 4445 O O . ALA B 1 126 ? -36.312 21.312 20.062 1 94.38 126 ALA B O 1
ATOM 4446 N N . ALA B 1 127 ? -35.938 23.5 19.484 1 95.81 127 ALA B N 1
ATOM 4447 C CA . ALA B 1 127 ? -36.344 23.297 18.094 1 95.81 127 ALA B CA 1
ATOM 4448 C C . ALA B 1 127 ? -35.188 22.812 17.234 1 95.81 127 ALA B C 1
ATOM 4450 O O . ALA B 1 127 ? -35.406 22.141 16.219 1 95.81 127 ALA B O 1
ATOM 4451 N N . LEU B 1 128 ? -34.031 23.188 17.672 1 96.69 128 LEU B N 1
ATOM 4452 C CA . LEU B 1 128 ? -32.812 22.891 16.953 1 96.69 128 LEU B CA 1
ATOM 4453 C C . LEU B 1 128 ? -31.641 22.719 17.906 1 96.69 128 LEU B C 1
ATOM 4455 O O . LEU B 1 128 ? -31.453 23.516 18.828 1 96.69 128 LEU B O 1
ATOM 4459 N N . THR B 1 129 ? -30.922 21.656 17.812 1 96.88 129 THR B N 1
ATOM 4460 C CA . THR B 1 129 ? -29.672 21.422 18.516 1 96.88 129 THR B CA 1
ATOM 4461 C C . THR B 1 129 ? -28.516 21.234 17.547 1 96.88 129 THR B C 1
ATOM 4463 O O . THR B 1 129 ? -28.625 20.453 16.594 1 96.88 129 THR B O 1
ATOM 4466 N N . VAL B 1 130 ? -27.484 22.016 17.734 1 97.25 130 VAL B N 1
ATOM 4467 C CA . VAL B 1 130 ? -26.312 21.953 16.859 1 97.25 130 VAL B CA 1
ATOM 4468 C C . VAL B 1 130 ? -25.172 21.234 17.594 1 97.25 130 VAL B C 1
ATOM 4470 O O . VAL B 1 130 ? -24.891 21.531 18.75 1 97.25 130 VAL B O 1
ATOM 4473 N N . LEU B 1 131 ? -24.562 20.281 16.891 1 97.75 131 LEU B N 1
ATOM 4474 C CA . LEU B 1 131 ? -23.359 19.656 17.422 1 97.75 131 LEU B CA 1
ATOM 4475 C C . LEU B 1 131 ? -22.141 20.562 17.219 1 97.75 131 LEU B C 1
ATOM 4477 O O . LEU B 1 131 ? -21.922 21.062 16.109 1 97.75 131 LEU B O 1
ATOM 4481 N N . THR B 1 132 ? -21.375 20.812 18.25 1 97.12 132 THR B N 1
ATOM 4482 C CA . THR B 1 132 ? -20.234 21.719 18.172 1 97.12 132 THR B CA 1
ATOM 4483 C C . THR B 1 132 ? -18.969 21.062 18.688 1 97.12 132 THR B C 1
ATOM 4485 O O . THR B 1 132 ? -19.031 20 19.312 1 97.12 132 THR B O 1
ATOM 4488 N N . THR B 1 133 ? -17.844 21.578 18.297 1 96.19 133 THR B N 1
ATOM 4489 C CA . THR B 1 133 ? -16.547 21.172 18.828 1 96.19 133 THR B CA 1
ATOM 4490 C C . THR B 1 133 ? -15.602 22.375 18.922 1 96.19 133 THR B C 1
ATOM 4492 O O . THR B 1 133 ? -15.859 23.422 18.328 1 96.19 133 THR B O 1
ATOM 4495 N N . ARG B 1 134 ? -14.586 22.281 19.781 1 94.94 134 ARG B N 1
ATOM 4496 C CA . ARG B 1 134 ? -13.539 23.297 19.875 1 94.94 134 ARG B CA 1
ATOM 4497 C C . ARG B 1 134 ? -12.234 22.812 19.25 1 94.94 134 ARG B C 1
ATOM 4499 O O . ARG B 1 134 ? -11.766 21.719 19.562 1 94.94 134 ARG B O 1
ATOM 4506 N N . LEU B 1 135 ? -11.742 23.656 18.375 1 92.5 135 LEU B N 1
ATOM 4507 C CA . LEU B 1 135 ? -10.508 23.312 17.672 1 92.5 135 LEU B CA 1
ATOM 4508 C C . LEU B 1 135 ? -9.43 24.359 17.938 1 92.5 135 LEU B C 1
ATOM 4510 O O . LEU B 1 135 ? -9.734 25.547 18.109 1 92.5 135 LEU B O 1
ATOM 4514 N N . GLU B 1 136 ? -8.188 23.797 17.938 1 87.38 136 GLU B N 1
ATOM 4515 C CA . GLU B 1 136 ? -7.074 24.734 18.047 1 87.38 136 GLU B CA 1
ATOM 4516 C C . GLU B 1 136 ? -6.965 25.609 16.797 1 87.38 136 GLU B C 1
ATOM 4518 O O . GLU B 1 136 ? -6.766 26.828 16.906 1 87.38 136 GLU B O 1
ATOM 4523 N N . ASN B 1 137 ? -7.109 24.984 15.68 1 86.75 137 ASN B N 1
ATOM 4524 C CA . ASN B 1 137 ? -7.168 25.703 14.406 1 86.75 137 ASN B CA 1
ATOM 4525 C C . ASN B 1 137 ? -8.531 25.547 13.742 1 86.75 137 ASN B C 1
ATOM 4527 O O . ASN B 1 137 ? -8.766 24.578 13.016 1 86.75 137 ASN B O 1
ATOM 4531 N N . PRO B 1 138 ? -9.336 26.547 13.891 1 91.31 138 PRO B N 1
ATOM 4532 C CA . PRO B 1 138 ? -10.719 26.438 13.414 1 91.31 138 PRO B CA 1
ATOM 4533 C C . PRO B 1 138 ? -10.867 26.828 11.938 1 91.31 138 PRO B C 1
ATOM 4535 O O . PRO B 1 138 ? -11.977 26.844 11.414 1 91.31 138 PRO B O 1
ATOM 4538 N N . PHE B 1 139 ? -9.766 27.016 11.219 1 86.25 139 PHE B N 1
ATOM 4539 C CA . PHE B 1 139 ? -9.812 27.484 9.844 1 86.25 139 PHE B CA 1
ATOM 4540 C C . PHE B 1 139 ? -10.641 26.547 8.977 1 86.25 139 PHE B C 1
ATOM 4542 O O . PHE B 1 139 ? -10.469 25.328 9.055 1 86.25 139 PHE B O 1
ATOM 4549 N N . GLY B 1 140 ? -11.609 27.109 8.297 1 85.62 140 GLY B N 1
ATOM 4550 C CA . GLY B 1 140 ? -12.406 26.359 7.344 1 85.62 140 GLY B CA 1
ATOM 4551 C C . GLY B 1 140 ? -13.75 25.938 7.898 1 85.62 140 GLY B C 1
ATOM 4552 O O . GLY B 1 140 ? -14.609 25.438 7.16 1 85.62 140 GLY B O 1
ATOM 4553 N N . TYR B 1 141 ? -13.945 26.141 9.164 1 90.31 141 TYR B N 1
ATOM 4554 C CA . TYR B 1 141 ? -15.195 25.734 9.805 1 90.31 141 TYR B CA 1
ATOM 4555 C C . TYR B 1 141 ? -16.078 26.953 10.102 1 90.31 141 TYR B C 1
ATOM 4557 O O . TYR B 1 141 ? -15.578 28.062 10.25 1 90.31 141 TYR B O 1
ATOM 4565 N N . GLY B 1 142 ? -17.375 26.703 10.172 1 92.25 142 GLY B N 1
ATOM 4566 C CA . GLY B 1 142 ? -18.281 27.734 10.641 1 92.25 142 GLY B CA 1
ATOM 4567 C C . GLY B 1 142 ? -18.156 28.016 12.125 1 92.25 142 GLY B C 1
ATOM 4568 O O . GLY B 1 142 ? -18.109 27.078 12.93 1 92.25 142 GLY B O 1
ATOM 4569 N N . ARG B 1 143 ? -18.188 29.266 12.469 1 95.44 143 ARG B N 1
ATOM 4570 C CA . ARG B 1 143 ? -17.984 29.672 13.859 1 95.44 143 ARG B CA 1
ATOM 4571 C C . ARG B 1 143 ? -19.312 29.812 14.594 1 95.44 143 ARG B C 1
ATOM 4573 O O . ARG B 1 143 ? -20.281 30.312 14.031 1 95.44 143 ARG B O 1
ATOM 4580 N N . ILE B 1 144 ? -19.297 29.297 15.805 1 95.5 144 ILE B N 1
ATOM 4581 C CA . ILE B 1 144 ? -20.469 29.453 16.656 1 95.5 144 ILE B CA 1
ATOM 4582 C C . ILE B 1 144 ? -20.453 30.828 17.328 1 95.5 144 ILE B C 1
ATOM 4584 O O . ILE B 1 144 ? -19.5 31.156 18.047 1 95.5 144 ILE B O 1
ATOM 4588 N N . ILE B 1 145 ? -21.5 31.578 17.094 1 94 145 ILE B N 1
ATOM 4589 C CA . ILE B 1 145 ? -21.656 32.875 17.734 1 94 145 ILE B CA 1
ATOM 4590 C C . ILE B 1 145 ? -22.719 32.781 18.828 1 94 145 ILE B C 1
ATOM 4592 O O . ILE B 1 145 ? -23.875 32.438 18.531 1 94 145 ILE B O 1
ATOM 4596 N N . ARG B 1 146 ? -22.312 33.094 20.016 1 92.31 146 ARG B N 1
ATOM 4597 C CA . ARG B 1 146 ? -23.219 33 21.156 1 92.31 146 ARG B CA 1
ATOM 4598 C C . ARG B 1 146 ? -23.641 34.406 21.641 1 92.31 146 ARG B C 1
ATOM 4600 O O . ARG B 1 146 ? -22.859 35.344 21.562 1 92.31 146 ARG B O 1
ATOM 4607 N N . GLY B 1 147 ? -24.906 34.375 22.094 1 86.38 147 GLY B N 1
ATOM 4608 C CA . GLY B 1 147 ? -25.375 35.594 22.734 1 86.38 147 GLY B CA 1
ATOM 4609 C C . GLY B 1 147 ? -24.891 35.75 24.172 1 86.38 147 GLY B C 1
ATOM 4610 O O . GLY B 1 147 ? -24.172 34.906 24.688 1 86.38 147 GLY B O 1
ATOM 4611 N N . PHE B 1 148 ? -25.359 36.75 24.812 1 85.94 148 PHE B N 1
ATOM 4612 C CA . PHE B 1 148 ? -24.984 37.062 26.188 1 85.94 148 PHE B CA 1
ATOM 4613 C C . PHE B 1 148 ? -25.5 36.031 27.156 1 85.94 148 PHE B C 1
ATOM 4615 O O . PHE B 1 148 ? -24.891 35.75 28.188 1 85.94 148 PHE B O 1
ATOM 4622 N N . ASP B 1 149 ? -26.562 35.406 26.734 1 80.38 149 ASP B N 1
ATOM 4623 C CA . ASP B 1 149 ? -27.172 34.406 27.609 1 80.38 149 ASP B CA 1
ATOM 4624 C C . ASP B 1 149 ? -26.625 33.031 27.328 1 80.38 149 ASP B C 1
ATOM 4626 O O . ASP B 1 149 ? -27.078 32.031 27.906 1 80.38 149 ASP B O 1
ATOM 4630 N N . GLY B 1 150 ? -25.641 32.938 26.359 1 82.69 150 GLY B N 1
ATOM 4631 C CA . GLY B 1 150 ? -25 31.656 26.078 1 82.69 150 GLY B CA 1
ATOM 4632 C C . GLY B 1 150 ? -25.672 30.891 24.953 1 82.69 150 GLY B C 1
ATOM 4633 O O . GLY B 1 150 ? -25.125 29.875 24.484 1 82.69 150 GLY B O 1
ATOM 4634 N N . ARG B 1 151 ? -26.781 31.422 24.594 1 86.5 151 ARG B N 1
ATOM 4635 C CA . ARG B 1 151 ? -27.5 30.75 23.531 1 86.5 151 ARG B CA 1
ATOM 4636 C C . ARG B 1 151 ? -26.797 30.922 22.188 1 86.5 151 ARG B C 1
ATOM 4638 O O . ARG B 1 151 ? -26.156 31.938 21.938 1 86.5 151 ARG B O 1
ATOM 4645 N N . VAL B 1 152 ? -26.922 29.891 21.312 1 92.94 152 VAL B N 1
ATOM 4646 C CA . VAL B 1 152 ? -26.391 30 19.969 1 92.94 152 VAL B CA 1
ATOM 4647 C C . VAL B 1 152 ? -27.266 30.938 19.125 1 92.94 152 VAL B C 1
ATOM 4649 O O . VAL B 1 152 ? -28.469 30.672 18.953 1 92.94 152 VAL B O 1
ATOM 4652 N N . ILE B 1 153 ? -26.703 31.984 18.609 1 91.94 153 ILE B N 1
ATOM 4653 C CA . ILE B 1 153 ? -27.469 33 17.891 1 91.94 153 ILE B CA 1
ATOM 4654 C C . ILE B 1 153 ? -27.344 32.781 16.391 1 91.94 153 ILE B C 1
ATOM 4656 O O . ILE B 1 153 ? -28.312 32.969 15.648 1 91.94 153 ILE B O 1
ATOM 4660 N N . ARG B 1 154 ? -26.125 32.531 16.047 1 93.5 154 ARG B N 1
ATOM 4661 C CA . ARG B 1 154 ? -25.922 32.281 14.625 1 93.5 154 ARG B CA 1
ATOM 4662 C C . ARG B 1 154 ? -24.625 31.516 14.391 1 93.5 154 ARG B C 1
ATOM 4664 O O . ARG B 1 154 ? -23.812 31.359 15.305 1 93.5 154 ARG B O 1
ATOM 4671 N N . ILE B 1 155 ? -24.484 30.969 13.242 1 93.44 155 ILE B N 1
ATOM 4672 C CA . ILE B 1 155 ? -23.266 30.344 12.727 1 93.44 155 ILE B CA 1
ATOM 4673 C C . ILE B 1 155 ? -22.75 31.125 11.523 1 93.44 155 ILE B C 1
ATOM 4675 O O . ILE B 1 155 ? -23.516 31.438 10.602 1 93.44 155 ILE B O 1
ATOM 4679 N N . VAL B 1 156 ? -21.438 31.484 11.586 1 92.62 156 VAL B N 1
ATOM 4680 C CA . VAL B 1 156 ? -20.859 32.281 10.5 1 92.62 156 VAL B CA 1
ATOM 4681 C C . VAL B 1 156 ? -19.781 31.453 9.797 1 92.62 156 VAL B C 1
ATOM 4683 O O . VAL B 1 156 ? -18.812 31.016 10.43 1 92.62 156 VAL B O 1
ATOM 4686 N N . GLU B 1 157 ? -20.031 31.281 8.477 1 90.81 157 GLU B N 1
ATOM 4687 C CA . GLU B 1 157 ? -19.078 30.516 7.688 1 90.81 157 GLU B CA 1
ATOM 4688 C C . GLU B 1 157 ? -17.75 31.281 7.559 1 90.81 157 GLU B C 1
ATOM 4690 O O . GLU B 1 157 ? -17.719 32.5 7.641 1 90.81 157 GLU B O 1
ATOM 4695 N N . GLU B 1 158 ? -16.641 30.547 7.309 1 87.75 158 GLU B N 1
ATOM 4696 C CA . GLU B 1 158 ? -15.273 31.062 7.277 1 87.75 158 GLU B CA 1
ATOM 4697 C C . GLU B 1 158 ? -15.148 32.25 6.34 1 87.75 158 GLU B C 1
ATOM 4699 O O . GLU B 1 158 ? -14.609 33.312 6.723 1 87.75 158 GLU B O 1
ATOM 4704 N N . LYS B 1 159 ? -15.742 32.188 5.168 1 86.69 159 LYS B N 1
ATOM 4705 C CA . LYS B 1 159 ? -15.586 33.219 4.145 1 86.69 159 LYS B CA 1
ATOM 4706 C C . LYS B 1 159 ? -16.391 34.438 4.496 1 86.69 159 LYS B C 1
ATOM 4708 O O . LYS B 1 159 ? -16.141 35.531 3.957 1 86.69 159 LYS B O 1
ATOM 4713 N N . ASP B 1 160 ? -17.375 34.312 5.387 1 89.81 160 ASP B N 1
ATOM 4714 C CA . ASP B 1 160 ? -18.281 35.406 5.73 1 89.81 160 ASP B CA 1
ATOM 4715 C C . ASP B 1 160 ? -17.953 35.969 7.105 1 89.81 160 ASP B C 1
ATOM 4717 O O . ASP B 1 160 ? -18.547 36.969 7.535 1 89.81 160 ASP B O 1
ATOM 4721 N N . ALA B 1 161 ? -17 35.375 7.73 1 91.12 161 ALA B N 1
ATOM 4722 C CA . ALA B 1 161 ? -16.672 35.75 9.109 1 91.12 161 ALA B CA 1
ATOM 4723 C C . ALA B 1 161 ? -15.766 36.969 9.148 1 91.12 161 ALA B C 1
ATOM 4725 O O . ALA B 1 161 ? -14.867 37.125 8.312 1 91.12 161 ALA B O 1
ATOM 4726 N N . THR B 1 162 ? -16.016 37.812 10.055 1 92.44 162 THR B N 1
ATOM 4727 C CA . THR B 1 162 ? -15.117 38.906 10.352 1 92.44 162 THR B CA 1
ATOM 4728 C C . THR B 1 162 ? -13.859 38.406 11.047 1 92.44 162 THR B C 1
ATOM 4730 O O . THR B 1 162 ? -13.82 37.281 11.531 1 92.44 162 THR B O 1
ATOM 4733 N N . PRO B 1 163 ? -12.867 39.219 11.008 1 91.25 163 PRO B N 1
ATOM 4734 C CA . PRO B 1 163 ? -11.641 38.812 11.695 1 91.25 163 PRO B CA 1
ATOM 4735 C C . PRO B 1 163 ? -11.875 38.438 13.156 1 91.25 163 PRO B C 1
ATOM 4737 O O . PRO B 1 163 ? -11.289 37.469 13.656 1 91.25 163 PRO B O 1
ATOM 4740 N N . GLU B 1 164 ? -12.719 39.094 13.82 1 90.75 164 GLU B N 1
ATOM 4741 C CA . GLU B 1 164 ? -13.055 38.781 15.211 1 90.75 164 GLU B CA 1
ATOM 4742 C C . GLU B 1 164 ? -13.766 37.438 15.328 1 90.75 164 GLU B C 1
ATOM 4744 O O . GLU B 1 164 ? -13.453 36.656 16.203 1 90.75 164 GLU B O 1
ATOM 4749 N N . GLU B 1 165 ? -14.656 37.25 14.461 1 90.88 165 GLU B N 1
ATOM 4750 C CA . GLU B 1 165 ? -15.414 36 14.461 1 90.88 165 GLU B CA 1
ATOM 4751 C C . GLU B 1 165 ? -14.516 34.812 14.125 1 90.88 165 GLU B C 1
ATOM 4753 O O . GLU B 1 165 ? -14.688 33.719 14.672 1 90.88 165 GLU B O 1
ATOM 4758 N N . ARG B 1 166 ? -13.508 35.062 13.25 1 90.38 166 ARG B N 1
ATOM 4759 C CA . ARG B 1 166 ? -12.586 34 12.836 1 90.38 166 ARG B CA 1
ATOM 4760 C C . ARG B 1 166 ? -11.734 33.531 14.016 1 90.38 166 ARG B C 1
ATOM 4762 O O . ARG B 1 166 ? -11.172 32.438 13.977 1 90.38 166 ARG B O 1
ATOM 4769 N N . GLY B 1 167 ? -11.672 34.312 15.039 1 88.69 167 GLY B N 1
ATOM 4770 C CA . GLY B 1 167 ? -10.875 33.969 16.203 1 88.69 167 GLY B CA 1
ATOM 4771 C C . GLY B 1 167 ? -11.578 33 17.156 1 88.69 167 GLY B C 1
ATOM 4772 O O . GLY B 1 167 ? -10.945 32.438 18.031 1 88.69 167 GLY B O 1
ATOM 4773 N N . ARG B 1 168 ? -12.922 32.812 16.953 1 91.06 168 ARG B N 1
ATOM 4774 C CA . ARG B 1 168 ? -13.672 31.891 17.797 1 91.06 168 ARG B CA 1
ATOM 4775 C C . ARG B 1 168 ? -13.258 30.438 17.516 1 91.06 168 ARG B C 1
ATOM 4777 O O . ARG B 1 168 ? -13.086 30.047 16.375 1 91.06 168 ARG B O 1
ATOM 4784 N N . ARG B 1 169 ? -13.133 29.672 18.625 1 93.38 169 ARG B N 1
ATOM 4785 C CA . ARG B 1 169 ? -12.586 28.328 18.484 1 93.38 169 ARG B CA 1
ATOM 4786 C C . ARG B 1 169 ? -13.703 27.281 18.484 1 93.38 169 ARG B C 1
ATOM 4788 O O . ARG B 1 169 ? -13.469 26.125 18.125 1 93.38 169 ARG B O 1
ATOM 4795 N N . GLU B 1 170 ? -14.891 27.672 18.906 1 95.12 170 GLU B N 1
ATOM 4796 C CA . GLU B 1 170 ? -16.031 26.75 18.828 1 95.12 170 GLU B CA 1
ATOM 4797 C C . GLU B 1 170 ? -16.625 26.766 17.422 1 95.12 170 GLU B C 1
ATOM 4799 O O . GLU B 1 170 ? -17 27.812 16.906 1 95.12 170 GLU B O 1
ATOM 4804 N N . VAL B 1 171 ? -16.688 25.578 16.859 1 95.81 171 VAL B N 1
ATOM 4805 C CA . VAL B 1 171 ? -17.062 25.547 15.453 1 95.81 171 VAL B CA 1
ATOM 4806 C C . VAL B 1 171 ? -18.25 24.594 15.266 1 95.81 171 VAL B C 1
ATOM 4808 O O . VAL B 1 171 ? -18.562 23.797 16.141 1 95.81 171 VAL B O 1
ATOM 4811 N N . ASN B 1 172 ? -18.969 24.766 14.172 1 95.25 172 ASN B N 1
ATOM 4812 C CA . ASN B 1 172 ? -20.062 23.922 13.703 1 95.25 172 ASN B CA 1
ATOM 4813 C C . ASN B 1 172 ? -19.562 22.594 13.141 1 95.25 172 ASN B C 1
ATOM 4815 O O . ASN B 1 172 ? -18.719 22.578 12.25 1 95.25 172 ASN B O 1
ATOM 4819 N N . ALA B 1 173 ? -20.141 21.516 13.648 1 95 173 ALA B N 1
ATOM 4820 C CA . ALA B 1 173 ? -19.688 20.203 13.203 1 95 173 ALA B CA 1
ATOM 4821 C C . ALA B 1 173 ? -20.484 19.75 11.984 1 95 173 ALA B C 1
ATOM 4823 O O . ALA B 1 173 ? -20.188 18.703 11.391 1 95 173 ALA B O 1
ATOM 4824 N N . GLY B 1 174 ? -21.516 20.453 11.633 1 94.81 174 GLY B N 1
ATOM 4825 C CA . GLY B 1 174 ? -22.344 20.078 10.484 1 94.81 174 GLY B CA 1
ATOM 4826 C C . GLY B 1 174 ? -23.391 19.031 10.805 1 94.81 174 GLY B C 1
ATOM 4827 O O . GLY B 1 174 ? -23.984 18.453 9.898 1 94.81 174 GLY B O 1
ATOM 4828 N N . ILE B 1 175 ? -23.594 18.734 12.023 1 97.88 175 ILE B N 1
ATOM 4829 C CA . ILE B 1 175 ? -24.562 17.734 12.492 1 97.88 175 ILE B CA 1
ATOM 4830 C C . ILE B 1 175 ? -25.609 18.422 13.359 1 97.88 175 ILE B C 1
ATOM 4832 O O . ILE B 1 175 ? -25.281 19.219 14.242 1 97.88 175 ILE B O 1
ATOM 4836 N N . TYR B 1 176 ? -26.891 18.078 13.133 1 97.94 176 TYR B N 1
ATOM 4837 C CA . TYR B 1 176 ? -28 18.75 13.789 1 97.94 176 TYR B CA 1
ATOM 4838 C C . TYR B 1 176 ? -29.078 17.766 14.211 1 97.94 176 TYR B C 1
ATOM 4840 O O . TYR B 1 176 ? -29.188 16.672 13.641 1 97.94 176 TYR B O 1
ATOM 4848 N N . CYS B 1 177 ? -29.766 18.109 15.195 1 98.06 177 CYS B N 1
ATOM 4849 C CA . CYS B 1 177 ? -31.047 17.516 15.555 1 98.06 177 CYS B CA 1
ATOM 4850 C C . CYS B 1 177 ? -32.156 18.562 15.578 1 98.06 177 CYS B C 1
ATOM 4852 O O . CYS B 1 177 ? -32.031 19.562 16.281 1 98.06 177 CYS B O 1
ATOM 4854 N N . ALA B 1 178 ? -33.188 18.375 14.82 1 97.75 178 ALA B N 1
ATOM 4855 C CA . ALA B 1 178 ? -34.25 19.391 14.695 1 97.75 178 ALA B CA 1
ATOM 4856 C C . ALA B 1 178 ? -35.625 18.75 14.727 1 97.75 178 ALA B C 1
ATOM 4858 O O . ALA B 1 178 ? -35.781 17.594 14.328 1 97.75 178 ALA B O 1
ATOM 4859 N N . GLU B 1 179 ? -36.5 19.562 15.195 1 96.81 179 GLU B N 1
ATOM 4860 C CA . GLU B 1 179 ? -37.906 19.172 15.016 1 96.81 179 GLU B CA 1
ATOM 4861 C C . GLU B 1 179 ? -38.312 19.25 13.547 1 96.81 179 GLU B C 1
ATOM 4863 O O . GLU B 1 179 ? -38.062 20.25 12.875 1 96.81 179 GLU B O 1
ATOM 4868 N N . ALA B 1 180 ? -39.062 18.25 13.07 1 96.38 180 ALA B N 1
ATOM 4869 C CA . ALA B 1 180 ? -39.375 18.141 11.648 1 96.38 180 ALA B CA 1
ATOM 4870 C C . ALA B 1 180 ? -40.156 19.344 11.164 1 96.38 180 ALA B C 1
ATOM 4872 O O . ALA B 1 180 ? -39.875 19.891 10.102 1 96.38 180 ALA B O 1
ATOM 4873 N N . ALA B 1 181 ? -41.094 19.734 11.938 1 93.88 181 ALA B N 1
ATOM 4874 C CA . ALA B 1 181 ? -41.969 20.828 11.539 1 93.88 181 ALA B CA 1
ATOM 4875 C C . ALA B 1 181 ? -41.156 22.109 11.32 1 93.88 181 ALA B C 1
ATOM 4877 O O . ALA B 1 181 ? -41.344 22.797 10.305 1 93.88 181 ALA B O 1
ATOM 4878 N N . PHE B 1 182 ? -40.344 22.375 12.234 1 95.44 182 PHE B N 1
ATOM 4879 C CA . PHE B 1 182 ? -39.5 23.562 12.109 1 95.44 182 PHE B CA 1
ATOM 4880 C C . PHE B 1 182 ? -38.531 23.438 10.93 1 95.44 182 PHE B C 1
ATOM 4882 O O . PHE B 1 182 ? -38.406 24.359 10.125 1 95.44 182 PHE B O 1
ATOM 4889 N N . LEU B 1 183 ? -37.906 22.281 10.805 1 97 183 LEU B N 1
ATOM 4890 C CA . LEU B 1 183 ? -36.844 22.062 9.828 1 97 183 LEU B CA 1
ATOM 4891 C C . LEU B 1 183 ? -37.344 22.266 8.414 1 97 183 LEU B C 1
ATOM 4893 O O . LEU B 1 183 ? -36.781 23.062 7.648 1 97 183 LEU B O 1
ATOM 4897 N N . PHE B 1 184 ? -38.438 21.672 8.039 1 95.06 184 PHE B N 1
ATOM 4898 C CA . PHE B 1 184 ? -38.906 21.672 6.656 1 95.06 184 PHE B CA 1
ATOM 4899 C C . PHE B 1 184 ? -39.531 23.016 6.305 1 95.06 184 PHE B C 1
ATOM 4901 O O . PHE B 1 184 ? -39.469 23.453 5.148 1 95.06 184 PHE B O 1
ATOM 4908 N N . ASP B 1 185 ? -40 23.719 7.312 1 94.56 185 ASP B N 1
ATOM 4909 C CA . ASP B 1 185 ? -40.406 25.094 7.09 1 94.56 185 ASP B CA 1
ATOM 4910 C C . ASP B 1 185 ? -39.219 26.016 6.855 1 94.56 185 ASP B C 1
ATOM 4912 O O . ASP B 1 185 ? -39.219 26.797 5.906 1 94.56 185 ASP B O 1
ATOM 4916 N N . ALA B 1 186 ? -38.25 25.891 7.645 1 94.81 186 ALA B N 1
ATOM 4917 C CA . ALA B 1 186 ? -37.094 26.75 7.617 1 94.81 186 ALA B CA 1
ATOM 4918 C C . ALA B 1 186 ? -36.312 26.594 6.309 1 94.81 186 ALA B C 1
ATOM 4920 O O . ALA B 1 186 ? -35.938 27.578 5.684 1 94.81 186 ALA B O 1
ATOM 4921 N N . VAL B 1 187 ? -36.125 25.359 5.816 1 94.5 187 VAL B N 1
ATOM 4922 C CA . VAL B 1 187 ? -35.25 25.109 4.672 1 94.5 187 VAL B CA 1
ATOM 4923 C C . VAL B 1 187 ? -35.906 25.609 3.395 1 94.5 187 VAL B C 1
ATOM 4925 O O . VAL B 1 187 ? -35.25 25.859 2.391 1 94.5 187 VAL B O 1
ATOM 4928 N N . THR B 1 188 ? -37.156 25.812 3.393 1 91 188 THR B N 1
ATOM 4929 C CA . THR B 1 188 ? -37.844 26.359 2.236 1 91 188 THR B CA 1
ATOM 4930 C C . THR B 1 188 ? -37.688 27.875 2.174 1 91 188 THR B C 1
ATOM 4932 O O . THR B 1 188 ? -37.906 28.5 1.129 1 91 188 THR B O 1
ATOM 4935 N N . ARG B 1 189 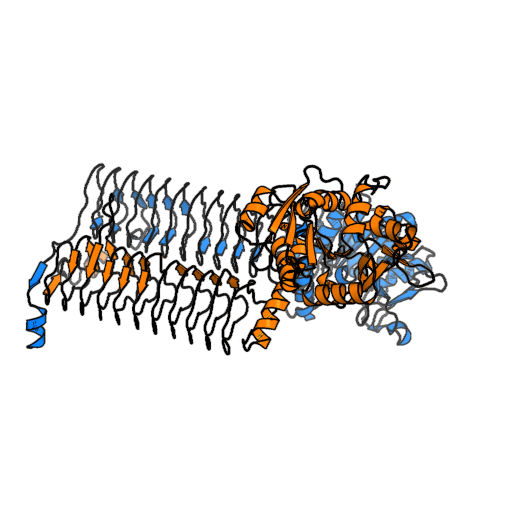? -37.219 28.422 3.217 1 92.31 189 ARG B N 1
ATOM 4936 C CA . ARG B 1 189 ? -37.156 29.875 3.312 1 92.31 189 ARG B CA 1
ATOM 4937 C C . ARG B 1 189 ? -35.719 30.375 3.324 1 92.31 189 ARG B C 1
ATOM 4939 O O . ARG B 1 189 ? -35.469 31.578 3.309 1 92.31 189 ARG B O 1
ATOM 4946 N N . ILE B 1 190 ? -34.812 29.469 3.338 1 91.56 190 ILE B N 1
ATOM 4947 C CA . ILE B 1 190 ? -33.406 29.844 3.379 1 91.56 190 ILE B CA 1
ATOM 4948 C C . ILE B 1 190 ? -33.031 30.656 2.133 1 91.56 190 ILE B C 1
ATOM 4950 O O . ILE B 1 190 ? -33.469 30.328 1.027 1 91.56 190 ILE B O 1
ATOM 4954 N N . GLY B 1 191 ? -32.312 31.781 2.291 1 88.62 191 GLY B N 1
ATOM 4955 C CA . GLY B 1 191 ? -31.812 32.562 1.176 1 88.62 191 GLY B CA 1
ATOM 4956 C C . GLY B 1 191 ? -30.391 32.219 0.783 1 88.62 191 GLY B C 1
ATOM 4957 O O . GLY B 1 191 ? -29.781 31.328 1.397 1 88.62 191 GLY B O 1
ATOM 4958 N N . ASN B 1 192 ? -29.891 32.812 -0.342 1 87.81 192 ASN B N 1
ATOM 4959 C CA . ASN B 1 192 ? -28.547 32.531 -0.825 1 87.81 192 ASN B CA 1
ATOM 4960 C C . ASN B 1 192 ? -27.703 33.781 -0.94 1 87.81 192 ASN B C 1
ATOM 4962 O O . ASN B 1 192 ? -26.797 33.875 -1.776 1 87.81 192 ASN B O 1
ATOM 4966 N N . ASP B 1 193 ? -28.047 34.781 -0.128 1 86.81 193 ASP B N 1
ATOM 4967 C CA . ASP B 1 193 ? -27.297 36.031 -0.147 1 86.81 193 ASP B CA 1
ATOM 4968 C C . ASP B 1 193 ? -26.031 35.906 0.71 1 86.81 193 ASP B C 1
ATOM 4970 O O . ASP B 1 193 ? -26 36.406 1.845 1 86.81 193 ASP B O 1
ATOM 4974 N N . ASN B 1 194 ? -25.016 35.406 0.281 1 86.88 194 ASN B N 1
ATOM 4975 C CA . ASN B 1 194 ? -23.719 35.219 0.935 1 86.88 194 ASN B CA 1
ATOM 4976 C C . ASN B 1 194 ? -22.578 35.125 -0.082 1 86.88 194 ASN B C 1
ATOM 4978 O O . ASN B 1 194 ? -22.812 35.281 -1.285 1 86.88 194 ASN B O 1
ATOM 4982 N N . ALA B 1 195 ? -21.328 35 0.343 1 82.81 195 ALA B N 1
ATOM 4983 C CA . ALA B 1 195 ? -20.109 35.094 -0.473 1 82.81 195 ALA B CA 1
ATOM 4984 C C . ALA B 1 195 ? -20.109 34 -1.536 1 82.81 195 ALA B C 1
ATOM 4986 O O . ALA B 1 195 ? -19.562 34.188 -2.627 1 82.81 195 ALA B O 1
ATOM 4987 N N . GLN B 1 196 ? -20.812 32.781 -1.299 1 82.44 196 GLN B N 1
ATOM 4988 C CA . GLN B 1 196 ? -20.734 31.656 -2.213 1 82.44 196 GLN B CA 1
ATOM 4989 C C . GLN B 1 196 ? -22 31.516 -3.039 1 82.44 196 GLN B C 1
ATOM 4991 O O . GLN B 1 196 ? -22.062 30.734 -3.979 1 82.44 196 GLN B O 1
ATOM 4996 N N . GLY B 1 197 ? -23.047 32.25 -2.666 1 86.69 197 GLY B N 1
ATOM 4997 C CA . GLY B 1 197 ? -24.328 32.156 -3.363 1 86.69 197 GLY B CA 1
ATOM 4998 C C . GLY B 1 197 ? -25.031 30.844 -3.148 1 86.69 197 GLY B C 1
ATOM 4999 O O . GLY B 1 197 ? -25.719 30.344 -4.043 1 86.69 197 GLY B O 1
ATOM 5000 N N . GLU B 1 198 ? -24.719 30.203 -1.995 1 88.69 198 GLU B N 1
ATOM 5001 C CA . GLU B 1 198 ? -25.281 28.906 -1.681 1 88.69 198 GLU B CA 1
ATOM 5002 C C . GLU B 1 198 ? -26.328 29 -0.584 1 88.69 198 GLU B C 1
ATOM 5004 O O . GLU B 1 198 ? -26.344 29.969 0.183 1 88.69 198 GLU B O 1
ATOM 5009 N N . TYR B 1 199 ? -27.297 28.078 -0.532 1 91.75 199 TYR B N 1
ATOM 5010 C CA . TYR B 1 199 ? -28.25 27.922 0.561 1 91.75 199 TYR B CA 1
ATOM 5011 C C . TYR B 1 199 ? -27.625 27.188 1.735 1 91.75 199 TYR B C 1
ATOM 5013 O O . TYR B 1 199 ? -27.547 25.953 1.732 1 91.75 199 TYR B O 1
ATOM 5021 N N . TYR B 1 200 ? -27.25 27.969 2.732 1 90.69 200 TYR B N 1
ATOM 5022 C CA . TYR B 1 200 ? -26.531 27.375 3.861 1 90.69 200 TYR B CA 1
ATOM 5023 C C . TYR B 1 200 ? -27.516 26.828 4.898 1 90.69 200 TYR B C 1
ATOM 5025 O O . TYR B 1 200 ? -28.375 27.562 5.391 1 90.69 200 TYR B O 1
ATOM 5033 N N . LEU B 1 201 ? -27.297 25.609 5.277 1 92.31 201 LEU B N 1
ATOM 5034 C CA . LEU B 1 201 ? -28.109 25.031 6.344 1 92.31 201 LEU B CA 1
ATOM 5035 C C . LEU B 1 201 ? -27.906 25.781 7.656 1 92.31 201 LEU B C 1
ATOM 5037 O O . LEU B 1 201 ? -28.812 25.875 8.477 1 92.31 201 LEU B O 1
ATOM 5041 N N . THR B 1 202 ? -26.75 26.359 7.805 1 92.12 202 THR B N 1
ATOM 5042 C CA . THR B 1 202 ? -26.391 27.047 9.047 1 92.12 202 THR B CA 1
ATOM 5043 C C . THR B 1 202 ? -27.328 28.219 9.312 1 92.12 202 THR B C 1
ATOM 5045 O O . THR B 1 202 ? -27.5 28.625 10.461 1 92.12 202 THR B O 1
ATOM 5048 N N . ASP B 1 203 ? -28 28.672 8.359 1 92.62 203 ASP B N 1
ATOM 5049 C CA . ASP B 1 203 ? -28.875 29.844 8.484 1 92.62 203 ASP B CA 1
ATOM 5050 C C . ASP B 1 203 ? -30.125 29.5 9.297 1 92.62 203 ASP B C 1
ATOM 5052 O O . ASP B 1 203 ? -30.812 30.391 9.797 1 92.62 203 ASP B O 1
ATOM 5056 N N . ILE B 1 204 ? -30.359 28.234 9.438 1 94.19 204 ILE B N 1
ATOM 5057 C CA . ILE B 1 204 ? -31.578 27.859 10.141 1 94.19 204 ILE B CA 1
ATOM 5058 C C . ILE B 1 204 ? -31.453 28.203 11.625 1 94.19 204 ILE B C 1
ATOM 5060 O O . ILE B 1 204 ? -32.438 28.344 12.336 1 94.19 204 ILE B O 1
ATOM 5064 N N . VAL B 1 205 ? -30.266 28.312 12.078 1 94.62 205 VAL B N 1
ATOM 5065 C CA . VAL B 1 205 ? -30.031 28.719 13.461 1 94.62 205 VAL B CA 1
ATOM 5066 C C . VAL B 1 205 ? -30.562 30.125 13.68 1 94.62 205 VAL B C 1
ATOM 5068 O O . VAL B 1 205 ? -31.297 30.375 14.633 1 94.62 205 VAL B O 1
ATOM 5071 N N . THR B 1 206 ? -30.203 31 12.797 1 92.88 206 THR B N 1
ATOM 5072 C CA . THR B 1 206 ? -30.688 32.375 12.859 1 92.88 206 THR B CA 1
ATOM 5073 C C . THR B 1 206 ? -32.219 32.438 12.742 1 92.88 206 THR B C 1
ATOM 5075 O O . THR B 1 206 ? -32.875 33.156 13.484 1 92.88 206 THR B O 1
ATOM 5078 N N . MET B 1 207 ? -32.719 31.672 11.922 1 93.75 207 MET B N 1
ATOM 5079 C CA . MET B 1 207 ? -34.156 31.625 11.695 1 93.75 207 MET B CA 1
ATOM 5080 C C . MET B 1 207 ? -34.875 31.156 12.945 1 93.75 207 MET B C 1
ATOM 5082 O O . MET B 1 207 ? -35.938 31.703 13.297 1 93.75 207 MET B O 1
ATOM 5086 N N . ALA B 1 208 ? -34.375 30.156 13.586 1 94.81 208 ALA B N 1
ATOM 5087 C CA . ALA B 1 208 ? -34.969 29.672 14.82 1 94.81 208 ALA B CA 1
ATOM 5088 C C . ALA B 1 208 ? -35 30.766 15.891 1 94.81 208 ALA B C 1
ATOM 5090 O O . ALA B 1 208 ? -36.031 30.984 16.547 1 94.81 208 ALA B O 1
ATOM 5091 N N . ASN B 1 209 ? -33.969 31.422 16.016 1 92.94 209 ASN B N 1
ATOM 5092 C CA . ASN B 1 209 ? -33.875 32.5 17 1 92.94 209 ASN B CA 1
ATOM 5093 C C . ASN B 1 209 ? -34.844 33.625 16.703 1 92.94 209 ASN B C 1
ATOM 5095 O O . ASN B 1 209 ? -35.469 34.188 17.609 1 92.94 209 ASN B O 1
ATOM 5099 N N . GLU B 1 210 ? -34.938 33.938 15.5 1 91.69 210 GLU B N 1
ATOM 5100 C CA . GLU B 1 210 ? -35.844 35 15.07 1 91.69 210 GLU B CA 1
ATOM 5101 C C . GLU B 1 210 ? -37.281 34.625 15.375 1 91.69 210 GLU B C 1
ATOM 5103 O O . GLU B 1 210 ? -38.125 35.531 15.609 1 91.69 210 GLU B O 1
ATOM 5108 N N . GLN B 1 211 ? -37.531 33.375 15.398 1 93.5 211 GLN B N 1
ATOM 5109 C CA . GLN B 1 211 ? -38.875 32.906 15.672 1 93.5 211 GLN B CA 1
ATOM 5110 C C . GLN B 1 211 ? -39.094 32.656 17.172 1 93.5 211 GLN B C 1
ATOM 5112 O O . GLN B 1 211 ? -40.125 32.156 17.594 1 93.5 211 GLN B O 1
ATOM 5117 N N . GLY B 1 212 ? -38.094 32.844 17.969 1 92.12 212 GLY B N 1
ATOM 5118 C CA . GLY B 1 212 ? -38.188 32.656 19.406 1 92.12 212 GLY B CA 1
ATOM 5119 C C . GLY B 1 212 ? -38.062 31.219 19.828 1 92.12 212 GLY B C 1
ATOM 5120 O O . GLY B 1 212 ? -38.438 30.859 20.953 1 92.12 212 GLY B O 1
ATOM 5121 N N . LEU B 1 213 ? -37.656 30.438 18.922 1 94.19 213 LEU B N 1
ATOM 5122 C CA . LEU B 1 213 ? -37.5 29.016 19.234 1 94.19 213 LEU B CA 1
ATOM 5123 C C . LEU B 1 213 ? -36.156 28.75 19.875 1 94.19 213 LEU B C 1
ATOM 5125 O O . LEU B 1 213 ? -35.188 29.453 19.594 1 94.19 213 LEU B O 1
ATOM 5129 N N . ARG B 1 214 ? -36.094 27.781 20.719 1 92.31 214 ARG B N 1
ATOM 5130 C CA . ARG B 1 214 ? -34.875 27.469 21.453 1 92.31 214 ARG B CA 1
ATOM 5131 C C . ARG B 1 214 ? -33.875 26.719 20.578 1 92.31 214 ARG B C 1
ATOM 5133 O O . ARG B 1 214 ? -34.219 25.703 19.969 1 92.31 214 ARG B O 1
ATOM 5140 N N . CYS B 1 215 ? -32.719 27.297 20.469 1 94.62 215 CYS B N 1
ATOM 5141 C CA . CYS B 1 215 ? -31.594 26.672 19.812 1 94.62 215 CYS B CA 1
ATOM 5142 C C . CYS B 1 215 ? -30.484 26.344 20.812 1 94.62 215 CYS B C 1
ATOM 5144 O O . CYS B 1 215 ? -30.047 27.219 21.562 1 94.62 215 CYS B O 1
ATOM 5146 N N . THR B 1 216 ? -30.078 25.078 20.891 1 93.69 216 THR B N 1
ATOM 5147 C CA . THR B 1 216 ? -29.047 24.672 21.844 1 93.69 216 THR B CA 1
ATOM 5148 C C . THR B 1 216 ? -27.844 24.078 21.125 1 93.69 216 THR B C 1
ATOM 5150 O O . THR B 1 216 ? -27.922 23.719 19.953 1 93.69 216 THR B O 1
ATOM 5153 N N . ALA B 1 217 ? -26.719 24.109 21.797 1 95.5 217 ALA B N 1
ATOM 5154 C CA . ALA B 1 217 ? -25.5 23.469 21.328 1 95.5 217 ALA B CA 1
ATOM 5155 C C . ALA B 1 217 ? -25.156 22.25 22.172 1 95.5 217 ALA B C 1
ATOM 5157 O O . ALA B 1 217 ? -25.328 22.266 23.391 1 95.5 217 ALA B O 1
ATOM 5158 N N . HIS B 1 218 ? -24.812 21.234 21.562 1 96 218 HIS B N 1
ATOM 5159 C CA . HIS B 1 218 ? -24.312 20.031 22.219 1 96 218 HIS B CA 1
ATOM 5160 C C . HIS B 1 218 ? -22.859 19.75 21.844 1 96 218 HIS B C 1
ATOM 5162 O O . HIS B 1 218 ? -22.578 19.406 20.703 1 96 218 HIS B O 1
ATOM 5168 N N . PRO B 1 219 ? -21.906 19.922 22.781 1 96.12 219 PRO B N 1
ATOM 5169 C CA . PRO B 1 219 ? -20.5 19.719 22.453 1 96.12 219 PRO B CA 1
ATOM 5170 C C . PRO B 1 219 ? -20.125 18.25 22.344 1 96.12 219 PRO B C 1
ATOM 5172 O O . PRO B 1 219 ? -20.609 17.422 23.141 1 96.12 219 PRO B O 1
ATOM 5175 N N . VAL B 1 220 ? -19.359 17.953 21.344 1 96.5 220 VAL B N 1
ATOM 5176 C CA . VAL B 1 220 ? -18.812 16.609 21.234 1 96.5 220 VAL B CA 1
ATOM 5177 C C . VAL B 1 220 ? -17.609 16.453 22.156 1 96.5 220 VAL B C 1
ATOM 5179 O O . VAL B 1 220 ? -16.812 17.391 22.312 1 96.5 220 VAL B O 1
ATOM 5182 N N . ALA B 1 221 ? -17.422 15.367 22.797 1 93.38 221 ALA B N 1
ATOM 5183 C CA . ALA B 1 221 ? -16.328 15.133 23.719 1 93.38 221 ALA B CA 1
ATOM 5184 C C . ALA B 1 221 ? -15.008 14.945 22.984 1 93.38 221 ALA B C 1
ATOM 5186 O O . ALA B 1 221 ? -13.961 15.414 23.438 1 93.38 221 ALA B O 1
ATOM 5187 N N . ASP B 1 222 ? -15.023 14.32 21.828 1 95.5 222 ASP B N 1
ATOM 5188 C CA . ASP B 1 222 ? -13.844 14.031 21.016 1 95.5 222 ASP B CA 1
ATOM 5189 C C . ASP B 1 222 ? -13.945 14.695 19.656 1 95.5 222 ASP B C 1
ATOM 5191 O O . ASP B 1 222 ? -14.711 14.25 18.797 1 95.5 222 ASP B O 1
ATOM 5195 N N . PRO B 1 223 ? -13.102 15.688 19.391 1 95.56 223 PRO B N 1
ATOM 5196 C CA . PRO B 1 223 ? -13.18 16.422 18.141 1 95.56 223 PRO B CA 1
ATOM 5197 C C . PRO B 1 223 ? -12.961 15.531 16.922 1 95.56 223 PRO B C 1
ATOM 5199 O O . PRO B 1 223 ? -13.406 15.867 15.812 1 95.56 223 PRO B O 1
ATOM 5202 N N . VAL B 1 224 ? -12.336 14.422 17.094 1 96 224 VAL B N 1
ATOM 5203 C CA . VAL B 1 224 ? -12.047 13.492 16 1 96 224 VAL B CA 1
ATOM 5204 C C . VAL B 1 224 ? -13.352 12.977 15.398 1 96 224 VAL B C 1
ATOM 5206 O O . VAL B 1 224 ? -13.43 12.695 14.203 1 96 224 VAL B O 1
ATOM 5209 N N . GLU B 1 225 ? -14.414 12.883 16.156 1 97.38 225 GLU B N 1
ATOM 5210 C CA . GLU B 1 225 ? -15.695 12.336 15.742 1 97.38 225 GLU B CA 1
ATOM 5211 C C . GLU B 1 225 ? -16.328 13.172 14.633 1 97.38 225 GLU B C 1
ATOM 5213 O O . GLU B 1 225 ? -17.141 12.68 13.859 1 97.38 225 GLU B O 1
ATOM 5218 N N . VAL B 1 226 ? -15.93 14.453 14.609 1 96.31 226 VAL B N 1
ATOM 5219 C CA . VAL B 1 226 ? -16.609 15.336 13.672 1 96.31 226 VAL B CA 1
ATOM 5220 C C . VAL B 1 226 ? -15.625 15.812 12.602 1 96.31 226 VAL B C 1
ATOM 5222 O O . VAL B 1 226 ? -15.859 16.828 11.945 1 96.31 226 VAL B O 1
ATOM 5225 N N . MET B 1 227 ? -14.562 15.062 12.508 1 94.06 227 MET B N 1
ATOM 5226 C CA . MET B 1 227 ? -13.578 15.367 11.469 1 94.06 227 MET B CA 1
ATOM 5227 C C . MET B 1 227 ? -14.156 15.133 10.078 1 94.06 227 MET B C 1
ATOM 5229 O O . MET B 1 227 ? -14.625 14.039 9.781 1 94.06 227 MET B O 1
ATOM 5233 N N . GLY B 1 228 ? -14.156 16.188 9.281 1 93.88 228 GLY B N 1
ATOM 5234 C CA . GLY B 1 228 ? -14.555 16.047 7.887 1 93.88 228 GLY B CA 1
ATOM 5235 C C . GLY B 1 228 ? -13.414 15.602 6.984 1 93.88 228 GLY B C 1
ATOM 5236 O O . GLY B 1 228 ? -12.25 15.898 7.254 1 93.88 228 GLY B O 1
ATOM 5237 N N . VAL B 1 229 ? -13.75 14.859 5.926 1 96.25 229 VAL B N 1
ATOM 523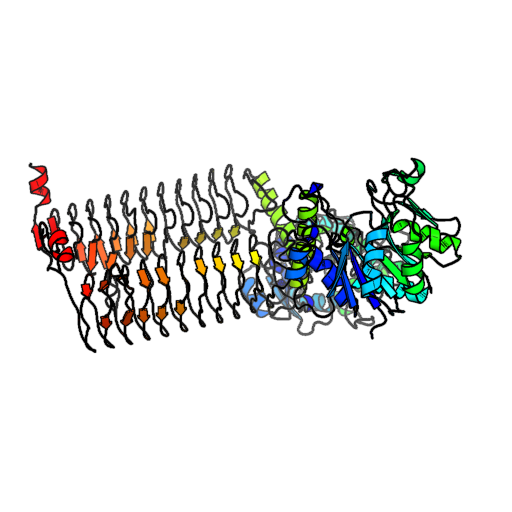8 C CA . VAL B 1 229 ? -12.766 14.406 4.949 1 96.25 229 VAL B CA 1
ATOM 5239 C C . VAL B 1 229 ? -12.969 15.141 3.627 1 96.25 229 VAL B C 1
ATOM 5241 O O . VAL B 1 229 ? -13.992 14.961 2.961 1 96.25 229 VAL B O 1
ATOM 5244 N N . ASN B 1 230 ? -11.961 15.945 3.227 1 93.88 230 ASN B N 1
ATOM 5245 C CA . ASN B 1 230 ? -12.117 16.75 2.016 1 93.88 230 ASN B CA 1
ATOM 5246 C C . ASN B 1 230 ? -11.023 16.438 0.999 1 93.88 230 ASN B C 1
ATOM 5248 O O . ASN B 1 230 ? -11.102 16.859 -0.155 1 93.88 230 ASN B O 1
ATOM 5252 N N . ASP B 1 231 ? -10 15.758 1.395 1 96.25 231 ASP B N 1
ATOM 5253 C CA . ASP B 1 231 ? -8.922 15.336 0.515 1 96.25 231 ASP B CA 1
ATOM 5254 C C . ASP B 1 231 ? -8.352 13.984 0.953 1 96.25 231 ASP B C 1
ATOM 5256 O O . ASP B 1 231 ? -8.82 13.398 1.931 1 96.25 231 ASP B O 1
ATOM 5260 N N . ARG B 1 232 ? -7.348 13.555 0.177 1 98.06 232 ARG B N 1
ATOM 5261 C CA . ARG B 1 232 ? -6.848 12.211 0.415 1 98.06 232 ARG B CA 1
ATOM 5262 C C . ARG B 1 232 ? -6.039 12.148 1.707 1 98.06 232 ARG B C 1
ATOM 5264 O O . ARG B 1 232 ? -5.941 11.086 2.334 1 98.06 232 ARG B O 1
ATOM 5271 N N . ALA B 1 233 ? -5.41 13.211 2.129 1 98.12 233 ALA B N 1
ATOM 5272 C CA . ALA B 1 233 ? -4.676 13.234 3.393 1 98.12 233 ALA B CA 1
ATOM 5273 C C . ALA B 1 233 ? -5.625 13.086 4.578 1 98.12 233 ALA B C 1
ATOM 5275 O O . ALA B 1 233 ? -5.344 12.328 5.512 1 98.12 233 ALA B O 1
ATOM 5276 N N . GLN B 1 234 ? -6.699 13.812 4.516 1 97 234 GLN B N 1
ATOM 5277 C CA . GLN B 1 234 ? -7.711 13.703 5.566 1 97 234 GLN B CA 1
ATOM 5278 C C . GLN B 1 234 ? -8.344 12.32 5.57 1 97 234 GLN B C 1
ATOM 5280 O O . GLN B 1 234 ? -8.703 11.797 6.625 1 97 234 GLN B O 1
ATOM 5285 N N . LEU B 1 235 ? -8.508 11.75 4.363 1 98.25 235 LEU B N 1
ATOM 5286 C CA . LEU B 1 235 ? -9.016 10.383 4.262 1 98.25 235 LEU B CA 1
ATOM 5287 C C . LEU B 1 235 ? -8.102 9.414 5.008 1 98.25 235 LEU B C 1
ATOM 5289 O O . LEU B 1 235 ? -8.578 8.57 5.77 1 98.25 235 LEU B O 1
ATOM 5293 N N . ALA B 1 236 ? -6.844 9.539 4.809 1 98.38 236 ALA B N 1
ATOM 5294 C CA . ALA B 1 236 ? -5.875 8.688 5.492 1 98.38 236 ALA B CA 1
ATOM 5295 C C . ALA B 1 236 ? -5.953 8.875 7.004 1 98.38 236 ALA B C 1
ATOM 5297 O O . ALA B 1 236 ? -5.871 7.902 7.762 1 98.38 236 ALA B O 1
ATOM 5298 N N . GLU B 1 237 ? -6.07 10.086 7.406 1 97.75 237 GLU B N 1
ATOM 5299 C CA . GLU B 1 237 ? -6.176 10.375 8.828 1 97.75 237 GLU B CA 1
ATOM 5300 C C . GLU B 1 237 ? -7.43 9.742 9.43 1 97.75 237 GLU B C 1
ATOM 5302 O O . GLU B 1 237 ? -7.371 9.125 10.5 1 97.75 237 GLU B O 1
ATOM 5307 N N . ALA B 1 238 ? -8.523 9.906 8.742 1 98.19 238 ALA B N 1
ATOM 5308 C CA . ALA B 1 238 ? -9.758 9.266 9.188 1 98.19 238 ALA B CA 1
ATOM 5309 C C . ALA B 1 238 ? -9.594 7.746 9.258 1 98.19 238 ALA B C 1
ATOM 5311 O O . ALA B 1 238 ? -10.078 7.105 10.195 1 98.19 238 ALA B O 1
ATOM 5312 N N . GLY B 1 239 ? -8.938 7.219 8.273 1 98 239 GLY B N 1
ATOM 5313 C CA . GLY B 1 239 ? -8.672 5.789 8.273 1 98 239 GLY B CA 1
ATOM 5314 C C . GLY B 1 239 ? -7.875 5.328 9.477 1 98 239 GLY B C 1
ATOM 5315 O O . GLY B 1 239 ? -8.164 4.277 10.055 1 98 239 GLY B O 1
ATOM 5316 N N . ARG B 1 240 ? -6.926 6.062 9.812 1 97.81 240 ARG B N 1
ATOM 5317 C CA . ARG B 1 240 ? -6.109 5.75 10.977 1 97.81 240 ARG B CA 1
ATOM 5318 C C . ARG B 1 240 ? -6.965 5.668 12.234 1 97.81 240 ARG B C 1
ATOM 5320 O O . ARG B 1 240 ? -6.863 4.703 13 1 97.81 240 ARG B O 1
ATOM 5327 N N . PHE B 1 241 ? -7.805 6.66 12.461 1 98.06 241 PHE B N 1
ATOM 5328 C CA . PHE B 1 241 ? -8.656 6.684 13.648 1 98.06 241 PHE B CA 1
ATOM 5329 C C . PHE B 1 241 ? -9.664 5.535 13.609 1 98.06 241 PHE B C 1
ATOM 5331 O O . PHE B 1 241 ? -9.93 4.906 14.633 1 98.06 241 PHE B O 1
ATOM 5338 N N . ALA B 1 242 ? -10.242 5.289 12.438 1 98.12 242 ALA B N 1
ATOM 5339 C CA . ALA B 1 242 ? -11.188 4.188 12.297 1 98.12 242 ALA B CA 1
ATOM 5340 C C . ALA B 1 242 ? -10.539 2.857 12.68 1 98.12 242 ALA B C 1
ATOM 5342 O O . ALA B 1 242 ? -11.117 2.08 13.445 1 98.12 242 ALA B O 1
ATOM 5343 N N . ARG B 1 243 ? -9.398 2.613 12.219 1 97.69 243 ARG B N 1
ATOM 5344 C CA . ARG B 1 243 ? -8.688 1.368 12.5 1 97.69 243 ARG B CA 1
ATOM 5345 C C . ARG B 1 243 ? -8.336 1.262 13.984 1 97.69 243 ARG B C 1
ATOM 5347 O O . ARG B 1 243 ? -8.406 0.179 14.562 1 97.69 243 ARG B O 1
ATOM 5354 N N . GLN B 1 244 ? -7.922 2.352 14.516 1 97.88 244 GLN B N 1
ATOM 5355 C CA . GLN B 1 244 ? -7.621 2.377 15.945 1 97.88 244 GLN B CA 1
ATOM 5356 C C . GLN B 1 244 ? -8.828 1.937 16.766 1 97.88 244 GLN B C 1
ATOM 5358 O O . GLN B 1 244 ? -8.695 1.154 17.703 1 97.88 244 GLN B O 1
ATOM 5363 N N . ARG B 1 245 ? -10 2.447 16.422 1 97.56 245 ARG B N 1
ATOM 5364 C CA . ARG B 1 245 ? -11.234 2.086 17.109 1 97.56 245 ARG B CA 1
ATOM 5365 C C . ARG B 1 245 ? -11.547 0.602 16.953 1 97.56 245 ARG B C 1
ATOM 5367 O O . ARG B 1 245 ? -11.859 -0.088 17.922 1 97.56 245 ARG B O 1
ATOM 5374 N N . ILE B 1 246 ? -11.438 0.117 15.75 1 97.94 246 ILE B N 1
ATOM 5375 C CA . ILE B 1 246 ? -11.727 -1.278 15.43 1 97.94 246 ILE B CA 1
ATOM 5376 C C . ILE B 1 246 ? -10.789 -2.189 16.219 1 97.94 246 ILE B C 1
ATOM 5378 O O . ILE B 1 246 ? -11.234 -3.119 16.891 1 97.94 246 ILE B O 1
ATOM 5382 N N . ASN B 1 247 ? -9.523 -1.904 16.125 1 98.69 247 ASN B N 1
ATOM 5383 C CA . ASN B 1 247 ? -8.523 -2.715 16.812 1 98.69 247 ASN B CA 1
ATOM 5384 C C . ASN B 1 247 ? -8.719 -2.693 18.328 1 98.69 247 ASN B C 1
ATOM 5386 O O . ASN B 1 247 ? -8.586 -3.723 18.984 1 98.69 247 ASN B O 1
ATOM 5390 N N . ARG B 1 248 ? -9.008 -1.53 18.875 1 98.31 248 ARG B N 1
ATOM 5391 C CA . ARG B 1 248 ? -9.234 -1.41 20.312 1 98.31 248 ARG B CA 1
ATOM 5392 C C . ARG B 1 248 ? -10.414 -2.273 20.766 1 98.31 248 ARG B C 1
ATOM 5394 O O . ARG B 1 248 ? -10.336 -2.963 21.781 1 98.31 248 ARG B O 1
ATOM 5401 N N . GLU B 1 249 ? -11.469 -2.232 20.031 1 97.81 249 GLU B N 1
ATOM 5402 C CA . GLU B 1 249 ? -12.641 -3.041 20.359 1 97.81 249 GLU B CA 1
ATOM 5403 C C . GLU B 1 249 ? -12.297 -4.527 20.375 1 97.81 249 GLU B C 1
ATOM 5405 O O . GLU B 1 249 ? -12.711 -5.258 21.281 1 97.81 249 GLU B O 1
ATOM 5410 N N . LEU B 1 250 ? -11.586 -4.965 19.375 1 98.5 250 LEU B N 1
ATOM 5411 C CA . LEU B 1 250 ? -11.18 -6.363 19.312 1 98.5 250 LEU B CA 1
ATOM 5412 C C . LEU B 1 250 ? -10.305 -6.734 20.5 1 98.5 250 LEU B C 1
ATOM 5414 O O . LEU B 1 250 ? -10.453 -7.812 21.078 1 98.5 250 LEU B O 1
ATOM 5418 N N . MET B 1 251 ? -9.414 -5.859 20.828 1 98.81 251 MET B N 1
ATOM 5419 C CA . MET B 1 251 ? -8.539 -6.109 21.969 1 98.81 251 MET B CA 1
ATOM 5420 C C . MET B 1 251 ? -9.344 -6.207 23.266 1 98.81 251 MET B C 1
ATOM 5422 O O . MET B 1 251 ? -9.07 -7.062 24.109 1 98.81 251 MET B O 1
ATOM 5426 N N . LEU B 1 252 ? -10.305 -5.336 23.453 1 98.38 252 LEU B N 1
ATOM 5427 C CA . LEU B 1 252 ? -11.172 -5.371 24.625 1 98.38 252 LEU B CA 1
ATOM 5428 C C . LEU B 1 252 ? -12.016 -6.645 24.641 1 98.38 252 LEU B C 1
ATOM 5430 O O . LEU B 1 252 ? -12.492 -7.059 25.703 1 98.38 252 LEU B O 1
ATOM 5434 N N . ASP B 1 253 ? -12.141 -7.312 23.484 1 98 253 ASP B N 1
ATOM 5435 C CA . ASP B 1 253 ? -12.906 -8.555 23.375 1 98 253 ASP B CA 1
ATOM 5436 C C . ASP B 1 253 ? -12 -9.773 23.5 1 98 253 ASP B C 1
ATOM 5438 O O . ASP B 1 253 ? -12.414 -10.898 23.219 1 98 253 ASP B O 1
ATOM 5442 N N . GLY B 1 254 ? -10.82 -9.594 23.75 1 98.69 254 GLY B N 1
ATOM 5443 C CA . GLY B 1 254 ? -9.953 -10.703 24.125 1 98.69 254 GLY B CA 1
ATOM 5444 C C . GLY B 1 254 ? -8.953 -11.062 23.031 1 98.69 254 GLY B C 1
ATOM 5445 O O . GLY B 1 254 ? -8.258 -12.07 23.125 1 98.69 254 GLY B O 1
ATOM 5446 N N . VAL B 1 255 ? -8.82 -10.281 22.047 1 98.88 255 VAL B N 1
ATOM 5447 C CA . VAL B 1 255 ? -7.871 -10.516 20.969 1 98.88 255 VAL B CA 1
ATOM 5448 C C . VAL B 1 255 ? -6.547 -9.812 21.281 1 98.88 255 VAL B C 1
ATOM 5450 O O . VAL B 1 255 ? -6.539 -8.664 21.734 1 98.88 255 VAL 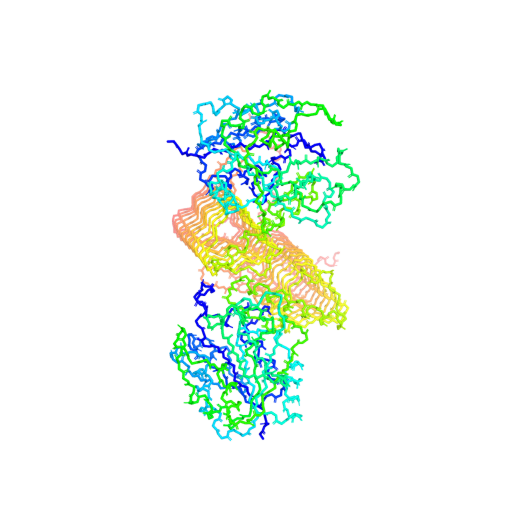B O 1
ATOM 5453 N N . THR B 1 256 ? -5.457 -10.531 21.094 1 98.88 256 THR B N 1
ATOM 5454 C CA . THR B 1 256 ? -4.145 -9.898 21.219 1 98.88 256 THR B CA 1
ATOM 5455 C C . THR B 1 256 ? -3.695 -9.32 19.891 1 98.88 256 THR B C 1
ATOM 5457 O O . THR B 1 256 ? -3.518 -10.055 18.906 1 98.88 256 THR B O 1
ATOM 5460 N N . ILE B 1 257 ? -3.572 -8.039 19.844 1 98.81 257 ILE B N 1
ATOM 5461 C CA . ILE B 1 257 ? -2.969 -7.355 18.719 1 98.81 257 ILE B CA 1
ATOM 5462 C C . ILE B 1 257 ? -1.614 -6.781 19.109 1 98.81 257 ILE B C 1
ATOM 5464 O O . ILE B 1 257 ? -1.541 -5.859 19.922 1 98.81 257 ILE B O 1
ATOM 5468 N N . VAL B 1 258 ? -0.529 -7.266 18.516 1 98.69 258 VAL B N 1
ATOM 5469 C CA . VAL B 1 258 ? 0.834 -6.977 18.953 1 98.69 258 VAL B CA 1
ATOM 5470 C C . VAL B 1 258 ? 1.143 -5.496 18.75 1 98.69 258 VAL B C 1
ATOM 5472 O O . VAL B 1 258 ? 1.781 -4.867 19.594 1 98.69 258 VAL B O 1
ATOM 5475 N N . ASP B 1 259 ? 0.773 -4.941 17.688 1 98.44 259 ASP B N 1
ATOM 5476 C CA . ASP B 1 259 ? 0.936 -3.529 17.359 1 98.44 259 ASP B CA 1
ATOM 5477 C C . ASP B 1 259 ? -0.303 -2.984 16.656 1 98.44 259 ASP B C 1
ATOM 5479 O O . ASP B 1 259 ? -0.374 -2.984 15.422 1 98.44 259 ASP B O 1
ATOM 5483 N N . PRO B 1 260 ? -1.236 -2.449 17.469 1 98.19 260 PRO B N 1
ATOM 5484 C CA . PRO B 1 260 ? -2.506 -2.01 16.891 1 98.19 260 PRO B CA 1
ATOM 5485 C C . PRO B 1 260 ? -2.326 -0.901 15.852 1 98.19 260 PRO B C 1
ATOM 5487 O O . PRO B 1 260 ? -3.154 -0.753 14.945 1 98.19 260 PRO B O 1
ATOM 5490 N N . ALA B 1 261 ? -1.232 -0.128 15.93 1 97.06 261 ALA B N 1
ATOM 5491 C CA . ALA B 1 261 ? -1 0.992 15.016 1 97.06 261 ALA B CA 1
ATOM 5492 C C . ALA B 1 261 ? -0.592 0.499 13.633 1 97.06 261 ALA B C 1
ATOM 5494 O O . ALA B 1 261 ? -0.718 1.228 12.648 1 97.06 261 ALA B O 1
ATOM 5495 N N . ALA B 1 262 ? -0.083 -0.71 13.594 1 97.56 262 ALA B N 1
ATOM 5496 C CA . ALA B 1 262 ? 0.405 -1.247 12.328 1 97.56 262 ALA B CA 1
ATOM 5497 C C . ALA B 1 262 ? -0.324 -2.537 11.961 1 97.56 262 ALA B C 1
ATOM 5499 O O . ALA B 1 262 ? 0.279 -3.465 11.414 1 97.56 262 ALA B O 1
ATOM 5500 N N . THR B 1 263 ? -1.502 -2.703 12.391 1 98.56 263 THR B N 1
ATOM 5501 C CA . THR B 1 263 ? -2.375 -3.82 12.047 1 98.56 263 THR B CA 1
ATOM 5502 C C . THR B 1 263 ? -3.66 -3.322 11.391 1 98.56 263 THR B C 1
ATOM 5504 O O . THR B 1 263 ? -4.285 -2.375 11.875 1 98.56 263 THR B O 1
ATOM 5507 N N . TYR B 1 264 ? -4.039 -3.875 10.297 1 98.62 264 TYR B N 1
ATOM 5508 C CA . TYR B 1 264 ? -5.086 -3.322 9.445 1 98.62 264 TYR B CA 1
ATOM 5509 C C . TYR B 1 264 ? -6.289 -4.258 9.375 1 98.62 264 TYR B C 1
ATOM 5511 O O . TYR B 1 264 ? -6.309 -5.199 8.586 1 98.62 264 TYR B O 1
ATOM 5519 N N . ILE B 1 265 ? -7.293 -4.016 10.148 1 98.69 265 ILE B N 1
ATOM 5520 C CA . ILE B 1 265 ? -8.5 -4.828 10.227 1 98.69 265 ILE B CA 1
ATOM 5521 C C . ILE B 1 265 ? -9.711 -3.992 9.812 1 98.69 265 ILE B C 1
ATOM 5523 O O . ILE B 1 265 ? -9.953 -2.918 10.367 1 98.69 265 ILE B O 1
ATOM 5527 N N . ASP B 1 266 ? -10.391 -4.457 8.812 1 97.75 266 ASP B N 1
ATOM 5528 C CA . ASP B 1 266 ? -11.555 -3.746 8.297 1 97.75 266 ASP B CA 1
ATOM 5529 C C . ASP B 1 266 ? -12.766 -3.93 9.211 1 97.75 266 ASP B C 1
ATOM 5531 O O . ASP B 1 266 ? -12.82 -4.883 9.992 1 97.75 266 ASP B O 1
ATOM 5535 N N . ARG B 1 267 ? -13.656 -3.004 9.039 1 95.31 267 ARG B N 1
ATOM 5536 C CA . ARG B 1 267 ? -14.922 -3.096 9.766 1 95.31 267 ARG B CA 1
ATOM 5537 C C . ARG B 1 267 ? -15.672 -4.375 9.406 1 95.31 267 ARG B C 1
ATOM 5539 O O . ARG B 1 267 ? -15.688 -4.781 8.242 1 95.31 267 ARG B O 1
ATOM 5546 N N . GLY B 1 268 ? -16.234 -5.02 10.383 1 93.94 268 GLY B N 1
ATOM 5547 C CA . GLY B 1 268 ? -17.047 -6.199 10.141 1 93.94 268 GLY B CA 1
ATOM 5548 C C . GLY B 1 268 ? -16.297 -7.5 10.336 1 93.94 268 GLY B C 1
ATOM 5549 O O . GLY B 1 268 ? -16.891 -8.562 10.469 1 93.94 268 GLY B O 1
ATOM 5550 N N . ALA B 1 269 ? -14.977 -7.43 10.312 1 97.06 269 ALA B N 1
ATOM 5551 C CA . ALA B 1 269 ? -14.203 -8.633 10.602 1 97.06 269 ALA B CA 1
ATOM 5552 C C . ALA B 1 269 ? -14.453 -9.117 12.023 1 97.06 269 ALA B C 1
ATOM 5554 O O . ALA B 1 269 ? -14.609 -8.312 12.945 1 97.06 269 ALA B O 1
ATOM 5555 N N . VAL B 1 270 ? -14.492 -10.414 12.156 1 98.38 270 VAL B N 1
ATOM 5556 C CA . VAL B 1 270 ? -14.664 -11.047 13.461 1 98.38 270 VAL B CA 1
ATOM 5557 C C . VAL B 1 270 ? -13.422 -11.859 13.805 1 98.38 270 VAL B C 1
ATOM 5559 O O . VAL B 1 270 ? -12.906 -12.602 12.969 1 98.38 270 VAL B O 1
ATOM 5562 N N . VAL B 1 271 ? -12.969 -11.688 15.031 1 98.88 271 VAL B N 1
ATOM 5563 C CA . VAL B 1 271 ? -11.805 -12.422 15.508 1 98.88 271 VAL B CA 1
ATOM 5564 C C . VAL B 1 271 ? -12.062 -12.961 16.906 1 98.88 271 VAL B C 1
ATOM 5566 O O . VAL B 1 271 ? -12.445 -12.211 17.812 1 98.88 271 VAL B O 1
ATOM 5569 N N . GLY B 1 272 ? -11.844 -14.242 17.047 1 98.81 272 GLY B N 1
ATOM 5570 C CA . GLY B 1 272 ? -12.172 -14.898 18.297 1 98.81 272 GLY B CA 1
ATOM 5571 C C . GLY B 1 272 ? -11.156 -14.625 19.391 1 98.81 272 GLY B C 1
ATOM 5572 O O . GLY B 1 272 ? -10.016 -14.258 19.125 1 98.81 272 GLY B O 1
ATOM 5573 N N . ARG B 1 273 ? -11.594 -14.883 20.672 1 98.56 273 ARG B N 1
ATOM 5574 C CA . ARG B 1 273 ? -10.797 -14.664 21.875 1 98.56 273 ARG B CA 1
ATOM 5575 C C . ARG B 1 273 ? -9.508 -15.477 21.828 1 98.56 273 ARG B C 1
ATOM 5577 O O . ARG B 1 273 ? -9.477 -16.578 21.266 1 98.56 273 ARG B O 1
ATOM 5584 N N . ASP B 1 274 ? -8.422 -14.906 22.344 1 98.75 274 ASP B N 1
ATOM 5585 C CA . ASP B 1 274 ? -7.113 -15.531 22.516 1 98.75 274 ASP B CA 1
ATOM 5586 C C . ASP B 1 274 ? -6.395 -15.703 21.188 1 98.75 274 ASP B C 1
ATOM 5588 O O . ASP B 1 274 ? -5.348 -16.344 21.109 1 98.75 274 ASP B O 1
ATOM 5592 N N . THR B 1 275 ? -6.93 -15.211 20.156 1 98.88 275 THR B N 1
ATOM 5593 C CA . THR B 1 275 ? -6.211 -15.109 18.891 1 98.88 275 THR B CA 1
ATOM 5594 C C . THR B 1 275 ? -5.18 -13.984 18.938 1 98.88 275 THR B C 1
ATOM 5596 O O . THR B 1 275 ? -5.441 -12.922 19.516 1 98.88 275 THR B O 1
ATOM 5599 N N . THR B 1 276 ? -4.004 -14.281 18.406 1 98.94 276 THR B N 1
ATOM 5600 C CA . THR B 1 276 ? -2.939 -13.289 18.312 1 98.94 276 THR B CA 1
ATOM 5601 C C . THR B 1 276 ? -2.752 -12.828 16.875 1 98.94 276 THR B C 1
ATOM 5603 O O . THR B 1 276 ? -2.572 -13.648 15.977 1 98.94 276 THR B O 1
ATOM 5606 N N . VAL B 1 277 ? -2.811 -11.516 16.656 1 98.88 277 VAL B N 1
ATOM 5607 C CA . VAL B 1 277 ? -2.631 -10.922 15.344 1 98.88 277 VAL B CA 1
ATOM 5608 C C . VAL B 1 277 ? -1.365 -10.062 15.336 1 98.88 277 VAL B C 1
ATOM 5610 O O . VAL B 1 277 ? -1.243 -9.117 16.109 1 98.88 277 VAL B O 1
ATOM 5613 N N . HIS B 1 278 ? -0.436 -10.375 14.484 1 98.75 278 HIS B N 1
ATOM 5614 C CA . HIS B 1 278 ? 0.854 -9.703 14.398 1 98.75 278 HIS B CA 1
ATOM 5615 C C . HIS B 1 278 ? 0.788 -8.508 13.453 1 98.75 278 HIS B C 1
ATOM 5617 O O . HIS B 1 278 ? -0.188 -8.336 12.719 1 98.75 278 HIS B O 1
ATOM 5623 N N . PRO B 1 279 ? 1.818 -7.59 13.508 1 98.06 279 PRO B N 1
ATOM 5624 C CA . PRO B 1 279 ? 1.795 -6.371 12.695 1 98.06 279 PRO B CA 1
ATOM 5625 C C . PRO B 1 279 ? 1.804 -6.664 11.195 1 98.06 279 PRO B C 1
ATOM 5627 O O . PRO B 1 279 ? 2.367 -7.676 10.766 1 98.06 279 PRO B O 1
ATOM 5630 N N . GLY B 1 280 ? 1.252 -5.754 10.453 1 97.38 280 GLY B N 1
ATOM 5631 C CA . GLY B 1 280 ? 1.244 -5.863 9.008 1 97.38 280 GLY B CA 1
ATOM 5632 C C . GLY B 1 280 ? 0.115 -6.727 8.477 1 97.38 280 GLY B C 1
ATOM 5633 O O . GLY B 1 280 ? -0.087 -6.82 7.266 1 97.38 280 GLY B O 1
ATOM 5634 N N . VAL B 1 281 ? -0.605 -7.328 9.336 1 98.44 281 VAL B N 1
ATOM 5635 C CA . VAL B 1 281 ? -1.717 -8.188 8.938 1 98.44 281 VAL B CA 1
ATOM 5636 C C . VAL B 1 281 ? -2.859 -7.328 8.398 1 98.44 281 VAL B C 1
ATOM 5638 O O . VAL B 1 281 ? -3.109 -6.227 8.891 1 98.44 281 VAL B O 1
ATOM 5641 N N . HIS B 1 282 ? -3.463 -7.836 7.367 1 98.38 282 HIS B N 1
ATOM 5642 C CA . HIS B 1 282 ? -4.645 -7.199 6.797 1 98.38 282 HIS B CA 1
ATOM 5643 C C . HIS B 1 282 ? -5.824 -8.164 6.758 1 98.38 282 HIS B C 1
ATOM 5645 O O . HIS B 1 282 ? -5.766 -9.203 6.094 1 98.38 282 HIS B O 1
ATOM 5651 N N . LEU B 1 283 ? -6.848 -7.926 7.473 1 98.75 283 LEU B N 1
ATOM 5652 C CA . LEU B 1 283 ? -8.102 -8.664 7.461 1 98.75 283 LEU B CA 1
ATOM 5653 C C . LEU B 1 283 ? -9.211 -7.844 6.805 1 98.75 283 LEU B C 1
ATOM 5655 O O . LEU B 1 283 ? -9.562 -6.766 7.289 1 98.75 283 LEU B O 1
ATOM 5659 N N . SER B 1 284 ? -9.672 -8.32 5.758 1 97.5 284 SER B N 1
ATOM 5660 C CA . SER B 1 284 ? -10.672 -7.551 5.027 1 97.5 284 SER B CA 1
ATOM 5661 C C . SER B 1 284 ? -11.797 -8.445 4.523 1 97.5 284 SER B C 1
ATOM 5663 O O . SER B 1 284 ? -11.703 -9.672 4.594 1 97.5 284 SER B O 1
ATOM 5665 N N . GLY B 1 285 ? -12.703 -7.812 4.129 1 89.81 285 GLY B N 1
ATOM 5666 C CA . GLY B 1 285 ? -13.859 -8.57 3.668 1 89.81 285 GLY B CA 1
ATOM 5667 C C . GLY B 1 285 ? -14.547 -9.336 4.777 1 89.81 285 GLY B C 1
ATOM 5668 O O . GLY B 1 285 ? -14.18 -9.219 5.949 1 89.81 285 GLY B O 1
ATOM 5669 N N . GLU B 1 286 ? -15.797 -9.805 4.73 1 91 286 GLU B N 1
ATOM 5670 C CA . GLU B 1 286 ? -16.547 -10.562 5.727 1 91 286 GLU B CA 1
ATOM 5671 C C . GLU B 1 286 ? -15.719 -11.727 6.27 1 91 286 GLU B C 1
ATOM 5673 O O . GLU B 1 286 ? -16.172 -12.875 6.242 1 91 286 GLU B O 1
ATOM 5678 N N . THR B 1 287 ? -14.445 -11.336 6.766 1 98.06 287 THR B N 1
ATOM 5679 C CA . THR B 1 287 ? -13.5 -12.312 7.305 1 98.06 287 THR B CA 1
ATOM 5680 C C . THR B 1 287 ? -13.867 -12.688 8.742 1 98.06 287 THR B C 1
ATOM 5682 O O . THR B 1 287 ? -14.219 -11.812 9.539 1 98.06 287 THR B O 1
ATOM 5685 N N . ARG B 1 288 ? -13.828 -13.945 9.031 1 98.81 288 ARG B N 1
ATOM 5686 C CA . ARG B 1 288 ? -14.102 -14.477 10.367 1 98.81 288 ARG B CA 1
ATOM 5687 C C . ARG B 1 288 ? -13 -15.438 10.812 1 98.81 288 ARG B C 1
ATOM 5689 O O . ARG B 1 288 ? -12.758 -16.453 10.164 1 98.81 288 ARG B O 1
ATOM 5696 N N . ILE B 1 289 ? -12.406 -15.148 11.906 1 98.94 289 ILE B N 1
ATOM 5697 C CA . ILE B 1 289 ? -11.336 -15.969 12.461 1 98.94 289 ILE B CA 1
ATOM 5698 C C . ILE B 1 289 ? -11.766 -16.531 13.82 1 98.94 289 ILE B C 1
ATOM 5700 O O . ILE B 1 289 ? -12.258 -15.781 14.672 1 98.94 289 ILE B O 1
ATOM 5704 N N . GLY B 1 290 ? -11.609 -17.781 13.992 1 98.81 290 GLY B N 1
ATOM 5705 C CA . GLY B 1 290 ? -11.992 -18.438 15.227 1 98.81 290 GLY B CA 1
ATOM 5706 C C . GLY B 1 290 ? -11.094 -18.078 16.391 1 98.81 290 GLY B C 1
ATOM 5707 O O . GLY B 1 290 ? -10.344 -17.094 16.344 1 98.81 290 GLY B O 1
ATOM 5708 N N . GLU B 1 291 ? -11.227 -18.906 17.531 1 98.81 291 GLU B N 1
ATOM 5709 C CA . GLU B 1 291 ? -10.5 -18.672 18.766 1 98.81 291 GLU B CA 1
ATOM 5710 C C . GLU B 1 291 ? -9.125 -19.328 18.734 1 98.81 291 GLU B C 1
ATOM 5712 O O . GLU B 1 291 ? -8.93 -20.344 18.047 1 98.81 291 GLU B O 1
ATOM 5717 N N . GLY B 1 292 ? -8.227 -18.766 19.406 1 98.81 292 GLY B N 1
ATOM 5718 C CA . GLY B 1 292 ? -6.93 -19.391 19.641 1 98.81 292 GLY B CA 1
ATOM 5719 C C . GLY B 1 292 ? -6.086 -19.5 18.375 1 98.81 292 GLY B C 1
ATOM 5720 O O . GLY B 1 292 ? -5.324 -20.453 18.219 1 98.81 292 GLY B O 1
ATOM 5721 N N . CYS B 1 293 ? -6.238 -18.641 17.469 1 98.88 293 CYS B N 1
ATOM 5722 C CA . CYS B 1 293 ? -5.461 -18.641 16.234 1 98.88 293 CYS B CA 1
ATOM 5723 C C . CYS B 1 293 ? -4.23 -17.75 16.375 1 98.88 293 CYS B C 1
ATOM 5725 O O . CYS B 1 293 ? -4.113 -16.984 17.328 1 98.88 293 CYS B O 1
ATOM 5727 N N . THR B 1 294 ? -3.295 -17.953 15.523 1 98.94 294 THR B N 1
ATOM 5728 C CA . THR B 1 294 ? -2.131 -17.094 15.367 1 98.94 294 THR B CA 1
ATOM 5729 C C . THR B 1 294 ? -1.997 -16.625 13.914 1 98.94 294 THR B C 1
ATOM 5731 O O . THR B 1 294 ? -1.769 -17.438 13.016 1 98.94 294 THR B O 1
ATOM 5734 N N . ILE B 1 295 ? -2.15 -15.352 13.719 1 98.94 295 ILE B N 1
ATOM 5735 C CA . ILE B 1 295 ? -1.979 -14.75 12.398 1 98.94 295 ILE B CA 1
ATOM 5736 C C . ILE B 1 295 ? -0.679 -13.945 12.367 1 98.94 295 ILE B C 1
ATOM 5738 O O . ILE B 1 295 ? -0.596 -12.859 12.945 1 98.94 295 ILE B O 1
ATOM 5742 N N . GLU B 1 296 ? 0.3 -14.438 11.68 1 98.62 296 GLU B N 1
ATOM 5743 C CA . GLU B 1 296 ? 1.654 -13.898 11.766 1 98.62 296 GLU B CA 1
ATOM 5744 C C . GLU B 1 296 ? 1.855 -12.75 10.773 1 98.62 296 GLU B C 1
ATOM 5746 O O . GLU B 1 296 ? 0.942 -12.414 10.016 1 98.62 296 GLU B O 1
ATOM 5751 N N . GLN B 1 297 ? 3.02 -12.172 10.828 1 97.44 297 GLN B N 1
ATOM 5752 C CA . GLN B 1 297 ? 3.34 -10.867 10.258 1 97.44 297 GLN B CA 1
ATOM 5753 C C . GLN B 1 297 ? 3.037 -10.836 8.766 1 97.44 297 GLN B C 1
ATOM 5755 O O . GLN B 1 297 ? 3.463 -11.727 8.016 1 97.44 297 GLN B O 1
ATOM 5760 N N . GLY B 1 298 ? 2.266 -9.805 8.367 1 97.06 298 GLY B N 1
ATOM 5761 C CA . GLY B 1 298 ? 2.111 -9.484 6.961 1 97.06 298 GLY B CA 1
ATOM 5762 C C . GLY B 1 298 ? 1.114 -10.383 6.254 1 97.06 298 GLY B C 1
ATOM 5763 O O . GLY B 1 298 ? 0.902 -10.25 5.043 1 97.06 298 GLY B O 1
ATOM 5764 N N . ALA B 1 299 ? 0.489 -11.289 6.918 1 98.31 299 ALA B N 1
ATOM 5765 C CA . ALA B 1 299 ? -0.525 -12.125 6.289 1 98.31 299 ALA B CA 1
ATOM 5766 C C . ALA B 1 299 ? -1.717 -11.297 5.824 1 98.31 299 ALA B C 1
ATOM 5768 O O . ALA B 1 299 ? -2.047 -10.281 6.438 1 98.31 299 ALA B O 1
ATOM 5769 N N . VAL B 1 300 ? -2.301 -11.695 4.742 1 98.62 300 VAL B N 1
ATOM 5770 C CA . VAL B 1 300 ? -3.477 -11.039 4.18 1 98.62 300 VAL B CA 1
ATOM 5771 C C . VAL B 1 300 ? -4.629 -12.039 4.082 1 98.62 300 VAL B C 1
ATOM 5773 O O . VAL B 1 300 ? -4.504 -13.078 3.432 1 98.62 300 VAL B O 1
ATOM 5776 N N . ILE B 1 301 ? -5.723 -11.781 4.688 1 98.81 301 ILE B N 1
ATOM 5777 C CA . ILE B 1 301 ? -6.902 -12.641 4.664 1 98.81 301 ILE B CA 1
ATOM 5778 C C . ILE B 1 301 ? -8.125 -11.828 4.238 1 98.81 301 ILE B C 1
ATOM 5780 O O . ILE B 1 301 ? -8.469 -10.836 4.883 1 98.81 301 ILE B O 1
ATOM 5784 N N . LYS B 1 302 ? -8.703 -12.219 3.191 1 98.38 302 LYS B N 1
ATOM 5785 C CA . LYS B 1 302 ? -9.859 -11.492 2.662 1 98.38 302 LYS B CA 1
ATOM 5786 C C . LYS B 1 302 ? -11.047 -12.43 2.455 1 98.38 302 LYS B C 1
ATOM 5788 O O . LYS B 1 302 ? -10.938 -13.438 1.754 1 98.38 302 LYS B O 1
ATOM 5793 N N . GLY B 1 303 ? -12.164 -12.078 2.984 1 98.12 303 GLY B N 1
ATOM 5794 C CA . GLY B 1 303 ? -13.406 -12.797 2.736 1 98.12 303 GLY B CA 1
ATOM 5795 C C . GLY B 1 303 ? -13.297 -14.281 3.051 1 98.12 303 GLY B C 1
ATOM 5796 O O . GLY B 1 303 ? -13.75 -15.117 2.27 1 98.12 303 GLY B O 1
ATOM 5797 N N . SER B 1 304 ? -12.672 -14.586 4.125 1 98.81 304 SER B N 1
ATOM 5798 C CA . SER B 1 304 ? -12.422 -15.984 4.445 1 98.81 304 SER B CA 1
ATOM 5799 C C . SER B 1 304 ? -12.852 -16.312 5.875 1 98.81 304 SER B C 1
ATOM 5801 O O . SER B 1 304 ? -12.969 -15.406 6.711 1 98.81 304 SER B O 1
ATOM 5803 N N . THR B 1 305 ? -13.102 -17.547 6.094 1 98.88 305 THR B N 1
ATOM 5804 C CA . THR B 1 305 ? -13.453 -18.047 7.418 1 98.88 305 THR B CA 1
ATOM 5805 C C . THR B 1 305 ? -12.43 -19.078 7.891 1 98.88 305 THR B C 1
ATOM 5807 O O . THR B 1 305 ? -12.141 -20.047 7.18 1 98.88 305 THR B O 1
ATOM 5810 N N . LEU B 1 306 ? -11.883 -18.891 9.016 1 98.88 306 LEU B N 1
ATOM 5811 C CA . LEU B 1 306 ? -10.961 -19.828 9.664 1 98.88 306 LEU B CA 1
ATOM 5812 C C . LEU B 1 306 ? -11.539 -20.328 10.977 1 98.88 306 LEU B C 1
ATOM 5814 O O . LEU B 1 306 ? -12.016 -19.547 11.797 1 98.88 306 LEU B O 1
ATOM 5818 N N . GLY B 1 307 ? -11.516 -21.641 11.18 1 98.81 307 GLY B N 1
ATOM 5819 C CA . GLY B 1 307 ? -11.922 -22.219 12.453 1 98.81 307 GLY B CA 1
ATOM 5820 C C . GLY B 1 307 ? -10.969 -21.891 13.586 1 98.81 307 GLY B C 1
ATOM 5821 O O . GLY B 1 307 ? -10.234 -20.906 13.531 1 98.81 307 GLY B O 1
ATOM 5822 N N . ASN B 1 308 ? -11.039 -22.734 14.672 1 98.88 308 ASN B N 1
ATOM 5823 C CA . ASN B 1 308 ? -10.242 -22.484 15.867 1 98.88 308 ASN B CA 1
ATOM 5824 C C . ASN B 1 308 ? -8.82 -23.016 15.719 1 98.88 308 ASN B C 1
ATOM 5826 O O . ASN B 1 308 ? -8.594 -23.984 14.992 1 98.88 308 ASN B O 1
ATOM 5830 N N . GLY B 1 309 ? -7.902 -22.391 16.312 1 98.81 309 GLY B N 1
ATOM 5831 C CA . GLY B 1 309 ? -6.559 -22.922 16.469 1 98.81 309 GLY B CA 1
ATOM 5832 C C . GLY B 1 309 ? -5.758 -22.922 15.188 1 98.81 309 GLY B C 1
ATOM 5833 O O . GLY B 1 309 ? -4.84 -23.734 15.023 1 98.81 309 GLY B O 1
ATOM 5834 N N . CYS B 1 310 ? -6.062 -22.125 14.258 1 98.88 310 CYS B N 1
ATOM 5835 C CA . CYS B 1 310 ? -5.332 -22.047 12.992 1 98.88 310 CYS B CA 1
ATOM 5836 C C . CYS B 1 310 ? -4.078 -21.188 13.148 1 98.88 310 CYS B C 1
ATOM 5838 O O . CYS B 1 310 ? -4.023 -20.312 14.008 1 98.88 310 CYS B O 1
ATOM 5840 N N . VAL B 1 311 ? -3.053 -21.531 12.383 1 98.94 311 VAL B N 1
ATOM 5841 C CA . VAL B 1 311 ? -1.838 -20.734 12.273 1 98.94 311 VAL B CA 1
ATOM 5842 C C . VAL B 1 311 ? -1.627 -20.297 10.828 1 98.94 311 VAL B C 1
ATOM 5844 O O . VAL B 1 311 ? -1.58 -21.141 9.922 1 98.94 311 VAL B O 1
ATOM 5847 N N . VAL B 1 312 ? -1.569 -19.016 10.625 1 98.94 312 VAL B N 1
ATOM 5848 C CA . VAL B 1 312 ? -1.243 -18.438 9.32 1 98.94 312 VAL B CA 1
ATOM 5849 C C . VAL B 1 312 ? 0.128 -17.781 9.383 1 98.94 312 VAL B C 1
ATOM 5851 O O . VAL B 1 312 ? 0.294 -16.734 10.031 1 98.94 312 VAL B O 1
ATOM 5854 N N . GLU B 1 313 ? 1.072 -18.312 8.695 1 98.69 313 GLU B N 1
ATOM 5855 C CA . GLU B 1 313 ? 2.459 -17.859 8.766 1 98.69 313 GLU B CA 1
ATOM 5856 C C . GLU B 1 313 ? 2.682 -16.625 7.898 1 98.69 313 GLU B C 1
ATOM 5858 O O . GLU B 1 313 ? 1.783 -16.203 7.168 1 98.69 313 GLU B O 1
ATOM 5863 N N . PRO B 1 314 ? 3.871 -15.992 8.031 1 98.06 314 PRO B N 1
ATOM 5864 C CA . PRO B 1 314 ? 4.109 -14.68 7.43 1 98.06 314 PRO B CA 1
ATOM 5865 C C . PRO B 1 314 ? 3.936 -14.68 5.91 1 98.06 314 PRO B C 1
ATOM 5867 O O . PRO B 1 314 ? 4.398 -15.609 5.238 1 98.06 314 PRO B O 1
ATOM 5870 N N . GLY B 1 315 ? 3.287 -13.641 5.477 1 97.06 315 GLY B N 1
ATOM 5871 C CA . GLY B 1 315 ? 3.229 -13.375 4.047 1 97.06 315 GLY B CA 1
ATOM 5872 C C . GLY B 1 315 ? 2.221 -14.25 3.322 1 97.06 315 GLY B C 1
ATOM 5873 O O . GLY B 1 315 ? 2.082 -14.164 2.1 1 97.06 315 GLY B O 1
ATOM 5874 N N . ALA B 1 316 ? 1.512 -15.086 4.012 1 98.5 316 ALA B N 1
ATOM 5875 C CA . ALA B 1 316 ? 0.47 -15.883 3.373 1 98.5 316 ALA B CA 1
ATOM 5876 C C . ALA B 1 316 ? -0.701 -15.008 2.934 1 98.5 316 ALA B C 1
ATOM 5878 O O . ALA B 1 316 ? -1.003 -14 3.572 1 98.5 316 ALA B O 1
ATOM 5879 N N . VAL B 1 317 ? -1.323 -15.375 1.805 1 98.75 317 VAL B N 1
ATOM 5880 C CA . VAL B 1 317 ? -2.477 -14.672 1.261 1 98.75 317 VAL B CA 1
ATOM 5881 C C . VAL B 1 317 ? -3.654 -15.633 1.114 1 98.75 317 VAL B C 1
ATOM 5883 O O . VAL B 1 317 ? -3.566 -16.625 0.383 1 98.75 317 VAL B O 1
ATOM 5886 N N . ILE B 1 318 ? -4.746 -15.375 1.785 1 98.81 318 ILE B N 1
ATOM 5887 C CA . ILE B 1 318 ? -5.934 -16.219 1.785 1 98.81 318 ILE B CA 1
ATOM 5888 C C . ILE B 1 318 ? -7.145 -15.406 1.32 1 98.81 318 ILE B C 1
ATOM 5890 O O . ILE B 1 318 ? -7.523 -14.422 1.961 1 98.81 318 ILE B O 1
ATOM 5894 N N . ARG B 1 319 ? -7.719 -15.828 0.218 1 98.5 319 ARG B N 1
ATOM 5895 C CA . ARG B 1 319 ? -8.867 -15.094 -0.301 1 98.5 319 ARG B CA 1
ATOM 5896 C C . ARG B 1 319 ? -10.047 -16.016 -0.551 1 98.5 319 ARG B C 1
ATOM 5898 O O . ARG B 1 319 ? -9.922 -17.016 -1.272 1 98.5 319 ARG B O 1
ATOM 5905 N N . SER B 1 320 ? -11.195 -15.742 0.022 1 98.38 320 SER B N 1
ATOM 5906 C CA . SER B 1 320 ? -12.461 -16.422 -0.23 1 98.38 320 SER B CA 1
ATOM 5907 C C . SER B 1 320 ? -12.352 -17.906 0.084 1 98.38 320 SER B C 1
ATOM 5909 O O . SER B 1 320 ? -12.812 -18.75 -0.697 1 98.38 320 SER B O 1
ATOM 5911 N N . CYS B 1 321 ? -11.734 -18.188 1.19 1 98.81 321 CYS B N 1
ATOM 5912 C CA . CYS B 1 321 ? -11.539 -19.578 1.572 1 98.81 321 CYS B CA 1
ATOM 5913 C C . CYS B 1 321 ? -12.305 -19.906 2.846 1 98.81 321 CYS B C 1
ATOM 5915 O O . CYS B 1 321 ? -12.656 -19.016 3.617 1 98.81 321 CYS B O 1
ATOM 5917 N N . ARG B 1 322 ? -12.625 -21.203 3.049 1 98.69 322 ARG B N 1
ATOM 5918 C CA . ARG B 1 322 ? -13.148 -21.75 4.297 1 98.69 322 ARG B CA 1
ATOM 5919 C C . ARG B 1 322 ? -12.195 -22.797 4.883 1 98.69 322 ARG B C 1
ATOM 5921 O O . ARG B 1 322 ? -11.969 -23.844 4.277 1 98.69 322 ARG B O 1
ATOM 5928 N N . LEU B 1 323 ? -11.672 -22.453 5.922 1 98.88 323 LEU B N 1
ATOM 5929 C CA . LEU B 1 323 ? -10.75 -23.359 6.613 1 98.88 323 LEU B CA 1
ATOM 5930 C C . LEU B 1 323 ? -11.375 -23.891 7.898 1 98.88 323 LEU B C 1
ATOM 5932 O O . LEU B 1 323 ? -12.016 -23.141 8.641 1 98.88 323 LEU B O 1
ATOM 5936 N N . GLY B 1 324 ? -11.211 -25.188 8.141 1 98.75 324 GLY B N 1
ATOM 5937 C CA . GLY B 1 324 ? -11.594 -25.766 9.422 1 98.75 324 GLY B CA 1
ATOM 5938 C C . GLY B 1 324 ? -10.664 -25.359 10.555 1 98.75 324 GLY B C 1
ATOM 5939 O O . GLY B 1 324 ? -10.07 -24.281 10.516 1 98.75 324 GLY B O 1
ATOM 5940 N N . SER B 1 325 ? -10.656 -26.203 11.625 1 98.81 325 SER B N 1
ATOM 5941 C CA . SER B 1 325 ? -9.852 -25.906 12.812 1 98.81 325 SER B CA 1
ATOM 5942 C C . SER B 1 325 ? -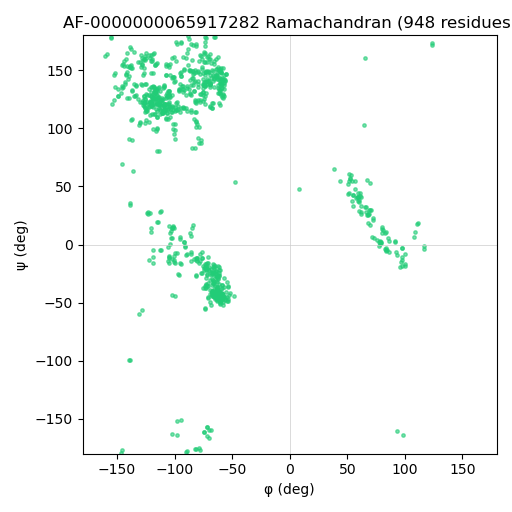8.469 -26.547 12.719 1 98.81 325 SER B C 1
ATOM 5944 O O . SER B 1 325 ? -8.297 -27.562 12.047 1 98.81 325 SER B O 1
ATOM 5946 N N . HIS B 1 326 ? -7.484 -25.922 13.344 1 98.75 326 HIS B N 1
ATOM 5947 C CA . HIS B 1 326 ? -6.121 -26.422 13.461 1 98.75 326 HIS B CA 1
ATOM 5948 C C . HIS B 1 326 ? -5.48 -26.609 12.094 1 98.75 326 HIS B C 1
ATOM 5950 O O . HIS B 1 326 ? -4.816 -27.625 11.852 1 98.75 326 HIS B O 1
ATOM 5956 N N . VAL B 1 327 ? -5.75 -25.734 11.227 1 98.88 327 VAL B N 1
ATOM 5957 C CA . VAL B 1 327 ? -5.105 -25.688 9.922 1 98.88 327 VAL B CA 1
ATOM 5958 C C . VAL B 1 327 ? -3.84 -24.844 9.992 1 98.88 327 VAL B C 1
ATOM 5960 O O . VAL B 1 327 ? -3.828 -23.797 10.633 1 98.88 327 VAL B O 1
ATOM 5963 N N . MET B 1 328 ? -2.816 -25.328 9.391 1 98.88 328 MET B N 1
ATOM 5964 C CA . MET B 1 328 ? -1.564 -24.578 9.273 1 98.88 328 MET B CA 1
ATOM 5965 C C . MET B 1 328 ? -1.348 -24.109 7.844 1 98.88 328 MET B C 1
ATOM 5967 O O . MET B 1 328 ? -1.218 -24.906 6.926 1 98.88 328 MET B O 1
ATOM 5971 N N . VAL B 1 329 ? -1.351 -22.812 7.652 1 98.88 329 VAL B N 1
ATOM 5972 C CA . VAL B 1 329 ? -0.98 -22.203 6.379 1 98.88 329 VAL B CA 1
ATOM 5973 C C . VAL B 1 329 ? 0.418 -21.609 6.477 1 98.88 329 VAL B C 1
ATOM 5975 O O . VAL B 1 329 ? 0.605 -20.562 7.109 1 98.88 329 VAL B O 1
ATOM 5978 N N . LYS B 1 330 ? 1.335 -22.172 5.84 1 98.62 330 LYS B N 1
ATOM 5979 C CA . LYS B 1 330 ? 2.736 -21.797 6.004 1 98.62 330 LYS B CA 1
ATOM 5980 C C . LYS B 1 330 ? 3.105 -20.625 5.102 1 98.62 330 LYS B C 1
ATOM 5982 O O . LYS B 1 330 ? 2.326 -20.234 4.23 1 98.62 330 LYS B O 1
ATOM 5987 N N . ALA B 1 331 ? 4.324 -20.141 5.324 1 98.25 331 ALA B N 1
ATOM 5988 C CA . ALA B 1 331 ? 4.766 -18.844 4.832 1 98.25 331 ALA B CA 1
ATOM 5989 C C . ALA B 1 331 ? 4.691 -18.781 3.309 1 98.25 331 ALA B C 1
ATOM 5991 O O . ALA B 1 331 ? 5.105 -19.719 2.623 1 98.25 331 ALA B O 1
ATOM 5992 N N . GLY B 1 332 ? 4.141 -17.656 2.855 1 97.31 332 GLY B N 1
ATOM 5993 C CA . GLY B 1 332 ? 4.203 -17.344 1.438 1 97.31 332 GLY B CA 1
ATOM 5994 C C . GLY B 1 332 ? 3.184 -18.109 0.609 1 97.31 332 GLY B C 1
ATOM 5995 O O . GLY B 1 332 ? 3.133 -17.953 -0.613 1 97.31 332 GLY B O 1
ATOM 5996 N N . SER B 1 333 ? 2.338 -18.891 1.22 1 98.56 333 SER B N 1
ATOM 5997 C CA . SER B 1 333 ? 1.312 -19.625 0.478 1 98.56 333 SER B CA 1
ATOM 5998 C C . SER B 1 333 ? 0.184 -18.688 0.04 1 98.56 333 SER B C 1
ATOM 6000 O O . SER B 1 333 ? -0.136 -17.719 0.734 1 98.56 333 SER B O 1
ATOM 6002 N N . VAL B 1 334 ? -0.315 -18.953 -1.156 1 98.69 334 VAL B N 1
ATOM 6003 C CA . VAL B 1 334 ? -1.418 -18.188 -1.721 1 98.69 334 VAL B CA 1
ATOM 6004 C C . VAL B 1 334 ? -2.598 -19.109 -2.012 1 98.69 334 VAL B C 1
ATOM 6006 O O . VAL B 1 334 ? -2.443 -20.141 -2.68 1 98.69 334 VAL B O 1
ATOM 6009 N N . MET B 1 335 ? -3.758 -18.766 -1.526 1 98.56 335 MET B N 1
ATOM 6010 C CA . MET B 1 335 ? -4.922 -19.625 -1.735 1 98.56 335 MET B CA 1
ATOM 6011 C C . MET B 1 335 ? -6.164 -18.781 -2.029 1 98.56 335 MET B C 1
ATOM 6013 O O . MET B 1 335 ? -6.348 -17.719 -1.455 1 98.56 335 MET B O 1
ATOM 6017 N N . GLU B 1 336 ? -6.977 -19.312 -2.863 1 98.56 336 GLU B N 1
ATOM 6018 C CA . GLU B 1 336 ? -8.211 -18.641 -3.256 1 98.56 336 GLU B CA 1
ATOM 6019 C C . GLU B 1 336 ? -9.336 -19.641 -3.496 1 98.56 336 GLU B C 1
ATOM 6021 O O . GLU B 1 336 ? -9.125 -20.672 -4.133 1 98.56 336 GLU B O 1
ATOM 6026 N N . ASP B 1 337 ? -10.539 -19.359 -3.004 1 98.5 337 ASP B N 1
ATOM 6027 C CA . ASP B 1 337 ? -11.758 -20.109 -3.264 1 98.5 337 ASP B CA 1
ATOM 6028 C C . ASP B 1 337 ? -11.539 -21.609 -3.021 1 98.5 337 ASP B C 1
ATOM 6030 O O . ASP B 1 337 ? -11.797 -22.422 -3.902 1 98.5 337 ASP B O 1
ATOM 6034 N N . ALA B 1 338 ? -11.047 -21.875 -1.888 1 98.81 338 ALA B N 1
ATOM 6035 C CA . ALA B 1 338 ? -10.742 -23.266 -1.521 1 98.81 338 ALA B CA 1
ATOM 6036 C C . ALA B 1 338 ? -11.398 -23.641 -0.193 1 98.81 338 ALA B C 1
ATOM 6038 O O . ALA B 1 338 ? -11.727 -22.766 0.61 1 98.81 338 ALA B O 1
ATOM 6039 N N . ILE B 1 339 ? -11.688 -24.859 -0.019 1 98.88 339 ILE B N 1
ATOM 6040 C CA . ILE B 1 339 ? -12.219 -25.422 1.224 1 98.88 339 ILE B CA 1
ATOM 6041 C C . ILE B 1 339 ? -11.18 -26.344 1.859 1 98.88 339 ILE B C 1
ATOM 6043 O O . ILE B 1 339 ? -10.766 -27.328 1.251 1 98.88 339 ILE B O 1
ATOM 6047 N N . ILE B 1 340 ? -10.766 -26.062 3.012 1 98.94 340 ILE B N 1
ATOM 6048 C CA . ILE B 1 340 ? -9.734 -26.812 3.723 1 98.94 340 ILE B CA 1
ATOM 6049 C C . ILE B 1 340 ? -10.289 -27.344 5.035 1 98.94 340 ILE B C 1
ATOM 6051 O O . ILE B 1 340 ? -10.75 -26.578 5.883 1 98.94 340 ILE B O 1
ATOM 6055 N N . HIS B 1 341 ? -10.25 -28.656 5.25 1 98.81 341 HIS B N 1
ATOM 6056 C CA . HIS B 1 341 ? -10.781 -29.25 6.465 1 98.81 341 HIS B CA 1
ATOM 6057 C C . HIS B 1 341 ? -9.711 -29.328 7.555 1 98.81 341 HIS B C 1
ATOM 6059 O O . HIS B 1 341 ? -8.57 -28.906 7.344 1 98.81 341 HIS B O 1
ATOM 6065 N N . ASP B 1 342 ? -10.125 -29.922 8.711 1 98.75 342 ASP B N 1
ATOM 6066 C CA . ASP B 1 342 ? -9.383 -29.812 9.961 1 98.75 342 ASP B CA 1
ATOM 6067 C C . ASP B 1 342 ? -8.008 -30.469 9.844 1 98.75 342 ASP B C 1
ATOM 6069 O O . ASP B 1 342 ? -7.848 -31.453 9.133 1 98.75 342 ASP B O 1
ATOM 6073 N N . HIS B 1 343 ? -6.992 -29.906 10.484 1 98.69 343 HIS B N 1
ATOM 6074 C CA . HIS B 1 343 ? -5.684 -30.5 10.711 1 98.69 343 HIS B CA 1
ATOM 6075 C C . HIS B 1 343 ? -4.918 -30.688 9.406 1 98.69 343 HIS B C 1
ATOM 6077 O O . HIS B 1 343 ? -4.215 -31.672 9.227 1 98.69 343 HIS B O 1
ATOM 6083 N N . THR B 1 344 ? -5.16 -29.781 8.477 1 98.62 344 THR B N 1
ATOM 6084 C CA . THR B 1 344 ? -4.434 -29.781 7.211 1 98.62 344 THR B CA 1
ATOM 6085 C C . THR B 1 344 ? -3.232 -28.844 7.289 1 98.62 344 THR B C 1
ATOM 6087 O O . THR B 1 344 ? -3.252 -27.859 8.031 1 98.62 344 THR B O 1
ATOM 6090 N N . ALA B 1 345 ? -2.176 -29.172 6.57 1 98.69 345 ALA B N 1
ATOM 6091 C CA . ALA B 1 345 ? -0.981 -28.344 6.465 1 98.69 345 ALA B CA 1
ATOM 6092 C C . ALA B 1 345 ? -0.717 -27.938 5.016 1 98.69 345 ALA B C 1
ATOM 6094 O O . ALA B 1 345 ? -0.604 -28.797 4.137 1 98.69 345 ALA B O 1
ATOM 6095 N N . ILE B 1 346 ? -0.558 -26.656 4.824 1 98.75 346 ILE B N 1
ATOM 6096 C CA . ILE B 1 346 ? -0.395 -26.125 3.477 1 98.75 346 ILE B CA 1
ATOM 6097 C C . ILE B 1 346 ? 0.907 -25.328 3.387 1 98.75 346 ILE B C 1
ATOM 6099 O O . ILE B 1 346 ? 1.116 -24.375 4.145 1 98.75 346 ILE B O 1
ATOM 6103 N N . GLY B 1 347 ? 1.696 -25.688 2.35 1 97.44 347 GLY B N 1
ATOM 6104 C CA . GLY B 1 347 ? 2.875 -24.891 2.041 1 97.44 347 GLY B CA 1
ATOM 6105 C C . GLY B 1 347 ? 4.133 -25.406 2.711 1 97.44 347 GLY B C 1
ATOM 6106 O O . GLY B 1 347 ? 4.18 -26.547 3.158 1 97.44 347 GLY B O 1
ATOM 6107 N N . PRO B 1 348 ? 5.203 -24.453 2.805 1 98 348 PRO B N 1
ATOM 6108 C CA . PRO B 1 348 ? 5.211 -23.047 2.396 1 98 348 PRO B CA 1
ATOM 6109 C C . PRO B 1 348 ? 5.168 -22.875 0.88 1 98 348 PRO B C 1
ATOM 6111 O O . PRO B 1 348 ? 5.391 -23.844 0.138 1 98 348 PRO B O 1
ATOM 6114 N N . MET B 1 349 ? 4.832 -21.656 0.346 1 97.81 349 MET B N 1
ATOM 6115 C CA . MET B 1 349 ? 4.84 -21.281 -1.062 1 97.81 349 MET B CA 1
ATOM 6116 C C . MET B 1 349 ? 4.02 -22.25 -1.898 1 97.81 349 MET B C 1
ATOM 6118 O O . MET B 1 349 ? 4.477 -22.719 -2.947 1 97.81 349 MET B O 1
ATOM 6122 N N . ALA B 1 350 ? 2.936 -22.688 -1.331 1 98.5 350 ALA B N 1
ATOM 6123 C CA . ALA B 1 350 ? 1.941 -23.438 -2.098 1 98.5 350 ALA B CA 1
ATOM 6124 C C . ALA B 1 350 ? 0.93 -22.484 -2.746 1 98.5 350 ALA B C 1
ATOM 6126 O O . ALA B 1 350 ? 0.781 -21.344 -2.322 1 98.5 350 ALA B O 1
ATOM 6127 N N . HIS B 1 351 ? 0.353 -22.922 -3.816 1 98.69 351 HIS B N 1
ATOM 6128 C CA . HIS B 1 351 ? -0.686 -22.156 -4.496 1 98.69 351 HIS B CA 1
ATOM 6129 C C . HIS B 1 351 ? -1.953 -22.984 -4.676 1 98.69 351 HIS B C 1
ATOM 6131 O O . HIS B 1 351 ? -2.027 -23.828 -5.578 1 98.69 351 HIS B O 1
ATOM 6137 N N . LEU B 1 352 ? -2.984 -22.703 -3.861 1 98.81 352 LEU B N 1
ATOM 6138 C CA . LEU B 1 352 ? -4.27 -23.375 -3.977 1 98.81 352 LEU B CA 1
ATOM 6139 C C . LEU B 1 352 ? -5.273 -22.516 -4.73 1 98.81 352 LEU B C 1
ATOM 6141 O O . LEU B 1 352 ? -5.688 -21.469 -4.238 1 98.81 352 LEU B O 1
ATOM 6145 N N . ARG B 1 353 ? -5.66 -22.969 -5.824 1 98.44 353 ARG B N 1
ATOM 6146 C CA . ARG B 1 353 ? -6.547 -22.234 -6.715 1 98.44 353 ARG B CA 1
ATOM 6147 C C . ARG B 1 353 ? -7.988 -22.703 -6.559 1 98.44 353 ARG B C 1
ATOM 6149 O O . ARG B 1 353 ? -8.273 -23.625 -5.793 1 98.44 353 ARG B O 1
ATOM 6156 N N . PRO B 1 354 ? -8.938 -22.047 -7.211 1 98.31 354 PRO B N 1
ATOM 6157 C CA . PRO B 1 354 ? -10.367 -22.281 -6.996 1 98.31 354 PRO B CA 1
ATOM 6158 C C . PRO B 1 354 ? -10.766 -23.734 -7.258 1 98.31 354 PRO B C 1
ATOM 6160 O O . PRO B 1 354 ? -10.281 -24.344 -8.211 1 98.31 354 PRO B O 1
ATOM 6163 N N . GLY B 1 355 ? -11.648 -24.203 -6.449 1 98.25 355 GLY B N 1
ATOM 6164 C CA . GLY B 1 355 ? -12.18 -25.547 -6.598 1 98.25 355 GLY B CA 1
ATOM 6165 C C . GLY B 1 355 ? -11.398 -26.578 -5.812 1 98.25 355 GLY B C 1
ATOM 6166 O O . GLY B 1 355 ? -11.742 -27.766 -5.82 1 98.25 355 GLY B O 1
ATOM 6167 N N . THR B 1 356 ? -10.422 -26.172 -5.102 1 98.75 356 THR B N 1
ATOM 6168 C CA . THR B 1 356 ? -9.641 -27.078 -4.273 1 98.75 356 THR B CA 1
ATOM 6169 C C . THR B 1 356 ? -10.391 -27.406 -2.982 1 98.75 356 THR B C 1
ATOM 6171 O O . THR B 1 356 ? -10.828 -26.516 -2.268 1 98.75 356 THR B O 1
ATOM 6174 N N . GLU B 1 357 ? -10.586 -28.625 -2.746 1 98.88 357 GLU B N 1
ATOM 6175 C CA . GLU B 1 357 ? -11.102 -29.094 -1.467 1 98.88 357 GLU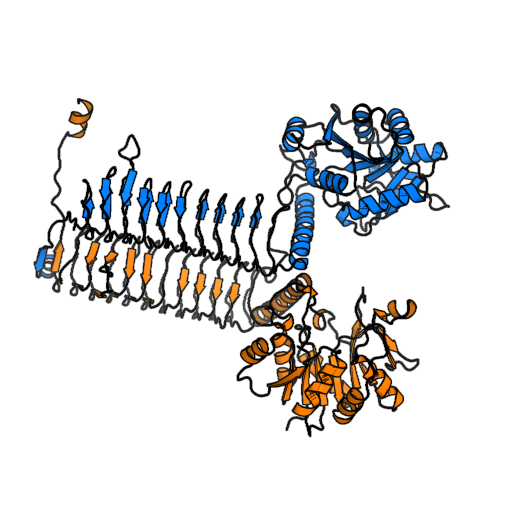 B CA 1
ATOM 6176 C C . GLU B 1 357 ? -10.188 -30.156 -0.86 1 98.88 357 GLU B C 1
ATOM 6178 O O . GLU B 1 357 ? -10.008 -31.234 -1.434 1 98.88 357 GLU B O 1
ATOM 6183 N N . LEU B 1 358 ? -9.625 -29.906 0.262 1 98.88 358 LEU B N 1
ATOM 6184 C CA . LEU B 1 358 ? -8.734 -30.812 0.978 1 98.88 358 LEU B CA 1
ATOM 6185 C C . LEU B 1 358 ? -9.406 -31.359 2.234 1 98.88 358 LEU B C 1
ATOM 6187 O O . LEU B 1 358 ? -9.789 -30.594 3.121 1 98.88 358 LEU B O 1
ATOM 6191 N N . MET B 1 359 ? -9.523 -32.656 2.309 1 98.75 359 MET B N 1
ATOM 6192 C CA . MET B 1 359 ? -10.078 -33.281 3.506 1 98.75 359 MET B CA 1
ATOM 6193 C C . MET B 1 359 ? -9.094 -33.219 4.664 1 98.75 359 MET B C 1
ATOM 6195 O O . MET B 1 359 ? -7.984 -32.719 4.512 1 98.75 359 MET B O 1
ATOM 6199 N N . ALA B 1 360 ? -9.547 -33.719 5.812 1 98.62 360 ALA B N 1
ATOM 6200 C CA . ALA B 1 360 ? -8.773 -33.594 7.043 1 98.62 360 ALA B CA 1
ATOM 6201 C C . ALA B 1 360 ? -7.414 -34.281 6.918 1 98.62 360 ALA B C 1
ATOM 6203 O O . ALA B 1 360 ? -7.293 -35.312 6.25 1 98.62 360 ALA B O 1
ATOM 6204 N N . HIS B 1 361 ? -6.379 -33.688 7.52 1 98.44 361 HIS B N 1
ATOM 6205 C CA . HIS B 1 361 ? -5.047 -34.25 7.684 1 98.44 361 HIS B CA 1
ATOM 6206 C C . HIS B 1 361 ? -4.324 -34.375 6.344 1 98.44 361 HIS B C 1
ATOM 6208 O O . HIS B 1 361 ? -3.373 -35.156 6.207 1 98.44 361 HIS B O 1
ATOM 6214 N N . VAL B 1 362 ? -4.77 -33.688 5.363 1 98.69 362 VAL B N 1
ATOM 6215 C CA . VAL B 1 362 ? -4.055 -33.594 4.094 1 98.69 362 VAL B CA 1
ATOM 6216 C C . VAL B 1 362 ? -2.826 -32.719 4.246 1 98.69 362 VAL B C 1
ATOM 6218 O O . VAL B 1 362 ? -2.842 -31.75 5.031 1 98.69 362 VAL B O 1
ATOM 6221 N N . LYS B 1 363 ? -1.781 -33 3.506 1 98.69 363 LYS B N 1
ATOM 6222 C CA . LYS B 1 363 ? -0.567 -32.188 3.482 1 98.69 363 LYS B CA 1
ATOM 6223 C C . LYS B 1 363 ? -0.241 -31.719 2.066 1 98.69 363 LYS B C 1
ATOM 6225 O O . LYS B 1 363 ? -0.072 -32.562 1.162 1 98.69 363 LYS B O 1
ATOM 6230 N N . ILE B 1 364 ? -0.186 -30.469 1.882 1 98.62 364 ILE B N 1
ATOM 6231 C CA . ILE B 1 364 ? 0.306 -29.828 0.665 1 98.62 364 ILE B CA 1
ATOM 6232 C C . ILE B 1 364 ? 1.625 -29.125 0.953 1 98.62 364 ILE B C 1
ATOM 6234 O O . ILE B 1 364 ? 1.691 -28.25 1.826 1 98.62 364 ILE B O 1
ATOM 6238 N N . GLY B 1 365 ? 2.605 -29.453 0.23 1 97.5 365 GLY B N 1
ATOM 6239 C CA . GLY B 1 365 ? 3.918 -28.906 0.527 1 97.5 365 GLY B CA 1
ATOM 6240 C C . GLY B 1 365 ? 4.312 -27.766 -0.406 1 97.5 365 GLY B C 1
ATOM 6241 O O . GLY B 1 365 ? 3.451 -27.109 -0.982 1 97.5 365 GLY B O 1
ATOM 6242 N N . ASN B 1 366 ? 5.699 -27.469 -0.4 1 95.81 366 ASN B N 1
ATOM 6243 C CA . ASN B 1 366 ? 6.188 -26.297 -1.129 1 95.81 366 ASN B CA 1
ATOM 6244 C C . ASN B 1 366 ? 6.094 -26.5 -2.639 1 95.81 366 ASN B C 1
ATOM 6246 O O . ASN B 1 366 ? 6.336 -27.609 -3.139 1 95.81 366 ASN B O 1
ATOM 6250 N N . PHE B 1 367 ? 5.711 -25.422 -3.32 1 96.44 367 PHE B N 1
ATOM 6251 C CA . PHE B 1 367 ? 5.656 -25.328 -4.773 1 96.44 367 PHE B CA 1
ATOM 6252 C C . PHE B 1 367 ? 4.66 -26.328 -5.348 1 96.44 367 PHE B C 1
ATOM 6254 O O . PHE B 1 367 ? 4.898 -26.906 -6.406 1 96.44 367 PHE B O 1
ATOM 6261 N N . VAL B 1 368 ? 3.693 -26.641 -4.562 1 98.25 368 VAL B N 1
ATOM 6262 C CA . VAL B 1 368 ? 2.578 -27.438 -5.043 1 98.25 368 VAL B CA 1
ATOM 6263 C C . VAL B 1 368 ? 1.418 -26.531 -5.441 1 98.25 368 VAL B C 1
ATOM 6265 O O . VAL B 1 368 ? 1.092 -25.578 -4.727 1 98.25 368 VAL B O 1
ATOM 6268 N N . GLU B 1 369 ? 0.894 -26.797 -6.602 1 98.44 369 GLU B N 1
ATOM 6269 C CA . GLU B 1 369 ? -0.283 -26.094 -7.109 1 98.44 369 GLU B CA 1
ATOM 6270 C C . GLU B 1 369 ? -1.471 -27.047 -7.25 1 98.44 369 GLU B C 1
ATOM 6272 O O . GLU B 1 369 ? -1.338 -28.141 -7.801 1 98.44 369 GLU B O 1
ATOM 6277 N N . THR B 1 370 ? -2.65 -26.578 -6.773 1 98.5 370 THR B N 1
ATOM 6278 C CA . THR B 1 370 ? -3.881 -27.344 -6.953 1 98.5 370 THR B CA 1
ATOM 6279 C C . THR B 1 370 ? -4.965 -26.484 -7.586 1 98.5 370 THR B C 1
ATOM 6281 O O . THR B 1 370 ? -5.016 -25.266 -7.352 1 98.5 370 THR B O 1
ATOM 6284 N N . LYS B 1 371 ? -5.73 -27.078 -8.359 1 98 371 LYS B N 1
ATOM 6285 C CA . LYS B 1 371 ? -6.879 -26.406 -8.977 1 98 371 LYS B CA 1
ATOM 6286 C C . LYS B 1 371 ? -7.988 -27.406 -9.289 1 98 371 LYS B C 1
ATOM 6288 O O . LYS B 1 371 ? -7.781 -28.359 -10.039 1 98 371 LYS B O 1
ATOM 6293 N N . LYS B 1 372 ? -9.18 -27.219 -8.812 1 97.94 372 LYS B N 1
ATOM 6294 C CA . LYS B 1 372 ? -10.328 -28.078 -9.07 1 97.94 372 LYS B CA 1
ATOM 6295 C C . LYS B 1 372 ? -10.016 -29.531 -8.719 1 97.94 372 LYS B C 1
ATOM 6297 O O . LYS B 1 372 ? -10.195 -30.422 -9.547 1 97.94 372 LYS B O 1
ATOM 6302 N N . ILE B 1 373 ? -9.586 -29.703 -7.496 1 98.5 373 ILE B N 1
ATOM 6303 C CA . ILE B 1 373 ? -9.305 -31.062 -7.039 1 98.5 373 ILE B CA 1
ATOM 6304 C C . ILE B 1 373 ? -10.031 -31.312 -5.723 1 98.5 373 ILE B C 1
ATOM 6306 O O . ILE B 1 373 ? -10.367 -30.375 -4.996 1 98.5 373 ILE B O 1
ATOM 6310 N N . THR B 1 374 ? -10.281 -32.531 -5.484 1 98.69 374 THR B N 1
ATOM 6311 C CA . THR B 1 374 ? -10.602 -33.062 -4.16 1 98.69 374 THR B CA 1
ATOM 6312 C C . THR B 1 374 ? -9.539 -34.062 -3.703 1 98.69 374 THR B C 1
ATOM 6314 O O . THR B 1 374 ? -9.109 -34.938 -4.473 1 98.69 374 THR B O 1
ATOM 6317 N N . MET B 1 375 ? -9.102 -33.938 -2.553 1 98.62 375 MET B N 1
ATOM 6318 C CA . MET B 1 375 ? -8.078 -34.812 -2.006 1 98.62 375 MET B CA 1
ATOM 6319 C C . MET B 1 375 ? -8.547 -35.438 -0.691 1 98.62 375 MET B C 1
ATOM 6321 O O . MET B 1 375 ? -8.875 -34.719 0.256 1 98.62 375 MET B O 1
ATOM 6325 N N . GLY B 1 376 ? -8.508 -36.719 -0.651 1 98.62 376 GLY B N 1
ATOM 6326 C CA . GLY B 1 376 ? -9.047 -37.469 0.479 1 98.62 376 GLY B CA 1
ATOM 6327 C C . GLY B 1 376 ? -8.18 -37.375 1.722 1 98.62 376 GLY B C 1
ATOM 6328 O O . GLY B 1 376 ? -7.047 -36.906 1.66 1 98.62 376 GLY B O 1
ATOM 6329 N N . GLU B 1 377 ? -8.773 -37.906 2.809 1 98.56 377 GLU B N 1
ATOM 6330 C CA . GLU B 1 377 ? -8.172 -37.781 4.133 1 98.56 377 GLU B CA 1
ATOM 6331 C C . GLU B 1 377 ? -6.789 -38.438 4.164 1 98.56 377 GLU B C 1
ATOM 6333 O O . GLU B 1 377 ? -6.605 -39.562 3.656 1 98.56 377 GLU B O 1
ATOM 6338 N N . GLY B 1 378 ? -5.879 -37.688 4.656 1 98 378 GLY B N 1
ATOM 6339 C CA . GLY B 1 378 ? -4.562 -38.25 4.922 1 98 378 GLY B CA 1
ATOM 6340 C C . GLY B 1 378 ? -3.664 -38.281 3.699 1 98 378 GLY B C 1
ATOM 6341 O O . GLY B 1 378 ? -2.494 -38.656 3.785 1 98 378 GLY B O 1
ATOM 6342 N N . SER B 1 379 ? -4.086 -37.906 2.568 1 98.5 379 SER B N 1
ATOM 6343 C CA . SER B 1 379 ? -3.287 -37.875 1.347 1 98.5 379 SER B CA 1
ATOM 6344 C C . SER B 1 379 ? -2.281 -36.719 1.385 1 98.5 379 SER B C 1
ATOM 6346 O O . SER B 1 379 ? -2.43 -35.781 2.172 1 98.5 379 SER B O 1
ATOM 6348 N N . LYS B 1 380 ? -1.188 -36.875 0.563 1 98.38 380 LYS B N 1
ATOM 6349 C CA . LYS B 1 380 ? -0.131 -35.875 0.613 1 98.38 380 LYS B CA 1
ATOM 6350 C C . LYS B 1 380 ? 0.457 -35.625 -0.772 1 98.38 380 LYS B C 1
ATOM 6352 O O . LYS B 1 380 ? 0.594 -36.531 -1.57 1 98.38 380 LYS B O 1
ATOM 6357 N N . ALA B 1 381 ? 0.703 -34.438 -1.088 1 98.12 381 ALA B N 1
ATOM 6358 C CA . ALA B 1 381 ? 1.549 -33.938 -2.162 1 98.12 381 ALA B CA 1
ATOM 6359 C C . ALA B 1 381 ? 2.525 -32.875 -1.64 1 98.12 381 ALA B C 1
ATOM 6361 O O . ALA B 1 381 ? 2.182 -31.688 -1.534 1 98.12 381 ALA B O 1
ATOM 6362 N N . SER B 1 382 ? 3.738 -33.219 -1.501 1 95.12 382 SER B N 1
ATOM 6363 C CA . SER B 1 382 ? 4.578 -32.438 -0.604 1 95.12 382 SER B CA 1
ATOM 6364 C C . SER B 1 382 ? 5.551 -31.562 -1.384 1 95.12 382 SER B C 1
ATOM 6366 O O . SER B 1 382 ? 6.18 -30.656 -0.817 1 95.12 382 SER B O 1
ATOM 6368 N N . HIS B 1 383 ? 5.656 -31.922 -2.736 1 94.06 383 HIS B N 1
ATOM 6369 C CA . HIS B 1 383 ? 6.75 -31.203 -3.387 1 94.06 383 HIS B CA 1
ATOM 6370 C C . HIS B 1 383 ? 6.469 -31.016 -4.871 1 94.06 383 HIS B C 1
ATOM 6372 O O . HIS B 1 383 ? 6.078 -31.953 -5.566 1 94.06 383 HIS B O 1
ATOM 6378 N N . LEU B 1 384 ? 6.73 -29.812 -5.367 1 94.25 384 LEU B N 1
ATOM 6379 C CA . LEU B 1 384 ? 6.902 -29.531 -6.785 1 94.25 384 LEU B CA 1
ATOM 6380 C C . LEU B 1 384 ? 5.852 -30.25 -7.617 1 94.25 384 LEU B C 1
ATOM 6382 O O . LEU B 1 384 ? 6.195 -30.984 -8.547 1 94.25 384 LEU B O 1
ATOM 6386 N N . THR B 1 385 ? 4.648 -30.094 -7.379 1 96.5 385 THR B N 1
ATOM 6387 C CA . THR B 1 385 ? 3.592 -30.906 -7.977 1 96.5 385 THR B CA 1
ATOM 6388 C C . THR B 1 385 ? 2.439 -30.031 -8.461 1 96.5 385 THR B C 1
ATOM 6390 O O . THR B 1 385 ? 2.113 -29.016 -7.824 1 96.5 385 THR B O 1
ATOM 6393 N N . TYR B 1 386 ? 1.935 -30.375 -9.633 1 97.62 386 TYR B N 1
ATOM 6394 C CA . TYR B 1 386 ? 0.708 -29.75 -10.125 1 97.62 386 TYR B CA 1
ATOM 6395 C C . TYR B 1 386 ? -0.43 -30.766 -10.18 1 97.62 386 TYR B C 1
ATOM 6397 O O . TYR B 1 386 ? -0.334 -31.781 -10.867 1 97.62 386 TYR B O 1
ATOM 6405 N N . LEU B 1 387 ? -1.513 -30.469 -9.508 1 98.25 387 LEU B N 1
ATOM 6406 C CA . LEU B 1 387 ? -2.729 -31.266 -9.508 1 98.25 387 LEU B CA 1
ATOM 6407 C C . LEU B 1 387 ? -3.928 -30.453 -9.969 1 98.25 387 LEU B C 1
ATOM 6409 O O . LEU B 1 387 ? -4.41 -29.578 -9.227 1 98.25 387 LEU B O 1
ATOM 6413 N N . GLY B 1 388 ? -4.344 -30.688 -11.117 1 97.69 388 GLY B N 1
ATOM 6414 C CA . GLY B 1 388 ? -5.504 -30.016 -11.68 1 97.69 388 GLY B CA 1
ATOM 6415 C C . GLY B 1 388 ? -6.57 -30.969 -12.172 1 97.69 388 GLY B C 1
ATOM 6416 O O . GLY B 1 388 ? -6.262 -31.984 -12.789 1 97.69 388 GLY B O 1
ATOM 6417 N N . ASP B 1 389 ? -7.867 -30.703 -11.93 1 97.75 389 ASP B N 1
ATOM 6418 C CA . ASP B 1 389 ? -8.992 -31.516 -12.375 1 97.75 389 ASP B CA 1
ATOM 6419 C C . ASP B 1 389 ? -8.805 -32.969 -11.984 1 97.75 389 ASP B C 1
ATOM 6421 O O . ASP B 1 389 ? -8.82 -33.844 -12.844 1 97.75 389 ASP B O 1
ATOM 6425 N N . ALA B 1 390 ? -8.719 -33.156 -10.719 1 98.5 390 ALA B N 1
ATOM 6426 C CA . ALA B 1 390 ? -8.414 -34.531 -10.25 1 98.5 390 ALA B CA 1
ATOM 6427 C C . ALA B 1 390 ? -9.211 -34.844 -8.992 1 98.5 390 ALA B C 1
ATOM 6429 O O . ALA B 1 390 ? -9.609 -33.969 -8.242 1 98.5 390 ALA B O 1
ATOM 6430 N N . SER B 1 391 ? -9.539 -36.094 -8.852 1 98.62 391 SER B N 1
ATOM 6431 C CA . SER B 1 391 ? -10.039 -36.688 -7.617 1 98.62 391 SER B CA 1
ATOM 6432 C C . SER B 1 391 ? -9.031 -37.656 -7.012 1 98.62 391 SER B C 1
ATOM 6434 O O . SER B 1 391 ? -8.742 -38.688 -7.598 1 98.62 391 SER B O 1
ATOM 6436 N N . ILE B 1 392 ? -8.555 -37.281 -5.93 1 98.81 392 ILE B N 1
ATOM 6437 C CA . ILE B 1 392 ? -7.543 -38.062 -5.25 1 98.81 392 ILE B CA 1
ATOM 6438 C C . ILE B 1 392 ? -8.125 -38.688 -3.977 1 98.81 392 ILE B C 1
ATOM 6440 O O . ILE B 1 392 ? -8.672 -37.969 -3.131 1 98.81 392 ILE B O 1
ATOM 6444 N N . GLY B 1 393 ? -8.023 -39.938 -3.852 1 98.5 393 GLY B N 1
ATOM 6445 C CA . GLY B 1 393 ? -8.633 -40.656 -2.742 1 98.5 393 GLY B CA 1
ATOM 6446 C C . GLY B 1 393 ? -7.887 -40.469 -1.433 1 98.5 393 GLY B C 1
ATOM 6447 O O . GLY B 1 393 ? -7.145 -39.5 -1.267 1 98.5 393 GLY B O 1
ATOM 6448 N N . ASN B 1 394 ? -8.188 -41.469 -0.441 1 98.5 394 ASN B N 1
ATOM 6449 C CA . ASN B 1 394 ? -7.594 -41.438 0.891 1 98.5 394 ASN B CA 1
ATOM 6450 C C . ASN B 1 394 ? -6.215 -42.094 0.905 1 98.5 394 ASN B C 1
ATOM 6452 O O . ASN B 1 394 ? -5.98 -43.062 0.187 1 98.5 394 ASN B O 1
ATOM 6456 N N . ASN B 1 395 ? -5.344 -41.531 1.695 1 98 395 ASN B N 1
ATOM 6457 C CA . ASN B 1 395 ? -4.035 -42.125 1.963 1 98 395 ASN B CA 1
ATOM 6458 C C . ASN B 1 395 ? -3.232 -42.312 0.679 1 98 395 ASN B C 1
ATOM 6460 O O . ASN B 1 395 ? -2.641 -43.375 0.465 1 98 395 ASN B O 1
ATOM 6464 N N . VAL B 1 396 ? -3.303 -41.375 -0.151 1 98.31 396 VAL B N 1
ATOM 6465 C CA . VAL B 1 396 ? -2.518 -41.375 -1.381 1 98.31 396 VAL B CA 1
ATOM 6466 C C . VAL B 1 396 ? -1.233 -40.562 -1.169 1 98.31 396 VAL B C 1
ATOM 6468 O O . VAL B 1 396 ? -1.254 -39.5 -0.548 1 98.31 396 VAL B O 1
ATOM 6471 N N . ASN B 1 397 ? -0.122 -41.094 -1.599 1 98.06 397 ASN B N 1
ATOM 6472 C CA . ASN B 1 397 ? 1.145 -40.375 -1.644 1 98.06 397 ASN B CA 1
ATOM 6473 C C . ASN B 1 397 ? 1.496 -39.938 -3.066 1 98.06 397 ASN B C 1
ATOM 6475 O O . ASN B 1 397 ? 1.756 -40.781 -3.926 1 98.06 397 ASN B O 1
ATOM 6479 N N . VAL B 1 398 ? 1.554 -38.656 -3.236 1 97.94 398 VAL B N 1
ATOM 6480 C CA . VAL B 1 398 ? 1.896 -38.125 -4.551 1 97.94 398 VAL B CA 1
ATOM 6481 C C . VAL B 1 398 ? 3.359 -37.688 -4.566 1 97.94 398 VAL B C 1
ATOM 6483 O O . VAL B 1 398 ? 3.736 -36.719 -3.896 1 97.94 398 VAL B O 1
ATOM 6486 N N . GLY B 1 399 ? 4.098 -38.312 -5.391 1 96.62 399 GLY B N 1
ATOM 6487 C CA . GLY B 1 399 ? 5.527 -38.031 -5.445 1 96.62 399 GLY B CA 1
ATOM 6488 C C . GLY B 1 399 ? 5.863 -36.719 -6.09 1 96.62 399 GLY B C 1
ATOM 6489 O O . GLY B 1 399 ? 5.039 -36.125 -6.797 1 96.62 399 GLY B O 1
ATOM 6490 N N . CYS B 1 400 ? 7.125 -36.344 -5.836 1 95 400 CYS B N 1
ATOM 6491 C CA . CYS B 1 400 ? 7.629 -35.062 -6.332 1 95 400 CYS B CA 1
ATOM 6492 C C . CYS B 1 400 ? 7.613 -35.031 -7.855 1 95 400 CYS B C 1
ATOM 6494 O O . CYS B 1 400 ? 7.988 -36 -8.508 1 95 400 CYS B O 1
ATOM 6496 N N . GLY B 1 401 ? 7.16 -33.844 -8.383 1 95.25 401 GLY B N 1
ATOM 6497 C CA . GLY B 1 401 ? 7.234 -33.656 -9.82 1 95.25 401 GLY B CA 1
ATOM 6498 C C . GLY B 1 401 ? 6.031 -34.219 -10.562 1 95.25 401 GLY B C 1
ATOM 6499 O O . GLY B 1 401 ? 5.969 -34.156 -11.789 1 95.25 401 GLY B O 1
ATOM 6500 N N . THR B 1 402 ? 5.117 -34.719 -9.852 1 96.44 402 THR B N 1
ATOM 6501 C CA . THR B 1 402 ? 3.928 -35.312 -10.469 1 96.44 402 THR B CA 1
ATOM 6502 C C . THR B 1 402 ? 3.066 -34.219 -11.109 1 96.44 402 THR B C 1
ATOM 6504 O O . THR B 1 402 ? 2.895 -33.156 -10.539 1 96.44 402 THR B O 1
ATOM 6507 N N . ILE B 1 403 ? 2.533 -34.5 -12.312 1 97.31 403 ILE B N 1
ATOM 6508 C CA . ILE B 1 403 ? 1.69 -33.562 -13.047 1 97.31 403 ILE B CA 1
ATOM 6509 C C . ILE B 1 403 ? 0.431 -34.281 -13.539 1 97.31 403 ILE B C 1
ATOM 6511 O O . ILE B 1 403 ? 0.514 -35.312 -14.188 1 97.31 403 ILE B O 1
ATOM 6515 N N . THR B 1 404 ? -0.705 -33.781 -13.211 1 97.06 404 THR B N 1
ATOM 6516 C CA . THR B 1 404 ? -1.913 -34.156 -13.922 1 97.06 404 THR B CA 1
ATOM 6517 C C . THR B 1 404 ? -2.051 -33.375 -15.227 1 97.06 404 THR B C 1
ATOM 6519 O O . THR B 1 404 ? -2.449 -32.219 -15.219 1 97.06 404 THR B O 1
ATOM 6522 N N . CYS B 1 405 ? -1.795 -34.031 -16.312 1 95 405 CYS B N 1
ATOM 6523 C CA . CYS B 1 405 ? -1.919 -33.438 -17.625 1 95 405 CYS B CA 1
ATOM 6524 C C . CYS B 1 405 ? -3.379 -33.344 -18.062 1 95 405 CYS B C 1
ATOM 6526 O O . CYS B 1 405 ? -3.832 -34.188 -18.859 1 95 405 CYS B O 1
ATOM 6528 N N . ASN B 1 406 ? -3.998 -32.281 -17.75 1 93.19 406 ASN B N 1
ATOM 6529 C CA . ASN B 1 406 ? -5.457 -32.25 -17.797 1 93.19 406 ASN B CA 1
ATOM 6530 C C . ASN B 1 406 ? -5.969 -31.562 -19.062 1 93.19 406 ASN B C 1
ATOM 6532 O O . ASN B 1 406 ? -7.172 -31.562 -19.328 1 93.19 406 ASN B O 1
ATOM 6536 N N . TYR B 1 407 ? -5.129 -30.953 -19.781 1 86.62 407 TYR B N 1
ATOM 6537 C CA . TYR B 1 407 ? -5.531 -30.156 -20.938 1 86.62 407 TYR B CA 1
ATOM 6538 C C . TYR B 1 407 ? -4.938 -30.734 -22.234 1 86.62 407 TYR B C 1
ATOM 6540 O O . TYR B 1 407 ? -3.723 -30.906 -22.328 1 86.62 407 TYR B O 1
ATOM 6548 N N . ASP B 1 408 ? -5.844 -31 -23.203 1 85.06 408 ASP B N 1
ATOM 6549 C CA . ASP B 1 408 ? -5.348 -31.625 -24.438 1 85.06 408 ASP B CA 1
ATOM 6550 C C . ASP B 1 408 ? -5.289 -30.609 -25.578 1 85.06 408 ASP B C 1
ATOM 6552 O O . ASP B 1 408 ? -5.168 -30.984 -26.734 1 85.06 408 ASP B O 1
ATOM 6556 N N . GLY B 1 409 ? -5.363 -29.281 -25.203 1 81.75 409 GLY B N 1
ATOM 6557 C CA . GLY B 1 409 ? -5.34 -28.25 -26.219 1 81.75 409 GLY B CA 1
ATOM 6558 C C . GLY B 1 409 ? -6.727 -27.766 -26.609 1 81.75 409 GLY B C 1
ATOM 6559 O O . GLY B 1 409 ? -6.867 -26.703 -27.219 1 81.75 409 GLY B O 1
ATOM 6560 N N . VAL B 1 410 ? -7.711 -28.578 -26.203 1 86.5 410 VAL B N 1
ATOM 6561 C CA . VAL B 1 410 ? -9.086 -28.234 -26.531 1 86.5 410 VAL B CA 1
ATOM 6562 C C . VAL B 1 410 ? -9.945 -28.266 -25.266 1 86.5 410 VAL B C 1
ATOM 6564 O O . VAL B 1 410 ? -10.656 -27.297 -24.969 1 86.5 410 VAL B O 1
ATOM 6567 N N . ARG B 1 411 ? -9.945 -29.312 -24.656 1 86.75 411 ARG B N 1
ATOM 6568 C CA . ARG B 1 411 ? -10.766 -29.516 -23.469 1 86.75 411 ARG B CA 1
ATOM 6569 C C . ARG B 1 411 ? -9.922 -29.969 -22.281 1 86.75 411 ARG B C 1
ATOM 6571 O O . ARG B 1 411 ? -8.812 -30.484 -22.453 1 86.75 411 ARG B O 1
ATOM 6578 N N . LYS B 1 412 ? -10.492 -29.875 -21.156 1 94.06 412 LYS B N 1
ATOM 6579 C CA . LYS B 1 412 ? -9.891 -30.391 -19.922 1 94.06 412 LYS B CA 1
ATOM 6580 C C . LYS B 1 412 ? -10.523 -31.719 -19.531 1 94.06 412 LYS B C 1
ATOM 6582 O O . LYS B 1 412 ? -11.727 -31.922 -19.719 1 94.06 412 LYS B O 1
ATOM 6587 N N . HIS B 1 413 ? -9.625 -32.594 -18.969 1 94.94 413 HIS B N 1
ATOM 6588 C CA . HIS B 1 413 ? -10.062 -33.938 -18.562 1 94.94 413 HIS B CA 1
ATOM 6589 C C . HIS B 1 413 ? -9.641 -34.25 -17.141 1 94.94 413 HIS B C 1
ATOM 6591 O O . HIS B 1 413 ? -8.703 -33.625 -16.609 1 94.94 413 HIS B O 1
ATOM 6597 N N . ARG B 1 414 ? -10.312 -35.312 -16.578 1 96.75 414 ARG B N 1
ATOM 6598 C CA . ARG B 1 414 ? -10.125 -35.562 -15.156 1 96.75 414 ARG B CA 1
ATOM 6599 C C . ARG B 1 414 ? -9.195 -36.75 -14.938 1 96.75 414 ARG B C 1
ATOM 6601 O O . ARG B 1 414 ? -9.234 -37.719 -15.695 1 96.75 414 ARG B O 1
ATOM 6608 N N . THR B 1 415 ? -8.43 -36.719 -13.938 1 97.81 415 THR B N 1
ATOM 6609 C CA . THR B 1 415 ? -7.645 -37.812 -13.406 1 97.81 415 THR B CA 1
ATOM 6610 C C . THR B 1 415 ? -8.242 -38.312 -12.094 1 97.81 415 THR B C 1
ATOM 6612 O O . THR B 1 415 ? -8.57 -37.531 -11.211 1 97.81 415 THR B O 1
ATOM 6615 N N . VAL B 1 416 ? -8.469 -39.625 -12 1 98.5 416 VAL B N 1
ATOM 6616 C CA . VAL B 1 416 ? -8.969 -40.219 -10.766 1 98.5 416 VAL B CA 1
ATOM 6617 C C . VAL B 1 416 ? -7.91 -41.125 -10.164 1 98.5 416 VAL B C 1
ATOM 6619 O O . VAL B 1 416 ? -7.453 -42.094 -10.82 1 98.5 416 VAL B O 1
ATOM 6622 N N . ILE B 1 417 ? -7.508 -40.875 -8.992 1 98.56 417 ILE B N 1
ATOM 6623 C CA . ILE B 1 417 ? -6.574 -41.719 -8.242 1 98.56 417 ILE B CA 1
ATOM 6624 C C . ILE B 1 417 ? -7.266 -42.281 -7.004 1 98.56 417 ILE B C 1
ATOM 6626 O O . ILE B 1 417 ? -7.625 -41.531 -6.09 1 98.56 417 ILE B O 1
ATOM 6630 N N . GLU B 1 418 ? -7.418 -43.562 -6.902 1 97.88 418 GLU B N 1
ATOM 6631 C CA . GLU B 1 418 ? -8.164 -44.188 -5.82 1 97.88 418 GLU B CA 1
ATOM 6632 C C . GLU B 1 418 ? -7.309 -44.344 -4.566 1 97.88 418 GLU B C 1
ATOM 6634 O O . GLU B 1 418 ? -6.16 -43.875 -4.539 1 97.88 418 GLU B O 1
ATOM 6639 N N . ASP B 1 419 ? -7.91 -45 -3.549 1 97.88 419 ASP B N 1
ATOM 6640 C CA . ASP B 1 419 ? -7.324 -45.062 -2.213 1 97.88 419 ASP B CA 1
ATOM 6641 C C . ASP B 1 419 ? -6.02 -45.844 -2.213 1 97.88 419 ASP B C 1
ATOM 6643 O O . ASP B 1 419 ? -5.863 -46.781 -2.979 1 97.88 419 ASP B O 1
ATOM 6647 N N . ASP B 1 420 ? -5.098 -45.406 -1.376 1 96.5 420 ASP B N 1
ATOM 6648 C CA . ASP B 1 420 ? -3.904 -46.156 -1 1 96.5 420 ASP B CA 1
ATOM 6649 C C . ASP B 1 420 ? -2.967 -46.312 -2.193 1 96.5 420 ASP B C 1
ATOM 6651 O O . ASP B 1 420 ? -2.283 -47.344 -2.309 1 96.5 420 ASP B O 1
ATOM 6655 N N . VAL B 1 421 ? -3.033 -45.438 -3.121 1 96.56 421 VAL B N 1
ATOM 6656 C CA . VAL B 1 421 ? -2.117 -45.438 -4.258 1 96.56 421 VAL B CA 1
ATOM 6657 C C . VAL B 1 421 ? -0.819 -44.719 -3.879 1 96.56 421 VAL B C 1
ATOM 6659 O O . VAL B 1 421 ? -0.841 -43.688 -3.193 1 96.56 421 VAL B O 1
ATOM 6662 N N . PHE B 1 422 ? 0.329 -45.281 -4.281 1 96.94 422 PHE B N 1
ATOM 6663 C CA . PHE B 1 422 ? 1.635 -44.625 -4.172 1 96.94 422 PHE B CA 1
ATOM 6664 C C . PHE B 1 422 ? 2.127 -44.156 -5.535 1 96.94 422 PHE B C 1
ATOM 6666 O O . PHE B 1 422 ? 2.465 -45 -6.395 1 96.94 422 PHE B O 1
ATOM 6673 N N . VAL B 1 423 ? 2.205 -42.906 -5.691 1 97.06 423 VAL B N 1
ATOM 6674 C CA . VAL B 1 423 ? 2.691 -42.344 -6.938 1 97.06 423 VAL B CA 1
ATOM 6675 C C . VAL B 1 423 ? 4.176 -42 -6.805 1 97.06 423 VAL B C 1
ATOM 6677 O O . VAL B 1 423 ? 4.555 -41.156 -6 1 97.06 423 VAL B O 1
ATOM 6680 N N . GLY B 1 424 ? 4.973 -42.594 -7.594 1 94.19 424 GLY B N 1
ATOM 6681 C CA . GLY B 1 424 ? 6.387 -42.25 -7.625 1 94.19 424 GLY B CA 1
ATOM 6682 C C . GLY B 1 424 ? 6.652 -40.844 -8.133 1 94.19 424 GLY B C 1
ATOM 6683 O O . GLY B 1 424 ? 5.719 -40.094 -8.445 1 94.19 424 GLY B O 1
ATOM 6684 N N . SER B 1 425 ? 7.996 -40.5 -8.141 1 93.69 425 SER B N 1
ATOM 6685 C CA . SER B 1 425 ? 8.359 -39.125 -8.523 1 93.69 425 SER B CA 1
ATOM 6686 C C . SER B 1 425 ? 8.328 -38.969 -10.031 1 93.69 425 SER B C 1
ATOM 6688 O O . SER B 1 425 ? 8.578 -39.906 -10.781 1 93.69 425 SER B O 1
ATOM 6690 N N . ASP B 1 426 ? 7.996 -37.688 -10.367 1 94.25 426 ASP B N 1
ATOM 6691 C CA . ASP B 1 426 ? 8.055 -37.281 -11.766 1 94.25 426 ASP B CA 1
ATOM 6692 C C . ASP B 1 426 ? 7.117 -38.094 -12.633 1 94.25 426 ASP B C 1
ATOM 6694 O O . ASP B 1 426 ? 7.512 -38.594 -13.688 1 94.25 426 ASP B O 1
ATOM 6698 N N . VAL B 1 427 ? 5.953 -38.344 -12.172 1 94.19 427 VAL B N 1
ATOM 6699 C CA . VAL B 1 427 ? 4.922 -39.094 -12.891 1 94.19 427 VAL B CA 1
ATOM 6700 C C . VAL B 1 427 ? 3.988 -38.094 -13.602 1 94.19 427 VAL B C 1
ATOM 6702 O O . VAL B 1 427 ? 3.66 -37.062 -13.062 1 94.19 427 VAL B O 1
ATOM 6705 N N . GLN B 1 428 ? 3.604 -38.406 -14.867 1 94.94 428 GLN B N 1
ATOM 6706 C CA . GLN B 1 428 ? 2.607 -37.656 -15.609 1 94.94 428 GLN B CA 1
ATOM 6707 C C . GLN B 1 428 ? 1.337 -38.469 -15.828 1 94.94 428 GLN B C 1
ATOM 6709 O O . GLN B 1 428 ? 1.387 -39.562 -16.375 1 94.94 428 GLN B O 1
ATOM 6714 N N . PHE B 1 429 ? 0.246 -37.969 -15.43 1 96.06 429 PHE B N 1
ATOM 6715 C CA . PHE B 1 429 ? -1.047 -38.562 -15.695 1 96.06 429 PHE B CA 1
ATOM 6716 C C . PHE B 1 429 ? -1.738 -37.875 -16.875 1 96.06 429 PHE B C 1
ATOM 6718 O O . PHE B 1 429 ? -2.326 -36.812 -16.719 1 96.06 429 PHE B O 1
ATOM 6725 N N . VAL B 1 430 ? -1.729 -38.531 -18 1 95.25 430 VAL B N 1
ATOM 6726 C CA . VAL B 1 430 ? -2.404 -37.969 -19.156 1 95.25 430 VAL B CA 1
ATOM 6727 C C . VAL B 1 430 ? -3.898 -38.25 -19.078 1 95.25 430 VAL B C 1
ATOM 6729 O O . VAL B 1 430 ? -4.336 -39.375 -19.438 1 95.25 430 VAL B O 1
ATOM 6732 N N . ALA B 1 431 ? -4.613 -37.219 -18.781 1 95.38 431 ALA B N 1
ATOM 6733 C CA . ALA B 1 431 ? -6.043 -37.375 -18.531 1 95.38 431 ALA B CA 1
ATOM 6734 C C . ALA B 1 431 ? -6.816 -37.562 -19.828 1 95.38 431 ALA B C 1
ATOM 6736 O O . ALA B 1 431 ? -6.426 -37.031 -20.859 1 95.38 431 ALA B O 1
ATOM 6737 N N . PRO B 1 432 ? -8.023 -38.281 -19.797 1 96.06 432 PRO B N 1
ATOM 6738 C CA . PRO B 1 432 ? -8.602 -38.906 -18.609 1 96.06 432 PRO B CA 1
ATOM 6739 C C . PRO B 1 432 ? -7.941 -40.25 -18.266 1 96.06 432 PRO B C 1
ATOM 6741 O O . PRO B 1 432 ? -7.609 -41 -19.172 1 96.06 432 PRO B O 1
ATOM 6744 N N . VAL B 1 433 ? -7.668 -40.562 -17 1 96.44 433 VAL B N 1
ATOM 6745 C CA . VAL B 1 433 ? -7.133 -41.844 -16.562 1 96.44 433 VAL B CA 1
ATOM 6746 C C . VAL B 1 433 ? -7.582 -42.125 -15.133 1 96.44 433 VAL B C 1
ATOM 6748 O O . VAL B 1 433 ? -7.785 -41.219 -14.344 1 96.44 433 VAL B O 1
ATOM 6751 N N . THR B 1 434 ? -7.777 -43.406 -14.859 1 97.44 434 THR B N 1
ATOM 6752 C CA . THR B 1 434 ? -8.086 -43.875 -13.516 1 97.44 434 THR B CA 1
ATOM 6753 C C . THR B 1 434 ? -6.988 -44.812 -13 1 97.44 434 THR B C 1
ATOM 6755 O O . THR B 1 434 ? -6.602 -45.75 -13.688 1 97.44 434 THR B O 1
ATOM 6758 N N . VAL B 1 435 ? -6.547 -44.5 -11.852 1 97.19 435 VAL B N 1
ATOM 6759 C CA . VAL B 1 435 ? -5.582 -45.344 -11.18 1 97.19 435 VAL B CA 1
ATOM 6760 C C . VAL B 1 435 ? -6.27 -46.125 -10.055 1 97.19 435 VAL B C 1
ATOM 6762 O O . VAL B 1 435 ? -6.715 -45.531 -9.07 1 97.19 435 VAL B O 1
ATOM 6765 N N . GLY B 1 436 ? -6.246 -47.406 -10.164 1 95.94 436 GLY B N 1
ATOM 6766 C CA . GLY B 1 436 ? -6.93 -48.25 -9.203 1 95.94 436 GLY B CA 1
ATOM 6767 C C . GLY B 1 436 ? -6.262 -48.25 -7.84 1 95.94 436 GLY B C 1
ATOM 6768 O O . GLY B 1 436 ? -5.051 -48.062 -7.734 1 95.94 436 GLY B O 1
ATOM 6769 N N . ARG B 1 437 ? -7.094 -48.656 -6.832 1 95.69 437 ARG B N 1
ATOM 6770 C CA . ARG B 1 437 ? -6.664 -48.594 -5.438 1 95.69 437 ARG B CA 1
ATOM 6771 C C . ARG B 1 437 ? -5.449 -49.469 -5.203 1 95.69 437 ARG B C 1
ATOM 6773 O O . ARG B 1 437 ? -5.297 -50.5 -5.859 1 95.69 437 ARG B O 1
ATOM 6780 N N . ASN B 1 438 ? -4.656 -49.125 -4.281 1 94.19 438 ASN B N 1
ATOM 6781 C CA . ASN B 1 438 ? -3.525 -49.875 -3.771 1 94.19 438 ASN B CA 1
ATOM 6782 C C . ASN B 1 438 ? -2.498 -50.156 -4.863 1 94.19 438 ASN B C 1
ATOM 6784 O O . ASN B 1 438 ? -1.782 -51.156 -4.809 1 94.19 438 ASN B O 1
ATOM 6788 N N . SER B 1 439 ? -2.412 -49.312 -5.816 1 93.12 439 SER B N 1
ATOM 6789 C CA . SER B 1 439 ? -1.45 -49.469 -6.902 1 93.12 439 SER B CA 1
ATOM 6790 C C . SER B 1 439 ? -0.208 -48.625 -6.676 1 93.12 439 SER B C 1
ATOM 6792 O O . SER B 1 439 ? -0.224 -47.688 -5.855 1 93.12 439 SER B O 1
ATOM 6794 N N . LEU B 1 440 ? 0.882 -49 -7.312 1 95 440 LEU B N 1
ATOM 6795 C CA . LEU B 1 440 ? 2.145 -48.281 -7.312 1 95 440 LEU B CA 1
ATOM 6796 C C . LEU B 1 440 ? 2.492 -47.812 -8.719 1 95 440 LEU B C 1
ATOM 6798 O O . LEU B 1 440 ? 2.484 -48.594 -9.672 1 95 440 LEU B O 1
ATOM 6802 N N . ILE B 1 441 ? 2.707 -46.594 -8.812 1 94.88 441 ILE B N 1
ATOM 6803 C CA . ILE B 1 441 ? 3.193 -46.031 -10.062 1 94.88 441 ILE B CA 1
ATOM 6804 C C . ILE B 1 441 ? 4.691 -45.75 -9.961 1 94.88 441 ILE B C 1
ATOM 6806 O O . ILE B 1 441 ? 5.125 -44.906 -9.172 1 94.88 441 ILE B O 1
ATOM 6810 N N . ALA B 1 442 ? 5.469 -46.344 -10.758 1 91 442 ALA B N 1
ATOM 6811 C CA . ALA B 1 442 ? 6.918 -46.188 -10.711 1 91 442 ALA B CA 1
ATOM 6812 C C . ALA B 1 442 ? 7.336 -44.75 -11.094 1 91 442 ALA B C 1
ATOM 6814 O O . ALA B 1 442 ? 6.688 -44.125 -11.93 1 91 442 ALA B O 1
ATOM 6815 N N . ALA B 1 443 ? 8.43 -44.375 -10.492 1 91.62 443 ALA B N 1
ATOM 6816 C CA . ALA B 1 443 ? 8.961 -43.062 -10.812 1 91.62 443 ALA B CA 1
ATOM 6817 C C . ALA B 1 443 ? 9.219 -42.906 -12.312 1 91.62 443 ALA B C 1
ATOM 6819 O O . ALA B 1 443 ? 9.672 -43.844 -12.961 1 91.62 443 ALA B O 1
ATOM 6820 N N . GLY B 1 444 ? 8.93 -41.719 -12.781 1 90.5 444 GLY B N 1
ATOM 6821 C CA . GLY B 1 444 ? 9.227 -41.406 -14.172 1 90.5 444 GLY B CA 1
ATOM 6822 C C . GLY B 1 444 ? 8.188 -41.938 -15.141 1 90.5 444 GLY B C 1
ATOM 6823 O O . GLY B 1 444 ? 8.367 -41.875 -16.359 1 90.5 444 GLY B O 1
ATOM 6824 N N . THR B 1 445 ? 7.105 -42.406 -14.688 1 91.12 445 THR B N 1
ATOM 6825 C CA . THR B 1 445 ? 6.102 -43.062 -15.516 1 91.12 445 THR B CA 1
ATOM 6826 C C . THR B 1 445 ? 5.137 -42.062 -16.109 1 91.12 445 THR B C 1
ATOM 6828 O O . THR B 1 445 ? 4.684 -41.125 -15.414 1 91.12 445 THR B O 1
ATOM 6831 N N . THR B 1 446 ? 4.93 -42.156 -17.422 1 93.12 446 THR B N 1
ATOM 6832 C CA . THR B 1 446 ? 3.799 -41.469 -18.031 1 93.12 446 THR B CA 1
ATOM 6833 C C . THR B 1 446 ? 2.605 -42.406 -18.172 1 93.12 446 THR B C 1
ATOM 6835 O O . THR B 1 446 ? 2.65 -43.344 -18.953 1 93.12 446 THR B O 1
ATOM 6838 N N . VAL B 1 447 ? 1.59 -42.125 -17.484 1 93.06 447 VAL B N 1
ATOM 6839 C CA . VAL B 1 447 ? 0.397 -42.969 -17.469 1 93.06 447 VAL B CA 1
ATOM 6840 C C . VAL B 1 447 ? -0.587 -42.469 -18.531 1 93.06 447 VAL B C 1
ATOM 6842 O O . VAL B 1 447 ? -1.104 -41.344 -18.438 1 93.06 447 VAL B O 1
ATOM 6845 N N . THR B 1 448 ? -0.888 -43.281 -19.516 1 93.25 448 THR B N 1
ATOM 6846 C CA . THR B 1 448 ? -1.753 -42.875 -20.625 1 93.25 448 THR B CA 1
ATOM 6847 C C . THR B 1 448 ? -3.01 -43.75 -20.672 1 93.25 448 THR B C 1
ATOM 6849 O O . THR B 1 448 ? -3.934 -43.469 -21.438 1 93.25 448 THR B O 1
ATOM 6852 N N . ARG B 1 449 ? -3.002 -44.812 -19.906 1 93.38 449 ARG B N 1
ATOM 6853 C CA . ARG B 1 449 ? -4.18 -45.656 -19.781 1 93.38 449 ARG B CA 1
ATOM 6854 C C . ARG B 1 449 ? -4.441 -46.031 -18.344 1 93.38 449 ARG B C 1
ATOM 6856 O O . ARG B 1 449 ? -3.547 -45.969 -17.5 1 93.38 449 ARG B O 1
ATOM 6863 N N . ASP B 1 450 ? -5.602 -46.531 -18.109 1 95.56 450 ASP B N 1
ATOM 6864 C CA . ASP B 1 450 ? -6.02 -46.875 -16.766 1 95.56 450 ASP B CA 1
ATOM 6865 C C . ASP B 1 450 ? -5.086 -47.938 -16.141 1 95.56 450 ASP B C 1
ATOM 6867 O O . ASP B 1 450 ? -4.539 -48.781 -16.859 1 95.56 450 ASP B O 1
ATOM 6871 N N . VAL B 1 451 ? -4.957 -47.875 -14.844 1 94 451 VAL B N 1
ATOM 6872 C CA . VAL B 1 451 ? -4.184 -48.812 -14.062 1 94 451 VAL B CA 1
ATOM 6873 C C . VAL B 1 451 ? -5.117 -49.625 -13.156 1 94 451 VAL B C 1
ATOM 6875 O O . VAL B 1 451 ? -5.754 -49.062 -12.258 1 94 451 VAL B O 1
ATOM 6878 N N . PRO B 1 452 ? -5.164 -50.844 -13.344 1 93.5 452 PRO B N 1
ATOM 6879 C CA . PRO B 1 452 ? -6.023 -51.656 -12.477 1 93.5 452 PRO B CA 1
ATOM 6880 C C . PRO B 1 452 ? -5.574 -51.625 -11.016 1 93.5 452 PRO B C 1
ATOM 6882 O O . PRO B 1 452 ? -4.41 -51.344 -10.727 1 93.5 452 PRO B O 1
ATOM 6885 N N . PRO B 1 453 ? -6.527 -51.969 -10.156 1 94.31 453 PRO B N 1
ATOM 6886 C CA . PRO B 1 453 ? -6.148 -52.031 -8.742 1 94.31 453 PRO B CA 1
ATOM 6887 C C . PRO B 1 453 ? -5.008 -53 -8.469 1 94.31 453 PRO B C 1
ATOM 6889 O O . PRO B 1 453 ? -4.832 -53.969 -9.211 1 94.31 453 PRO B O 1
ATOM 6892 N N . ASP B 1 454 ? -4.258 -52.719 -7.43 1 92.31 454 ASP B N 1
ATOM 6893 C CA . ASP B 1 454 ? -3.207 -53.594 -6.91 1 92.31 454 ASP B CA 1
ATOM 6894 C C . ASP B 1 454 ? -2.125 -53.844 -7.957 1 92.31 454 ASP B C 1
ATOM 6896 O O . ASP B 1 454 ? -1.577 -54.938 -8.055 1 92.31 454 ASP B O 1
ATOM 6900 N N . SER B 1 455 ? -1.829 -52.812 -8.734 1 89.19 455 SER B N 1
ATOM 6901 C CA . SER B 1 455 ? -0.934 -53 -9.875 1 89.19 455 SER B CA 1
ATOM 6902 C C . SER B 1 455 ? 0.297 -52.125 -9.766 1 89.19 455 SER B C 1
ATOM 6904 O O . SER B 1 455 ? 0.349 -51.219 -8.922 1 89.19 455 SER B O 1
ATOM 6906 N N . LEU B 1 456 ? 1.258 -52.469 -10.516 1 88.81 456 LEU B N 1
ATOM 6907 C CA . LEU B 1 456 ? 2.396 -51.594 -10.812 1 88.81 456 LEU B CA 1
ATOM 6908 C C . LEU B 1 456 ? 2.316 -51.062 -12.242 1 88.81 456 LEU B C 1
ATOM 6910 O O . LEU B 1 456 ? 2.117 -51.844 -13.188 1 88.81 456 LEU B O 1
ATOM 6914 N N . ALA B 1 457 ? 2.461 -49.781 -12.344 1 88.94 457 ALA B N 1
ATOM 6915 C CA . ALA B 1 457 ? 2.535 -49.156 -13.672 1 88.94 457 ALA B CA 1
ATOM 6916 C C . ALA B 1 457 ? 3.912 -48.562 -13.914 1 88.94 457 ALA B C 1
ATOM 6918 O O . ALA B 1 457 ? 4.457 -47.875 -13.039 1 88.94 457 ALA B O 1
ATOM 6919 N N . ILE B 1 458 ? 4.48 -48.781 -15.102 1 83.06 458 ILE B N 1
ATOM 6920 C CA . ILE B 1 458 ? 5.805 -48.281 -15.461 1 83.06 458 ILE B CA 1
ATOM 6921 C C . ILE B 1 458 ? 5.828 -47.906 -16.938 1 83.06 458 ILE B C 1
ATOM 6923 O O . ILE B 1 458 ? 5.25 -48.594 -17.781 1 83.06 458 ILE B O 1
ATOM 6927 N N . ALA B 1 459 ? 6.422 -46.719 -17.25 1 85.06 459 ALA B N 1
ATOM 6928 C CA . ALA B 1 459 ? 6.594 -46.25 -18.625 1 85.06 459 ALA B CA 1
ATOM 6929 C C . ALA B 1 459 ? 7.902 -45.469 -18.781 1 85.06 459 ALA B C 1
ATOM 6931 O O . ALA B 1 459 ? 7.898 -44.25 -18.938 1 85.06 459 ALA B O 1
ATOM 6932 N N . ARG B 1 460 ? 9.07 -46.094 -18.703 1 77.81 460 ARG B N 1
ATOM 6933 C CA . ARG B 1 460 ? 10.344 -45.406 -18.938 1 77.81 460 ARG B CA 1
ATOM 6934 C C . ARG B 1 460 ? 11.344 -46.344 -19.609 1 77.81 460 ARG B C 1
ATOM 6936 O O . ARG B 1 460 ? 11.227 -47.562 -19.5 1 77.81 460 ARG B O 1
ATOM 6943 N N . ALA B 1 461 ? 12.266 -45.688 -20.328 1 76.12 461 ALA B N 1
ATOM 6944 C CA . ALA B 1 461 ? 13.328 -46.469 -20.953 1 76.12 461 ALA B CA 1
ATOM 6945 C C . ALA B 1 461 ? 14.234 -47.094 -19.906 1 76.12 461 ALA B C 1
ATOM 6947 O O . ALA B 1 461 ? 14.531 -46.5 -18.875 1 76.12 461 ALA B O 1
ATOM 6948 N N . PRO B 1 462 ? 14.672 -48.375 -20.141 1 71.94 462 PRO B N 1
ATOM 6949 C CA . PRO B 1 462 ? 15.625 -49 -19.219 1 71.94 462 PRO B CA 1
ATOM 6950 C C . PRO B 1 462 ? 16.953 -48.219 -19.141 1 71.94 462 PRO B C 1
ATOM 6952 O O . PRO B 1 462 ? 17.391 -47.656 -20.141 1 71.94 462 PRO B O 1
ATOM 6955 N N . GLN B 1 463 ? 17.562 -48.344 -17.984 1 67.94 463 GLN B N 1
ATOM 6956 C CA . GLN B 1 463 ? 18.844 -47.656 -17.766 1 67.94 463 GLN B CA 1
ATOM 6957 C C . GLN B 1 463 ? 19.969 -48.375 -18.5 1 67.94 463 GLN B C 1
ATOM 6959 O O . GLN B 1 463 ? 20.047 -49.594 -18.5 1 67.94 463 GLN B O 1
ATOM 6964 N N . VAL B 1 464 ? 20.75 -47.531 -19.234 1 79.19 464 VAL B N 1
ATOM 6965 C CA . VAL B 1 464 ? 21.969 -48.031 -19.875 1 79.19 464 VAL B CA 1
ATOM 6966 C C . VAL B 1 464 ? 23.188 -47.312 -19.297 1 79.19 464 VAL B C 1
ATOM 6968 O O . VAL B 1 464 ? 23.219 -46.062 -19.219 1 79.19 464 VAL B O 1
ATOM 6971 N N . ASN B 1 465 ? 24.188 -48.156 -18.672 1 74.5 465 ASN B N 1
ATOM 6972 C CA . ASN B 1 465 ? 25.453 -47.625 -18.188 1 74.5 465 ASN B CA 1
ATOM 6973 C C . ASN B 1 465 ? 26.578 -47.875 -19.188 1 74.5 465 ASN B C 1
ATOM 6975 O O . ASN B 1 465 ? 26.844 -49.031 -19.547 1 74.5 465 ASN B O 1
ATOM 6979 N N . LYS B 1 466 ? 27.109 -46.688 -19.641 1 86.5 466 LYS B N 1
ATOM 6980 C CA . LYS B 1 466 ? 28.281 -46.781 -20.5 1 86.5 466 LYS B CA 1
ATOM 6981 C C . LYS B 1 466 ? 29.562 -46.531 -19.719 1 86.5 466 LYS B C 1
ATOM 6983 O O . LYS B 1 466 ? 30 -45.406 -19.578 1 86.5 466 LYS B O 1
ATOM 6988 N N . ASP B 1 467 ? 30.109 -47.531 -19.234 1 76.19 467 ASP B N 1
ATOM 6989 C CA . ASP B 1 467 ? 31.266 -47.469 -18.359 1 76.19 467 ASP B CA 1
ATOM 6990 C C . ASP B 1 467 ? 32.469 -46.812 -19.062 1 76.19 467 ASP B C 1
ATOM 6992 O O . ASP B 1 467 ? 32.75 -47.156 -20.219 1 76.19 467 ASP B O 1
ATOM 6996 N N . GLY B 1 468 ? 33.094 -45.906 -18.391 1 69.19 468 GLY B N 1
ATOM 6997 C CA . GLY B 1 468 ? 34.312 -45.25 -18.875 1 69.19 468 GLY B CA 1
ATOM 6998 C C . GLY B 1 468 ? 34.062 -44.219 -19.938 1 69.19 468 GLY B C 1
ATOM 6999 O O . GLY B 1 468 ? 35 -43.688 -20.531 1 69.19 468 GLY B O 1
ATOM 7000 N N . TRP B 1 469 ? 32.969 -44 -20.219 1 78.38 469 TRP B N 1
ATOM 7001 C CA . TRP B 1 469 ? 32.594 -43.125 -21.312 1 78.38 469 TRP B CA 1
ATOM 7002 C C . TRP B 1 469 ? 33.281 -41.75 -21.156 1 78.38 469 TRP B C 1
ATOM 7004 O O . TRP B 1 469 ? 33.781 -41.188 -22.125 1 78.38 469 TRP B O 1
ATOM 7014 N N . LYS B 1 470 ? 33.25 -41.156 -19.969 1 79.31 470 LYS B N 1
ATOM 7015 C CA . LYS B 1 470 ? 33.812 -39.844 -19.75 1 79.31 470 LYS B CA 1
ATOM 7016 C C . LYS B 1 470 ? 35.312 -39.875 -20.047 1 79.31 470 LYS B C 1
ATOM 7018 O O . LYS B 1 470 ? 35.875 -38.875 -20.547 1 79.31 470 LYS B O 1
ATOM 7023 N N . LEU B 1 471 ? 35.875 -40.844 -19.797 1 71.38 471 LEU B N 1
ATOM 7024 C CA . LEU B 1 471 ? 37.312 -40.969 -20.078 1 71.38 471 LEU B CA 1
ATOM 7025 C C . LEU B 1 471 ? 37.562 -40.969 -21.594 1 71.38 471 LEU B C 1
ATOM 7027 O O . LEU B 1 471 ? 38.562 -40.406 -22.047 1 71.38 471 LEU B O 1
ATOM 7031 N N . LYS B 1 472 ? 36.719 -41.5 -22.266 1 78.25 472 LYS B N 1
ATOM 7032 C CA . LYS B 1 472 ? 36.906 -41.594 -23.719 1 78.25 472 LYS B CA 1
ATOM 7033 C C . LYS B 1 472 ? 36.656 -40.25 -24.391 1 78.25 472 LYS B C 1
ATOM 7035 O O . LYS B 1 472 ? 37.281 -39.938 -25.406 1 78.25 472 LYS B O 1
ATOM 7040 N N . GLN B 1 473 ? 35.719 -39.438 -23.984 1 69.25 473 GLN B N 1
ATOM 7041 C CA . GLN B 1 473 ? 35.438 -38.125 -24.547 1 69.25 473 GLN B CA 1
ATOM 7042 C C . GLN B 1 473 ? 36.562 -37.125 -24.297 1 69.25 473 GLN B C 1
ATOM 7044 O O . GLN B 1 473 ? 36.781 -36.219 -25.094 1 69.25 473 GLN B O 1
ATOM 7049 N N . ARG B 1 474 ? 37.125 -37.125 -23.203 1 62.12 474 ARG B N 1
ATOM 7050 C CA . ARG B 1 474 ? 38.281 -36.281 -22.922 1 62.12 474 ARG B CA 1
ATOM 7051 C C . ARG B 1 474 ? 39.406 -36.562 -23.906 1 62.12 474 ARG B C 1
ATOM 7053 O O . ARG B 1 474 ? 40.156 -35.688 -24.281 1 62.12 474 ARG B O 1
ATOM 7060 N N . ASP B 1 475 ? 39.469 -37.75 -24.406 1 60.72 475 ASP B N 1
ATOM 7061 C CA . ASP B 1 475 ? 40.531 -38.156 -25.312 1 60.72 475 ASP B CA 1
ATOM 7062 C C . ASP B 1 475 ? 40.188 -37.781 -26.75 1 60.72 475 ASP B C 1
ATOM 7064 O O . ASP B 1 475 ? 41.062 -37.844 -27.641 1 60.72 475 ASP B O 1
ATOM 7068 N N . GLN B 1 476 ? 38.969 -37.438 -27.016 1 51.5 476 GLN B N 1
ATOM 7069 C CA . GLN B 1 476 ? 38.625 -36.969 -28.344 1 51.5 476 GLN B CA 1
ATOM 7070 C C . GLN B 1 476 ? 38.625 -35.438 -28.391 1 51.5 476 GLN B C 1
ATOM 7072 O O . GLN B 1 476 ? 38.938 -34.844 -29.422 1 51.5 476 GLN B O 1
#